Protein AF-0000000085031313 (afdb_homodimer)

Structure (mmCIF, N/CA/C/O backbone):
data_AF-0000000085031313-model_v1
#
loop_
_entity.id
_entity.type
_entity.pdbx_description
1 polymer 'Uncharacterized conserved protein'
#
loop_
_atom_site.group_PDB
_atom_site.id
_atom_site.type_symbol
_atom_site.label_atom_id
_atom_site.label_alt_id
_atom_site.label_comp_id
_atom_site.label_asym_id
_atom_site.label_entity_id
_atom_site.label_seq_id
_atom_site.pdbx_PDB_ins_code
_atom_site.Cartn_x
_atom_site.Cartn_y
_atom_site.Cartn_z
_atom_site.occupancy
_atom_site.B_iso_or_equiv
_atom_site.auth_seq_id
_atom_site.auth_comp_id
_atom_site.auth_asym_id
_atom_site.auth_atom_id
_atom_site.pdbx_PDB_model_num
ATOM 1 N N . MET A 1 1 ? -32.719 14.43 -0.86 1 51.69 1 MET A N 1
ATOM 2 C CA . MET A 1 1 ? -32.125 13.688 0.245 1 51.69 1 MET A CA 1
ATOM 3 C C . MET A 1 1 ? -30.969 14.477 0.87 1 51.69 1 MET A C 1
ATOM 5 O O . MET A 1 1 ? -30.297 15.25 0.187 1 51.69 1 MET A O 1
ATOM 9 N N . ALA A 1 2 ? -30.906 14.492 2.16 1 69.69 2 ALA A N 1
ATOM 10 C CA . ALA A 1 2 ? -29.906 15.273 2.875 1 69.69 2 ALA A CA 1
ATOM 11 C C . ALA A 1 2 ? -28.484 14.82 2.51 1 69.69 2 ALA A C 1
ATOM 13 O O . ALA A 1 2 ? -28.266 13.641 2.244 1 69.69 2 ALA A O 1
ATOM 14 N N . ALA A 1 3 ? -27.594 15.758 2.32 1 84.88 3 ALA A N 1
ATOM 15 C CA . ALA A 1 3 ? -26.203 15.477 1.985 1 84.88 3 ALA A CA 1
ATOM 16 C C . ALA A 1 3 ? -25.562 14.547 3.014 1 84.88 3 ALA A C 1
ATOM 18 O O . ALA A 1 3 ? -25.75 14.719 4.219 1 84.88 3 ALA A O 1
ATOM 19 N N . PRO A 1 4 ? -24.969 13.516 2.568 1 86.88 4 PRO A N 1
ATOM 20 C CA . PRO A 1 4 ? -24.328 12.578 3.502 1 86.88 4 PRO A CA 1
ATOM 21 C C . PRO A 1 4 ? -23.359 13.273 4.445 1 86.88 4 PRO A C 1
ATOM 23 O O . PRO A 1 4 ? -23.156 12.828 5.578 1 86.88 4 PRO A O 1
ATOM 26 N N . LEU A 1 5 ? -22.734 14.297 3.928 1 91.88 5 LEU A N 1
ATOM 27 C CA . LEU A 1 5 ? -21.75 15.055 4.691 1 91.88 5 LEU A CA 1
ATOM 28 C C . LEU A 1 5 ? -21.75 16.531 4.297 1 91.88 5 LEU A C 1
ATOM 30 O O . LEU A 1 5 ? -21.641 16.859 3.117 1 91.88 5 LEU A O 1
ATOM 34 N N . LYS A 1 6 ? -22 17.359 5.305 1 94.81 6 LYS A N 1
ATOM 35 C CA . LYS A 1 6 ? -21.844 18.812 5.164 1 94.81 6 LYS A CA 1
ATOM 36 C C . LYS A 1 6 ? -20.719 19.328 6.051 1 94.81 6 LYS A C 1
ATOM 38 O O . LYS A 1 6 ? -20.547 18.844 7.176 1 94.81 6 LYS A O 1
ATOM 43 N N . ALA A 1 7 ? -20.031 20.234 5.5 1 97.75 7 ALA A N 1
ATOM 44 C CA . ALA A 1 7 ? -18.922 20.781 6.297 1 97.75 7 ALA A CA 1
ATOM 45 C C . ALA A 1 7 ? -18.781 22.281 6.07 1 97.75 7 ALA A C 1
ATOM 47 O O . ALA A 1 7 ? -19.266 22.828 5.074 1 97.75 7 ALA A O 1
ATOM 48 N N . GLY A 1 8 ? -18.219 22.891 7.031 1 98 8 GLY A N 1
ATOM 49 C CA . GLY A 1 8 ? -17.844 24.281 6.977 1 98 8 GLY A CA 1
ATOM 50 C C . GLY A 1 8 ? -16.484 24.562 7.582 1 98 8 GLY A C 1
ATOM 51 O O . GLY A 1 8 ? -16.016 23.812 8.43 1 98 8 GLY A O 1
ATOM 52 N N . VAL A 1 9 ? -15.906 25.656 7.102 1 98.31 9 VAL A N 1
ATOM 53 C CA . VAL A 1 9 ? -14.578 26 7.59 1 98.31 9 VAL A CA 1
ATOM 54 C C . VAL A 1 9 ? -14.562 27.469 8.031 1 98.31 9 VAL A C 1
ATOM 56 O O . VAL A 1 9 ? -15.242 28.297 7.441 1 98.31 9 VAL A O 1
ATOM 59 N N . GLY A 1 10 ? -13.891 27.703 9.109 1 98.12 10 GLY A N 1
ATOM 60 C CA . GLY A 1 10 ? -13.648 29.062 9.594 1 98.12 10 GLY A CA 1
ATOM 61 C C . GLY A 1 10 ? -12.234 29.266 10.102 1 98.12 10 GLY A C 1
ATOM 62 O O . GLY A 1 10 ? -11.578 28.312 10.531 1 98.12 10 GLY A O 1
ATOM 63 N N . VAL A 1 11 ? -11.766 30.469 10 1 98.06 11 VAL A N 1
ATOM 64 C CA . VAL A 1 11 ? -10.414 30.797 10.453 1 98.06 11 VAL A CA 1
ATOM 65 C C . VAL A 1 11 ? -10.406 32.156 11.117 1 98.06 11 VAL A C 1
ATOM 67 O O . VAL A 1 11 ? -11.164 33.062 10.727 1 98.06 11 VAL A O 1
ATOM 70 N N . SER A 1 12 ? -9.664 32.281 12.141 1 98.19 12 SER A N 1
ATOM 71 C CA . SER A 1 12 ? -9.516 33.562 12.828 1 98.19 12 SER A CA 1
ATOM 72 C C . SER A 1 12 ? -8.148 33.656 13.492 1 98.19 12 SER A C 1
ATOM 74 O O . SER A 1 12 ? -7.645 32.688 14.055 1 98.19 12 SER A O 1
ATOM 76 N N . LYS A 1 13 ? -7.602 34.844 13.445 1 95.88 13 LYS A N 1
ATOM 77 C CA . LYS A 1 13 ? -6.34 35.094 14.133 1 95.88 13 LYS A CA 1
ATOM 78 C C . LYS A 1 13 ? -6.582 35.531 15.578 1 95.88 13 LYS A C 1
ATOM 80 O O . LYS A 1 13 ? -5.668 35.5 16.406 1 95.88 13 LYS A O 1
ATOM 85 N N . SER A 1 14 ? -7.844 35.844 15.906 1 89.44 14 SER A N 1
ATOM 86 C CA . SER A 1 14 ? -8.109 36.5 17.188 1 89.44 14 SER A CA 1
ATOM 87 C C . SER A 1 14 ? -8.797 35.531 18.156 1 89.44 14 SER A C 1
ATOM 89 O O . SER A 1 14 ? -8.516 35.562 19.359 1 89.44 14 SER A O 1
ATOM 91 N N . SER A 1 15 ? -9.758 34.75 17.688 1 92 15 SER A N 1
ATOM 92 C CA . SER A 1 15 ? -10.492 33.969 18.656 1 92 15 SER A CA 1
ATOM 93 C C . SER A 1 15 ? -11 32.656 18.047 1 92 15 SER A C 1
ATOM 95 O O . SER A 1 15 ? -11.539 32.656 16.938 1 92 15 SER A O 1
ATOM 97 N N . PRO A 1 16 ? -10.93 31.531 18.797 1 95.62 16 PRO A N 1
ATOM 98 C CA . PRO A 1 16 ? -11.523 30.266 18.359 1 95.62 16 PRO A CA 1
ATOM 99 C C . PRO A 1 16 ? -13.023 30.359 18.109 1 95.62 16 PRO A C 1
ATOM 101 O O . PRO A 1 16 ? -13.555 29.688 17.219 1 95.62 16 PRO A O 1
ATOM 104 N N . GLU A 1 17 ? -13.719 31.281 18.828 1 95.69 17 GLU A N 1
ATOM 105 C CA . GLU A 1 17 ? -15.164 31.469 18.672 1 95.69 17 GLU A CA 1
ATOM 106 C C . GLU A 1 17 ? -15.508 32 17.281 1 95.69 17 GLU A C 1
ATOM 108 O O . GLU A 1 17 ? -16.469 31.547 16.656 1 95.69 17 GLU A O 1
ATOM 113 N N . GLU A 1 18 ? -14.727 32.938 16.891 1 97.06 18 GLU A N 1
ATOM 114 C CA . GLU A 1 18 ? -14.938 33.469 15.562 1 97.06 18 GLU A CA 1
ATOM 115 C C . GLU A 1 18 ? -14.742 32.406 14.484 1 97.06 18 GLU A C 1
ATOM 117 O O . GLU A 1 18 ? -15.469 32.406 13.492 1 97.06 18 GLU A O 1
ATOM 122 N N . ALA A 1 19 ? -13.711 31.609 14.617 1 97.94 19 ALA A N 1
ATOM 123 C CA . ALA A 1 19 ? -13.477 30.516 13.672 1 97.94 19 ALA A CA 1
ATOM 124 C C . ALA A 1 19 ? -14.656 29.547 13.656 1 97.94 19 ALA A C 1
ATOM 126 O O . ALA A 1 19 ? -15.07 29.094 12.586 1 97.94 19 ALA A O 1
ATOM 127 N N . LEU A 1 20 ? -15.203 29.266 14.828 1 96.81 20 LEU A N 1
ATOM 128 C CA . LEU A 1 20 ? -16.359 28.359 14.938 1 96.81 20 LEU A CA 1
ATOM 129 C C . LEU A 1 20 ? -17.578 28.969 14.266 1 96.81 20 LEU A C 1
ATOM 131 O O . LEU A 1 20 ? -18.312 28.281 13.57 1 96.81 20 LEU A O 1
ATOM 135 N N . GLU A 1 21 ? -17.781 30.25 14.547 1 96.31 21 GLU A N 1
ATOM 136 C CA . GLU A 1 21 ? -18.891 30.953 13.922 1 96.31 21 GLU A CA 1
ATOM 137 C C . GLU A 1 21 ? -18.766 30.938 12.398 1 96.31 21 GLU A C 1
ATOM 139 O O . GLU A 1 21 ? -19.75 30.734 11.688 1 96.31 21 GLU A O 1
ATOM 144 N N . GLY A 1 22 ? -17.562 31.203 11.945 1 97.06 22 GLY A N 1
ATOM 145 C CA . GLY A 1 22 ? -17.312 31.125 10.516 1 97.06 22 GLY A CA 1
ATOM 146 C C . GLY A 1 22 ? -17.641 29.75 9.922 1 97.06 22 GLY A C 1
ATOM 147 O O . GLY A 1 22 ? -18.203 29.672 8.836 1 97.06 22 GLY A O 1
ATOM 148 N N . ALA A 1 23 ? -17.234 28.688 10.594 1 97.81 23 ALA A N 1
ATOM 149 C CA . ALA A 1 23 ? -17.516 27.328 10.133 1 97.81 23 ALA A CA 1
ATOM 150 C C . ALA A 1 23 ? -19.016 27.047 10.125 1 97.81 23 ALA A C 1
ATOM 152 O O . ALA A 1 23 ? -19.531 26.438 9.188 1 97.81 23 ALA A O 1
ATOM 153 N N . ALA A 1 24 ? -19.719 27.516 11.125 1 95.44 24 ALA A N 1
ATOM 154 C CA . ALA A 1 24 ? -21.156 27.297 11.242 1 95.44 24 ALA A CA 1
ATOM 155 C C . ALA A 1 24 ? -21.906 28.047 10.141 1 95.44 24 ALA A C 1
ATOM 157 O O . ALA A 1 24 ? -22.984 27.609 9.711 1 95.44 24 ALA A O 1
ATOM 158 N N . ASP A 1 25 ? -21.391 29.125 9.664 1 95.5 25 ASP A N 1
ATOM 159 C CA . ASP A 1 25 ? -22.031 30 8.688 1 95.5 25 ASP A CA 1
ATOM 160 C C . ASP A 1 25 ? -22.141 29.312 7.328 1 95.5 25 ASP A C 1
ATOM 162 O O . ASP A 1 25 ? -22.797 29.844 6.418 1 95.5 25 ASP A O 1
ATOM 166 N N . TRP A 1 26 ? -21.609 28.172 7.188 1 96.62 26 TRP A N 1
ATOM 167 C CA . TRP A 1 26 ? -21.703 27.422 5.938 1 96.62 26 TRP A CA 1
ATOM 168 C C . TRP A 1 26 ? -23.031 26.672 5.852 1 96.62 26 TRP A C 1
ATOM 170 O O . TRP A 1 26 ? -23.234 25.844 4.953 1 96.62 26 TRP A O 1
ATOM 180 N N . GLY A 1 27 ? -23.891 26.844 6.766 1 93.56 27 GLY A N 1
ATOM 181 C CA . GLY A 1 27 ? -25.234 26.281 6.715 1 93.56 27 GLY A CA 1
ATOM 182 C C . GLY A 1 27 ? -25.344 24.953 7.445 1 93.56 27 GLY A C 1
ATOM 183 O O . GLY A 1 27 ? -26.094 24.062 7.016 1 93.56 27 GLY A O 1
ATOM 184 N N . LEU A 1 28 ? -24.609 24.781 8.5 1 94.31 28 LEU A N 1
ATOM 185 C CA . LEU A 1 28 ? -24.703 23.562 9.312 1 94.31 28 LEU A CA 1
ATOM 186 C C . LEU A 1 28 ? -25.859 23.656 10.305 1 94.31 28 LEU A C 1
ATOM 188 O O . LEU A 1 28 ? -26.031 24.688 10.953 1 94.31 28 LEU A O 1
ATOM 192 N N . ASP A 1 29 ? -26.656 22.609 10.367 1 92.12 29 ASP A N 1
ATOM 193 C CA . ASP A 1 29 ? -27.734 22.562 11.352 1 92.12 29 ASP A CA 1
ATOM 194 C C . ASP A 1 29 ? -27.219 22.094 12.711 1 92.12 29 ASP A C 1
ATOM 196 O O . ASP A 1 29 ? -27.781 22.438 13.75 1 92.12 29 ASP A O 1
ATOM 200 N N . ARG A 1 30 ? -26.281 21.344 12.672 1 92.69 30 ARG A N 1
ATOM 201 C CA . ARG A 1 30 ? -25.609 20.812 13.859 1 92.69 30 ARG A CA 1
ATOM 202 C C . ARG A 1 30 ? -24.141 20.531 13.562 1 92.69 30 ARG A C 1
ATOM 204 O O . ARG A 1 30 ? -23.734 20.453 12.406 1 92.69 30 ARG A O 1
ATOM 211 N N . ILE A 1 31 ? -23.391 20.406 14.594 1 95.25 31 ILE A N 1
ATOM 212 C CA . ILE A 1 31 ? -21.969 20.078 14.461 1 95.25 31 ILE A CA 1
ATOM 213 C C . ILE A 1 31 ? -21.688 18.75 15.172 1 95.25 31 ILE A C 1
ATOM 215 O O . ILE A 1 31 ? -21.797 18.656 16.406 1 95.25 31 ILE A O 1
ATOM 219 N N . ASP A 1 32 ? -21.281 17.75 14.398 1 94 32 ASP A N 1
ATOM 220 C CA . ASP A 1 32 ? -21.047 16.406 14.945 1 94 32 ASP A CA 1
ATOM 221 C C . ASP A 1 32 ? -19.547 16.172 15.18 1 94 32 ASP A C 1
ATOM 223 O O . ASP A 1 32 ? -19.172 15.312 15.984 1 94 32 ASP A O 1
ATOM 227 N N . ALA A 1 33 ? -18.719 16.891 14.469 1 96.06 33 ALA A N 1
ATOM 228 C CA . ALA A 1 33 ? -17.266 16.734 14.602 1 96.06 33 ALA A CA 1
ATOM 229 C C . ALA A 1 33 ? -16.547 18.047 14.281 1 96.06 33 ALA A C 1
ATOM 231 O O . ALA A 1 33 ? -16.953 18.766 13.367 1 96.06 33 ALA A O 1
ATOM 232 N N . VAL A 1 34 ? -15.492 18.297 15.008 1 97.75 34 VAL A N 1
ATOM 233 C CA . VAL A 1 34 ? -14.664 19.469 14.812 1 97.75 34 VAL A CA 1
ATOM 234 C C . VAL A 1 34 ? -13.195 19.078 14.719 1 97.75 34 VAL A C 1
ATOM 236 O O . VAL A 1 34 ? -12.672 18.391 15.602 1 97.75 34 VAL A O 1
ATOM 239 N N . LEU A 1 35 ? -12.555 19.438 13.664 1 98.5 35 LEU A N 1
ATOM 240 C CA . LEU A 1 35 ? -11.094 19.422 13.555 1 98.5 35 LEU A CA 1
ATOM 241 C C . LEU A 1 35 ? -10.539 20.844 13.641 1 98.5 35 LEU A C 1
ATOM 243 O O . LEU A 1 35 ? -10.922 21.719 12.867 1 98.5 35 LEU A O 1
ATOM 247 N N . CYS A 1 36 ? -9.703 21.016 14.555 1 98.69 36 CYS A N 1
ATOM 248 C CA . CYS A 1 36 ? -9.133 22.344 14.781 1 98.69 36 CYS A CA 1
ATOM 249 C C . CYS A 1 36 ? -7.621 22.328 14.609 1 98.69 36 CYS A C 1
ATOM 251 O O . CYS A 1 36 ? -6.934 21.484 15.203 1 98.69 36 CYS A O 1
ATOM 253 N N . ALA A 1 37 ? -7.102 23.141 13.812 1 98.62 37 ALA A N 1
ATOM 254 C CA . ALA A 1 37 ? -5.676 23.438 13.734 1 98.62 37 ALA A CA 1
ATOM 255 C C . ALA A 1 37 ? -5.379 24.844 14.273 1 98.62 37 ALA A C 1
ATOM 257 O O . ALA A 1 37 ? -6.016 25.812 13.875 1 98.62 37 ALA A O 1
ATOM 258 N N . PHE A 1 38 ? -4.418 24.922 15.172 1 98.12 38 PHE A N 1
ATOM 259 C CA . PHE A 1 38 ? -4.234 26.234 15.805 1 98.12 38 PHE A CA 1
ATOM 260 C C . PHE A 1 38 ? -2.752 26.531 15.984 1 98.12 38 PHE A C 1
ATOM 262 O O . PHE A 1 38 ? -1.947 25.641 16.219 1 98.12 38 PHE A O 1
ATOM 269 N N . SER A 1 39 ? -2.482 27.781 15.906 1 97.06 39 SER A N 1
ATOM 270 C CA . SER A 1 39 ? -1.139 28.266 16.188 1 97.06 39 SER A CA 1
ATOM 271 C C . SER A 1 39 ? -0.795 28.125 17.672 1 97.06 39 SER A C 1
ATOM 273 O O . SER A 1 39 ? -1.632 28.375 18.531 1 97.06 39 SER A O 1
ATOM 275 N N . PRO A 1 40 ? 0.413 27.719 17.938 1 93.69 40 PRO A N 1
ATOM 276 C CA . PRO A 1 40 ? 0.821 27.609 19.328 1 93.69 40 PRO A CA 1
ATOM 277 C C . PRO A 1 40 ? 0.915 28.953 20.031 1 93.69 40 PRO A C 1
ATOM 279 O O . PRO A 1 40 ? 1.164 29.016 21.234 1 93.69 40 PRO A O 1
ATOM 282 N N . ARG A 1 41 ? 0.748 29.984 19.297 1 94.19 41 ARG A N 1
ATOM 283 C CA . ARG A 1 41 ? 0.656 31.297 19.906 1 94.19 41 ARG A CA 1
ATOM 284 C C . ARG A 1 41 ? -0.604 31.422 20.75 1 94.19 41 ARG A C 1
ATOM 286 O O . ARG A 1 41 ? -0.694 32.312 21.609 1 94.19 41 ARG A O 1
ATOM 293 N N . HIS A 1 42 ? -1.578 30.641 20.438 1 96.31 42 HIS A N 1
ATOM 294 C CA . HIS A 1 42 ? -2.768 30.547 21.281 1 96.31 42 HIS A CA 1
ATOM 295 C C . HIS A 1 42 ? -2.596 29.5 22.375 1 96.31 42 HIS A C 1
ATOM 297 O O . HIS A 1 42 ? -1.99 28.453 22.141 1 96.31 42 HIS A O 1
ATOM 303 N N . ASP A 1 43 ? -3.082 29.797 23.609 1 96.94 43 ASP A N 1
ATOM 304 C CA . ASP A 1 43 ? -3.092 28.781 24.656 1 96.94 43 ASP A CA 1
ATOM 305 C C . ASP A 1 43 ? -4 27.609 24.297 1 96.94 43 ASP A C 1
ATOM 307 O O . ASP A 1 43 ? -5.211 27.781 24.125 1 96.94 43 ASP A O 1
ATOM 311 N N . PRO A 1 44 ? -3.422 26.453 24.219 1 97.38 44 PRO A N 1
ATOM 312 C CA . PRO A 1 44 ? -4.23 25.312 23.781 1 97.38 44 PRO A CA 1
ATOM 313 C C . PRO A 1 44 ? -5.422 25.047 24.703 1 97.38 44 PRO A C 1
ATOM 315 O O . PRO A 1 44 ? -6.477 24.594 24.25 1 97.38 44 PRO A O 1
ATOM 318 N N . HIS A 1 45 ? -5.262 25.297 26 1 98 45 HIS A N 1
ATOM 319 C CA . HIS A 1 45 ? -6.359 25.109 26.938 1 98 45 HIS A CA 1
ATOM 320 C C . HIS A 1 45 ? -7.496 26.078 26.672 1 98 45 HIS A C 1
ATOM 322 O O . HIS A 1 45 ? -8.672 25.719 26.75 1 98 45 HIS A O 1
ATOM 328 N N . GLU A 1 46 ? -7.148 27.297 26.328 1 97.56 46 GLU A N 1
ATOM 329 C CA . GLU A 1 46 ? -8.156 28.312 26.031 1 97.56 46 GLU A CA 1
ATOM 330 C C . GLU A 1 46 ? -8.883 27.984 24.719 1 97.56 46 GLU A C 1
ATOM 332 O O . GLU A 1 46 ? -10.102 28.172 24.625 1 97.56 46 GLU A O 1
ATOM 337 N N . VAL A 1 47 ? -8.125 27.594 23.703 1 98.12 47 VAL A N 1
ATOM 338 C CA . VAL A 1 47 ? -8.734 27.203 22.438 1 98.12 47 VAL A CA 1
ATOM 339 C C . VAL A 1 47 ? -9.727 26.062 22.656 1 98.12 47 VAL A C 1
ATOM 341 O O . VAL A 1 47 ? -10.867 26.125 22.203 1 98.12 47 VAL A O 1
ATOM 344 N N . ARG A 1 48 ? -9.266 24.984 23.375 1 97.75 48 ARG A N 1
ATOM 345 C CA . ARG A 1 48 ? -10.102 23.828 23.672 1 97.75 48 ARG A CA 1
ATOM 346 C C . ARG A 1 48 ? -11.375 24.25 24.391 1 97.75 48 ARG A C 1
ATOM 348 O O . ARG A 1 48 ? -12.477 23.844 24.031 1 97.75 48 ARG A O 1
ATOM 355 N N . GLU A 1 49 ? -11.211 25.062 25.453 1 96.62 49 GLU A N 1
ATOM 356 C CA . GLU A 1 49 ? -12.336 25.484 26.281 1 96.62 49 GLU A CA 1
ATOM 357 C C . GLU A 1 49 ? -13.359 26.266 25.453 1 96.62 49 GLU A C 1
ATOM 359 O O . GLU A 1 49 ? -14.562 26.078 25.609 1 96.62 49 GLU A O 1
ATOM 364 N N . ALA A 1 50 ? -12.859 27.156 24.609 1 96.5 50 ALA A N 1
ATOM 365 C CA . ALA A 1 50 ? -13.742 27.938 23.766 1 96.5 50 ALA A CA 1
ATOM 366 C C . ALA A 1 50 ? -14.586 27.047 22.859 1 96.5 50 ALA A C 1
ATOM 368 O O . ALA A 1 50 ? -15.773 27.297 22.656 1 96.5 50 ALA A O 1
ATOM 369 N N . ILE A 1 51 ? -13.969 26.031 22.281 1 97 51 ILE A N 1
ATOM 370 C CA . ILE A 1 51 ? -14.664 25.109 21.375 1 97 51 ILE A CA 1
ATOM 371 C C . ILE A 1 51 ? -15.695 24.312 22.156 1 97 51 ILE A C 1
ATOM 373 O O . ILE A 1 51 ? -16.844 24.203 21.734 1 97 51 ILE A O 1
ATOM 377 N N . VAL A 1 52 ? -15.305 23.766 23.312 1 96.25 52 VAL A N 1
ATOM 378 C CA . VAL A 1 52 ? -16.188 22.938 24.125 1 96.25 52 VAL A CA 1
ATOM 379 C C . VAL A 1 52 ? -17.391 23.75 24.578 1 96.25 52 VAL A C 1
ATOM 381 O O . VAL A 1 52 ? -18.531 23.266 24.547 1 96.25 52 VAL A O 1
ATOM 384 N N . GLU A 1 53 ? -17.156 24.969 24.984 1 94.56 53 GLU A N 1
ATOM 385 C CA . GLU A 1 53 ? -18.234 25.828 25.453 1 94.56 53 GLU A CA 1
ATOM 386 C C . GLU A 1 53 ? -19.188 26.188 24.328 1 94.56 53 GLU A C 1
ATOM 388 O O . GLU A 1 53 ? -20.406 26.266 24.547 1 94.56 53 GLU A O 1
ATOM 393 N N . TYR A 1 54 ? -18.625 26.453 23.188 1 93.5 54 TYR A N 1
ATOM 394 C CA . TYR A 1 54 ? -19.438 26.828 22.031 1 93.5 54 TYR A CA 1
ATOM 395 C C . TYR A 1 54 ? -20.375 25.688 21.641 1 93.5 54 TYR A C 1
ATOM 397 O O . TYR A 1 54 ? -21.531 25.922 21.297 1 93.5 54 TYR A O 1
ATOM 405 N N . LEU A 1 55 ? -19.969 24.469 21.5 1 91.88 55 LEU A N 1
ATOM 406 C CA . LEU A 1 55 ? -20.703 23.328 20.969 1 91.88 55 LEU A CA 1
ATOM 407 C C . LEU A 1 55 ? -21.75 22.844 21.969 1 91.88 55 LEU A C 1
ATOM 409 O O . LEU A 1 55 ? -22.781 22.297 21.578 1 91.88 55 LEU A O 1
ATOM 413 N N . GLU A 1 56 ? -21.719 23.156 23.219 1 78.12 56 GLU A N 1
ATOM 414 C CA . GLU A 1 56 ? -22.656 22.828 24.297 1 78.12 56 GLU A CA 1
ATOM 415 C C . GLU A 1 56 ? -23.094 21.375 24.219 1 78.12 56 GLU A C 1
ATOM 417 O O . GLU A 1 56 ? -24.078 20.984 24.859 1 78.12 56 GLU A O 1
ATOM 422 N N . ASP A 1 57 ? -22.703 20.531 23.281 1 71.94 57 ASP A N 1
ATOM 423 C CA . ASP A 1 57 ? -23.062 19.141 23.078 1 71.94 57 ASP A CA 1
ATOM 424 C C . ASP A 1 57 ? -21.875 18.219 23.344 1 71.94 57 ASP A C 1
ATOM 426 O O . ASP A 1 57 ? -20.844 18.328 22.703 1 71.94 57 ASP A O 1
ATOM 430 N N . ASP A 1 58 ? -22.188 17.344 24.156 1 72 58 ASP A N 1
ATOM 431 C CA . ASP A 1 58 ? -21.125 16.422 24.578 1 72 58 ASP A CA 1
ATOM 432 C C . ASP A 1 58 ? -20.922 15.312 23.547 1 72 58 ASP A C 1
ATOM 434 O O . ASP A 1 58 ? -20 14.508 23.688 1 72 58 ASP A O 1
ATOM 438 N N . ARG A 1 59 ? -21.734 15.32 22.578 1 81.88 59 ARG A N 1
ATOM 439 C CA . ARG A 1 59 ? -21.625 14.219 21.625 1 81.88 59 ARG A CA 1
ATOM 440 C C . ARG A 1 59 ? -20.734 14.602 20.453 1 81.88 59 ARG A C 1
ATOM 442 O O . ARG A 1 59 ? -20.406 13.75 19.625 1 81.88 59 ARG A O 1
ATOM 449 N N . CYS A 1 60 ? -20.25 15.828 20.391 1 92.69 60 CYS A N 1
ATOM 450 C CA . CYS A 1 60 ? -19.438 16.281 19.266 1 92.69 60 CYS A CA 1
ATOM 451 C C . CYS A 1 60 ? -18 15.805 19.422 1 92.69 60 CYS A C 1
ATOM 453 O O . CYS A 1 60 ? -17.406 15.945 20.5 1 92.69 60 CYS A O 1
ATOM 455 N N . LEU A 1 61 ? -17.469 15.211 18.406 1 95 61 LEU A N 1
ATOM 456 C CA . LEU A 1 61 ? -16.062 14.852 18.375 1 95 61 LEU A CA 1
ATOM 457 C C . LEU A 1 61 ? -15.188 16.094 18.188 1 95 61 LEU A C 1
ATOM 459 O O . LEU A 1 61 ? -15.43 16.891 17.281 1 95 61 LEU A O 1
ATOM 463 N N . ILE A 1 62 ? -14.234 16.266 19.094 1 97.5 62 ILE A N 1
ATOM 464 C CA . ILE A 1 62 ? -13.336 17.422 19.031 1 97.5 62 ILE A CA 1
ATOM 465 C C . ILE A 1 62 ? -11.891 16.938 18.953 1 97.5 62 ILE A C 1
ATOM 467 O O . ILE A 1 62 ? -11.43 16.188 19.812 1 97.5 62 ILE A O 1
ATOM 471 N N . LEU A 1 63 ? -11.203 17.312 17.938 1 98.5 63 LEU A N 1
ATOM 472 C CA . LEU A 1 63 ? -9.773 17.078 17.797 1 98.5 63 LEU A CA 1
ATOM 473 C C . LEU A 1 63 ? -9.031 18.375 17.469 1 98.5 63 LEU A C 1
ATOM 475 O O . LEU A 1 63 ? -9.32 19.016 16.453 1 98.5 63 LEU A O 1
ATOM 479 N N . GLY A 1 64 ? -8.188 18.75 18.328 1 98.56 64 GLY A N 1
ATOM 480 C CA . GLY A 1 64 ? -7.344 19.906 18.094 1 98.56 64 GLY A CA 1
ATOM 481 C C . GLY A 1 64 ? -5.879 19.562 17.922 1 98.56 64 GLY A C 1
ATOM 482 O O . GLY A 1 64 ? -5.363 18.672 18.609 1 98.56 64 GLY A O 1
ATOM 483 N N . LEU A 1 65 ? -5.234 20.25 16.984 1 98.31 65 LEU A N 1
ATOM 484 C CA . LEU A 1 65 ? -3.85 20 16.609 1 98.31 65 LEU A CA 1
ATOM 485 C C . LEU A 1 65 ? -3.07 21.297 16.484 1 98.31 65 LEU A C 1
ATOM 487 O O . LEU A 1 65 ? -3.461 22.188 15.734 1 98.31 65 LEU A O 1
ATOM 491 N N . SER A 1 66 ? -1.987 21.375 17.219 1 97.31 66 SER A N 1
ATOM 492 C CA . SER A 1 66 ? -1.151 22.547 17 1 97.31 66 SER A CA 1
ATOM 493 C C . SER A 1 66 ? -0.49 22.516 15.625 1 97.31 66 SER A C 1
ATOM 495 O O . SER A 1 66 ? -0.114 21.453 15.141 1 97.31 66 SER A O 1
ATOM 497 N N . SER A 1 67 ? -0.404 23.656 14.992 1 95.94 67 SER A N 1
ATOM 498 C CA . SER A 1 67 ? 0.032 23.719 13.602 1 95.94 67 SER A CA 1
ATOM 499 C C . SER A 1 67 ? 1.084 24.812 13.406 1 95.94 67 SER A C 1
ATOM 501 O O . SER A 1 67 ? 1.433 25.516 14.352 1 95.94 67 SER A O 1
ATOM 503 N N . ALA A 1 68 ? 1.727 24.906 12.227 1 94.06 68 ALA A N 1
ATOM 504 C CA . ALA A 1 68 ? 2.629 25.969 11.812 1 94.06 68 ALA A CA 1
ATOM 505 C C . ALA A 1 68 ? 2.057 26.75 10.641 1 94.06 68 ALA A C 1
ATOM 507 O O . ALA A 1 68 ? 2.73 26.938 9.625 1 94.06 68 ALA A O 1
ATOM 508 N N . GLY A 1 69 ? 0.837 27.234 10.836 1 94.38 69 GLY A N 1
ATOM 509 C CA . GLY A 1 69 ? 0.081 27.875 9.773 1 94.38 69 GLY A CA 1
ATOM 510 C C . GLY A 1 69 ? -1.042 27.016 9.234 1 94.38 69 GLY A C 1
ATOM 511 O O . GLY A 1 69 ? -0.89 25.797 9.102 1 94.38 69 GLY A O 1
ATOM 512 N N . ASN A 1 70 ? -2.125 27.656 8.93 1 95.88 70 ASN A N 1
ATOM 513 C CA . ASN A 1 70 ? -3.324 26.922 8.547 1 95.88 70 ASN A CA 1
ATOM 514 C C . ASN A 1 70 ? -3.713 27.203 7.094 1 95.88 70 ASN A C 1
ATOM 516 O O . ASN A 1 70 ? -3.4 28.266 6.562 1 95.88 70 ASN A O 1
ATOM 520 N N . ILE A 1 71 ? -4.242 26.25 6.477 1 94.38 71 ILE A N 1
ATOM 521 C CA . ILE A 1 71 ? -4.691 26.312 5.09 1 94.38 71 ILE A CA 1
ATOM 522 C C . ILE A 1 71 ? -6.207 26.141 5.031 1 94.38 71 ILE A C 1
ATOM 524 O O . ILE A 1 71 ? -6.738 25.094 5.43 1 94.38 71 ILE A O 1
ATOM 528 N N . THR A 1 72 ? -6.938 27.141 4.559 1 95.19 72 THR A N 1
ATOM 529 C CA . THR A 1 72 ? -8.391 27.078 4.41 1 95.19 72 THR A CA 1
ATOM 530 C C . THR A 1 72 ? -8.812 27.609 3.041 1 95.19 72 THR A C 1
ATOM 532 O O . THR A 1 72 ? -7.973 27.953 2.213 1 95.19 72 THR A O 1
ATOM 535 N N . THR A 1 73 ? -10.148 27.625 2.867 1 93.06 73 THR A N 1
ATOM 536 C CA . THR A 1 73 ? -10.742 28.141 1.639 1 93.06 73 THR A CA 1
ATOM 537 C C . THR A 1 73 ? -10.328 29.594 1.413 1 93.06 73 THR A C 1
ATOM 539 O O . THR A 1 73 ? -10.281 30.062 0.273 1 93.06 73 THR A O 1
ATOM 542 N N . ASP A 1 74 ? -9.914 30.234 2.471 1 90.19 74 ASP A N 1
ATOM 543 C CA . ASP A 1 74 ? -9.555 31.656 2.393 1 90.19 74 ASP A CA 1
ATOM 544 C C . ASP A 1 74 ? -8.055 31.812 2.148 1 90.19 74 ASP A C 1
ATOM 546 O O . ASP A 1 74 ? -7.562 32.938 2.02 1 90.19 74 ASP A O 1
ATOM 550 N N . GLY A 1 75 ? -7.371 30.719 2.051 1 90.44 75 GLY A N 1
ATOM 551 C CA . GLY A 1 75 ? -5.934 30.781 1.825 1 90.44 75 GLY A CA 1
ATOM 552 C C . GLY A 1 75 ? -5.121 30.391 3.045 1 90.44 75 GLY A C 1
ATOM 553 O O . GLY A 1 75 ? -5.609 29.672 3.916 1 90.44 75 GLY A O 1
ATOM 554 N N . PHE A 1 76 ? -3.836 30.859 3.033 1 91.62 76 PHE A N 1
ATOM 555 C CA . PHE A 1 76 ? -2.902 30.578 4.117 1 91.62 76 PHE A CA 1
ATOM 556 C C . PHE A 1 76 ? -3.02 31.625 5.215 1 91.62 76 PHE A C 1
ATOM 558 O O . PHE A 1 76 ? -3.215 32.812 4.934 1 91.62 76 PHE A O 1
ATOM 565 N N . SER A 1 77 ? -2.945 31.156 6.457 1 93.38 77 SER A N 1
ATOM 566 C CA . SER A 1 77 ? -2.992 32.094 7.59 1 93.38 77 SER A CA 1
ATOM 567 C C . SER A 1 77 ? -2.055 31.625 8.703 1 93.38 77 SER A C 1
ATOM 569 O O . SER A 1 77 ? -2.236 30.562 9.281 1 93.38 77 SER A O 1
ATOM 571 N N . ASP A 1 78 ? -1.14 32.406 9.039 1 91.38 78 ASP A N 1
ATOM 572 C CA . ASP A 1 78 ? -0.272 32.156 10.188 1 91.38 78 ASP A CA 1
ATOM 573 C C . ASP A 1 78 ? -0.882 32.719 11.469 1 91.38 78 ASP A C 1
ATOM 575 O O . ASP A 1 78 ? -1.741 33.594 11.422 1 91.38 78 ASP A O 1
ATOM 579 N N . GLY A 1 79 ? -0.529 32.156 12.578 1 95.12 79 GLY A N 1
ATOM 580 C CA . GLY A 1 79 ? -0.973 32.656 13.867 1 95.12 79 GLY A CA 1
ATOM 581 C C . GLY A 1 79 ? -2.467 32.5 14.086 1 95.12 79 GLY A C 1
ATOM 582 O O . GLY A 1 79 ? -3.059 33.219 14.883 1 95.12 79 GLY A O 1
ATOM 583 N N . SER A 1 80 ? -3.074 31.641 13.391 1 97.62 80 SER A N 1
ATOM 584 C CA . SER A 1 80 ? -4.531 31.578 13.398 1 97.62 80 SER A CA 1
ATOM 585 C C . SER A 1 80 ? -5.039 30.281 14 1 97.62 80 SER A C 1
ATOM 587 O O . SER A 1 80 ? -4.254 29.375 14.273 1 97.62 80 SER A O 1
ATOM 589 N N . VAL A 1 81 ? -6.301 30.266 14.312 1 98.38 81 VAL A N 1
ATOM 590 C CA . VAL A 1 81 ? -7.09 29.078 14.594 1 98.38 81 VAL A CA 1
ATOM 591 C C . VAL A 1 81 ? -8.008 28.781 13.414 1 98.38 81 VAL A C 1
ATOM 593 O O . VAL A 1 81 ? -8.766 29.641 12.969 1 98.38 81 VAL A O 1
ATOM 596 N N . ALA A 1 82 ? -7.848 27.641 12.836 1 98.62 82 ALA A N 1
ATOM 597 C CA . ALA A 1 82 ? -8.727 27.172 11.766 1 98.62 82 ALA A CA 1
ATOM 598 C C . ALA A 1 82 ? -9.57 26 12.227 1 98.62 82 ALA A C 1
ATOM 600 O O . ALA A 1 82 ? -9.07 25.094 12.914 1 98.62 82 ALA A O 1
ATOM 601 N N . ILE A 1 83 ? -10.844 26 11.852 1 98.69 83 ILE A N 1
ATOM 602 C CA . ILE A 1 83 ? -11.766 24.953 12.312 1 98.69 83 ILE A CA 1
ATOM 603 C C . ILE A 1 83 ? -12.547 24.406 11.125 1 98.69 83 ILE A C 1
ATOM 605 O O . ILE A 1 83 ? -13.094 25.156 10.32 1 98.69 83 ILE A O 1
ATOM 609 N N . LEU A 1 84 ? -12.508 23.141 10.938 1 98.69 84 LEU A N 1
ATOM 610 C CA . LEU A 1 84 ? -13.445 22.406 10.094 1 98.69 84 LEU A CA 1
ATOM 611 C C . LEU A 1 84 ? -14.562 21.797 10.938 1 98.69 84 LEU A C 1
ATOM 613 O O . LEU A 1 84 ? -14.312 20.969 11.812 1 98.69 84 LEU A O 1
ATOM 617 N N . ALA A 1 85 ? -15.758 22.219 10.758 1 98.12 85 ALA A N 1
ATOM 618 C CA . ALA A 1 85 ? -16.938 21.656 11.391 1 98.12 85 ALA A CA 1
ATOM 619 C C . ALA A 1 85 ? -17.719 20.766 10.414 1 98.12 85 ALA A C 1
ATOM 621 O O . ALA A 1 85 ? -17.844 21.109 9.234 1 98.12 85 ALA A O 1
ATOM 622 N N . MET A 1 86 ? -18.203 19.625 10.906 1 96.88 86 MET A N 1
ATOM 623 C CA . MET A 1 86 ? -18.891 18.688 10.023 1 96.88 86 MET A CA 1
ATOM 624 C C . MET A 1 86 ? -20.234 18.25 10.602 1 96.88 86 MET A C 1
ATOM 626 O O . MET A 1 86 ? -20.344 18.047 11.812 1 96.88 86 MET A O 1
ATOM 630 N N . GLU A 1 87 ? -21.172 18.219 9.766 1 95.19 87 GLU A N 1
ATOM 631 C CA . GLU A 1 87 ? -22.453 17.578 10.016 1 95.19 87 GLU A CA 1
ATOM 632 C C . GLU A 1 87 ? -22.547 16.219 9.328 1 95.19 87 GLU A C 1
ATOM 634 O O . GLU A 1 87 ? -22.531 16.141 8.094 1 95.19 87 GLU A O 1
ATOM 639 N N . LEU A 1 88 ? -22.609 15.18 10.148 1 91.12 88 LEU A N 1
ATOM 640 C CA . LEU A 1 88 ? -22.547 13.812 9.641 1 91.12 88 LEU A CA 1
ATOM 641 C C . LEU A 1 88 ? -23.953 13.203 9.562 1 91.12 88 LEU A C 1
ATOM 643 O O . LEU A 1 88 ? -24.75 13.367 10.492 1 91.12 88 LEU A O 1
ATOM 647 N N . SER A 1 89 ? -24.234 12.633 8.414 1 87.88 89 SER A N 1
ATOM 648 C CA . SER A 1 89 ? -25.438 11.805 8.336 1 87.88 89 SER A CA 1
ATOM 649 C C . SER A 1 89 ? -25.188 10.398 8.875 1 87.88 89 SER A C 1
ATOM 651 O O . SER A 1 89 ? -24.109 10.125 9.406 1 87.88 89 SER A O 1
ATOM 653 N N . LYS A 1 90 ? -26.188 9.57 8.727 1 81.25 90 LYS A N 1
ATOM 654 C CA . LYS A 1 90 ? -26.047 8.18 9.164 1 81.25 90 LYS A CA 1
ATOM 655 C C . LYS A 1 90 ? -25.078 7.418 8.266 1 81.25 90 LYS A C 1
ATOM 657 O O . LYS A 1 90 ? -24.656 6.312 8.609 1 81.25 90 LYS A O 1
ATOM 662 N N . LEU A 1 91 ? -24.672 8.047 7.172 1 82.38 91 LEU A N 1
ATOM 663 C CA . LEU A 1 91 ? -23.812 7.387 6.191 1 82.38 91 LEU A CA 1
ATOM 664 C C . LEU A 1 91 ? -22.344 7.57 6.543 1 82.38 91 LEU A C 1
ATOM 666 O O . LEU A 1 91 ? -21.469 6.961 5.922 1 82.38 91 LEU A O 1
ATOM 670 N N . VAL A 1 92 ? -22.094 8.391 7.527 1 87.25 92 VAL A N 1
ATOM 671 C CA . VAL A 1 92 ? -20.719 8.641 7.957 1 87.25 92 VAL A CA 1
ATOM 672 C C . VAL A 1 92 ? -20.625 8.516 9.477 1 87.25 92 VAL A C 1
ATOM 674 O O . VAL A 1 92 ? -21.281 9.258 10.211 1 87.25 92 VAL A O 1
ATOM 677 N N . ALA A 1 93 ? -19.844 7.602 9.914 1 87.25 93 ALA A N 1
ATOM 678 C CA . ALA A 1 93 ? -19.578 7.422 11.344 1 87.25 93 ALA A CA 1
ATOM 679 C C . ALA A 1 93 ? -18.094 7.664 11.656 1 87.25 93 ALA A C 1
ATOM 681 O O . ALA A 1 93 ? -17.219 7.172 10.945 1 87.25 93 ALA A O 1
ATOM 682 N N . MET A 1 94 ? -17.891 8.422 12.727 1 90.75 94 MET A N 1
ATOM 683 C CA . MET A 1 94 ? -16.531 8.742 13.117 1 90.75 94 MET A CA 1
ATOM 684 C C . MET A 1 94 ? -16.266 8.328 14.562 1 90.75 94 MET A C 1
ATOM 686 O O . MET A 1 94 ? -17.141 8.469 15.422 1 90.75 94 MET A O 1
ATOM 690 N N . GLY A 1 95 ? -15.141 7.711 14.758 1 91.12 95 GLY A N 1
ATOM 691 C CA . GLY A 1 95 ? -14.586 7.469 16.078 1 91.12 95 GLY A CA 1
ATOM 692 C C . GLY A 1 95 ? -13.203 8.062 16.266 1 91.12 95 GLY A C 1
ATOM 693 O O . GLY A 1 95 ? -12.5 8.344 15.289 1 91.12 95 GLY A O 1
ATOM 694 N N . MET A 1 96 ? -12.859 8.273 17.562 1 95.19 96 MET A N 1
ATOM 695 C CA . MET A 1 96 ? -11.57 8.914 17.812 1 95.19 96 MET A CA 1
ATOM 696 C C . MET A 1 96 ? -11.008 8.492 19.172 1 95.19 96 MET A C 1
ATOM 698 O O . MET A 1 96 ? -11.766 8.156 20.078 1 95.19 96 MET A O 1
ATOM 702 N N . ALA A 1 97 ? -9.75 8.492 19.203 1 97.19 97 ALA A N 1
ATOM 703 C CA . ALA A 1 97 ? -9.047 8.297 20.469 1 97.19 97 ALA A CA 1
ATOM 704 C C . ALA A 1 97 ? -7.695 9 20.453 1 97.19 97 ALA A C 1
ATOM 706 O O . ALA A 1 97 ? -7.105 9.211 19.406 1 97.19 97 ALA A O 1
ATOM 707 N N . ILE A 1 98 ? -7.301 9.398 21.641 1 98.31 98 ILE A N 1
ATOM 708 C CA . ILE A 1 98 ? -5.965 9.945 21.859 1 98.31 98 ILE A CA 1
ATOM 709 C C . ILE A 1 98 ? -5.203 9.062 22.844 1 98.31 98 ILE A C 1
ATOM 711 O O . ILE A 1 98 ? -5.703 8.742 23.938 1 98.31 98 ILE A O 1
ATOM 715 N N . GLY A 1 99 ? -4.059 8.602 22.359 1 97.38 99 GLY A N 1
ATOM 716 C CA . GLY A 1 99 ? -3.16 7.867 23.234 1 97.38 99 GLY A CA 1
ATOM 717 C C . GLY A 1 99 ? -1.979 8.695 23.703 1 97.38 99 GLY A C 1
ATOM 718 O O . GLY A 1 99 ? -1.4 9.461 22.938 1 97.38 99 GLY A O 1
ATOM 719 N N . THR A 1 100 ? -1.614 8.531 25.016 1 95.62 100 THR A N 1
ATOM 720 C CA . THR A 1 100 ? -0.499 9.281 25.594 1 95.62 100 THR A CA 1
ATOM 721 C C . THR A 1 100 ? 0.646 8.344 25.953 1 95.62 100 THR A C 1
ATOM 723 O O . THR A 1 100 ? 0.482 7.121 25.969 1 95.62 100 THR A O 1
ATOM 726 N N . GLY A 1 101 ? 1.783 8.93 26.219 1 91.94 101 GLY A N 1
ATOM 727 C CA . GLY A 1 101 ? 2.975 8.141 26.5 1 91.94 101 GLY A CA 1
ATOM 728 C C . GLY A 1 101 ? 3.592 7.527 25.25 1 91.94 101 GLY A C 1
ATOM 729 O O . GLY A 1 101 ? 4.023 6.371 25.281 1 91.94 101 GLY A O 1
ATOM 730 N N . LEU A 1 102 ? 3.453 8.25 24.156 1 91.31 102 LEU A N 1
ATOM 731 C CA . LEU A 1 102 ? 3.945 7.762 22.875 1 91.31 102 LEU A CA 1
ATOM 732 C C . LEU A 1 102 ? 5.441 7.473 22.938 1 91.31 102 LEU A C 1
ATOM 734 O O . LEU A 1 102 ? 5.914 6.48 22.375 1 91.31 102 LEU A O 1
ATOM 738 N N . SER A 1 103 ? 6.191 8.258 23.641 1 87.88 103 SER A N 1
ATOM 739 C CA . SER A 1 103 ? 7.641 8.102 23.719 1 87.88 103 SER A CA 1
ATOM 740 C C . SER A 1 103 ? 8.016 6.859 24.516 1 87.88 103 SER A C 1
ATOM 742 O O . SER A 1 103 ? 9.078 6.27 24.297 1 87.88 103 SER A O 1
ATOM 744 N N . GLU A 1 104 ? 7.203 6.461 25.438 1 89.44 104 GLU A N 1
ATOM 745 C CA . GLU A 1 104 ? 7.516 5.355 26.344 1 89.44 104 GLU A CA 1
ATOM 746 C C . GLU A 1 104 ? 7.281 4.008 25.656 1 89.44 104 GLU A C 1
ATOM 748 O O . GLU A 1 104 ? 8.109 3.102 25.781 1 89.44 104 GLU A O 1
ATOM 753 N N . ASP A 1 105 ? 6.195 3.879 25.047 1 92.88 105 ASP A N 1
ATOM 754 C CA . ASP A 1 105 ? 5.859 2.633 24.359 1 92.88 105 ASP A CA 1
ATOM 755 C C . ASP A 1 105 ? 5.066 2.902 23.078 1 92.88 105 ASP A C 1
ATOM 757 O O . ASP A 1 105 ? 3.865 2.625 23.016 1 92.88 105 ASP A O 1
ATOM 761 N N . PRO A 1 106 ? 5.789 3.369 22.078 1 94 106 PRO A N 1
ATOM 762 C CA . PRO A 1 106 ? 5.109 3.857 20.875 1 94 106 PRO A CA 1
ATOM 763 C C . PRO A 1 106 ? 4.277 2.775 20.203 1 94 106 PRO A C 1
ATOM 765 O O . PRO A 1 106 ? 3.158 3.045 19.75 1 94 106 PRO A O 1
ATOM 768 N N . TYR A 1 107 ? 4.73 1.523 20.094 1 95.44 107 TYR A N 1
ATOM 769 C CA . TYR A 1 107 ? 4.016 0.438 19.438 1 95.44 107 TYR A CA 1
ATOM 770 C C . TYR A 1 107 ? 2.699 0.139 20.141 1 95.44 107 TYR A C 1
ATOM 772 O O . TYR A 1 107 ? 1.643 0.104 19.5 1 95.44 107 TYR A O 1
ATOM 780 N N . ARG A 1 108 ? 2.752 -0.053 21.391 1 96.75 108 ARG A N 1
ATOM 781 C CA . ARG A 1 108 ? 1.568 -0.387 22.172 1 96.75 108 ARG A CA 1
ATOM 782 C C . ARG A 1 108 ? 0.562 0.759 22.156 1 96.75 108 ARG A C 1
ATOM 784 O O . ARG A 1 108 ? -0.637 0.538 21.969 1 96.75 108 ARG A O 1
ATOM 791 N N . VAL A 1 109 ? 1.024 1.98 22.359 1 96 109 VAL A N 1
ATOM 792 C CA . VAL A 1 109 ? 0.152 3.148 22.422 1 96 109 VAL A CA 1
ATOM 793 C C . VAL A 1 109 ? -0.593 3.301 21.094 1 96 109 VAL A C 1
ATOM 795 O O . VAL A 1 109 ? -1.799 3.562 21.078 1 96 109 VAL A O 1
ATOM 798 N N . ALA A 1 110 ? 0.143 3.139 20.016 1 96.31 110 ALA A N 1
ATOM 799 C CA . ALA A 1 110 ? -0.478 3.266 18.703 1 96.31 110 ALA A CA 1
ATOM 800 C C . ALA A 1 110 ? -1.564 2.211 18.516 1 96.31 110 ALA A C 1
ATOM 802 O O . ALA A 1 110 ? -2.684 2.533 18.109 1 96.31 110 ALA A O 1
ATOM 803 N N . ARG A 1 111 ? -1.277 0.964 18.844 1 95.5 111 ARG A N 1
ATOM 804 C CA . ARG A 1 111 ? -2.232 -0.125 18.672 1 95.5 111 ARG A CA 1
ATOM 805 C C . ARG A 1 111 ? -3.479 0.099 19.516 1 95.5 111 ARG A C 1
ATOM 807 O O . ARG A 1 111 ? -4.602 -0.073 19.031 1 95.5 111 ARG A O 1
ATOM 814 N N . GLU A 1 112 ? -3.268 0.458 20.719 1 96.69 112 GLU A N 1
ATOM 815 C CA . GLU A 1 112 ? -4.383 0.681 21.641 1 96.69 112 GLU A CA 1
ATOM 816 C C . GLU A 1 112 ? -5.238 1.864 21.188 1 96.69 112 GLU A C 1
ATOM 818 O O . GLU A 1 112 ? -6.465 1.826 21.297 1 96.69 112 GLU A O 1
ATOM 823 N N . THR A 1 113 ? -4.582 2.904 20.734 1 96.88 113 THR A N 1
ATOM 824 C CA . THR A 1 113 ? -5.312 4.09 20.297 1 96.88 113 THR A CA 1
ATOM 825 C C . THR A 1 113 ? -6.191 3.773 19.094 1 96.88 113 THR A C 1
ATOM 827 O O . THR A 1 113 ? -7.344 4.211 19.031 1 96.88 113 THR A O 1
ATOM 830 N N . VAL A 1 114 ? -5.641 3.018 18.141 1 95.25 114 VAL A N 1
ATOM 831 C CA . VAL A 1 114 ? -6.43 2.613 16.984 1 95.25 114 VAL A CA 1
ATOM 832 C C . VAL A 1 114 ? -7.641 1.802 17.438 1 95.25 114 VAL A C 1
ATOM 834 O O . VAL A 1 114 ? -8.766 2.049 16.984 1 95.25 114 VAL A O 1
ATOM 837 N N . THR A 1 115 ? -7.418 0.859 18.312 1 92.75 115 THR A N 1
ATOM 838 C CA . THR A 1 115 ? -8.477 -0.005 18.812 1 92.75 115 THR A CA 1
ATOM 839 C C . THR A 1 115 ? -9.555 0.815 19.531 1 92.75 115 THR A C 1
ATOM 841 O O . THR A 1 115 ? -10.75 0.616 19.297 1 92.75 115 THR A O 1
ATOM 844 N N . GLU A 1 116 ? -9.125 1.707 20.328 1 94.25 116 GLU A N 1
ATOM 845 C CA . GLU A 1 116 ? -10.055 2.551 21.062 1 94.25 116 GLU A CA 1
ATOM 846 C C . GLU A 1 116 ? -10.844 3.463 20.125 1 94.25 116 GLU A C 1
ATOM 848 O O . GLU A 1 116 ? -12.039 3.684 20.328 1 94.25 116 GLU A O 1
ATOM 853 N N . ALA A 1 117 ? -10.18 4.016 19.156 1 94.25 117 ALA A N 1
ATOM 854 C CA . ALA A 1 117 ? -10.867 4.863 18.172 1 94.25 117 ALA A CA 1
ATOM 855 C C . ALA A 1 117 ? -11.953 4.086 17.438 1 94.25 117 ALA A C 1
ATOM 857 O O . ALA A 1 117 ? -13.07 4.574 17.281 1 94.25 117 ALA A O 1
ATOM 858 N N . ALA A 1 118 ? -11.609 2.912 17.016 1 88.44 118 ALA A N 1
ATOM 859 C CA . ALA A 1 118 ? -12.562 2.074 16.281 1 88.44 118 ALA A CA 1
ATOM 860 C C . ALA A 1 118 ? -13.773 1.74 17.156 1 88.44 118 ALA A C 1
ATOM 862 O O . ALA A 1 118 ? -14.898 1.696 16.672 1 88.44 118 ALA A O 1
ATOM 863 N N . LYS A 1 119 ? -13.578 1.559 18.406 1 86.5 119 LYS A N 1
ATOM 864 C CA . LYS A 1 119 ? -14.641 1.172 19.328 1 86.5 119 LYS A CA 1
ATOM 865 C C . LYS A 1 119 ? -15.477 2.379 19.75 1 86.5 119 LYS A C 1
ATOM 867 O O . LYS A 1 119 ? -16.578 2.225 20.266 1 86.5 119 LYS A O 1
ATOM 872 N N . SER A 1 120 ? -14.938 3.502 19.5 1 87.44 120 SER A N 1
ATOM 873 C CA . SER A 1 120 ? -15.609 4.703 19.984 1 87.44 120 SER A CA 1
ATOM 874 C C . SER A 1 120 ? -16.719 5.133 19.047 1 87.44 120 SER A C 1
ATOM 876 O O . SER A 1 120 ? -17.484 6.051 19.344 1 87.44 120 SER A O 1
ATOM 878 N N . VAL A 1 121 ? -16.828 4.461 17.922 1 81 121 VAL A N 1
ATOM 879 C CA . VAL A 1 121 ? -17.906 4.793 17 1 81 121 VAL A CA 1
ATOM 880 C C . VAL A 1 121 ? -19.25 4.406 17.609 1 81 121 VAL A C 1
ATOM 882 O O . VAL A 1 121 ? -19.453 3.262 18.016 1 81 121 VAL A O 1
ATOM 885 N N . GLU A 1 122 ? -20.109 5.32 17.703 1 66.06 122 GLU A N 1
ATOM 886 C CA . GLU A 1 122 ? -21.328 5.141 18.484 1 66.06 122 GLU A CA 1
ATOM 887 C C . GLU A 1 122 ? -22.531 4.887 17.578 1 66.06 122 GLU A C 1
ATOM 889 O O . GLU A 1 122 ? -23.625 4.586 18.062 1 66.06 122 GLU A O 1
ATOM 894 N N . VAL A 1 123 ? -22.359 5.129 16.328 1 61.47 123 VAL A N 1
ATOM 895 C CA . VAL A 1 123 ? -23.531 5.012 15.469 1 61.47 123 VAL A CA 1
ATOM 896 C C . VAL A 1 123 ? -23.516 3.66 14.758 1 61.47 123 VAL A C 1
ATOM 898 O O . VAL A 1 123 ? -22.469 3.033 14.625 1 61.47 123 VAL A O 1
ATOM 901 N N . ASP A 1 124 ? -24.797 3.377 14.398 1 61.66 124 ASP A N 1
ATOM 902 C CA . ASP A 1 124 ? -24.969 2.164 13.602 1 61.66 124 ASP A CA 1
ATOM 903 C C . ASP A 1 124 ? -24.328 2.318 12.219 1 61.66 124 ASP A C 1
ATOM 905 O O . ASP A 1 124 ? -24.859 3.051 11.375 1 61.66 124 ASP A O 1
ATOM 909 N N . VAL A 1 125 ? -23.266 1.76 12.016 1 59.19 125 VAL A N 1
ATOM 910 C CA . VAL A 1 125 ? -22.484 1.909 10.789 1 59.19 125 VAL A CA 1
ATOM 911 C C . VAL A 1 125 ? -23.141 1.113 9.664 1 59.19 125 VAL A C 1
ATOM 913 O O . VAL A 1 125 ? -22.828 1.318 8.484 1 59.19 125 VAL A O 1
ATOM 916 N N . SER A 1 126 ? -24.078 0.28 10.047 1 63.06 126 SER A N 1
ATOM 917 C CA . SER A 1 126 ? -24.75 -0.478 9 1 63.06 126 SER A CA 1
ATOM 918 C C . SER A 1 126 ? -25.422 0.45 7.988 1 63.06 126 SER A C 1
ATOM 920 O O . SER A 1 126 ? -25.375 0.196 6.781 1 63.06 126 SER A O 1
ATOM 922 N N . ALA A 1 127 ? -26 1.457 8.477 1 61.81 127 ALA A N 1
ATOM 923 C CA . ALA A 1 127 ? -26.641 2.422 7.586 1 61.81 127 ALA A CA 1
ATOM 924 C C . ALA A 1 127 ? -25.609 3.111 6.695 1 61.81 127 ALA A C 1
ATOM 926 O O . ALA A 1 127 ? -25.875 3.375 5.52 1 61.81 127 ALA A O 1
ATOM 927 N N . SER A 1 128 ? -24.469 3.246 7.242 1 58.5 128 SER A N 1
ATOM 928 C CA . SER A 1 128 ? -23.406 3.957 6.551 1 58.5 128 SER A CA 1
ATOM 929 C C . SER A 1 128 ? -22.844 3.123 5.406 1 58.5 128 SER A C 1
ATOM 931 O O . SER A 1 128 ? -22.328 3.672 4.422 1 58.5 128 SER A O 1
ATOM 933 N N . LEU A 1 129 ? -23.031 1.861 5.551 1 63.94 129 LEU A N 1
ATOM 934 C CA . LEU A 1 129 ? -22.359 0.982 4.594 1 63.94 129 LEU A CA 1
ATOM 935 C C . LEU A 1 129 ? -23.375 0.34 3.65 1 63.94 129 LEU A C 1
ATOM 937 O O . LEU A 1 129 ? -23 -0.188 2.6 1 63.94 129 LEU A O 1
ATOM 941 N N . ALA A 1 130 ? -24.672 0.538 3.932 1 63.88 130 ALA A N 1
ATOM 942 C CA . ALA A 1 130 ? -25.734 -0.102 3.182 1 63.88 130 ALA A CA 1
ATOM 943 C C . ALA A 1 130 ? -25.703 0.297 1.71 1 63.88 130 ALA A C 1
ATOM 945 O O . ALA A 1 130 ? -25.859 -0.546 0.826 1 63.88 130 ALA A O 1
ATOM 946 N N . PRO A 1 131 ? -25.422 1.538 1.408 1 61.44 131 PRO A N 1
ATOM 947 C CA . PRO A 1 131 ? -25.438 1.916 -0.007 1 61.44 131 PRO A CA 1
ATOM 948 C C . PRO A 1 131 ? -24.359 1.204 -0.816 1 61.44 131 PRO A C 1
ATOM 950 O O . PRO A 1 131 ? -24.562 0.91 -1.997 1 61.44 131 PRO A O 1
ATOM 953 N N . VAL A 1 132 ? -23.219 1.019 -0.199 1 60.41 132 VAL A N 1
ATOM 954 C CA . VAL A 1 132 ? -22.141 0.344 -0.917 1 60.41 132 VAL A CA 1
ATOM 955 C C . VAL A 1 132 ? -22.609 -1.042 -1.358 1 60.41 132 VAL A C 1
ATOM 957 O O . VAL A 1 132 ? -22.359 -1.456 -2.492 1 60.41 132 VAL A O 1
ATOM 960 N N . ALA A 1 133 ? -23.344 -1.559 -0.561 1 58.81 133 ALA A N 1
ATOM 961 C CA . ALA A 1 133 ? -23.844 -2.893 -0.865 1 58.81 133 ALA A CA 1
ATOM 962 C C . ALA A 1 133 ? -24.828 -2.85 -2.033 1 58.81 133 ALA A C 1
ATOM 964 O O . ALA A 1 133 ? -24.797 -3.719 -2.908 1 58.81 133 ALA A O 1
ATOM 965 N N . THR A 1 134 ? -25.609 -1.838 -2.078 1 57.78 134 THR A N 1
ATOM 966 C CA . THR A 1 134 ? -26.625 -1.712 -3.115 1 57.78 134 THR A CA 1
ATOM 967 C C . THR A 1 134 ? -25.984 -1.466 -4.477 1 57.78 134 THR A C 1
ATOM 969 O O . THR A 1 134 ? -26.391 -2.062 -5.477 1 57.78 134 THR A O 1
ATOM 972 N N . LYS A 1 135 ? -25.031 -0.642 -4.59 1 58.62 135 LYS A N 1
ATOM 973 C CA . LYS A 1 135 ? -24.469 -0.212 -5.863 1 58.62 135 LYS A CA 1
ATOM 974 C C . LYS A 1 135 ? -23.516 -1.267 -6.426 1 58.62 135 LYS A C 1
ATOM 976 O O . LYS A 1 135 ? -23.391 -1.404 -7.645 1 58.62 135 LYS A O 1
ATOM 981 N N . LEU A 1 136 ? -22.875 -1.813 -5.645 1 56.25 136 LEU A N 1
ATOM 982 C CA . LEU A 1 136 ? -22.078 -2.924 -6.141 1 56.25 136 LEU A CA 1
ATOM 983 C C . LEU A 1 136 ? -22.938 -3.918 -6.91 1 56.25 136 LEU A C 1
ATOM 985 O O . LEU A 1 136 ? -22.516 -4.434 -7.949 1 56.25 136 LEU A O 1
ATOM 989 N N . VAL A 1 137 ? -24.188 -4.016 -6.547 1 51.03 137 VAL A N 1
ATOM 990 C CA . VAL A 1 137 ? -25.156 -4.887 -7.207 1 51.03 137 VAL A CA 1
ATOM 991 C C . VAL A 1 137 ? -25.422 -4.383 -8.625 1 51.03 137 VAL A C 1
ATOM 993 O O . VAL A 1 137 ? -25.688 -5.176 -9.531 1 51.03 137 VAL A O 1
ATOM 996 N N . THR A 1 138 ? -25.156 -3.168 -8.758 1 54.75 138 THR A N 1
ATOM 997 C CA . THR A 1 138 ? -25.469 -2.65 -10.086 1 54.75 138 THR A CA 1
ATOM 998 C C . THR A 1 138 ? -24.25 -2.666 -10.984 1 54.75 138 THR A C 1
ATOM 1000 O O . THR A 1 138 ? -24.312 -2.234 -12.141 1 54.75 138 THR A O 1
ATOM 1003 N N . GLY A 1 139 ? -23.172 -3.324 -10.508 1 57.09 139 GLY A N 1
ATOM 1004 C CA . GLY A 1 139 ? -22 -3.529 -11.344 1 57.09 139 GLY A CA 1
ATOM 1005 C C . GLY A 1 139 ? -21.156 -2.277 -11.508 1 57.09 139 GLY A C 1
ATOM 1006 O O . GLY A 1 139 ? -20.484 -2.105 -12.523 1 57.09 139 GLY A O 1
ATOM 1007 N N . ASN A 1 140 ? -21.375 -1.381 -10.602 1 64.31 140 ASN A N 1
ATOM 1008 C CA . ASN A 1 140 ? -20.609 -0.143 -10.703 1 64.31 140 ASN A CA 1
ATOM 1009 C C . ASN A 1 140 ? -19.156 -0.352 -10.32 1 64.31 140 ASN A C 1
ATOM 1011 O O . ASN A 1 140 ? -18.859 -0.708 -9.18 1 64.31 140 ASN A O 1
ATOM 1015 N N . VAL A 1 141 ? -18.219 -0.131 -11.242 1 66.38 141 VAL A N 1
ATOM 1016 C CA . VAL A 1 141 ? -16.797 -0.385 -11.133 1 66.38 141 VAL A CA 1
ATOM 1017 C C . VAL A 1 141 ? -16.172 0.561 -10.102 1 66.38 141 VAL A C 1
ATOM 1019 O O . VAL A 1 141 ? -15.125 0.269 -9.539 1 66.38 141 VAL A O 1
ATOM 1022 N N . ASP A 1 142 ? -16.906 1.517 -9.789 1 71.75 142 ASP A N 1
ATOM 1023 C CA . ASP A 1 142 ? -16.375 2.525 -8.875 1 71.75 142 ASP A CA 1
ATOM 1024 C C . ASP A 1 142 ? -16.219 1.963 -7.465 1 71.75 142 ASP A C 1
ATOM 1026 O O . ASP A 1 142 ? -15.43 2.473 -6.668 1 71.75 142 ASP A O 1
ATOM 1030 N N . VAL A 1 143 ? -16.828 0.915 -7.246 1 69.5 143 VAL A N 1
ATOM 1031 C CA . VAL A 1 143 ? -16.859 0.344 -5.902 1 69.5 143 VAL A CA 1
ATOM 1032 C C . VAL A 1 143 ? -15.523 -0.311 -5.578 1 69.5 143 VAL A C 1
ATOM 1034 O O . VAL A 1 143 ? -15.18 -0.505 -4.41 1 69.5 143 VAL A O 1
ATOM 1037 N N . THR A 1 144 ? -14.852 -0.583 -6.625 1 73.62 144 THR A N 1
ATOM 1038 C CA . THR A 1 144 ? -13.609 -1.321 -6.418 1 73.62 144 THR A CA 1
ATOM 1039 C C . THR A 1 144 ? -12.578 -0.453 -5.711 1 73.62 144 THR A C 1
ATOM 1041 O O . THR A 1 144 ? -11.672 -0.969 -5.051 1 73.62 144 THR A O 1
ATOM 1044 N N . ARG A 1 145 ? -12.734 0.821 -5.695 1 78.12 145 ARG A N 1
ATOM 1045 C CA . ARG A 1 145 ? -11.766 1.737 -5.102 1 78.12 145 ARG A CA 1
ATOM 1046 C C . ARG A 1 145 ? -12.188 2.146 -3.695 1 78.12 145 ARG A C 1
ATOM 1048 O O . ARG A 1 145 ? -11.461 2.873 -3.012 1 78.12 145 ARG A O 1
ATOM 1055 N N . HIS A 1 146 ? -13.219 1.667 -3.328 1 77.88 146 HIS A N 1
ATOM 1056 C CA . HIS A 1 146 ? -13.789 2.203 -2.1 1 77.88 146 HIS A CA 1
ATOM 1057 C C . HIS A 1 146 ? -13.359 1.384 -0.887 1 77.88 146 HIS A C 1
ATOM 1059 O O . HIS A 1 146 ? -13.336 0.152 -0.942 1 77.88 146 HIS A O 1
ATOM 1065 N N . SER A 1 147 ? -12.984 2.096 0.1 1 79.06 147 SER A N 1
ATOM 1066 C CA . SER A 1 147 ? -12.695 1.501 1.401 1 79.06 147 SER A CA 1
ATOM 1067 C C . SER A 1 147 ? -13.852 1.72 2.377 1 79.06 147 SER A C 1
ATOM 1069 O O . SER A 1 147 ? -14.492 2.773 2.363 1 79.06 147 SER A O 1
ATOM 1071 N N . LEU A 1 148 ? -14.039 0.754 3.291 1 78.56 148 LEU A N 1
ATOM 1072 C CA . LEU A 1 148 ? -15.047 0.903 4.336 1 78.56 148 LEU A CA 1
ATOM 1073 C C . LEU A 1 148 ? -14.539 1.813 5.449 1 78.56 148 LEU A C 1
ATOM 1075 O O . LEU A 1 148 ? -15.336 2.482 6.117 1 78.56 148 LEU A O 1
ATOM 1079 N N . VAL A 1 149 ? -13.297 1.746 5.594 1 86.44 149 VAL A N 1
ATOM 1080 C CA . VAL A 1 149 ? -12.68 2.439 6.719 1 86.44 149 VAL A CA 1
ATOM 1081 C C . VAL A 1 149 ? -11.477 3.24 6.238 1 86.44 149 VAL A C 1
ATOM 1083 O O . VAL A 1 149 ? -10.68 2.75 5.438 1 86.44 149 VAL A O 1
ATOM 1086 N N . ASP A 1 150 ? -11.391 4.438 6.578 1 93.19 150 ASP A N 1
ATOM 1087 C CA . ASP A 1 150 ? -10.172 5.234 6.488 1 93.19 150 ASP A CA 1
ATOM 1088 C C . ASP A 1 150 ? -9.75 5.75 7.863 1 93.19 150 ASP A C 1
ATOM 1090 O O . ASP A 1 150 ? -10.555 5.766 8.797 1 93.19 150 ASP A O 1
ATOM 1094 N N . ALA A 1 151 ? -8.5 6.09 8.008 1 96 151 ALA A N 1
ATOM 1095 C CA . ALA A 1 151 ? -8.008 6.617 9.273 1 96 151 ALA A CA 1
ATOM 1096 C C . ALA A 1 151 ? -7.215 7.906 9.062 1 96 151 ALA A C 1
ATOM 1098 O O . ALA A 1 151 ? -6.449 8.023 8.102 1 96 151 ALA A O 1
ATOM 1099 N N . LEU A 1 152 ? -7.445 8.883 9.867 1 98.31 152 LEU A N 1
ATOM 1100 C CA . LEU A 1 152 ? -6.555 10.031 10.008 1 98.31 152 LEU A CA 1
ATOM 1101 C C . LEU A 1 152 ? -5.641 9.859 11.219 1 98.31 152 LEU A C 1
ATOM 1103 O O . LEU A 1 152 ? -6.105 9.523 12.312 1 98.31 152 LEU A O 1
ATOM 1107 N N . LEU A 1 153 ? -4.414 10.039 11 1 98.31 153 LEU A N 1
ATOM 1108 C CA . LEU A 1 153 ? -3.393 9.828 12.023 1 98.31 153 LEU A CA 1
ATOM 1109 C C . LEU A 1 153 ? -2.615 11.109 12.289 1 98.31 153 LEU A C 1
ATOM 1111 O O . LEU A 1 153 ? -2.117 11.742 11.352 1 98.31 153 LEU A O 1
ATOM 1115 N N . PHE A 1 154 ? -2.545 11.484 13.562 1 97.69 154 PHE A N 1
ATOM 1116 C CA . PHE A 1 154 ? -1.77 12.648 13.977 1 97.69 154 PHE A CA 1
ATOM 1117 C C . PHE A 1 154 ? -0.883 12.312 15.164 1 97.69 154 PHE A C 1
ATOM 1119 O O . PHE A 1 154 ? -1.309 11.609 16.094 1 97.69 154 PHE A O 1
ATOM 1126 N N . THR A 1 155 ? 0.34 12.727 15.102 1 94.75 155 THR A N 1
ATOM 1127 C CA . THR A 1 155 ? 1.26 12.461 16.203 1 94.75 155 THR A CA 1
ATOM 1128 C C . THR A 1 155 ? 1.957 13.742 16.641 1 94.75 155 THR A C 1
ATOM 1130 O O . THR A 1 155 ? 2.104 14.68 15.859 1 94.75 155 THR A O 1
ATOM 1133 N N . ASP A 1 156 ? 2.328 13.656 17.906 1 88.19 156 ASP A N 1
ATOM 1134 C CA . ASP A 1 156 ? 3.209 14.688 18.438 1 88.19 156 ASP A CA 1
ATOM 1135 C C . ASP A 1 156 ? 4.633 14.523 17.922 1 88.19 156 ASP A C 1
ATOM 1137 O O . ASP A 1 156 ? 5.172 13.414 17.906 1 88.19 156 ASP A O 1
ATOM 1141 N N . ASP A 1 157 ? 5.223 15.477 17.281 1 66.56 157 ASP A N 1
ATOM 1142 C CA . ASP A 1 157 ? 6.488 15.469 16.562 1 66.56 157 ASP A CA 1
ATOM 1143 C C . ASP A 1 157 ? 7.664 15.25 17.516 1 66.56 157 ASP A C 1
ATOM 1145 O O . ASP A 1 157 ? 8.57 14.469 17.219 1 66.56 157 ASP A O 1
ATOM 1149 N N . LEU A 1 158 ? 7.648 15.977 18.578 1 64.44 158 LEU A N 1
ATOM 1150 C CA . LEU A 1 158 ? 8.898 16.141 19.312 1 64.44 158 LEU A CA 1
ATOM 1151 C C . LEU A 1 158 ? 9.359 14.805 19.906 1 64.44 158 LEU A C 1
ATOM 1153 O O . LEU A 1 158 ? 10.555 14.586 20.109 1 64.44 158 LEU A O 1
ATOM 1157 N N . CYS A 1 159 ? 8.484 13.992 20.188 1 54.31 159 CYS A N 1
ATOM 1158 C CA . CYS A 1 159 ? 8.898 12.656 20.578 1 54.31 159 CYS A CA 1
ATOM 1159 C C . CYS A 1 159 ? 9.633 11.945 19.453 1 54.31 159 CYS A C 1
ATOM 1161 O O . CYS A 1 159 ? 10.609 11.234 19.672 1 54.31 159 CYS A O 1
ATOM 1163 N N . CYS A 1 160 ? 9.328 12.32 18.203 1 56.56 160 CYS A N 1
ATOM 1164 C CA . CYS A 1 160 ? 9.805 11.602 17.031 1 56.56 160 CYS A CA 1
ATOM 1165 C C . CYS A 1 160 ? 11.133 12.164 16.547 1 56.56 160 CYS A C 1
ATOM 1167 O O . CYS A 1 160 ? 11.969 11.43 16.031 1 56.56 160 CYS A O 1
ATOM 1169 N N . LEU A 1 161 ? 11.336 13.391 16.797 1 59.22 161 LEU A N 1
ATOM 1170 C CA . LEU A 1 161 ? 12.609 13.992 16.422 1 59.22 161 LEU A CA 1
ATOM 1171 C C . LEU A 1 161 ? 13.727 13.5 17.344 1 59.22 161 LEU A C 1
ATOM 1173 O O . LEU A 1 161 ? 14.836 13.227 16.891 1 59.22 161 LEU A O 1
ATOM 1177 N N . ASN A 1 162 ? 13.266 13.281 18.469 1 63.62 162 ASN A N 1
ATOM 1178 C CA . ASN A 1 162 ? 14.273 12.875 19.438 1 63.62 162 ASN A CA 1
ATOM 1179 C C . ASN A 1 162 ? 14.398 11.359 19.531 1 63.62 162 ASN A C 1
ATOM 1181 O O . ASN A 1 162 ? 15.398 10.836 20.016 1 63.62 162 ASN A O 1
ATOM 1185 N N . HIS A 1 163 ? 13.344 10.773 19.016 1 73.38 163 HIS A N 1
ATOM 1186 C CA . HIS A 1 163 ? 13.305 9.312 19.047 1 73.38 163 HIS A CA 1
ATOM 1187 C C . HIS A 1 163 ? 12.742 8.758 17.734 1 73.38 163 HIS A C 1
ATOM 1189 O O . HIS A 1 163 ? 11.656 8.18 17.719 1 73.38 163 HIS A O 1
ATOM 1195 N N . PRO A 1 164 ? 13.539 8.891 16.75 1 70.62 164 PRO A N 1
ATOM 1196 C CA . PRO A 1 164 ? 13.031 8.477 15.438 1 70.62 164 PRO A CA 1
ATOM 1197 C C . PRO A 1 164 ? 12.586 7.012 15.414 1 70.62 164 PRO A C 1
ATOM 1199 O O . PRO A 1 164 ? 11.625 6.664 14.719 1 70.62 164 PRO A O 1
ATOM 1202 N N . GLU A 1 165 ? 13.203 6.203 16.156 1 76.38 165 GLU A N 1
ATOM 1203 C CA . GLU A 1 165 ? 12.828 4.797 16.234 1 76.38 165 GLU A CA 1
ATOM 1204 C C . GLU A 1 165 ? 11.422 4.633 16.812 1 76.38 165 GLU A C 1
ATOM 1206 O O . GLU A 1 165 ? 10.695 3.715 16.438 1 76.38 165 GLU A O 1
ATOM 1211 N N . ALA A 1 166 ? 11.117 5.574 17.672 1 82.94 166 ALA A N 1
ATOM 1212 C CA . ALA A 1 166 ? 9.805 5.527 18.312 1 82.94 166 ALA A CA 1
ATOM 1213 C C . ALA A 1 166 ? 8.695 5.758 17.297 1 82.94 166 ALA A C 1
ATOM 1215 O O . ALA A 1 166 ? 7.645 5.113 17.344 1 82.94 166 ALA A O 1
ATOM 1216 N N . LEU A 1 167 ? 8.93 6.637 16.359 1 87.56 167 LEU A N 1
ATOM 1217 C CA . LEU A 1 167 ? 7.922 6.914 15.336 1 87.56 167 LEU A CA 1
ATOM 1218 C C . LEU A 1 167 ? 7.656 5.68 14.484 1 87.56 167 LEU A C 1
ATOM 1220 O O . LEU A 1 167 ? 6.504 5.348 14.195 1 87.56 167 LEU A O 1
ATOM 1224 N N . MET A 1 168 ? 8.727 5.035 14.086 1 88.81 168 MET A N 1
ATOM 1225 C CA . MET A 1 168 ? 8.57 3.85 13.25 1 88.81 168 MET A CA 1
ATOM 1226 C C . MET A 1 168 ? 7.812 2.754 13.984 1 88.81 168 MET A C 1
ATOM 1228 O O . MET A 1 168 ? 7 2.043 13.391 1 88.81 168 MET A O 1
ATOM 1232 N N . GLU A 1 169 ? 8.094 2.631 15.227 1 92.5 169 GLU A N 1
ATOM 1233 C CA . GLU A 1 169 ? 7.379 1.653 16.031 1 92.5 169 GLU A CA 1
ATOM 1234 C C . GLU A 1 169 ? 5.898 2.004 16.141 1 92.5 169 GLU A C 1
ATOM 1236 O O . GLU A 1 169 ? 5.043 1.116 16.125 1 92.5 169 GLU A O 1
ATOM 1241 N N . ALA A 1 170 ? 5.613 3.281 16.328 1 94.56 170 ALA A N 1
ATOM 1242 C CA . ALA A 1 170 ? 4.219 3.717 16.375 1 94.56 170 ALA A CA 1
ATOM 1243 C C . ALA A 1 170 ? 3.5 3.408 15.062 1 94.56 170 ALA A C 1
ATOM 1245 O O . ALA A 1 170 ? 2.381 2.889 15.07 1 94.56 170 ALA A O 1
ATOM 1246 N N . LEU A 1 171 ? 4.184 3.713 13.969 1 95.06 171 LEU A N 1
ATOM 1247 C CA . LEU A 1 171 ? 3.58 3.473 12.664 1 95.06 171 LEU A CA 1
ATOM 1248 C C . LEU A 1 171 ? 3.373 1.981 12.422 1 95.06 171 LEU A C 1
ATOM 1250 O O . LEU A 1 171 ? 2.373 1.577 11.828 1 95.06 171 LEU A O 1
ATOM 1254 N N . ARG A 1 172 ? 4.297 1.19 12.867 1 95.19 172 ARG A N 1
ATOM 1255 C CA . ARG A 1 172 ? 4.125 -0.257 12.797 1 95.19 172 ARG A CA 1
ATOM 1256 C C . ARG A 1 172 ? 2.906 -0.7 13.602 1 95.19 172 ARG A C 1
ATOM 1258 O O . ARG A 1 172 ? 2.148 -1.566 13.164 1 95.19 172 ARG A O 1
ATOM 1265 N N . GLY A 1 173 ? 2.752 -0.146 14.766 1 95.38 173 GLY A N 1
ATOM 1266 C CA . GLY A 1 173 ? 1.586 -0.455 15.578 1 95.38 173 GLY A CA 1
ATOM 1267 C C . GLY A 1 173 ? 0.276 -0.115 14.891 1 95.38 173 GLY A C 1
ATOM 1268 O O . GLY A 1 173 ? -0.68 -0.892 14.945 1 95.38 173 GLY A O 1
ATOM 1269 N N . VAL A 1 174 ? 0.223 1.045 14.25 1 95.62 174 VAL A N 1
ATOM 1270 C CA . VAL A 1 174 ? -0.962 1.466 13.516 1 95.62 174 VAL A CA 1
ATOM 1271 C C . VAL A 1 174 ? -1.256 0.468 12.398 1 95.62 174 VAL A C 1
ATOM 1273 O O . VAL A 1 174 ? -2.387 -0.004 12.258 1 95.62 174 VAL A O 1
ATOM 1276 N N . LEU A 1 175 ? -0.227 0.125 11.672 1 93.88 175 LEU A N 1
ATOM 1277 C CA . LEU A 1 175 ? -0.365 -0.772 10.531 1 93.88 175 LEU A CA 1
ATOM 1278 C C . LEU A 1 175 ? -0.812 -2.158 10.977 1 93.88 175 LEU A C 1
ATOM 1280 O O . LEU A 1 175 ? -1.655 -2.783 10.328 1 93.88 175 LEU A O 1
ATOM 1284 N N . ASP A 1 176 ? -0.26 -2.637 12.062 1 91.94 176 ASP A N 1
ATOM 1285 C CA . ASP A 1 176 ? -0.584 -3.973 12.555 1 91.94 176 ASP A CA 1
ATOM 1286 C C . ASP A 1 176 ? -2.039 -4.051 13.008 1 91.94 176 ASP A C 1
ATOM 1288 O O . ASP A 1 176 ? -2.643 -5.129 12.992 1 91.94 176 ASP A O 1
ATOM 1292 N N . CYS A 1 177 ? -2.584 -2.947 13.375 1 91 177 CYS A N 1
ATOM 1293 C CA . CYS A 1 177 ? -3.971 -2.926 13.82 1 91 177 CYS A CA 1
ATOM 1294 C C . CYS A 1 177 ? -4.922 -2.719 12.648 1 91 177 CYS A C 1
ATOM 1296 O O . CYS A 1 177 ? -5.934 -3.412 12.539 1 91 177 CYS A O 1
ATOM 1298 N N . LEU A 1 178 ? -4.645 -1.806 11.789 1 90.62 178 LEU A N 1
ATOM 1299 C CA . LEU A 1 178 ? -5.555 -1.416 10.711 1 90.62 178 LEU A CA 1
ATOM 1300 C C . LEU A 1 178 ? -5.375 -2.318 9.492 1 90.62 178 LEU A C 1
ATOM 1302 O O . LEU A 1 178 ? -6.293 -2.465 8.688 1 90.62 178 LEU A O 1
ATOM 1306 N N . GLY A 1 179 ? -4.148 -2.842 9.391 1 88.62 179 GLY A N 1
ATOM 1307 C CA . GLY A 1 179 ? -3.812 -3.523 8.148 1 88.62 179 GLY A CA 1
ATOM 1308 C C . GLY A 1 179 ? -3.447 -2.572 7.027 1 88.62 179 GLY A C 1
ATOM 1309 O O . GLY A 1 179 ? -3.17 -1.395 7.266 1 88.62 179 GLY A O 1
ATOM 1310 N N . THR A 1 180 ? -3.416 -3.111 5.777 1 88.69 180 THR A N 1
ATOM 1311 C CA . THR A 1 180 ? -2.949 -2.336 4.633 1 88.69 180 THR A CA 1
ATOM 1312 C C . THR A 1 180 ? -4.125 -1.894 3.766 1 88.69 180 THR A C 1
ATOM 1314 O O . THR A 1 180 ? -3.93 -1.278 2.715 1 88.69 180 THR A O 1
ATOM 1317 N N . VAL A 1 181 ? -5.344 -2.113 4.234 1 86.06 181 VAL A N 1
ATOM 1318 C CA . VAL A 1 181 ? -6.523 -1.875 3.404 1 86.06 181 VAL A CA 1
ATOM 1319 C C . VAL A 1 181 ? -6.973 -0.422 3.549 1 86.06 181 VAL A C 1
ATOM 1321 O O . VAL A 1 181 ? -7.18 0.271 2.551 1 86.06 181 VAL A O 1
ATOM 1324 N N . PRO A 1 182 ? -7.031 0.105 4.738 1 89.12 182 PRO A N 1
ATOM 1325 C CA . PRO A 1 182 ? -7.512 1.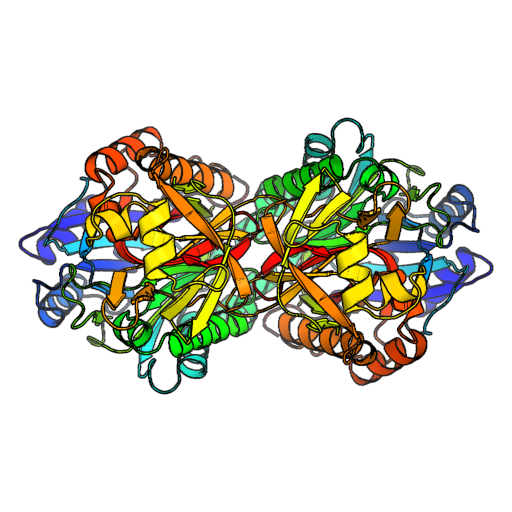481 4.883 1 89.12 182 PRO A CA 1
ATOM 1326 C C . PRO A 1 182 ? -6.508 2.512 4.375 1 89.12 182 PRO A C 1
ATOM 1328 O O . PRO A 1 182 ? -5.297 2.314 4.504 1 89.12 182 PRO A O 1
ATOM 1331 N N . ARG A 1 183 ? -7.125 3.549 3.844 1 94.25 183 ARG A N 1
ATOM 1332 C CA . ARG A 1 183 ? -6.289 4.73 3.68 1 94.25 183 ARG A CA 1
ATOM 1333 C C . ARG A 1 183 ? -5.934 5.34 5.031 1 94.25 183 ARG A C 1
ATOM 1335 O O . ARG A 1 183 ? -6.793 5.484 5.902 1 94.25 183 ARG A O 1
ATOM 1342 N N . ILE A 1 184 ? -4.66 5.621 5.191 1 96.69 184 ILE A N 1
ATOM 1343 C CA . ILE A 1 184 ? -4.184 6.328 6.375 1 96.69 184 ILE A CA 1
ATOM 1344 C C . ILE A 1 184 ? -3.559 7.66 5.961 1 96.69 184 ILE A C 1
ATOM 1346 O O . ILE A 1 184 ? -2.592 7.688 5.195 1 96.69 184 ILE A O 1
ATOM 1350 N N . VAL A 1 185 ? -4.109 8.766 6.418 1 98 185 VAL A N 1
ATOM 1351 C CA . VAL A 1 185 ? -3.631 10.094 6.047 1 98 185 VAL A CA 1
ATOM 1352 C C . VAL A 1 185 ? -3.508 10.969 7.297 1 98 185 VAL A C 1
ATOM 1354 O O . VAL A 1 185 ? -4.113 10.672 8.328 1 98 185 VAL A O 1
ATOM 1357 N N . GLY A 1 186 ? -2.711 11.969 7.238 1 98.12 186 GLY A N 1
ATOM 1358 C CA . GLY A 1 186 ? -2.559 12.898 8.352 1 98.12 186 GLY A CA 1
ATOM 1359 C C . GLY A 1 186 ? -1.183 13.531 8.414 1 98.12 186 GLY A C 1
ATOM 1360 O O . GLY A 1 186 ? -0.564 13.789 7.383 1 98.12 186 GLY A O 1
ATOM 1361 N N . GLY A 1 187 ? -0.816 13.805 9.68 1 96.5 187 GLY A N 1
ATOM 1362 C CA . GLY A 1 187 ? 0.471 14.469 9.828 1 96.5 187 GLY A CA 1
ATOM 1363 C C . GLY A 1 187 ? 0.868 14.68 11.273 1 96.5 187 GLY A C 1
ATOM 1364 O O . GLY A 1 187 ? 0.126 14.305 12.188 1 96.5 187 GLY A O 1
ATOM 1365 N N . MET A 1 188 ? 1.983 15.18 11.398 1 94.81 188 MET A N 1
ATOM 1366 C CA . MET A 1 188 ? 2.516 15.508 12.719 1 94.81 188 MET A CA 1
ATOM 1367 C C . MET A 1 188 ? 2.17 16.938 13.102 1 94.81 188 MET A C 1
ATOM 1369 O O . MET A 1 188 ? 2.193 17.844 12.266 1 94.81 188 MET A O 1
ATOM 1373 N N . THR A 1 189 ? 1.872 17.125 14.359 1 95.56 189 THR A N 1
ATOM 1374 C CA . THR A 1 189 ? 1.632 18.469 14.852 1 95.56 189 THR A CA 1
ATOM 1375 C C . THR A 1 189 ? 2.906 19.312 14.781 1 95.56 189 THR A C 1
ATOM 1377 O O . THR A 1 189 ? 4.004 18.766 14.641 1 95.56 189 THR A O 1
ATOM 1380 N N . ALA A 1 190 ? 2.713 20.625 14.859 1 94.19 190 ALA A N 1
ATOM 1381 C CA . ALA A 1 190 ? 3.834 21.547 14.711 1 94.19 190 ALA A CA 1
ATOM 1382 C C . ALA A 1 190 ? 3.701 22.734 15.664 1 94.19 190 ALA A C 1
ATOM 1384 O O . ALA A 1 190 ? 2.723 22.844 16.406 1 94.19 190 ALA A O 1
ATOM 1385 N N . ASP A 1 191 ? 4.812 23.547 15.773 1 92.5 191 ASP A N 1
ATOM 1386 C CA . ASP A 1 191 ? 4.805 24.703 16.672 1 92.5 191 ASP A CA 1
ATOM 1387 C C . ASP A 1 191 ? 5.508 25.906 16.047 1 92.5 191 ASP A C 1
ATOM 1389 O O . ASP A 1 191 ? 6.305 26.578 16.703 1 92.5 191 ASP A O 1
ATOM 1393 N N . GLU A 1 192 ? 5.266 26.094 14.719 1 89.19 192 GLU A N 1
ATOM 1394 C CA . GLU A 1 192 ? 5.797 27.234 13.984 1 89.19 192 GLU A CA 1
ATOM 1395 C C . GLU A 1 192 ? 7.312 27.344 14.141 1 89.19 192 GLU A C 1
ATOM 1397 O O . GLU A 1 192 ? 7.836 28.406 14.484 1 89.19 192 GLU A O 1
ATOM 1402 N N . TYR A 1 193 ? 8.047 26.312 14.062 1 82.5 193 TYR A N 1
ATOM 1403 C CA . TYR A 1 193 ? 9.492 26.172 13.969 1 82.5 193 TYR A CA 1
ATOM 1404 C C . TYR A 1 193 ? 10.148 26.344 15.336 1 82.5 193 TYR A C 1
ATOM 1406 O O . TYR A 1 193 ? 11.375 26.469 15.43 1 82.5 193 TYR A O 1
ATOM 1414 N N . GLU A 1 194 ? 9.398 26.297 16.344 1 85.06 194 GLU A N 1
ATOM 1415 C CA . GLU A 1 194 ? 10 26.438 17.672 1 85.06 194 GLU A CA 1
ATOM 1416 C C . GLU A 1 194 ? 10.617 25.109 18.125 1 85.06 194 GLU A C 1
ATOM 1418 O O . GLU A 1 194 ? 11.609 25.109 18.859 1 85.06 194 GLU A O 1
ATOM 1423 N N . PHE A 1 195 ? 10.008 24.016 17.734 1 84.38 195 PHE A N 1
ATOM 1424 C CA . PHE A 1 195 ? 10.477 22.672 18.047 1 84.38 195 PHE A CA 1
ATOM 1425 C C . PHE A 1 195 ? 10.586 22.469 19.547 1 84.38 195 PHE A C 1
ATOM 1427 O O . PHE A 1 195 ? 11.586 21.938 20.047 1 84.38 195 PHE A O 1
ATOM 1434 N N . GLU A 1 196 ? 9.664 22.969 20.266 1 86 196 GLU A N 1
ATOM 1435 C CA . GLU A 1 196 ? 9.656 22.859 21.719 1 86 196 GLU A CA 1
ATOM 1436 C C . GLU A 1 196 ? 8.523 21.953 22.203 1 86 196 GLU A C 1
ATOM 1438 O O . GLU A 1 196 ? 8.75 21.031 22.969 1 86 196 GLU A O 1
ATOM 1443 N N . ARG A 1 197 ? 7.355 22.344 21.781 1 89.12 197 ARG A N 1
ATOM 1444 C CA . ARG A 1 197 ? 6.188 21.578 22.219 1 89.12 197 ARG A CA 1
ATOM 1445 C C . ARG A 1 197 ? 5.074 21.625 21.172 1 89.12 197 ARG A C 1
ATOM 1447 O O . ARG A 1 197 ? 4.844 22.672 20.562 1 89.12 197 ARG A O 1
ATOM 1454 N N . THR A 1 198 ? 4.477 20.531 20.953 1 93.94 198 THR A N 1
ATOM 1455 C CA . THR A 1 198 ? 3.275 20.453 20.125 1 93.94 198 THR A CA 1
ATOM 1456 C C . THR A 1 198 ? 2.135 19.797 20.906 1 93.94 198 THR A C 1
ATOM 1458 O O . THR A 1 198 ? 2.365 19.156 21.922 1 93.94 198 THR A O 1
ATOM 1461 N N . TYR A 1 199 ? 0.891 20.062 20.469 1 95.94 199 TYR A N 1
ATOM 1462 C CA . TYR A 1 199 ? -0.25 19.688 21.297 1 95.94 199 TYR A CA 1
ATOM 1463 C C . TYR A 1 199 ? -1.31 18.969 20.469 1 95.94 199 TYR A C 1
ATOM 1465 O O . TYR A 1 199 ? -1.489 19.266 19.281 1 95.94 199 TYR A O 1
ATOM 1473 N N . ILE A 1 200 ? -1.943 18.062 21.094 1 97.62 200 ILE A N 1
ATOM 1474 C CA . ILE A 1 200 ? -3.184 17.438 20.656 1 97.62 200 ILE A CA 1
ATOM 1475 C C . ILE A 1 200 ? -4.242 17.562 21.75 1 97.62 200 ILE A C 1
ATOM 1477 O O . ILE A 1 200 ? -3.951 17.359 22.922 1 97.62 200 ILE A O 1
ATOM 1481 N N . PHE A 1 201 ? -5.469 17.922 21.422 1 98.12 201 PHE A N 1
ATOM 1482 C CA . PHE A 1 201 ? -6.465 17.953 22.469 1 98.12 201 PHE A CA 1
ATOM 1483 C C . PHE A 1 201 ? -7.805 17.422 21.984 1 98.12 201 PHE A C 1
ATOM 1485 O O . PHE A 1 201 ? -8.047 17.375 20.766 1 98.12 201 PHE A O 1
ATOM 1492 N N . ASP A 1 202 ? -8.562 16.906 22.844 1 97.69 202 ASP A N 1
ATOM 1493 C CA . ASP A 1 202 ? -9.969 16.594 22.641 1 97.69 202 ASP A CA 1
ATOM 1494 C C . ASP A 1 202 ? -10.844 17.312 23.672 1 97.69 202 ASP A C 1
ATOM 1496 O O . ASP A 1 202 ? -10.469 18.359 24.188 1 97.69 202 ASP A O 1
ATOM 1500 N N . ASP A 1 203 ? -12.078 16.812 23.812 1 95.56 203 ASP A N 1
ATOM 1501 C CA . ASP A 1 203 ? -13 17.484 24.734 1 95.56 203 ASP A CA 1
ATOM 1502 C C . ASP A 1 203 ? -12.57 17.297 26.188 1 95.56 203 ASP A C 1
ATOM 1504 O O . ASP A 1 203 ? -12.984 18.047 27.062 1 95.56 203 ASP A O 1
ATOM 1508 N N . SER A 1 204 ? -11.68 16.328 26.422 1 95.12 204 SER A N 1
ATOM 1509 C CA . SER A 1 204 ? -11.352 15.969 27.797 1 95.12 204 SER A CA 1
ATOM 1510 C C . SER A 1 204 ? -10.086 16.672 28.266 1 95.12 204 SER A C 1
ATOM 1512 O O . SER A 1 204 ? -9.898 16.891 29.469 1 95.12 204 SER A O 1
ATOM 1514 N N . GLY A 1 205 ? -9.195 16.969 27.344 1 97.44 205 GLY A N 1
ATOM 1515 C CA . GLY A 1 205 ? -7.961 17.578 27.797 1 97.44 205 GLY A CA 1
ATOM 1516 C C . GLY A 1 205 ? -6.992 17.906 26.688 1 97.44 205 GLY A C 1
ATOM 1517 O O . GLY A 1 205 ? -7.297 17.672 25.5 1 97.44 205 GLY A O 1
ATOM 1518 N N . VAL A 1 206 ? -5.91 18.531 27.094 1 98 206 VAL A N 1
ATOM 1519 C CA . VAL A 1 206 ? -4.785 18.859 26.234 1 98 206 VAL A CA 1
ATOM 1520 C C . VAL A 1 206 ? -3.611 17.938 26.531 1 98 206 VAL A C 1
ATOM 1522 O O . VAL A 1 206 ? -3.271 17.703 27.703 1 98 206 VAL A O 1
ATOM 1525 N N . TYR A 1 207 ? -2.992 17.406 25.469 1 97.12 207 TYR A N 1
ATOM 1526 C CA . TYR A 1 207 ? -1.99 16.375 25.672 1 97.12 207 TYR A CA 1
ATOM 1527 C C . TYR A 1 207 ? -0.717 16.688 24.891 1 97.12 207 TYR A C 1
ATOM 1529 O O . TYR A 1 207 ? -0.768 17.312 23.828 1 97.12 207 TYR A O 1
ATOM 1537 N N . GLU A 1 208 ? 0.375 16.312 25.422 1 93.81 208 GLU A N 1
ATOM 1538 C CA . GLU A 1 208 ? 1.674 16.172 24.781 1 93.81 208 GLU A CA 1
ATOM 1539 C C . GLU A 1 208 ? 2.104 14.703 24.719 1 93.81 208 GLU A C 1
ATOM 1541 O O . GLU A 1 208 ? 1.495 13.852 25.359 1 93.81 208 GLU A O 1
ATOM 1546 N N . ASP A 1 209 ? 3.135 14.414 23.844 1 92.06 209 ASP A N 1
ATOM 1547 C CA . ASP A 1 209 ? 3.607 13.039 23.766 1 92.06 209 ASP A CA 1
ATOM 1548 C C . ASP A 1 209 ? 2.451 12.07 23.5 1 92.06 209 ASP A C 1
ATOM 1550 O O . ASP A 1 209 ? 2.268 11.102 24.25 1 92.06 209 ASP A O 1
ATOM 1554 N N . ALA A 1 210 ? 1.662 12.477 22.422 1 95.19 210 ALA A N 1
ATOM 1555 C CA . ALA A 1 210 ? 0.406 11.766 22.188 1 95.19 210 ALA A CA 1
ATOM 1556 C C . ALA A 1 210 ? 0.213 11.484 20.688 1 95.19 210 ALA A C 1
ATOM 1558 O O . ALA A 1 210 ? 0.925 12.039 19.844 1 95.19 210 ALA A O 1
ATOM 1559 N N . LEU A 1 211 ? -0.59 10.602 20.422 1 96.19 211 LEU A N 1
ATOM 1560 C CA . LEU A 1 211 ? -1.06 10.305 19.078 1 96.19 211 LEU A CA 1
ATOM 1561 C C . LEU A 1 211 ? -2.582 10.219 19.047 1 96.19 211 LEU A C 1
ATOM 1563 O O . LEU A 1 211 ? -3.207 9.75 20 1 96.19 211 LEU A O 1
ATOM 1567 N N . ALA A 1 212 ? -3.16 10.789 18.016 1 98.38 212 ALA A N 1
ATOM 1568 C CA . ALA A 1 212 ? -4.605 10.758 17.812 1 98.38 212 ALA A CA 1
ATOM 1569 C C . ALA A 1 212 ? -4.965 9.992 16.547 1 98.38 212 ALA A C 1
ATOM 1571 O O . ALA A 1 212 ? -4.285 10.117 15.516 1 98.38 212 ALA A O 1
ATOM 1572 N N . VAL A 1 213 ? -5.938 9.188 16.641 1 97.62 213 VAL A N 1
ATOM 1573 C CA . VAL A 1 213 ? -6.48 8.469 15.5 1 97.62 213 VAL A CA 1
ATOM 1574 C C . VAL A 1 213 ? -7.965 8.797 15.344 1 97.62 213 VAL A C 1
ATOM 1576 O O . VAL A 1 213 ? -8.727 8.719 16.312 1 97.62 213 VAL A O 1
ATOM 1579 N N . LEU A 1 214 ? -8.336 9.258 14.227 1 96.81 214 LEU A N 1
ATOM 1580 C CA . LEU A 1 214 ? -9.727 9.367 13.82 1 96.81 214 LEU A CA 1
ATOM 1581 C C . LEU A 1 214 ? -10.086 8.289 12.797 1 96.81 214 LEU A C 1
ATOM 1583 O O . LEU A 1 214 ? -9.438 8.18 11.758 1 96.81 214 LEU A O 1
ATOM 1587 N N . ILE A 1 215 ? -11.062 7.492 13.078 1 92.5 215 ILE A N 1
ATOM 1588 C CA . ILE A 1 215 ? -11.531 6.438 12.188 1 92.5 215 ILE A CA 1
ATOM 1589 C C . ILE A 1 215 ? -12.836 6.867 11.523 1 92.5 215 ILE A C 1
ATOM 1591 O O . ILE A 1 215 ? -13.734 7.383 12.188 1 92.5 215 ILE A O 1
ATOM 1595 N N . LEU A 1 216 ? -12.914 6.68 10.242 1 90.75 216 LEU A N 1
ATOM 1596 C CA . LEU A 1 216 ? -14.109 6.992 9.461 1 90.75 216 LEU A CA 1
ATOM 1597 C C . LEU A 1 216 ? -14.68 5.734 8.812 1 90.75 216 LEU A C 1
ATOM 1599 O O . LEU A 1 216 ? -14 5.066 8.031 1 90.75 216 LEU A O 1
ATOM 1603 N N . TYR A 1 217 ? -15.859 5.375 9.18 1 84.38 217 TYR A N 1
ATOM 1604 C CA . TYR A 1 217 ? -16.656 4.383 8.477 1 84.38 217 TYR A CA 1
ATOM 1605 C C . TYR A 1 217 ? -17.688 5.055 7.566 1 84.38 217 TYR A C 1
ATOM 1607 O O . TYR A 1 217 ? -18.516 5.84 8.031 1 84.38 217 TYR A O 1
ATOM 1615 N N . SER A 1 218 ? -17.562 4.789 6.27 1 83.38 218 SER A N 1
ATOM 1616 C CA . SER A 1 218 ? -18.469 5.535 5.41 1 83.38 218 SER A CA 1
ATOM 1617 C C . SER A 1 218 ? -18.625 4.867 4.047 1 83.38 218 SER A C 1
ATOM 1619 O O . SER A 1 218 ? -17.734 4.133 3.607 1 83.38 218 SER A O 1
ATOM 1621 N N . SER A 1 219 ? -19.781 5.203 3.422 1 81.25 219 SER A N 1
ATOM 1622 C CA . SER A 1 219 ? -20.016 4.781 2.045 1 81.25 219 SER A CA 1
ATOM 1623 C C . SER A 1 219 ? -19.844 5.941 1.072 1 81.25 219 SER A C 1
ATOM 1625 O O . SER A 1 219 ? -20.094 5.793 -0.128 1 81.25 219 SER A O 1
ATOM 1627 N N . VAL A 1 220 ? -19.438 7.059 1.617 1 87.75 220 VAL A N 1
ATOM 1628 C CA . VAL A 1 220 ? -19.25 8.188 0.704 1 87.75 220 VAL A CA 1
ATOM 1629 C C . VAL A 1 220 ? -17.953 8.023 -0.068 1 87.75 220 VAL A C 1
ATOM 1631 O O . VAL A 1 220 ? -17 7.391 0.42 1 87.75 220 VAL A O 1
ATOM 1634 N N . LYS A 1 221 ? -17.891 8.57 -1.211 1 89.69 221 LYS A N 1
ATOM 1635 C CA . LYS A 1 221 ? -16.688 8.547 -2.023 1 89.69 221 LYS A CA 1
ATOM 1636 C C . LYS A 1 221 ? -15.539 9.281 -1.326 1 89.69 221 LYS A C 1
ATOM 1638 O O . LYS A 1 221 ? -15.719 10.391 -0.826 1 89.69 221 LYS A O 1
ATOM 1643 N N . ARG A 1 222 ? -14.43 8.633 -1.261 1 93.62 222 ARG A N 1
ATOM 1644 C CA . ARG A 1 222 ? -13.234 9.195 -0.632 1 93.62 222 ARG A CA 1
ATOM 1645 C C . ARG A 1 222 ? -11.984 8.859 -1.437 1 93.62 222 ARG A C 1
ATOM 1647 O O . ARG A 1 222 ? -11.961 7.867 -2.17 1 93.62 222 ARG A O 1
ATOM 1654 N N . GLY A 1 223 ? -11.016 9.656 -1.329 1 94.62 223 GLY A N 1
ATOM 1655 C CA . GLY A 1 223 ? -9.742 9.453 -2.012 1 94.62 223 GLY A CA 1
ATOM 1656 C C . GLY A 1 223 ? -8.602 10.234 -1.39 1 94.62 223 GLY A C 1
ATOM 1657 O O . GLY A 1 223 ? -8.828 11.148 -0.593 1 94.62 223 GLY A O 1
ATOM 1658 N N . HIS A 1 224 ? -7.406 9.867 -1.706 1 96.31 224 HIS A N 1
ATOM 1659 C CA . HIS A 1 224 ? -6.23 10.594 -1.226 1 96.31 224 HIS A CA 1
ATOM 1660 C C . HIS A 1 224 ? -5.105 10.562 -2.256 1 96.31 224 HIS A C 1
ATOM 1662 O O . HIS A 1 224 ? -5.141 9.766 -3.195 1 96.31 224 HIS A O 1
ATOM 1668 N N . ALA A 1 225 ? -4.211 11.453 -2.125 1 97.5 225 ALA A N 1
ATOM 1669 C CA . ALA A 1 225 ? -2.99 11.461 -2.928 1 97.5 225 ALA A CA 1
ATOM 1670 C C . ALA A 1 225 ? -1.898 12.289 -2.254 1 97.5 225 ALA A C 1
ATOM 1672 O O . ALA A 1 225 ? -2.172 13.047 -1.321 1 97.5 225 ALA A O 1
ATOM 1673 N N . VAL A 1 226 ? -0.671 12.086 -2.723 1 97.94 226 VAL A N 1
ATOM 1674 C CA . VAL A 1 226 ? 0.488 12.828 -2.234 1 97.94 226 VAL A CA 1
ATOM 1675 C C . VAL A 1 226 ? 1.29 13.367 -3.416 1 97.94 226 VAL A C 1
ATOM 1677 O O . VAL A 1 226 ? 1.262 12.797 -4.508 1 97.94 226 VAL A O 1
ATOM 1680 N N . ASP A 1 227 ? 1.928 14.43 -3.217 1 97.19 227 ASP A N 1
ATOM 1681 C CA . ASP A 1 227 ? 2.863 14.977 -4.191 1 97.19 227 ASP A CA 1
ATOM 1682 C C . ASP A 1 227 ? 3.869 15.914 -3.52 1 97.19 227 ASP A C 1
ATOM 1684 O O . ASP A 1 227 ? 3.547 16.578 -2.529 1 97.19 227 ASP A O 1
ATOM 1688 N N . HIS A 1 228 ? 5.125 15.922 -4.023 1 96.38 228 HIS A N 1
ATOM 1689 C CA . HIS A 1 228 ? 6.098 16.828 -3.43 1 96.38 228 HIS A CA 1
ATOM 1690 C C . HIS A 1 228 ? 6.68 17.766 -4.48 1 96.38 228 HIS A C 1
ATOM 1692 O O . HIS A 1 228 ? 7.203 18.844 -4.145 1 96.38 228 HIS A O 1
ATOM 1698 N N . GLY A 1 229 ? 6.723 17.391 -5.75 1 95.12 229 GLY A N 1
ATOM 1699 C CA . GLY A 1 229 ? 7.141 18.25 -6.844 1 95.12 229 GLY A CA 1
ATOM 1700 C C . GLY A 1 229 ? 8.648 18.312 -7.02 1 95.12 229 GLY A C 1
ATOM 1701 O O . GLY A 1 229 ? 9.148 19 -7.914 1 95.12 229 GLY A O 1
ATOM 1702 N N . PHE A 1 230 ? 9.469 17.562 -6.234 1 97.06 230 PHE A N 1
ATOM 1703 C CA . PHE A 1 230 ? 10.922 17.547 -6.371 1 97.06 230 PHE A CA 1
ATOM 1704 C C . PHE A 1 230 ? 11.344 16.609 -7.492 1 97.06 230 PHE A C 1
ATOM 1706 O O . PHE A 1 230 ? 10.625 15.664 -7.824 1 97.06 230 PHE A O 1
ATOM 1713 N N . VAL A 1 231 ? 12.445 16.875 -8.094 1 96.94 231 VAL A N 1
ATOM 1714 C CA . VAL A 1 231 ? 13.031 16.016 -9.117 1 96.94 231 VAL A CA 1
ATOM 1715 C C . VAL A 1 231 ? 14.5 15.742 -8.789 1 96.94 231 VAL A C 1
ATOM 1717 O O . VAL A 1 231 ? 15.156 16.562 -8.133 1 96.94 231 VAL A O 1
ATOM 172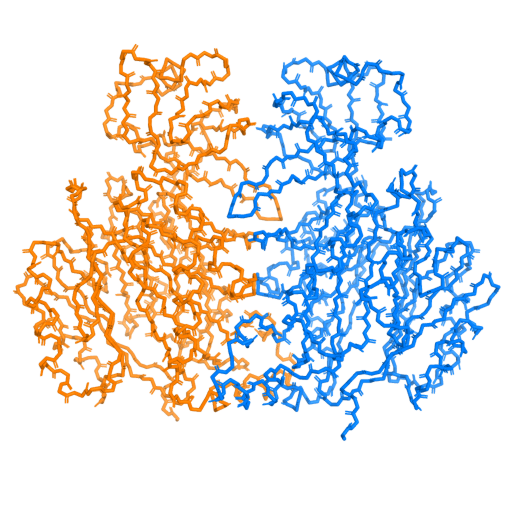0 N N . PRO A 1 232 ? 15.055 14.609 -9.18 1 97.06 232 PRO A N 1
ATOM 1721 C CA . PRO A 1 232 ? 16.453 14.297 -8.898 1 97.06 232 PRO A CA 1
ATOM 1722 C C . PRO A 1 232 ? 17.422 15.297 -9.539 1 97.06 232 PRO A C 1
ATOM 1724 O O . PRO A 1 232 ? 17.188 15.758 -10.656 1 97.06 232 PRO A O 1
ATOM 1727 N N . SER A 1 233 ? 18.5 15.578 -8.836 1 97.12 233 SER A N 1
ATOM 1728 C CA . SER A 1 233 ? 19.484 16.531 -9.352 1 97.12 233 SER A CA 1
ATOM 1729 C C . SER A 1 233 ? 20.906 15.961 -9.234 1 97.12 233 SER A C 1
ATOM 1731 O O . SER A 1 233 ? 21.875 16.656 -9.523 1 97.12 233 SER A O 1
ATOM 1733 N N . SER A 1 234 ? 21.062 14.789 -8.789 1 97.88 234 SER A N 1
ATOM 1734 C CA . SER A 1 234 ? 22.375 14.141 -8.695 1 97.88 234 SER A CA 1
ATOM 1735 C C . SER A 1 234 ? 22.297 12.672 -9.078 1 97.88 234 SER A C 1
ATOM 1737 O O . SER A 1 234 ? 21.203 12.133 -9.258 1 97.88 234 SER A O 1
ATOM 1739 N N . GLU A 1 235 ? 23.438 12.109 -9.289 1 96.81 235 GLU A N 1
ATOM 1740 C CA . GLU A 1 235 ? 23.531 10.656 -9.352 1 96.81 235 GLU A CA 1
ATOM 1741 C C . GLU A 1 235 ? 23.203 10.023 -8 1 96.81 235 GLU A C 1
ATOM 1743 O O . GLU A 1 235 ? 23.297 10.68 -6.961 1 96.81 235 GLU A O 1
ATOM 1748 N N . PRO A 1 236 ? 22.797 8.773 -8.008 1 97.88 236 PRO A N 1
ATOM 1749 C CA . PRO A 1 236 ? 22.5 8.117 -6.734 1 97.88 236 PRO A CA 1
ATOM 1750 C C . PRO A 1 236 ? 23.75 7.828 -5.906 1 97.88 236 PRO A C 1
ATOM 1752 O O . PRO A 1 236 ? 24.812 7.535 -6.465 1 97.88 236 PRO A O 1
ATOM 1755 N N . MET A 1 237 ? 23.609 7.906 -4.609 1 98.12 237 MET A N 1
ATOM 1756 C CA . MET A 1 237 ? 24.703 7.648 -3.67 1 98.12 237 MET A CA 1
ATOM 1757 C C . MET A 1 237 ? 24.234 6.777 -2.514 1 98.12 237 MET A C 1
ATOM 1759 O O . MET A 1 237 ? 23.125 6.977 -1.987 1 98.12 237 MET A O 1
ATOM 1763 N N . ILE A 1 238 ? 25.031 5.863 -2.084 1 98 238 ILE A N 1
ATOM 1764 C CA . ILE A 1 238 ? 24.688 5.016 -0.945 1 98 238 ILE A CA 1
ATOM 1765 C C . ILE A 1 238 ? 24.953 5.77 0.356 1 98 238 ILE A C 1
ATOM 1767 O O . ILE A 1 238 ? 26.031 6.359 0.533 1 98 238 ILE A O 1
ATOM 1771 N N . VAL A 1 239 ? 24 5.691 1.217 1 97.94 239 VAL A N 1
ATOM 1772 C CA . VAL A 1 239 ? 24.188 6.43 2.461 1 97.94 239 VAL A CA 1
ATOM 1773 C C . VAL A 1 239 ? 24.469 5.457 3.6 1 97.94 239 VAL A C 1
ATOM 1775 O O . VAL A 1 239 ? 23.984 4.324 3.596 1 97.94 239 VAL A O 1
ATOM 1778 N N . GLU A 1 240 ? 25.25 5.836 4.492 1 97.88 240 GLU A N 1
ATOM 1779 C CA . GLU A 1 240 ? 25.438 5.242 5.812 1 97.88 240 GLU A CA 1
ATOM 1780 C C . GLU A 1 240 ? 24.812 6.113 6.902 1 97.88 240 GLU A C 1
ATOM 1782 O O . GLU A 1 240 ? 25.156 7.289 7.035 1 97.88 240 GLU A O 1
ATOM 1787 N N . THR A 1 241 ? 23.922 5.539 7.594 1 96 241 THR A N 1
ATOM 1788 C CA . THR A 1 241 ? 23.188 6.34 8.562 1 96 241 THR A CA 1
ATOM 1789 C C . THR A 1 241 ? 23.281 5.727 9.961 1 96 241 THR A C 1
ATOM 1791 O O . THR A 1 241 ? 23.547 4.531 10.102 1 96 241 THR A O 1
ATOM 1794 N N . GLU A 1 242 ? 23.141 6.449 10.984 1 92.38 242 GLU A N 1
ATOM 1795 C CA . GLU A 1 242 ? 22.906 6.117 12.383 1 92.38 242 GLU A CA 1
ATOM 1796 C C . GLU A 1 242 ? 21.766 6.945 12.961 1 92.38 242 GLU A C 1
ATOM 1798 O O . GLU A 1 242 ? 21.922 8.141 13.234 1 92.38 242 GLU A O 1
ATOM 1803 N N . GLY A 1 243 ? 20.641 6.25 13.125 1 85.69 243 GLY A N 1
ATOM 1804 C CA . GLY A 1 243 ? 19.453 7.031 13.453 1 85.69 243 GLY A CA 1
ATOM 1805 C C . GLY A 1 243 ? 19.047 7.98 12.352 1 85.69 243 GLY A C 1
ATOM 1806 O O . GLY A 1 243 ? 18.844 7.562 11.211 1 85.69 243 GLY A O 1
ATOM 1807 N N . VAL A 1 244 ? 19.078 9.273 12.727 1 90.25 244 VAL A N 1
ATOM 1808 C CA . VAL A 1 244 ? 18.656 10.266 11.742 1 90.25 244 VAL A CA 1
ATOM 1809 C C . VAL A 1 244 ? 19.891 10.945 11.148 1 90.25 244 VAL A C 1
ATOM 1811 O O . VAL A 1 244 ? 19.781 11.82 10.289 1 90.25 244 VAL A O 1
ATOM 1814 N N . ASP A 1 245 ? 21.031 10.492 11.531 1 93.94 245 ASP A N 1
ATOM 1815 C CA . ASP A 1 245 ? 22.266 11.102 11.039 1 93.94 245 ASP A CA 1
ATOM 1816 C C . ASP A 1 245 ? 22.781 10.375 9.797 1 93.94 245 ASP A C 1
ATOM 1818 O O . ASP A 1 245 ? 22.922 9.148 9.805 1 93.94 245 ASP A O 1
ATOM 1822 N N . VAL A 1 246 ? 23 11.125 8.789 1 97.75 246 VAL A N 1
ATOM 1823 C CA . VAL A 1 246 ? 23.734 10.609 7.633 1 97.75 246 VAL A CA 1
ATOM 1824 C C . VAL A 1 246 ? 25.234 10.844 7.816 1 97.75 246 VAL A C 1
ATOM 1826 O O . VAL A 1 246 ? 25.703 11.977 7.754 1 97.75 246 VAL A O 1
ATOM 1829 N N . ILE A 1 247 ? 25.953 9.789 7.98 1 98.44 247 ILE A N 1
ATOM 1830 C CA . ILE A 1 247 ? 27.359 9.867 8.328 1 98.44 247 ILE A CA 1
ATOM 1831 C C . ILE A 1 247 ? 28.203 9.961 7.059 1 98.44 247 ILE A C 1
ATOM 1833 O O . ILE A 1 247 ? 29.109 10.797 6.965 1 98.44 247 ILE A O 1
ATOM 1837 N N . ARG A 1 248 ? 27.891 9.102 6.109 1 98.62 248 ARG A N 1
ATOM 1838 C CA . ARG A 1 248 ? 28.641 9.047 4.867 1 98.62 248 ARG A CA 1
ATOM 1839 C C . ARG A 1 248 ? 27.719 8.922 3.662 1 98.62 248 ARG A C 1
ATOM 1841 O O . ARG A 1 248 ? 26.609 8.414 3.781 1 98.62 248 ARG A O 1
ATOM 1848 N N . MET A 1 249 ? 28.172 9.422 2.598 1 98.06 249 MET A N 1
ATOM 1849 C CA . MET A 1 249 ? 27.609 9.219 1.266 1 98.06 249 MET A CA 1
ATOM 1850 C C . MET A 1 249 ? 28.672 8.766 0.283 1 98.06 249 MET A C 1
ATOM 1852 O O . MET A 1 249 ? 29.672 9.461 0.068 1 98.06 249 MET A O 1
ATOM 1856 N N . ASP A 1 250 ? 28.453 7.633 -0.22 1 96.38 250 ASP A N 1
ATOM 1857 C CA . ASP A 1 250 ? 29.438 6.984 -1.081 1 96.38 250 ASP A CA 1
ATOM 1858 C C . ASP A 1 250 ? 30.812 6.934 -0.412 1 96.38 250 ASP A C 1
ATOM 1860 O O . ASP A 1 250 ? 31.812 7.281 -1.028 1 96.38 250 ASP A O 1
ATOM 1864 N N . GLY A 1 251 ? 30.781 6.66 0.82 1 96.56 251 GLY A N 1
ATOM 1865 C CA . GLY A 1 251 ? 32 6.391 1.563 1 96.56 251 GLY A CA 1
ATOM 1866 C C . GLY A 1 251 ? 32.719 7.652 2.035 1 96.56 251 GLY A C 1
ATOM 1867 O O . GLY A 1 251 ? 33.688 7.582 2.777 1 96.56 251 GLY A O 1
ATOM 1868 N N . GLU A 1 252 ? 32.312 8.789 1.637 1 98.25 252 GLU A N 1
ATOM 1869 C CA . GLU A 1 252 ? 32.875 10.07 2.031 1 98.25 252 GLU A CA 1
ATOM 1870 C C . GLU A 1 252 ? 32 10.781 3.059 1 98.25 252 GLU A C 1
ATOM 1872 O O . GLU A 1 252 ? 30.797 10.492 3.158 1 98.25 252 GLU A O 1
ATOM 1877 N N . PRO A 1 253 ? 32.562 11.68 3.854 1 98.5 253 PRO A N 1
ATOM 1878 C CA . PRO A 1 253 ? 31.719 12.398 4.805 1 98.5 253 PRO A CA 1
ATOM 1879 C C . PRO A 1 253 ? 30.5 13.031 4.141 1 98.5 253 PRO A C 1
ATOM 1881 O O . PRO A 1 253 ? 30.625 13.727 3.129 1 98.5 253 PRO A O 1
ATOM 1884 N N . ALA A 1 254 ? 29.375 12.828 4.664 1 98.69 254 ALA A N 1
ATOM 1885 C CA . ALA A 1 254 ? 28.109 13.164 4.023 1 98.69 254 ALA A CA 1
ATOM 1886 C C . ALA A 1 254 ? 28.031 14.648 3.691 1 98.69 254 ALA A C 1
ATOM 1888 O O . ALA A 1 254 ? 27.625 15.023 2.592 1 98.69 254 ALA A O 1
ATOM 1889 N N . LEU A 1 255 ? 28.406 15.453 4.66 1 98.38 255 LEU A N 1
ATOM 1890 C CA . LEU A 1 255 ? 28.297 16.891 4.461 1 98.38 255 LEU A CA 1
ATOM 1891 C C . LEU A 1 255 ? 29.203 17.359 3.318 1 98.38 255 LEU A C 1
ATOM 1893 O O . LEU A 1 255 ? 28.828 18.25 2.547 1 98.38 255 LEU A O 1
ATOM 1897 N N . ASP A 1 256 ? 30.422 16.812 3.238 1 98.25 256 ASP A N 1
ATOM 1898 C CA . ASP A 1 256 ? 31.328 17.188 2.156 1 98.25 256 ASP A CA 1
ATOM 1899 C C . ASP A 1 256 ? 30.719 16.875 0.793 1 98.25 256 ASP A C 1
ATOM 1901 O O . ASP A 1 256 ? 30.766 17.703 -0.117 1 98.25 256 ASP A O 1
ATOM 1905 N N . VAL A 1 257 ? 30.141 15.672 0.669 1 98.31 257 VAL A N 1
ATOM 1906 C CA . VAL A 1 257 ? 29.531 15.25 -0.585 1 98.31 257 VAL A CA 1
ATOM 1907 C C . VAL A 1 257 ? 28.344 16.156 -0.905 1 98.31 257 VAL A C 1
ATOM 1909 O O . VAL A 1 257 ? 28.188 16.609 -2.041 1 98.31 257 VAL A O 1
ATOM 1912 N N . TYR A 1 258 ? 27.531 16.375 0.085 1 98.31 258 TYR A N 1
ATOM 1913 C CA . TYR A 1 258 ? 26.344 17.203 -0.083 1 98.31 258 TYR A CA 1
ATOM 1914 C C . TYR A 1 258 ? 26.719 18.594 -0.559 1 98.31 258 TYR A C 1
ATOM 1916 O O . TYR A 1 258 ? 26.125 19.141 -1.49 1 98.31 258 TYR A O 1
ATOM 1924 N N . GLU A 1 259 ? 27.703 19.188 0.042 1 97.75 259 GLU A N 1
ATOM 1925 C CA . GLU A 1 259 ? 28.188 20.516 -0.331 1 97.75 259 GLU A CA 1
ATOM 1926 C C . GLU A 1 259 ? 28.672 20.547 -1.776 1 97.75 259 GLU A C 1
ATOM 1928 O O . GLU A 1 259 ? 28.438 21.516 -2.502 1 97.75 259 GLU A O 1
ATOM 1933 N N . GLU A 1 260 ? 29.344 19.547 -2.109 1 97.25 260 GLU A N 1
ATOM 1934 C CA . GLU A 1 260 ? 29.859 19.453 -3.471 1 97.25 260 GLU A CA 1
ATOM 1935 C C . GLU A 1 260 ? 28.734 19.422 -4.492 1 97.25 260 GLU A C 1
ATOM 1937 O O . GLU A 1 260 ? 28.797 20.062 -5.539 1 97.25 260 GLU A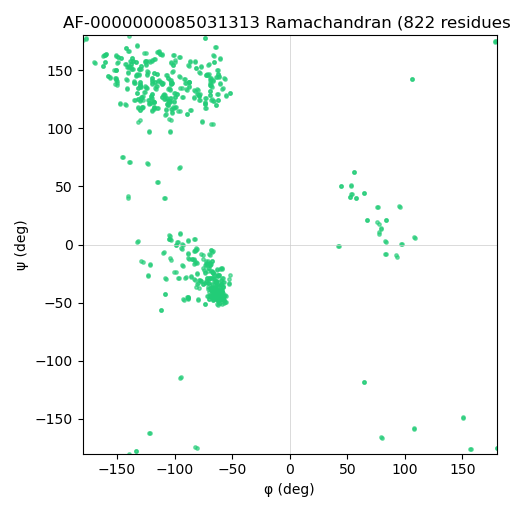 O 1
ATOM 1942 N N . VAL A 1 261 ? 27.703 18.641 -4.223 1 97.38 261 VAL A N 1
ATOM 1943 C CA . VAL A 1 261 ? 26.578 18.453 -5.148 1 97.38 261 VAL A CA 1
ATOM 1944 C C . VAL A 1 261 ? 25.75 19.734 -5.23 1 97.38 261 VAL A C 1
ATOM 1946 O O . VAL A 1 261 ? 25.359 20.156 -6.32 1 97.38 261 VAL A O 1
ATOM 1949 N N . VAL A 1 262 ? 25.453 20.281 -4.125 1 96.94 262 VAL A N 1
ATOM 1950 C CA . VAL A 1 262 ? 24.578 21.453 -4.07 1 96.94 262 VAL A CA 1
ATOM 1951 C C . VAL A 1 262 ? 25.328 22.672 -4.609 1 96.94 262 VAL A C 1
ATOM 1953 O O . VAL A 1 262 ? 24.766 23.484 -5.352 1 96.94 262 VAL A O 1
ATOM 1956 N N . GLY A 1 263 ? 26.594 22.875 -4.223 1 95.25 263 GLY A N 1
ATOM 1957 C CA . GLY A 1 263 ? 27.453 23.906 -4.793 1 95.25 263 GLY A CA 1
ATOM 1958 C C . GLY A 1 263 ? 27.141 25.297 -4.25 1 95.25 263 GLY A C 1
ATOM 1959 O O . GLY A 1 263 ? 27.469 26.297 -4.883 1 95.25 263 GLY A O 1
ATOM 1960 N N . GLU A 1 264 ? 26.344 25.422 -3.24 1 93.31 264 GLU A N 1
ATOM 1961 C CA . GLU A 1 264 ? 26.031 26.688 -2.584 1 93.31 264 GLU A CA 1
ATOM 1962 C C . GLU A 1 264 ? 26.281 26.609 -1.082 1 93.31 264 GLU A C 1
ATOM 1964 O O . GLU A 1 264 ? 26.562 25.531 -0.549 1 93.31 264 GLU A O 1
ATOM 1969 N N . GLU A 1 265 ? 26.328 27.812 -0.46 1 93.38 265 GLU A N 1
ATOM 1970 C CA . GLU A 1 265 ? 26.469 27.844 0.992 1 93.38 265 GLU A CA 1
ATOM 1971 C C . GLU A 1 265 ? 25.328 27.094 1.682 1 93.38 265 GLU A C 1
ATOM 1973 O O . GLU A 1 265 ? 24.172 27.266 1.316 1 93.38 265 GLU A O 1
ATOM 1978 N N . ILE A 1 266 ? 25.766 26.312 2.631 1 94.56 266 ILE A N 1
ATOM 1979 C CA . ILE A 1 266 ? 24.781 25.453 3.291 1 94.56 266 ILE A CA 1
ATOM 1980 C C . ILE A 1 266 ? 24.125 26.234 4.434 1 94.56 266 ILE A C 1
ATOM 1982 O O . ILE A 1 266 ? 24.797 26.688 5.352 1 94.56 266 ILE A O 1
ATOM 1986 N N . GLY A 1 267 ? 22.906 26.469 4.348 1 91.5 267 GLY A N 1
ATOM 1987 C CA . GLY A 1 267 ? 22 27 5.363 1 91.5 267 GLY A CA 1
ATOM 1988 C C . GLY A 1 267 ? 20.641 26.328 5.359 1 91.5 267 GLY A C 1
ATOM 1989 O O . GLY A 1 267 ? 20.422 25.359 4.621 1 91.5 267 GLY A O 1
ATOM 1990 N N . MET A 1 268 ? 19.828 26.719 6.195 1 88.69 268 MET A N 1
ATOM 1991 C CA . MET A 1 268 ? 18.5 26.125 6.324 1 88.69 268 MET A CA 1
ATOM 1992 C C . MET A 1 268 ? 17.75 26.156 4.996 1 88.69 268 MET A C 1
ATOM 1994 O O . MET A 1 268 ? 17.156 25.156 4.594 1 88.69 268 MET A O 1
ATOM 1998 N N . GLU A 1 269 ? 17.812 27.25 4.336 1 89.38 269 GLU A N 1
ATOM 1999 C CA . GLU A 1 269 ? 17.125 27.375 3.055 1 89.38 269 GLU A CA 1
ATOM 2000 C C . GLU A 1 269 ? 17.641 26.359 2.043 1 89.38 269 GLU A C 1
ATOM 2002 O O . GLU A 1 269 ? 16.859 25.766 1.297 1 89.38 269 GLU A O 1
ATOM 2007 N N . THR A 1 270 ? 18.953 26.281 2.004 1 93.38 270 THR A N 1
ATOM 2008 C CA . THR A 1 270 ? 19.578 25.344 1.071 1 93.38 270 THR A CA 1
ATOM 2009 C C . THR A 1 270 ? 19.203 23.906 1.422 1 93.38 270 THR A C 1
ATOM 2011 O O . THR A 1 270 ? 18.938 23.094 0.534 1 93.38 270 THR A O 1
ATOM 2014 N N . LEU A 1 271 ? 19.219 23.578 2.713 1 94.69 271 LEU A N 1
ATOM 2015 C CA . LEU A 1 271 ? 18.859 22.234 3.164 1 94.69 271 LEU A CA 1
ATOM 2016 C C . LEU A 1 271 ? 17.438 21.891 2.758 1 94.69 271 LEU A C 1
ATOM 2018 O O . LEU A 1 271 ? 17.156 20.75 2.352 1 94.69 271 LEU A O 1
ATOM 2022 N N . LEU A 1 272 ? 16.531 22.844 2.814 1 92.81 272 LEU A N 1
ATOM 2023 C CA . LEU A 1 272 ? 15.133 22.641 2.455 1 92.81 272 LEU A CA 1
ATOM 2024 C C . LEU A 1 272 ? 14.969 22.562 0.942 1 92.81 272 LEU A C 1
ATOM 2026 O O . LEU A 1 272 ? 14.109 21.828 0.446 1 92.81 272 LEU A O 1
ATOM 2030 N N . LYS A 1 273 ? 15.742 23.281 0.27 1 94.31 273 LYS A N 1
ATOM 2031 C CA . LYS A 1 273 ? 15.648 23.359 -1.185 1 94.31 273 LYS A CA 1
ATOM 2032 C C . LYS A 1 273 ? 16.172 22.078 -1.836 1 94.31 273 LYS A C 1
ATOM 2034 O O . LYS A 1 273 ? 15.695 21.688 -2.904 1 94.31 273 LYS A O 1
ATOM 2039 N N . TYR A 1 274 ? 17.156 21.453 -1.231 1 96.75 274 TYR A N 1
ATOM 2040 C CA . TYR A 1 274 ? 17.812 20.297 -1.819 1 96.75 274 TYR A CA 1
ATOM 2041 C C . TYR A 1 274 ? 17.75 19.094 -0.879 1 96.75 274 TYR A C 1
ATOM 2043 O O . TYR A 1 274 ? 18.781 18.594 -0.432 1 96.75 274 TYR A O 1
ATOM 2051 N N . PRO A 1 275 ? 16.578 18.531 -0.683 1 97.44 275 PRO A N 1
ATOM 2052 C CA . PRO A 1 275 ? 16.484 17.344 0.179 1 97.44 275 PRO A CA 1
ATOM 2053 C C . PRO A 1 275 ? 17.047 16.078 -0.477 1 97.44 275 PRO A C 1
ATOM 2055 O O . PRO A 1 275 ? 17.594 16.156 -1.58 1 97.44 275 PRO A O 1
ATOM 2058 N N . LEU A 1 276 ? 17.016 15.031 0.299 1 98.19 276 LEU A N 1
ATOM 2059 C CA . LEU A 1 276 ? 17.375 13.734 -0.25 1 98.19 276 LEU A CA 1
ATOM 2060 C C . LEU A 1 276 ? 16.141 12.961 -0.695 1 98.19 276 LEU A C 1
ATOM 2062 O O . LEU A 1 276 ? 15.062 13.125 -0.118 1 98.19 276 LEU A O 1
ATOM 2066 N N . GLY A 1 277 ? 16.25 12.219 -1.747 1 97.88 277 GLY A N 1
ATOM 2067 C CA . GLY A 1 277 ? 15.172 11.367 -2.242 1 97.88 277 GLY A CA 1
ATOM 2068 C C . GLY A 1 277 ? 15.586 9.922 -2.412 1 97.88 277 GLY A C 1
ATOM 2069 O O . GLY A 1 277 ? 16.656 9.633 -2.932 1 97.88 277 GLY A O 1
ATOM 2070 N N . VAL A 1 278 ? 14.797 9 -1.898 1 96.62 278 VAL A N 1
ATOM 2071 C CA . VAL A 1 278 ? 14.977 7.566 -2.09 1 96.62 278 VAL A CA 1
ATOM 2072 C C . VAL A 1 278 ? 14.016 7.062 -3.158 1 96.62 278 VAL A C 1
ATOM 2074 O O . VAL A 1 278 ? 12.797 7.234 -3.037 1 96.62 278 VAL A O 1
ATOM 2077 N N . GLU A 1 279 ? 14.531 6.461 -4.164 1 94.38 279 GLU A N 1
ATOM 2078 C CA . GLU A 1 279 ? 13.664 5.906 -5.195 1 94.38 279 GLU A CA 1
ATOM 2079 C C . GLU A 1 279 ? 12.82 4.758 -4.652 1 94.38 279 GLU A C 1
ATOM 2081 O O . GLU A 1 279 ? 13.352 3.83 -4.035 1 94.38 279 GLU A O 1
ATOM 2086 N N . ASP A 1 280 ? 11.562 4.855 -4.766 1 91.88 280 ASP A N 1
ATOM 2087 C CA . ASP A 1 280 ? 10.586 3.832 -4.41 1 91.88 280 ASP A CA 1
ATOM 2088 C C . ASP A 1 280 ? 10.031 3.143 -5.656 1 91.88 280 ASP A C 1
ATOM 2090 O O . ASP A 1 280 ? 9.062 3.611 -6.25 1 91.88 280 ASP A O 1
ATOM 2094 N N . PRO A 1 281 ? 10.609 1.965 -5.996 1 90 281 PRO A N 1
ATOM 2095 C CA . PRO A 1 281 ? 10.172 1.295 -7.223 1 90 281 PRO A CA 1
ATOM 2096 C C . PRO A 1 281 ? 8.758 0.72 -7.102 1 90 281 PRO A C 1
ATOM 2098 O O . PRO A 1 281 ? 8.312 0.403 -5.996 1 90 281 PRO A O 1
ATOM 2101 N N . GLY A 1 282 ? 8.039 0.539 -8.203 1 88.75 282 GLY A N 1
ATOM 2102 C CA . GLY A 1 282 ? 6.691 0.007 -8.305 1 88.75 282 GLY A CA 1
ATOM 2103 C C . GLY A 1 282 ? 5.977 0.44 -9.57 1 88.75 282 GLY A C 1
ATOM 2104 O O . GLY A 1 282 ? 6.578 1.076 -10.445 1 88.75 282 GLY A O 1
ATOM 2105 N N . PRO A 1 283 ? 4.754 0.079 -9.688 1 91.75 283 PRO A N 1
ATOM 2106 C CA . PRO A 1 283 ? 4.012 0.452 -10.898 1 91.75 283 PRO A CA 1
ATOM 2107 C C . PRO A 1 283 ? 3.867 1.964 -11.062 1 91.75 283 PRO A C 1
ATOM 2109 O O . PRO A 1 283 ? 3.736 2.459 -12.18 1 91.75 283 PRO A O 1
ATOM 2112 N N . ARG A 1 284 ? 3.9 2.66 -9.961 1 92.19 284 ARG A N 1
ATOM 2113 C CA . ARG A 1 284 ? 3.955 4.117 -9.961 1 92.19 284 ARG A CA 1
ATOM 2114 C C . ARG A 1 284 ? 5.184 4.617 -9.203 1 92.19 284 ARG A C 1
ATOM 2116 O O . ARG A 1 284 ? 5.156 4.742 -7.98 1 92.19 284 ARG A O 1
ATOM 2123 N N . PRO A 1 285 ? 6.184 4.91 -9.953 1 87.12 285 PRO A N 1
ATOM 2124 C CA . PRO A 1 285 ? 7.43 5.305 -9.297 1 87.12 285 PRO A CA 1
ATOM 2125 C C . PRO A 1 285 ? 7.285 6.586 -8.484 1 87.12 285 PRO A C 1
ATOM 2127 O O . PRO A 1 285 ? 6.469 7.449 -8.82 1 87.12 285 PRO A O 1
ATOM 2130 N N . TYR A 1 286 ? 8.039 6.695 -7.469 1 94.06 286 TYR A N 1
ATOM 2131 C CA . TYR A 1 286 ? 7.969 7.77 -6.484 1 94.06 286 TYR A CA 1
ATOM 2132 C C . TYR A 1 286 ? 9.305 7.941 -5.766 1 94.06 286 TYR A C 1
ATOM 2134 O O . TYR A 1 286 ? 10.102 7.004 -5.699 1 94.06 286 TYR A O 1
ATOM 2142 N N . HIS A 1 287 ? 9.688 9.148 -5.438 1 97.12 287 HIS A N 1
ATOM 2143 C CA . HIS A 1 287 ? 10.82 9.391 -4.547 1 97.12 287 HIS A CA 1
ATOM 2144 C C . HIS A 1 287 ? 10.344 9.773 -3.148 1 97.12 287 HIS A C 1
ATOM 2146 O O . HIS A 1 287 ? 9.68 10.797 -2.973 1 97.12 287 HIS A O 1
ATOM 2152 N N . LEU A 1 288 ? 10.664 8.961 -2.215 1 97.06 288 LEU A N 1
ATOM 2153 C CA . LEU A 1 288 ? 10.414 9.328 -0.825 1 97.06 288 LEU A CA 1
ATOM 2154 C C . LEU A 1 288 ? 11.406 10.398 -0.364 1 97.06 288 LEU A C 1
ATOM 2156 O O . LEU A 1 288 ? 12.617 10.172 -0.383 1 97.06 288 LEU A O 1
ATOM 2160 N N . ILE A 1 289 ? 10.914 11.5 0.041 1 97.62 289 ILE A N 1
ATOM 2161 C CA . ILE A 1 289 ? 11.766 12.633 0.384 1 97.62 289 ILE A CA 1
ATOM 2162 C C . ILE A 1 289 ? 12.188 12.539 1.85 1 97.62 289 ILE A C 1
ATOM 2164 O O . ILE A 1 289 ? 11.367 12.219 2.717 1 97.62 289 ILE A O 1
ATOM 2168 N N . ARG A 1 290 ? 13.445 12.781 2.082 1 96.38 290 ARG A N 1
ATOM 2169 C CA . ARG A 1 290 ? 14.016 12.93 3.416 1 96.38 290 ARG A CA 1
ATOM 2170 C C . ARG A 1 290 ? 14.805 14.227 3.535 1 96.38 290 ARG A C 1
ATOM 2172 O O . ARG A 1 290 ? 15.82 14.406 2.855 1 96.38 290 ARG A O 1
ATOM 2179 N N . THR A 1 291 ? 14.445 14.992 4.469 1 94.69 291 THR A N 1
ATOM 2180 C CA . THR A 1 291 ? 14.938 16.359 4.508 1 94.69 291 THR A CA 1
ATOM 2181 C C . THR A 1 291 ? 16.016 16.516 5.57 1 94.69 291 THR A C 1
ATOM 2183 O O . THR A 1 291 ? 15.789 16.219 6.746 1 94.69 291 THR A O 1
ATOM 2186 N N . PRO A 1 292 ? 17.188 16.984 5.145 1 94.94 292 PRO A N 1
ATOM 2187 C CA . PRO A 1 292 ? 18.125 17.422 6.168 1 94.94 292 PRO A CA 1
ATOM 2188 C C . PRO A 1 292 ? 17.672 18.703 6.875 1 94.94 292 PRO A C 1
ATOM 2190 O O . PRO A 1 292 ? 17.109 19.594 6.238 1 94.94 292 PRO A O 1
ATOM 2193 N N . PHE A 1 293 ? 17.922 18.797 8.164 1 89.88 293 PHE A N 1
ATOM 2194 C CA . PHE A 1 293 ? 17.469 19.984 8.875 1 89.88 293 PHE A CA 1
ATOM 2195 C C . PHE A 1 293 ? 18.609 20.625 9.656 1 89.88 293 PHE A C 1
ATOM 2197 O O . PHE A 1 293 ? 18.516 21.766 10.086 1 89.88 293 PHE A O 1
ATOM 2204 N N . GLU A 1 294 ? 19.688 19.906 9.836 1 92.5 294 GLU A N 1
ATOM 2205 C CA . GLU A 1 294 ? 20.875 20.406 10.508 1 92.5 294 GLU A CA 1
ATOM 2206 C C . GLU A 1 294 ? 22.141 19.75 9.953 1 92.5 294 GLU A C 1
ATOM 2208 O O . GLU A 1 294 ? 22.078 18.688 9.336 1 92.5 294 GLU A O 1
ATOM 2213 N N . VAL A 1 295 ? 23.234 20.453 10.141 1 96.81 295 VAL A N 1
ATOM 2214 C CA . VAL A 1 295 ? 24.531 19.891 9.781 1 96.81 295 VAL A CA 1
ATOM 2215 C C . VAL A 1 295 ? 25.453 19.906 10.992 1 96.81 295 VAL A C 1
ATOM 2217 O O . VAL A 1 295 ? 25.312 20.75 11.883 1 96.81 295 VAL A O 1
ATOM 2220 N N . ASP A 1 296 ? 26.281 18.953 11.078 1 97 296 ASP A N 1
ATOM 2221 C CA . ASP A 1 296 ? 27.406 18.969 12.023 1 97 296 ASP A CA 1
ATOM 2222 C C . ASP A 1 296 ? 28.719 19.25 11.312 1 97 296 ASP A C 1
ATOM 2224 O O . ASP A 1 296 ? 29.297 18.375 10.664 1 97 296 ASP A O 1
ATOM 2228 N N . GLU A 1 297 ? 29.234 20.422 11.531 1 96.62 297 GLU A N 1
ATOM 2229 C CA . GLU A 1 297 ? 30.438 20.891 10.836 1 96.62 297 GLU A CA 1
ATOM 2230 C C . GLU A 1 297 ? 31.672 20.141 11.328 1 96.62 297 GLU A C 1
ATOM 2232 O O . GLU A 1 297 ? 32.625 19.938 10.57 1 96.62 297 GLU A O 1
ATOM 2237 N N . GLU A 1 298 ? 31.672 19.812 12.484 1 97.5 298 GLU A N 1
ATOM 2238 C CA . GLU A 1 298 ? 32.812 19.125 13.055 1 97.5 298 GLU A CA 1
ATOM 2239 C C . GLU A 1 298 ? 32.875 17.672 12.578 1 97.5 298 GLU A C 1
ATOM 2241 O O . GLU A 1 298 ? 33.906 17.234 12.094 1 97.5 298 GLU A O 1
ATOM 2246 N N . GLU A 1 299 ? 31.766 17 12.719 1 97.81 299 GLU A N 1
ATOM 2247 C CA . GLU A 1 299 ? 31.719 15.594 12.32 1 97.81 299 GLU A CA 1
ATOM 2248 C C . GLU A 1 299 ? 31.484 15.453 10.82 1 97.81 299 GLU A C 1
ATOM 2250 O O . GLU A 1 299 ? 31.625 14.359 10.258 1 97.81 299 GLU A O 1
ATOM 2255 N N . ARG A 1 300 ? 31.031 16.547 10.188 1 98.25 300 ARG A N 1
ATOM 2256 C CA . ARG A 1 300 ? 30.75 16.625 8.758 1 98.25 300 ARG A CA 1
ATOM 2257 C C . ARG A 1 300 ? 29.609 15.688 8.367 1 98.25 300 ARG A C 1
ATOM 2259 O O . ARG A 1 300 ? 29.734 14.93 7.41 1 98.25 300 ARG A O 1
ATOM 2266 N N . THR A 1 301 ? 28.578 15.664 9.117 1 98.25 301 THR A N 1
ATOM 2267 C CA . THR A 1 301 ? 27.406 14.828 8.914 1 98.25 301 THR A CA 1
ATOM 2268 C C . THR A 1 301 ? 26.172 15.688 8.664 1 98.25 301 THR A C 1
ATOM 2270 O O . THR A 1 301 ? 26.188 16.891 8.891 1 98.25 301 THR A O 1
ATOM 2273 N N . LEU A 1 302 ? 25.141 15.109 8.07 1 97.38 302 LEU A N 1
ATOM 2274 C CA . LEU A 1 302 ? 23.812 15.688 7.922 1 97.38 302 LEU A CA 1
ATOM 2275 C C . LEU A 1 302 ? 22.828 15.062 8.914 1 97.38 302 LEU A C 1
ATOM 2277 O O . LEU A 1 302 ? 22.891 13.859 9.172 1 97.38 302 LEU A O 1
ATOM 2281 N N . LYS A 1 303 ? 22 15.836 9.43 1 94.06 303 LYS A N 1
ATOM 2282 C CA . LYS A 1 303 ? 20.938 15.336 10.289 1 94.06 303 LYS A CA 1
ATOM 2283 C C . LYS A 1 303 ? 19.578 15.445 9.586 1 94.06 303 LYS A C 1
ATOM 2285 O O . LYS A 1 303 ? 19.203 16.516 9.117 1 94.06 303 LYS A O 1
ATOM 2290 N N . LEU A 1 304 ? 18.891 14.352 9.492 1 92.69 304 LEU A N 1
ATOM 2291 C CA . LEU A 1 304 ? 17.594 14.312 8.836 1 92.69 304 LEU A CA 1
ATOM 2292 C C . LEU A 1 304 ? 16.469 14.461 9.844 1 92.69 304 LEU A C 1
ATOM 2294 O O . LEU A 1 304 ? 16.656 14.211 11.039 1 92.69 304 LEU A O 1
ATOM 2298 N N . VAL A 1 305 ? 15.273 14.828 9.352 1 87.12 305 VAL A N 1
ATOM 2299 C CA . VAL A 1 305 ? 14.102 14.961 10.203 1 87.12 305 VAL A CA 1
ATOM 2300 C C . VAL A 1 305 ? 13.484 13.586 10.461 1 87.12 305 VAL A C 1
ATOM 2302 O O . VAL A 1 305 ? 12.781 13.391 11.453 1 87.12 305 VAL A O 1
ATOM 2305 N N . ALA A 1 306 ? 13.719 12.656 9.555 1 87.12 306 ALA A N 1
ATOM 2306 C CA . ALA A 1 306 ? 13.219 11.289 9.68 1 87.12 306 ALA A CA 1
ATOM 2307 C C . ALA A 1 306 ? 14.289 10.273 9.305 1 87.12 306 ALA A C 1
ATOM 2309 O O . ALA A 1 306 ? 15.172 10.562 8.492 1 87.12 306 ALA A O 1
ATOM 2310 N N . GLN A 1 307 ? 14.117 9.117 9.781 1 86.25 307 GLN A N 1
ATOM 2311 C CA . GLN A 1 307 ? 15.125 8.07 9.617 1 86.25 307 GLN A CA 1
ATOM 2312 C C . GLN A 1 307 ? 15.156 7.551 8.188 1 86.25 307 GLN A C 1
ATOM 2314 O O . GLN A 1 307 ? 14.117 7.488 7.523 1 86.25 307 GLN A O 1
ATOM 2319 N N . LEU A 1 308 ? 16.344 7.234 7.84 1 90 308 LEU A N 1
ATOM 2320 C CA . LEU A 1 308 ? 16.656 6.512 6.609 1 90 308 LEU A CA 1
ATOM 2321 C C . LEU A 1 308 ? 17.516 5.293 6.902 1 90 308 LEU A C 1
ATOM 2323 O O . LEU A 1 308 ? 18.531 5.398 7.605 1 90 308 LEU A O 1
ATOM 2327 N N . PRO A 1 309 ? 17.094 4.168 6.418 1 91.12 309 PRO A N 1
ATOM 2328 C CA . PRO A 1 309 ? 17.953 3.01 6.652 1 91.12 309 PRO A CA 1
ATOM 2329 C C . PRO A 1 309 ? 19.312 3.143 5.961 1 91.12 309 PRO A C 1
ATOM 2331 O O . PRO A 1 309 ? 19.406 3.678 4.855 1 91.12 309 PRO A O 1
ATOM 2334 N N . SER A 1 310 ? 20.328 2.611 6.676 1 95.06 310 SER A N 1
ATOM 2335 C CA . SER A 1 310 ? 21.641 2.57 6.055 1 95.06 310 SER A CA 1
ATOM 2336 C C . SER A 1 310 ? 21.656 1.624 4.859 1 95.06 310 SER A C 1
ATOM 2338 O O . SER A 1 310 ? 21.016 0.57 4.883 1 95.06 310 SER A O 1
ATOM 2340 N N . GLY A 1 311 ? 22.375 2.049 3.834 1 95.81 311 GLY A N 1
ATOM 2341 C CA . GLY A 1 311 ? 22.594 1.172 2.691 1 95.81 311 GLY A CA 1
ATOM 2342 C C . GLY A 1 311 ? 21.625 1.438 1.554 1 95.81 311 GLY A C 1
ATOM 2343 O O . GLY A 1 311 ? 21.688 0.786 0.511 1 95.81 311 GLY A O 1
ATOM 2344 N N . VAL A 1 312 ? 20.734 2.395 1.706 1 96.31 312 VAL A N 1
ATOM 2345 C CA . VAL A 1 312 ? 19.859 2.748 0.592 1 96.31 312 VAL A CA 1
ATOM 2346 C C . VAL A 1 312 ? 20.547 3.773 -0.303 1 96.31 312 VAL A C 1
ATOM 2348 O O . VAL A 1 312 ? 21.484 4.461 0.132 1 96.31 312 VAL A O 1
ATOM 2351 N N . ALA A 1 313 ? 20.141 3.834 -1.507 1 97.5 313 ALA A N 1
ATOM 2352 C CA . ALA A 1 313 ? 20.609 4.855 -2.436 1 97.5 313 ALA A CA 1
ATOM 2353 C C . ALA A 1 313 ? 19.734 6.109 -2.369 1 97.5 313 ALA A C 1
ATOM 2355 O O . ALA A 1 313 ? 18.516 6.016 -2.346 1 97.5 313 ALA A O 1
ATOM 2356 N N . VAL A 1 314 ? 20.406 7.254 -2.293 1 98 314 VAL A N 1
ATOM 2357 C CA . VAL A 1 314 ? 19.672 8.516 -2.305 1 98 314 VAL A CA 1
ATOM 2358 C C . VAL A 1 314 ? 20.203 9.414 -3.418 1 98 314 VAL A C 1
ATOM 2360 O O . VAL A 1 314 ? 21.297 9.195 -3.932 1 98 314 VAL A O 1
ATOM 2363 N N . ARG A 1 315 ? 19.422 10.328 -3.846 1 98.19 315 ARG A N 1
ATOM 2364 C CA . ARG A 1 315 ? 19.797 11.445 -4.699 1 98.19 315 ARG A CA 1
ATOM 2365 C C . ARG A 1 315 ? 19.516 12.781 -4.012 1 98.19 315 ARG A C 1
ATOM 2367 O O . ARG A 1 315 ? 18.578 12.883 -3.219 1 98.19 315 ARG A O 1
ATOM 2374 N N . VAL A 1 316 ? 20.359 13.695 -4.234 1 98.5 316 VAL A N 1
ATOM 2375 C CA . VAL A 1 316 ? 19.969 15.07 -3.924 1 98.5 316 VAL A CA 1
ATOM 2376 C C . VAL A 1 316 ? 18.891 15.531 -4.898 1 98.5 316 VAL A C 1
ATOM 2378 O O . VAL A 1 316 ? 19.016 15.336 -6.109 1 98.5 316 VAL A O 1
ATOM 2381 N N . MET A 1 317 ? 17.828 16.047 -4.324 1 98.06 317 MET A N 1
ATOM 2382 C CA . MET A 1 317 ? 16.703 16.5 -5.125 1 98.06 317 MET A CA 1
ATOM 2383 C C . MET A 1 317 ? 16.719 18.016 -5.277 1 98.06 317 MET A C 1
ATOM 2385 O O . MET A 1 317 ? 17.422 18.719 -4.535 1 98.06 317 MET A O 1
ATOM 2389 N N . GLU A 1 318 ? 16 18.531 -6.203 1 96.25 318 GLU A N 1
ATOM 2390 C CA . GLU A 1 318 ? 15.805 19.969 -6.387 1 96.25 318 GLU A CA 1
ATOM 2391 C C . GLU A 1 318 ? 14.352 20.281 -6.73 1 96.25 318 GLU A C 1
ATOM 2393 O O . GLU A 1 318 ? 13.602 19.406 -7.16 1 96.25 318 GLU A O 1
ATOM 2398 N N . PRO A 1 319 ? 13.945 21.516 -6.477 1 93.81 319 PRO A N 1
ATOM 2399 C CA . PRO A 1 319 ? 12.562 21.875 -6.797 1 93.81 319 PRO A CA 1
ATOM 2400 C C . PRO A 1 319 ? 12.258 21.766 -8.289 1 93.81 319 PRO A C 1
ATOM 2402 O O . PRO A 1 319 ? 12.984 22.328 -9.117 1 93.81 319 PRO A O 1
ATOM 2405 N N . GLY A 1 320 ? 11.25 21 -8.609 1 92.94 320 GLY A N 1
ATOM 2406 C CA . GLY A 1 320 ? 10.633 21.031 -9.93 1 92.94 320 GLY A CA 1
ATOM 2407 C C . GLY A 1 320 ? 9.422 21.938 -10 1 92.94 320 GLY A C 1
ATOM 2408 O O . GLY A 1 320 ? 9.516 23.141 -9.742 1 92.94 320 GLY A O 1
ATOM 2409 N N . ASP A 1 321 ? 8.258 21.297 -10.242 1 87.75 321 ASP A N 1
ATOM 2410 C CA . ASP A 1 321 ? 6.992 22.031 -10.195 1 87.75 321 ASP A CA 1
ATOM 2411 C C . ASP A 1 321 ? 6.332 21.891 -8.828 1 87.75 321 ASP A C 1
ATOM 2413 O O . ASP A 1 321 ? 5.215 21.391 -8.711 1 87.75 321 ASP A O 1
ATOM 2417 N N . VAL A 1 322 ? 6.969 22.453 -7.867 1 85.25 322 VAL A N 1
ATOM 2418 C CA . VAL A 1 322 ? 6.551 22.281 -6.48 1 85.25 322 VAL A CA 1
ATOM 2419 C C . VAL A 1 322 ? 5.203 22.953 -6.254 1 85.25 322 VAL A C 1
ATOM 2421 O O . VAL A 1 322 ? 4.359 22.438 -5.516 1 85.25 322 VAL A O 1
ATOM 2424 N N . GLU A 1 323 ? 4.98 24.078 -6.867 1 81.94 323 GLU A N 1
ATOM 2425 C CA . GLU A 1 323 ? 3.725 24.797 -6.707 1 81.94 323 GLU A CA 1
ATOM 2426 C C . GLU A 1 323 ? 2.545 24 -7.246 1 81.94 323 GLU A C 1
ATOM 2428 O O . GLU A 1 323 ? 1.483 23.953 -6.621 1 81.94 323 GLU A O 1
ATOM 2433 N N . ASP A 1 324 ? 2.805 23.359 -8.375 1 89.38 324 ASP A N 1
ATOM 2434 C CA . ASP A 1 324 ? 1.746 22.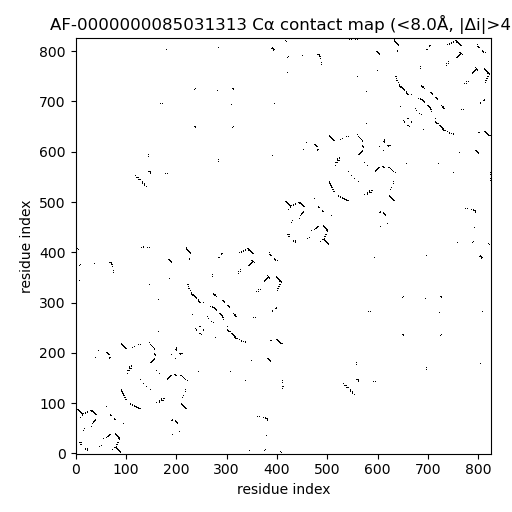594 -9.031 1 89.38 324 ASP A CA 1
ATOM 2435 C C . ASP A 1 324 ? 1.482 21.281 -8.289 1 89.38 324 ASP A C 1
ATOM 2437 O O . ASP A 1 324 ? 0.507 20.578 -8.578 1 89.38 324 ASP A O 1
ATOM 2441 N N . SER A 1 325 ? 2.359 20.969 -7.32 1 91.94 325 SER A N 1
ATOM 2442 C CA . SER A 1 325 ? 2.195 19.719 -6.594 1 91.94 325 SER A CA 1
ATOM 2443 C C . SER A 1 325 ? 0.894 19.703 -5.797 1 91.94 325 SER A C 1
ATOM 2445 O O . SER A 1 325 ? 0.276 18.656 -5.625 1 91.94 325 SER A O 1
ATOM 2447 N N . PHE A 1 326 ? 0.416 20.875 -5.281 1 90.56 326 PHE A N 1
ATOM 2448 C CA . PHE A 1 326 ? -0.869 20.969 -4.598 1 90.56 326 PHE A CA 1
ATOM 2449 C C . PHE A 1 326 ? -2.008 20.562 -5.527 1 90.56 326 PHE A C 1
ATOM 2451 O O . PHE A 1 326 ? -2.842 19.734 -5.172 1 90.56 326 PHE A O 1
ATOM 2458 N N . LYS A 1 327 ? -1.949 21.188 -6.676 1 92.5 327 LYS A N 1
ATOM 2459 C CA . LYS A 1 327 ? -2.986 20.922 -7.668 1 92.5 327 LYS A CA 1
ATOM 2460 C C . LYS A 1 327 ? -2.984 19.453 -8.086 1 92.5 327 LYS A C 1
ATOM 2462 O O . LYS A 1 327 ? -4.039 18.812 -8.148 1 92.5 327 LYS A O 1
ATOM 2467 N N . ARG A 1 328 ? -1.823 18.922 -8.336 1 94.81 328 ARG A N 1
ATOM 2468 C CA . ARG A 1 328 ? -1.717 17.531 -8.75 1 94.81 328 ARG A CA 1
ATOM 2469 C C . ARG A 1 328 ? -2.205 16.594 -7.652 1 94.81 328 ARG A C 1
ATOM 2471 O O . ARG A 1 328 ? -2.898 15.609 -7.926 1 94.81 328 ARG A O 1
ATOM 2478 N N . ALA A 1 329 ? -1.819 16.875 -6.406 1 95.19 329 ALA A N 1
ATOM 2479 C CA . ALA A 1 329 ? -2.256 16.047 -5.285 1 95.19 329 ALA A CA 1
ATOM 2480 C C . ALA A 1 329 ? -3.777 16.031 -5.176 1 95.19 329 ALA A C 1
ATOM 2482 O O . ALA A 1 329 ? -4.383 14.977 -5.008 1 95.19 329 ALA A O 1
ATOM 2483 N N . VAL A 1 330 ? -4.422 17.188 -5.297 1 95.06 330 VAL A N 1
ATOM 2484 C CA . VAL A 1 330 ? -5.875 17.266 -5.188 1 95.06 330 VAL A CA 1
ATOM 2485 C C . VAL A 1 330 ? -6.527 16.578 -6.379 1 95.06 330 VAL A C 1
ATOM 2487 O O . VAL A 1 330 ? -7.492 15.82 -6.215 1 95.06 330 VAL A O 1
ATOM 2490 N N . GLN A 1 331 ? -6.027 16.828 -7.574 1 95.62 331 GLN A N 1
ATOM 2491 C CA . GLN A 1 331 ? -6.562 16.188 -8.766 1 95.62 331 GLN A CA 1
ATOM 2492 C C . GLN A 1 331 ? -6.508 14.664 -8.641 1 95.62 331 GLN A C 1
ATOM 2494 O O . GLN A 1 331 ? -7.488 13.977 -8.93 1 95.62 331 GLN A O 1
ATOM 2499 N N . ARG A 1 332 ? -5.402 14.18 -8.234 1 95.62 332 ARG A N 1
ATOM 2500 C CA . ARG A 1 332 ? -5.227 12.742 -8.086 1 95.62 332 ARG A CA 1
ATOM 2501 C C . ARG A 1 332 ? -6.117 12.195 -6.977 1 95.62 332 ARG A C 1
ATOM 2503 O O . ARG A 1 332 ? -6.613 11.07 -7.07 1 95.62 332 ARG A O 1
ATOM 2510 N N . ALA A 1 333 ? -6.266 12.938 -5.902 1 96.31 333 ALA A N 1
ATOM 2511 C CA . ALA A 1 333 ? -7.168 12.516 -4.832 1 96.31 333 ALA A CA 1
ATOM 2512 C C . ALA A 1 333 ? -8.609 12.43 -5.332 1 96.31 333 ALA A C 1
ATOM 2514 O O . ALA A 1 333 ? -9.352 11.523 -4.953 1 96.31 333 ALA A O 1
ATOM 2515 N N . LEU A 1 334 ? -9.023 13.406 -6.141 1 94.69 334 LEU A N 1
ATOM 2516 C CA . LEU A 1 334 ? -10.352 13.383 -6.742 1 94.69 334 LEU A CA 1
ATOM 2517 C C . LEU A 1 334 ? -10.523 12.156 -7.633 1 94.69 334 LEU A C 1
ATOM 2519 O O . LEU A 1 334 ? -11.562 11.492 -7.594 1 94.69 334 LEU A O 1
ATOM 2523 N N . GLU A 1 335 ? -9.508 11.867 -8.398 1 92.12 335 GLU A N 1
ATOM 2524 C CA . GLU A 1 335 ? -9.547 10.672 -9.242 1 92.12 335 GLU A CA 1
ATOM 2525 C C . GLU A 1 335 ? -9.625 9.406 -8.398 1 92.12 335 GLU A C 1
ATOM 2527 O O . GLU A 1 335 ? -10.383 8.484 -8.727 1 92.12 335 GLU A O 1
ATOM 2532 N N . ASP A 1 336 ? -8.836 9.375 -7.379 1 92.81 336 ASP A N 1
ATOM 2533 C CA . ASP A 1 336 ? -8.844 8.234 -6.473 1 92.81 336 ASP A CA 1
ATOM 2534 C C . ASP A 1 336 ? -10.227 8.039 -5.844 1 92.81 336 ASP A C 1
ATOM 2536 O O . ASP A 1 336 ? -10.625 6.91 -5.551 1 92.81 336 ASP A O 1
ATOM 2540 N N . ALA A 1 337 ? -10.953 9.125 -5.648 1 91.81 337 ALA A N 1
ATOM 2541 C CA . ALA A 1 337 ? -12.289 9.086 -5.062 1 91.81 337 ALA A CA 1
ATOM 2542 C C . ALA A 1 337 ? -13.336 8.703 -6.105 1 91.81 337 ALA A C 1
ATOM 2544 O O . ALA A 1 337 ? -14.516 8.57 -5.789 1 91.81 337 ALA A O 1
ATOM 2545 N N . GLY A 1 338 ? -12.945 8.547 -7.32 1 87.81 338 GLY A N 1
ATOM 2546 C CA . GLY A 1 338 ? -13.875 8.25 -8.398 1 87.81 338 GLY A CA 1
ATOM 2547 C C . GLY A 1 338 ? -14.539 9.484 -8.969 1 87.81 338 GLY A C 1
ATOM 2548 O O . GLY A 1 338 ? -15.688 9.43 -9.414 1 87.81 338 GLY A O 1
ATOM 2549 N N . SER A 1 339 ? -13.922 10.672 -8.773 1 88.62 339 SER A N 1
ATOM 2550 C CA . SER A 1 339 ? -14.367 11.945 -9.32 1 88.62 339 SER A CA 1
ATOM 2551 C C . SER A 1 339 ? -15.812 12.25 -8.922 1 88.62 339 SER A C 1
ATOM 2553 O O . SER A 1 339 ? -16.672 12.438 -9.781 1 88.62 339 SER A O 1
ATOM 2555 N N . PRO A 1 340 ? -16.062 12.391 -7.695 1 90.38 340 PRO A N 1
ATOM 2556 C CA . PRO A 1 340 ? -17.422 12.672 -7.234 1 90.38 340 PRO A CA 1
ATOM 2557 C C . PRO A 1 340 ? -17.969 14 -7.766 1 90.38 340 PRO A C 1
ATOM 2559 O O . PRO A 1 340 ? -17.219 14.977 -7.879 1 90.38 340 PRO A O 1
ATOM 2562 N N . ASP A 1 341 ? -19.266 14.031 -7.996 1 89.56 341 ASP A N 1
ATOM 2563 C CA . ASP A 1 341 ? -19.938 15.258 -8.422 1 89.56 341 ASP A CA 1
ATOM 2564 C C . ASP A 1 341 ? -20.141 16.203 -7.242 1 89.56 341 ASP A C 1
ATOM 2566 O O . ASP A 1 341 ? -20.156 17.438 -7.418 1 89.56 341 ASP A O 1
ATOM 2570 N N . GLU A 1 342 ? -20.312 15.656 -6.078 1 92.94 342 GLU A N 1
ATOM 2571 C CA . GLU A 1 342 ? -20.531 16.438 -4.867 1 92.94 342 GLU A CA 1
ATOM 2572 C C . GLU A 1 342 ? -19.469 16.156 -3.82 1 92.94 342 GLU A C 1
ATOM 2574 O O . GLU A 1 342 ? -19.281 15.016 -3.398 1 92.94 342 GLU A O 1
ATOM 2579 N N . LEU A 1 343 ? -18.828 17.188 -3.455 1 94.75 343 LEU A N 1
ATOM 2580 C CA . LEU A 1 343 ? -17.766 17.094 -2.455 1 94.75 343 LEU A CA 1
ATOM 2581 C C . LEU A 1 343 ? -18.234 17.656 -1.116 1 94.75 343 LEU A C 1
ATOM 2583 O O . LEU A 1 343 ? -19.047 18.594 -1.074 1 94.75 343 LEU A O 1
ATOM 2587 N N . GLY A 1 344 ? -17.797 17.031 -0.067 1 95.44 344 GLY A N 1
ATOM 2588 C CA . GLY A 1 344 ? -18.047 17.547 1.271 1 95.44 344 GLY A CA 1
ATOM 2589 C C . GLY A 1 344 ? -16.922 18.438 1.775 1 95.44 344 GLY A C 1
ATOM 2590 O O . GLY A 1 344 ? -17.188 19.531 2.301 1 95.44 344 GLY A O 1
ATOM 2591 N N . ALA A 1 345 ? -15.695 17.984 1.621 1 97.12 345 ALA A N 1
ATOM 2592 C CA . ALA A 1 345 ? -14.531 18.719 2.096 1 97.12 345 ALA A CA 1
ATOM 2593 C C . ALA A 1 345 ? -13.25 18.219 1.441 1 97.12 345 ALA A C 1
ATOM 2595 O O . ALA A 1 345 ? -13.195 17.078 0.977 1 97.12 345 ALA A O 1
ATOM 2596 N N . VAL A 1 346 ? -12.305 19.062 1.355 1 97.19 346 VAL A N 1
ATOM 2597 C CA . VAL A 1 346 ? -10.945 18.703 0.96 1 97.19 346 VAL A CA 1
ATOM 2598 C C . VAL A 1 346 ? -9.977 19.016 2.102 1 97.19 346 VAL A C 1
ATOM 2600 O O . VAL A 1 346 ? -9.922 20.156 2.582 1 97.19 346 VAL A O 1
ATOM 2603 N N . LEU A 1 347 ? -9.266 18.062 2.555 1 97.81 347 LEU A N 1
ATOM 2604 C CA . LEU A 1 347 ? -8.266 18.234 3.598 1 97.81 347 LEU A CA 1
ATOM 2605 C C . LEU A 1 347 ? -6.859 18.234 3.002 1 97.81 347 LEU A C 1
ATOM 2607 O O . LEU A 1 347 ? -6.562 17.453 2.096 1 97.81 347 LEU A O 1
ATOM 2611 N N . VAL A 1 348 ? -6.031 19.125 3.498 1 96.19 348 VAL A N 1
ATOM 2612 C CA . VAL A 1 348 ? -4.668 19.281 2.996 1 96.19 348 VAL A CA 1
ATOM 2613 C C . VAL A 1 348 ? -3.684 19.281 4.164 1 96.19 348 VAL A C 1
ATOM 2615 O O . VAL A 1 348 ? -3.707 20.188 5 1 96.19 348 VAL A O 1
ATOM 2618 N N . PHE A 1 349 ? -2.832 18.344 4.262 1 96.88 349 PHE A N 1
ATOM 2619 C CA . PHE A 1 349 ? -1.728 18.297 5.211 1 96.88 349 PHE A CA 1
ATOM 2620 C C . PHE A 1 349 ? -0.396 18.531 4.508 1 96.88 349 PHE A C 1
ATOM 2622 O O . PHE A 1 349 ? 0.06 17.688 3.736 1 96.88 349 PHE A O 1
ATOM 2629 N N . ASN A 1 350 ? 0.181 19.594 4.797 1 95.19 350 ASN A N 1
ATOM 2630 C CA . ASN A 1 350 ? 1.354 20.047 4.062 1 95.19 350 ASN A CA 1
ATOM 2631 C C . ASN A 1 350 ? 2.568 20.188 4.977 1 95.19 350 ASN A C 1
ATOM 2633 O O . ASN A 1 350 ? 2.439 20.609 6.129 1 95.19 350 ASN A O 1
ATOM 2637 N N . CYS A 1 351 ? 3.65 19.828 4.441 1 94.88 351 CYS A N 1
ATOM 2638 C CA . CYS A 1 351 ? 4.867 20.016 5.223 1 94.88 351 CYS A CA 1
ATOM 2639 C C . CYS A 1 351 ? 5.195 21.5 5.371 1 94.88 351 CYS A C 1
ATOM 2641 O O . CYS A 1 351 ? 5.238 22.219 4.379 1 94.88 351 CYS A O 1
ATOM 2643 N N . MET A 1 352 ? 5.57 21.859 6.504 1 90.94 352 MET A N 1
ATOM 2644 C CA . MET A 1 352 ? 5.898 23.25 6.816 1 90.94 352 MET A CA 1
ATOM 2645 C C . MET A 1 352 ? 7.102 23.719 6.008 1 90.94 352 MET A C 1
ATOM 2647 O O . MET A 1 352 ? 7.172 24.875 5.613 1 90.94 352 MET A O 1
ATOM 2651 N N . ALA A 1 353 ? 8.008 22.844 5.793 1 90 353 ALA A N 1
ATOM 2652 C CA . ALA A 1 353 ? 9.234 23.203 5.09 1 90 353 ALA A CA 1
ATOM 2653 C C . ALA A 1 353 ? 8.93 23.688 3.676 1 90 353 ALA A C 1
ATOM 2655 O O . ALA A 1 353 ? 9.68 24.5 3.115 1 90 353 ALA A O 1
ATOM 2656 N N . ARG A 1 354 ? 7.852 23.234 3.152 1 89.88 354 ARG A N 1
ATOM 2657 C CA . ARG A 1 354 ? 7.484 23.594 1.789 1 89.88 354 ARG A CA 1
ATOM 2658 C C . ARG A 1 354 ? 7.027 25.047 1.717 1 89.88 354 ARG A C 1
ATOM 2660 O O . ARG A 1 354 ? 7.102 25.672 0.659 1 89.88 354 ARG A O 1
ATOM 2667 N N . HIS A 1 355 ? 6.492 25.5 2.812 1 79.25 355 HIS A N 1
ATOM 2668 C CA . HIS A 1 355 ? 6.012 26.891 2.859 1 79.25 355 HIS A CA 1
ATOM 2669 C C . HIS A 1 355 ? 7.145 27.875 2.592 1 79.25 355 HIS A C 1
ATOM 2671 O O . HIS A 1 355 ? 6.898 29 2.164 1 79.25 355 HIS A O 1
ATOM 2677 N N . LEU A 1 356 ? 8.32 27.391 2.789 1 75.75 356 LEU A N 1
ATOM 2678 C CA . LEU A 1 356 ? 9.469 28.25 2.588 1 75.75 356 LEU A CA 1
ATOM 2679 C C . LEU A 1 356 ? 9.891 28.266 1.121 1 75.75 356 LEU A C 1
ATOM 2681 O O . LEU A 1 356 ? 10.641 29.156 0.696 1 75.75 356 LEU A O 1
ATOM 2685 N N . ILE A 1 357 ? 9.344 27.344 0.381 1 77.5 357 ILE A N 1
ATOM 2686 C CA . ILE A 1 357 ? 9.805 27.25 -1 1 77.5 357 ILE A CA 1
ATOM 2687 C C . ILE A 1 357 ? 8.625 27.438 -1.951 1 77.5 357 ILE A C 1
ATOM 2689 O O . ILE A 1 357 ? 8.812 27.625 -3.154 1 77.5 357 ILE A O 1
ATOM 2693 N N . VAL A 1 358 ? 7.414 27.281 -1.415 1 79.44 358 VAL A N 1
ATOM 2694 C CA . VAL A 1 358 ? 6.203 27.406 -2.221 1 79.44 358 VAL A CA 1
ATOM 2695 C C . VAL A 1 358 ? 5.336 28.531 -1.663 1 79.44 358 VAL A C 1
ATOM 2697 O O . VAL A 1 358 ? 5.203 28.688 -0.446 1 79.44 358 VAL A O 1
ATOM 2700 N N . ASP A 1 359 ? 4.785 29.297 -2.557 1 79.5 359 ASP A N 1
ATOM 2701 C CA . ASP A 1 359 ? 3.756 30.25 -2.133 1 79.5 359 ASP A CA 1
ATOM 2702 C C . ASP A 1 359 ? 2.428 29.547 -1.879 1 79.5 359 ASP A C 1
ATOM 2704 O O . ASP A 1 359 ? 1.728 29.172 -2.822 1 79.5 359 ASP A O 1
ATOM 2708 N N . THR A 1 360 ? 2.109 29.406 -0.658 1 74.62 360 THR A N 1
ATOM 2709 C CA . THR A 1 360 ? 0.953 28.609 -0.265 1 74.62 360 THR A CA 1
ATOM 2710 C C . THR A 1 360 ? -0.342 29.266 -0.726 1 74.62 360 THR A C 1
ATOM 2712 O O . THR A 1 360 ? -1.312 28.594 -1.058 1 74.62 360 THR A O 1
ATOM 2715 N N . ASP A 1 361 ? -0.404 30.594 -0.749 1 78.19 361 ASP A N 1
ATOM 2716 C CA . ASP A 1 361 ? -1.597 31.281 -1.235 1 78.19 361 ASP A CA 1
ATOM 2717 C C . ASP A 1 361 ? -1.856 30.953 -2.705 1 78.19 361 ASP A C 1
ATOM 2719 O O . ASP A 1 361 ? -2.994 30.672 -3.094 1 78.19 361 ASP A O 1
ATOM 2723 N N . ASP A 1 362 ? -0.875 30.953 -3.391 1 79.56 362 ASP A N 1
ATOM 2724 C CA . ASP A 1 362 ? -1.002 30.578 -4.793 1 79.56 362 ASP A CA 1
ATOM 2725 C C . ASP A 1 362 ? -1.454 29.125 -4.93 1 79.56 362 ASP A C 1
ATOM 2727 O O . ASP A 1 362 ? -2.242 28.797 -5.816 1 79.56 362 ASP A O 1
ATOM 2731 N N . ALA A 1 363 ? -0.983 28.375 -3.945 1 78.56 363 ALA A N 1
ATOM 2732 C CA . ALA A 1 363 ? -1.334 26.953 -3.986 1 78.56 363 ALA A CA 1
ATOM 2733 C C . ALA A 1 363 ? -2.824 26.75 -3.736 1 78.56 363 ALA A C 1
ATOM 2735 O O . ALA A 1 363 ? -3.477 25.969 -4.43 1 78.56 363 ALA A O 1
ATOM 2736 N N . VAL A 1 364 ? -3.381 27.5 -2.846 1 80.75 364 VAL A N 1
ATOM 2737 C CA . VAL A 1 364 ? -4.801 27.375 -2.531 1 80.75 364 VAL A CA 1
ATOM 2738 C C . VAL A 1 364 ? -5.637 27.875 -3.701 1 80.75 364 VAL A C 1
ATOM 2740 O O . VAL A 1 364 ? -6.691 27.328 -4.012 1 80.75 364 VAL A O 1
ATOM 2743 N N . ASP A 1 365 ? -5.176 28.906 -4.344 1 84.94 365 ASP A N 1
ATOM 2744 C CA . ASP A 1 365 ? -5.863 29.406 -5.531 1 84.94 365 ASP A CA 1
ATOM 2745 C C . ASP A 1 365 ? -5.953 28.328 -6.613 1 84.94 365 ASP A C 1
ATOM 2747 O O . ASP A 1 365 ? -6.98 28.203 -7.285 1 84.94 365 ASP A O 1
ATOM 2751 N N . LEU A 1 366 ? -4.91 27.656 -6.684 1 83.75 366 LEU A N 1
ATOM 2752 C CA . LEU A 1 366 ? -4.887 26.578 -7.676 1 83.75 366 LEU A CA 1
ATOM 2753 C C . LEU A 1 366 ? -5.902 25.5 -7.332 1 83.75 366 LEU A C 1
ATOM 2755 O O . LEU A 1 366 ? -6.484 24.891 -8.227 1 83.75 366 LEU A O 1
ATOM 2759 N N . LEU A 1 367 ? -6.125 25.297 -6.09 1 87.88 367 LEU A N 1
ATOM 2760 C CA . LEU A 1 367 ? -7.078 24.281 -5.66 1 87.88 367 LEU A CA 1
ATOM 2761 C C . LEU A 1 367 ? -8.508 24.703 -6.02 1 87.88 367 LEU A C 1
ATOM 2763 O O . LEU A 1 367 ? -9.352 23.844 -6.297 1 87.88 367 LEU A O 1
ATOM 2767 N N . ARG A 1 368 ? -8.742 25.969 -6.078 1 87.44 368 ARG A N 1
ATOM 2768 C CA . ARG A 1 368 ? -10.078 26.484 -6.348 1 87.44 368 ARG A CA 1
ATOM 2769 C C . ARG A 1 368 ? -10.461 26.281 -7.809 1 87.44 368 ARG A C 1
ATOM 2771 O O . ARG A 1 368 ? -11.648 26.312 -8.156 1 87.44 368 ARG A O 1
ATOM 2778 N N . ASP A 1 369 ? -9.516 26.016 -8.641 1 86.19 369 ASP A N 1
ATOM 2779 C CA . ASP A 1 369 ? -9.797 25.609 -10.016 1 86.19 369 ASP A CA 1
ATOM 2780 C C . ASP A 1 369 ? -10.391 24.203 -10.07 1 86.19 369 ASP A C 1
ATOM 2782 O O . ASP A 1 369 ? -11.055 23.844 -11.047 1 86.19 369 ASP A O 1
ATOM 2786 N N . LEU A 1 370 ? -10.172 23.5 -9.031 1 89.38 370 LEU A N 1
ATOM 2787 C CA . LEU A 1 370 ? -10.555 22.094 -9.047 1 89.38 370 LEU A CA 1
ATOM 2788 C C . LEU A 1 370 ? -11.773 21.844 -8.156 1 89.38 370 LEU A C 1
ATOM 2790 O O . LEU A 1 370 ? -12.523 20.906 -8.375 1 89.38 370 LEU A O 1
ATOM 2794 N N . VAL A 1 371 ? -11.867 22.688 -7.145 1 90.94 371 VAL A N 1
ATOM 2795 C CA . VAL A 1 371 ? -12.883 22.5 -6.121 1 90.94 371 VAL A CA 1
ATOM 2796 C C . VAL A 1 371 ? -13.805 23.703 -6.078 1 90.94 371 VAL A C 1
ATOM 2798 O O . VAL A 1 371 ? -13.336 24.844 -6.035 1 90.94 371 VAL A O 1
ATOM 2801 N N . SER A 1 372 ? -15.086 23.438 -6.121 1 89.88 372 SER A N 1
ATOM 2802 C CA . SER A 1 372 ? -16.078 24.5 -6.137 1 89.88 372 SER A CA 1
ATOM 2803 C C . SER A 1 372 ? -15.977 25.359 -4.879 1 89.88 372 SER A C 1
ATOM 2805 O O . SER A 1 372 ? -15.469 24.922 -3.852 1 89.88 372 SER A O 1
ATOM 2807 N N . GLU A 1 373 ? -16.484 26.547 -4.926 1 89 373 GLU A N 1
ATOM 2808 C CA . GLU A 1 373 ? -16.375 27.531 -3.859 1 89 373 GLU A CA 1
ATOM 2809 C C . GLU A 1 373 ? -17.172 27.094 -2.625 1 89 373 GLU A C 1
ATOM 2811 O O . GLU A 1 373 ? -16.875 27.531 -1.51 1 89 373 GLU A O 1
ATOM 2816 N N . ASP A 1 374 ? -18.109 26.297 -2.824 1 91.19 374 ASP A N 1
ATOM 2817 C CA . ASP A 1 374 ? -18.969 25.891 -1.713 1 91.19 374 ASP A CA 1
ATOM 2818 C C . ASP A 1 374 ? -18.391 24.672 -0.996 1 91.19 374 ASP A C 1
ATOM 2820 O O . ASP A 1 374 ? -19.016 24.125 -0.087 1 91.19 374 ASP A O 1
ATOM 2824 N N . VAL A 1 375 ? -17.25 24.219 -1.402 1 94.94 375 VAL A N 1
ATOM 2825 C CA . VAL A 1 375 ? -16.578 23.094 -0.75 1 94.94 375 VAL A CA 1
ATOM 2826 C C . VAL A 1 375 ? -15.477 23.609 0.165 1 94.94 375 VAL A C 1
ATOM 2828 O O . VAL A 1 375 ? -14.555 24.297 -0.288 1 94.94 375 VAL A O 1
ATOM 2831 N N . PRO A 1 376 ? -15.57 23.375 1.38 1 97.06 376 PRO A N 1
ATOM 2832 C CA . PRO A 1 376 ? -14.516 23.844 2.275 1 97.06 376 PRO A CA 1
ATOM 2833 C C . PRO A 1 376 ? -13.18 23.125 2.059 1 97.06 376 PRO A C 1
ATOM 2835 O O . PRO A 1 376 ? -13.164 21.906 1.876 1 97.06 376 PRO A O 1
ATOM 2838 N N . ILE A 1 377 ? -12.141 23.891 2.045 1 96.38 377 ILE A N 1
ATOM 2839 C CA . ILE A 1 377 ? -10.766 23.422 2.115 1 96.38 377 ILE A CA 1
ATOM 2840 C C . ILE A 1 377 ? -10.211 23.656 3.518 1 96.38 377 ILE A C 1
ATOM 2842 O O . ILE A 1 377 ? -10.336 24.75 4.066 1 96.38 377 ILE A O 1
ATOM 2846 N N . PHE A 1 378 ? -9.703 22.625 4.109 1 97.5 378 PHE A N 1
ATOM 2847 C CA . PHE A 1 378 ? -9.109 22.719 5.438 1 97.5 378 PHE A CA 1
ATOM 2848 C C . PHE A 1 378 ? -7.785 21.969 5.492 1 97.5 378 PHE A C 1
ATOM 2850 O O . PHE A 1 378 ? -7.668 20.859 4.965 1 97.5 378 PHE A O 1
ATOM 2857 N N . GLY A 1 379 ? -6.852 22.547 6.145 1 96.38 379 GLY A N 1
ATOM 2858 C CA . GLY A 1 379 ? -5.574 21.891 6.383 1 96.38 379 GLY A CA 1
ATOM 2859 C C . GLY A 1 379 ? -4.605 22.75 7.176 1 96.38 379 GLY A C 1
ATOM 2860 O O . GLY A 1 379 ? -4.984 23.797 7.715 1 96.38 379 GLY A O 1
ATOM 2861 N N . PHE A 1 380 ? -3.398 22.234 7.328 1 95.69 380 PHE A N 1
ATOM 2862 C CA . PHE A 1 380 ? -2.383 22.969 8.062 1 95.69 380 PHE A CA 1
ATOM 2863 C C . PHE A 1 380 ? -0.99 22.438 7.754 1 95.69 380 PHE A C 1
ATOM 2865 O O . PHE A 1 380 ? -0.847 21.375 7.148 1 95.69 380 PHE A O 1
ATOM 2872 N N . ASN A 1 381 ? -0.034 23.234 8.062 1 94.81 381 ASN A N 1
ATOM 2873 C CA . ASN A 1 381 ? 1.364 22.844 7.934 1 94.81 381 ASN A CA 1
ATOM 2874 C C . ASN A 1 381 ? 1.81 21.953 9.094 1 94.81 381 ASN A C 1
ATOM 2876 O O . ASN A 1 381 ? 1.636 22.312 10.258 1 94.81 381 ASN A O 1
ATOM 2880 N N . CYS A 1 382 ? 2.393 20.797 8.68 1 93.94 382 CYS A N 1
ATOM 2881 C CA . CYS A 1 382 ? 2.848 19.766 9.602 1 93.94 382 CYS A CA 1
ATOM 2882 C C . CYS A 1 382 ? 4.367 19.672 9.617 1 93.94 382 CYS A C 1
ATOM 2884 O O . CYS A 1 382 ? 5.031 20.219 8.727 1 93.94 382 CYS A O 1
ATOM 2886 N N . TYR A 1 383 ? 4.891 19.016 10.664 1 92.25 383 TYR A N 1
ATOM 2887 C CA . TYR A 1 383 ? 6.316 18.719 10.688 1 92.25 383 TYR A CA 1
ATOM 2888 C C . TYR A 1 383 ? 6.613 17.453 9.891 1 92.25 383 TYR A C 1
ATOM 2890 O O . TYR A 1 383 ? 7.766 17.188 9.539 1 92.25 383 TYR A O 1
ATOM 2898 N N . GLY A 1 384 ? 5.68 16.688 9.531 1 93.5 384 GLY A N 1
ATOM 2899 C CA . GLY A 1 384 ? 5.68 15.484 8.727 1 93.5 384 GLY A CA 1
ATOM 2900 C C . GLY A 1 384 ? 4.289 15.031 8.328 1 93.5 384 GLY A C 1
ATOM 2901 O O . GLY A 1 384 ? 3.305 15.391 8.984 1 93.5 384 GLY A O 1
ATOM 2902 N N . GLU A 1 385 ? 4.203 14.305 7.293 1 96.56 385 GLU A N 1
ATOM 2903 C CA . GLU A 1 385 ? 2.896 13.891 6.793 1 96.56 385 GLU A CA 1
ATOM 2904 C C . GLU A 1 385 ? 2.791 12.375 6.711 1 96.56 385 GLU A C 1
ATOM 2906 O O . GLU A 1 385 ? 3.799 11.68 6.555 1 96.56 385 GLU A O 1
ATOM 2911 N N . TYR A 1 386 ? 1.651 11.883 6.898 1 97.38 386 TYR A N 1
ATOM 2912 C CA . TYR A 1 386 ? 1.349 10.469 6.727 1 97.38 386 TYR A CA 1
ATOM 2913 C C . TYR A 1 386 ? 0.465 10.242 5.508 1 97.38 386 TYR A C 1
ATOM 2915 O O . TYR A 1 386 ? -0.47 11.008 5.262 1 97.38 386 TYR A O 1
ATOM 2923 N N . GLY A 1 387 ? 0.71 9.25 4.766 1 97.69 387 GLY A N 1
ATOM 2924 C CA . GLY A 1 387 ? -0.07 8.875 3.598 1 97.69 387 GLY A CA 1
ATOM 2925 C C . GLY A 1 387 ? 0.484 7.664 2.871 1 97.69 387 GLY A C 1
ATOM 2926 O O . GLY A 1 387 ? 1.542 7.148 3.234 1 97.69 387 GLY A O 1
ATOM 2927 N N . LEU A 1 388 ? -0.21 7.262 1.921 1 97.06 388 LEU A N 1
ATOM 2928 C CA . LEU A 1 388 ? 0.244 6.172 1.062 1 97.06 388 LEU A CA 1
ATOM 2929 C C . LEU A 1 388 ? 1.026 6.711 -0.13 1 97.06 388 LEU A C 1
ATOM 2931 O O . LEU A 1 388 ? 0.662 7.738 -0.704 1 97.06 388 LEU A O 1
ATOM 2935 N N . THR A 1 389 ? 2.111 6.031 -0.476 1 97 389 THR A N 1
ATOM 2936 C CA . THR A 1 389 ? 2.748 6.34 -1.752 1 97 389 THR A CA 1
ATOM 2937 C C . THR A 1 389 ? 1.821 5.996 -2.916 1 97 389 THR A C 1
ATOM 2939 O O . THR A 1 389 ? 0.797 5.336 -2.727 1 97 389 THR A O 1
ATOM 2942 N N . PRO A 1 390 ? 2.178 6.406 -4.129 1 95.75 390 PRO A N 1
ATOM 2943 C CA . PRO A 1 390 ? 1.292 6.16 -5.27 1 95.75 390 PRO A CA 1
ATOM 2944 C C . PRO A 1 390 ? 1.09 4.676 -5.551 1 95.75 390 PRO A C 1
ATOM 2946 O O . PRO A 1 390 ? 0.099 4.289 -6.18 1 95.75 390 PRO A O 1
ATOM 2949 N N . SER A 1 391 ? 1.999 3.801 -5.09 1 95.81 391 SER A N 1
ATOM 2950 C CA . SER A 1 391 ? 1.835 2.363 -5.281 1 95.81 391 SER A CA 1
ATOM 2951 C C . SER A 1 391 ? 1.242 1.705 -4.039 1 95.81 391 SER A C 1
ATOM 2953 O O . SER A 1 391 ? 1.168 0.478 -3.953 1 95.81 391 SER A O 1
ATOM 2955 N N . GLY A 1 392 ? 0.912 2.547 -2.967 1 95.62 392 GLY A N 1
ATOM 2956 C CA . GLY A 1 392 ? 0.066 2.051 -1.894 1 95.62 392 GLY A CA 1
ATOM 2957 C C . GLY A 1 392 ? 0.82 1.824 -0.597 1 95.62 392 GLY A C 1
ATOM 2958 O O . GLY A 1 392 ? 0.253 1.327 0.378 1 95.62 392 GLY A O 1
ATOM 2959 N N . LYS A 1 393 ? 2.096 2.172 -0.487 1 96.06 393 LYS A N 1
ATOM 2960 C CA . LYS A 1 393 ? 2.873 1.972 0.733 1 96.06 393 LYS A CA 1
ATOM 2961 C C . LYS A 1 393 ? 2.541 3.035 1.775 1 96.06 393 LYS A C 1
ATOM 2963 O O . LYS A 1 393 ? 2.578 4.23 1.482 1 96.06 393 LYS A O 1
ATOM 2968 N N . PHE A 1 394 ? 2.24 2.586 3.006 1 97 394 PHE A N 1
ATOM 2969 C CA . PHE A 1 394 ? 2.059 3.533 4.102 1 97 394 PHE A CA 1
ATOM 2970 C C . PHE A 1 394 ? 3.404 4.012 4.633 1 97 394 PHE A C 1
ATOM 2972 O O . PHE A 1 394 ? 4.242 3.201 5.035 1 97 394 PHE A O 1
ATOM 2979 N N . VAL A 1 395 ? 3.58 5.418 4.629 1 95.94 395 VAL A N 1
ATOM 2980 C CA . VAL A 1 395 ? 4.863 5.945 5.086 1 95.94 395 VAL A CA 1
ATOM 2981 C C . VAL A 1 395 ? 4.656 7.312 5.738 1 95.94 395 VAL A C 1
ATOM 2983 O O . VAL A 1 395 ? 3.59 7.914 5.605 1 95.94 395 VAL A O 1
ATOM 2986 N N . GLN A 1 396 ? 5.668 7.699 6.516 1 94.94 396 GLN A N 1
ATOM 2987 C CA . GLN A 1 396 ? 5.844 9.102 6.883 1 94.94 396 GLN A CA 1
ATOM 2988 C C . GLN A 1 396 ? 6.574 9.867 5.789 1 94.94 396 GLN A C 1
ATOM 2990 O O . GLN A 1 396 ? 7.645 9.453 5.336 1 94.94 396 GLN A O 1
ATOM 2995 N N . HIS A 1 397 ? 6.012 10.969 5.316 1 96.44 397 HIS A N 1
ATOM 2996 C CA . HIS A 1 397 ? 6.586 11.773 4.25 1 96.44 397 HIS A CA 1
ATOM 2997 C C . HIS A 1 397 ? 7.277 13.016 4.809 1 96.44 397 HIS A C 1
ATOM 2999 O O . HIS A 1 397 ? 6.984 13.445 5.926 1 96.44 397 HIS A O 1
ATOM 3005 N N . ASN A 1 398 ? 8.211 13.484 4.059 1 95.25 398 ASN A N 1
ATOM 3006 C CA . ASN A 1 398 ? 8.781 14.82 4.227 1 95.25 398 ASN A CA 1
ATOM 3007 C C . ASN A 1 398 ? 8.539 15.688 2.996 1 95.25 398 ASN A C 1
ATOM 3009 O O . ASN A 1 398 ? 8.398 15.172 1.886 1 95.25 398 ASN A O 1
ATOM 3013 N N . GLN A 1 399 ? 8.391 16.969 3.275 1 95.62 399 GLN A N 1
ATOM 3014 C CA . GLN A 1 399 ? 8.234 17.984 2.236 1 95.62 399 GLN A CA 1
ATOM 3015 C C . GLN A 1 399 ? 7.254 17.516 1.163 1 95.62 399 GLN A C 1
ATOM 3017 O O . GLN A 1 399 ? 7.559 17.578 -0.031 1 95.62 399 GLN A O 1
ATOM 3022 N N . THR A 1 400 ? 6.18 17.094 1.617 1 96.75 400 THR A N 1
ATOM 3023 C CA . THR A 1 400 ? 5.117 16.531 0.796 1 96.75 400 THR A CA 1
ATOM 3024 C C . THR A 1 400 ? 3.762 17.109 1.191 1 96.75 400 THR A C 1
ATOM 3026 O O . THR A 1 400 ? 3.555 17.484 2.346 1 96.75 400 THR A O 1
ATOM 3029 N N . VAL A 1 401 ? 2.908 17.281 0.238 1 96.12 401 VAL A N 1
ATOM 3030 C CA . VAL A 1 401 ? 1.512 17.594 0.519 1 96.12 401 VAL A CA 1
ATOM 3031 C C . VAL A 1 401 ? 0.664 16.328 0.411 1 96.12 401 VAL A C 1
ATOM 3033 O O . VAL A 1 401 ? 0.769 15.586 -0.567 1 96.12 401 VAL A O 1
ATOM 3036 N N . VAL A 1 402 ? -0.076 16.047 1.411 1 97.75 402 VAL A N 1
ATOM 3037 C CA . VAL A 1 402 ? -1.052 14.953 1.44 1 97.75 402 VAL A CA 1
ATOM 3038 C C . VAL A 1 402 ? -2.465 15.531 1.373 1 97.75 402 VAL A C 1
ATOM 3040 O O . VAL A 1 402 ? -2.826 16.406 2.166 1 97.75 402 VAL A O 1
ATOM 3043 N N . THR A 1 403 ? -3.209 15.062 0.445 1 97.38 403 THR A N 1
ATO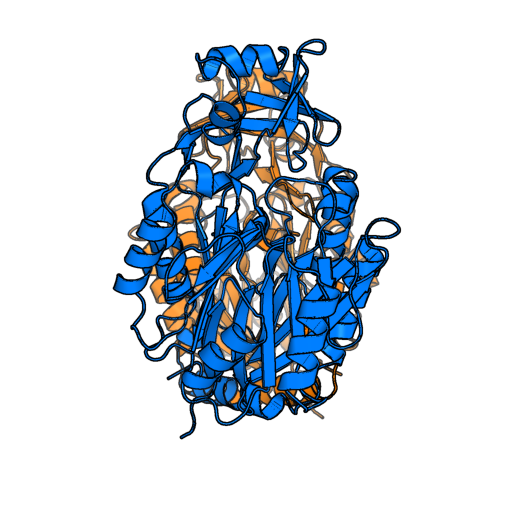M 3044 C CA . THR A 1 403 ? -4.582 15.523 0.282 1 97.38 403 THR A CA 1
ATOM 3045 C C . THR A 1 403 ? -5.57 14.383 0.508 1 97.38 403 THR A C 1
ATOM 3047 O O . THR A 1 403 ? -5.32 13.25 0.099 1 97.38 403 THR A O 1
ATOM 3050 N N . TYR A 1 404 ? -6.637 14.641 1.157 1 97.75 404 TYR A N 1
ATOM 3051 C CA . TYR A 1 404 ? -7.75 13.734 1.397 1 97.75 404 TYR A CA 1
ATOM 3052 C C . TYR A 1 404 ? -9.078 14.383 1.017 1 97.75 404 TYR A C 1
ATOM 3054 O O . TYR A 1 404 ? -9.398 15.477 1.485 1 97.75 404 TYR A O 1
ATOM 3062 N N . VAL A 1 405 ? -9.82 13.711 0.192 1 96.19 405 VAL A N 1
ATOM 3063 C CA . VAL A 1 405 ? -11.094 14.234 -0.294 1 96.19 405 VAL A CA 1
ATOM 3064 C C . VAL A 1 405 ? -12.242 13.445 0.312 1 96.19 405 VAL A C 1
ATOM 3066 O O . VAL A 1 405 ? -12.234 12.211 0.3 1 96.19 405 VAL A O 1
ATOM 3069 N N . LEU A 1 406 ? -13.141 14.141 0.856 1 95.62 406 LEU A N 1
ATOM 3070 C CA . LEU A 1 406 ? -14.406 13.594 1.348 1 95.62 406 LEU A CA 1
ATOM 3071 C C . LEU A 1 406 ? -15.562 13.992 0.443 1 95.62 406 LEU A C 1
ATOM 3073 O O . LEU A 1 406 ? -15.898 15.172 0.346 1 95.62 406 LEU A O 1
ATOM 3077 N N . GLY A 1 407 ? -16.125 13.016 -0.135 1 92.25 407 GLY A N 1
ATOM 3078 C CA . GLY A 1 407 ? -17.281 13.289 -0.966 1 92.25 407 GLY A CA 1
ATOM 3079 C C . GLY A 1 407 ? -18.578 13.406 -0.17 1 92.25 407 GLY A C 1
ATOM 3080 O O . GLY A 1 407 ? -18.609 13.062 1.013 1 92.25 407 GLY A O 1
ATOM 3081 N N . SER A 1 408 ? -19.531 14.078 -0.765 1 91 408 SER A N 1
ATOM 3082 C CA . SER A 1 408 ? -20.906 14.062 -0.279 1 91 408 SER A CA 1
ATOM 3083 C C . SER A 1 408 ? -21.812 13.273 -1.22 1 91 408 SER A C 1
ATOM 3085 O O . SER A 1 408 ? -22.875 13.766 -1.627 1 91 408 SER A O 1
ATOM 3087 N N . GLU A 1 409 ? -21.234 12.242 -1.634 1 86.88 409 GLU A N 1
ATOM 3088 C CA . GLU A 1 409 ? -21.844 11.305 -2.572 1 86.88 409 GLU A CA 1
ATOM 3089 C C . GLU A 1 409 ? -21.484 9.859 -2.217 1 86.88 409 GLU A C 1
ATOM 3091 O O . GLU A 1 409 ? -20.344 9.562 -1.858 1 86.88 409 GLU A O 1
ATOM 3096 N N . VAL A 1 410 ? -22.547 9.055 -2.25 1 82.19 410 VAL A N 1
ATOM 3097 C CA . VAL A 1 410 ? -22.328 7.656 -1.908 1 82.19 410 VAL A CA 1
ATOM 3098 C C . VAL A 1 410 ? -21.703 6.926 -3.098 1 82.19 410 VAL A C 1
ATOM 3100 O O . VAL A 1 410 ? -21.953 7.277 -4.25 1 82.19 410 VAL A O 1
ATOM 3103 N N . VAL A 1 411 ? -20.922 5.996 -2.793 1 77.69 411 VAL A N 1
ATOM 3104 C CA . VAL A 1 411 ? -20.281 5.18 -3.818 1 77.69 411 VAL A CA 1
ATOM 3105 C C . VAL A 1 411 ? -21.344 4.543 -4.711 1 77.69 411 VAL A C 1
ATOM 3107 O O . VAL A 1 411 ? -22.391 4.117 -4.223 1 77.69 411 VAL A O 1
ATOM 3110 N N . GLY A 1 412 ? -21.047 4.457 -6.031 1 65.06 412 GLY A N 1
ATOM 3111 C CA . GLY A 1 412 ? -21.938 3.826 -6.984 1 65.06 412 GLY A CA 1
ATOM 3112 C C . GLY A 1 412 ? -22.875 4.809 -7.656 1 65.06 412 GLY A C 1
ATOM 3113 O O . GLY A 1 412 ? -23.609 4.445 -8.586 1 65.06 412 GLY A O 1
ATOM 3114 N N . ARG A 1 413 ? -22.969 6.102 -7.172 1 64.81 413 ARG A N 1
ATOM 3115 C CA . ARG A 1 413 ? -23.781 7.109 -7.84 1 64.81 413 ARG A CA 1
ATOM 3116 C C . ARG A 1 413 ? -22.969 7.855 -8.898 1 64.81 413 ARG A C 1
ATOM 3118 O O . ARG A 1 413 ? -21.781 8.078 -8.734 1 64.81 413 ARG A O 1
ATOM 3125 N N . MET B 1 1 ? -26.203 -22.328 10.148 1 51.72 1 MET B N 1
ATOM 3126 C CA . MET B 1 1 ? -26.156 -21.5 8.945 1 51.72 1 MET B CA 1
ATOM 3127 C C . MET B 1 1 ? -25.109 -22.016 7.969 1 51.72 1 MET B C 1
ATOM 3129 O O . MET B 1 1 ? -24.094 -22.578 8.391 1 51.72 1 MET B O 1
ATOM 3133 N N . ALA B 1 2 ? -25.453 -22.062 6.727 1 69.69 2 ALA B N 1
ATOM 3134 C CA . ALA B 1 2 ? -24.547 -22.609 5.711 1 69.69 2 ALA B CA 1
ATOM 3135 C C . ALA B 1 2 ? -23.25 -21.812 5.641 1 69.69 2 ALA B C 1
ATOM 3137 O O . ALA B 1 2 ? -23.25 -20.594 5.863 1 69.69 2 ALA B O 1
ATOM 3138 N N . ALA B 1 3 ? -22.141 -22.516 5.496 1 85.06 3 ALA B N 1
ATOM 3139 C CA . ALA B 1 3 ? -20.812 -21.891 5.398 1 85.06 3 ALA B CA 1
ATOM 3140 C C . ALA B 1 3 ? -20.781 -20.875 4.262 1 85.06 3 ALA B C 1
ATOM 3142 O O . ALA B 1 3 ? -21.281 -21.125 3.17 1 85.06 3 ALA B O 1
ATOM 3143 N N . PRO B 1 4 ? -20.359 -19.703 4.539 1 87.19 4 PRO B N 1
ATOM 3144 C CA . PRO B 1 4 ? -20.281 -18.672 3.494 1 87.19 4 PRO B CA 1
ATOM 3145 C C . PRO B 1 4 ? -19.5 -19.141 2.271 1 87.19 4 PRO B C 1
ATOM 3147 O O . PRO B 1 4 ? -19.781 -18.703 1.15 1 87.19 4 PRO B O 1
ATOM 3150 N N . LEU B 1 5 ? -18.516 -19.953 2.531 1 92 5 LEU B N 1
ATOM 3151 C CA . LEU B 1 5 ? -17.656 -20.469 1.472 1 92 5 LEU B CA 1
ATOM 3152 C C . LEU B 1 5 ? -17.172 -21.875 1.792 1 92 5 LEU B C 1
ATOM 3154 O O . LEU B 1 5 ? -16.625 -22.125 2.863 1 92 5 LEU B O 1
ATOM 3158 N N . LYS B 1 6 ? -17.516 -22.797 0.881 1 94.88 6 LYS B N 1
ATOM 3159 C CA . LYS B 1 6 ? -16.969 -24.141 0.913 1 94.88 6 LYS B CA 1
ATOM 3160 C C . LYS B 1 6 ? -16.078 -24.406 -0.298 1 94.88 6 LYS B C 1
ATOM 3162 O O . LYS B 1 6 ? -16.375 -23.938 -1.402 1 94.88 6 LYS B O 1
ATOM 3167 N N . ALA B 1 7 ? -15.039 -25.109 -0.025 1 97.75 7 ALA B N 1
ATOM 3168 C CA . ALA B 1 7 ? -14.133 -25.391 -1.138 1 97.75 7 ALA B CA 1
ATOM 3169 C C . ALA B 1 7 ? -13.555 -26.797 -1.029 1 97.75 7 ALA B C 1
ATOM 3171 O O . ALA B 1 7 ? -13.57 -27.391 0.048 1 97.75 7 ALA B O 1
ATOM 3172 N N . GLY B 1 8 ? -13.188 -27.266 -2.137 1 98 8 GLY B N 1
ATOM 3173 C CA . GLY B 1 8 ? -12.477 -28.531 -2.254 1 98 8 GLY B CA 1
ATOM 3174 C C . GLY B 1 8 ? -11.336 -28.484 -3.254 1 98 8 GLY B C 1
ATOM 3175 O O . GLY B 1 8 ? -11.344 -27.656 -4.172 1 98 8 GLY B O 1
ATOM 3176 N N . VAL B 1 9 ? -10.398 -29.375 -3.02 1 98.38 9 VAL B N 1
ATOM 3177 C CA . VAL B 1 9 ? -9.242 -29.406 -3.902 1 98.38 9 VAL B CA 1
ATOM 3178 C C . VAL B 1 9 ? -8.992 -30.844 -4.383 1 98.38 9 VAL B C 1
ATOM 3180 O O . VAL B 1 9 ? -9.227 -31.797 -3.646 1 98.38 9 VAL B O 1
ATOM 3183 N N . GLY B 1 10 ? -8.656 -30.938 -5.629 1 98.12 10 GLY B N 1
ATOM 3184 C CA . GLY B 1 10 ? -8.242 -32.219 -6.211 1 98.12 10 GLY B CA 1
ATOM 3185 C C . GLY B 1 10 ? -7.043 -32.062 -7.133 1 98.12 10 GLY B C 1
ATOM 3186 O O . GLY B 1 10 ? -6.805 -31 -7.699 1 98.12 10 GLY B O 1
ATOM 3187 N N . VAL B 1 11 ? -6.285 -33.125 -7.238 1 98.12 11 VAL B N 1
ATOM 3188 C CA . VAL B 1 11 ? -5.105 -33.125 -8.094 1 98.12 11 VAL B CA 1
ATOM 3189 C C . VAL B 1 11 ? -4.961 -34.469 -8.781 1 98.12 11 VAL B C 1
ATOM 3191 O O . VAL B 1 11 ? -5.316 -35.5 -8.203 1 98.12 11 VAL B O 1
ATOM 3194 N N . SER B 1 12 ? -4.551 -34.438 -9.984 1 98.19 12 SER B N 1
ATOM 3195 C CA . SER B 1 12 ? -4.312 -35.656 -10.734 1 98.19 12 SER B CA 1
ATOM 3196 C C . SER B 1 12 ? -3.23 -35.469 -11.789 1 98.19 12 SER B C 1
ATOM 3198 O O . SER B 1 12 ? -3.18 -34.406 -12.445 1 98.19 12 SER B O 1
ATOM 3200 N N . LYS B 1 13 ? -2.422 -36.469 -11.961 1 95.88 13 LYS B N 1
ATOM 3201 C CA . LYS B 1 13 ? -1.411 -36.438 -13.016 1 95.88 13 LYS B CA 1
ATOM 3202 C C . LYS B 1 13 ? -1.97 -36.969 -14.328 1 95.88 13 LYS B C 1
ATOM 3204 O O . LYS B 1 13 ? -1.398 -36.75 -15.391 1 95.88 13 LYS B O 1
ATOM 3209 N N . SER B 1 14 ? -3.15 -37.594 -14.266 1 89.44 14 SER B N 1
ATOM 3210 C CA . SER B 1 14 ? -3.627 -38.344 -15.422 1 89.44 14 SER B CA 1
ATOM 3211 C C . SER B 1 14 ? -4.785 -37.625 -16.109 1 89.44 14 SER B C 1
ATOM 3213 O O . SER B 1 14 ? -4.875 -37.625 -17.344 1 89.44 14 SER B O 1
ATOM 3215 N N . SER B 1 15 ? -5.719 -37.094 -15.328 1 91.88 15 SER B N 1
ATOM 3216 C CA . SER B 1 15 ? -6.875 -36.531 -16.016 1 91.88 15 SER B CA 1
ATOM 3217 C C . SER B 1 15 ? -7.477 -35.375 -15.211 1 91.88 15 SER B C 1
ATOM 3219 O O . SER B 1 15 ? -7.629 -35.469 -13.992 1 91.88 15 SER B O 1
ATOM 3221 N N . PRO B 1 16 ? -7.926 -34.281 -15.898 1 95.56 16 PRO B N 1
ATOM 3222 C CA . PRO B 1 16 ? -8.648 -33.188 -15.258 1 95.56 16 PRO B CA 1
ATOM 3223 C C . PRO B 1 16 ? -9.93 -33.656 -14.562 1 95.56 16 PRO B C 1
ATOM 3225 O O . PRO B 1 16 ? -10.312 -33.094 -13.531 1 95.56 16 PRO B O 1
ATOM 3228 N N . GLU B 1 17 ? -10.562 -34.75 -15.07 1 95.69 17 GLU B N 1
ATOM 3229 C CA . GLU B 1 17 ? -11.797 -35.281 -14.492 1 95.69 17 GLU B CA 1
ATOM 3230 C C . GLU B 1 17 ? -11.555 -35.812 -13.086 1 95.69 17 GLU B C 1
ATOM 3232 O O . GLU B 1 17 ? -12.359 -35.594 -12.18 1 95.69 17 GLU B O 1
ATOM 3237 N N . GLU B 1 18 ? -10.492 -36.5 -13 1 97.06 18 GLU B N 1
ATOM 3238 C CA . GLU B 1 18 ? -10.148 -37.031 -11.688 1 97.06 18 GLU B CA 1
ATOM 3239 C C . GLU B 1 18 ? -9.898 -35.906 -10.68 1 97.06 18 GLU B C 1
ATOM 3241 O O . GLU B 1 18 ? -10.266 -36.031 -9.508 1 97.06 18 GLU B O 1
ATOM 3246 N N . ALA B 1 19 ? -9.188 -34.906 -11.086 1 98 19 ALA B N 1
ATOM 3247 C CA . ALA B 1 19 ? -8.953 -33.75 -10.219 1 98 19 ALA B CA 1
ATOM 3248 C C . ALA B 1 19 ? -10.273 -33.094 -9.797 1 98 19 ALA B C 1
ATOM 3250 O O . ALA B 1 19 ? -10.445 -32.719 -8.641 1 98 19 ALA B O 1
ATOM 3251 N N . LEU B 1 20 ? -11.211 -33 -10.75 1 96.81 20 LEU B N 1
ATOM 3252 C CA . LEU B 1 20 ? -12.523 -32.406 -10.469 1 96.81 20 LEU B CA 1
ATOM 3253 C C . LEU B 1 20 ? -13.289 -33.281 -9.477 1 96.81 20 LEU B C 1
ATOM 3255 O O . LEU B 1 20 ? -13.93 -32.75 -8.555 1 96.81 20 LEU B O 1
ATOM 3259 N N . GLU B 1 21 ? -13.242 -34.562 -9.727 1 96.31 21 GLU B N 1
ATOM 3260 C CA . GLU B 1 21 ? -13.906 -35.5 -8.82 1 96.31 21 GLU B CA 1
ATOM 3261 C C . GLU B 1 21 ? -13.32 -35.406 -7.41 1 96.31 21 GLU B C 1
ATOM 3263 O O . GLU B 1 21 ? -14.062 -35.438 -6.422 1 96.31 21 GLU B O 1
ATOM 3268 N N . GLY B 1 22 ? -12.016 -35.344 -7.355 1 97.06 22 GLY B N 1
ATOM 3269 C CA . GLY B 1 22 ? -11.367 -35.156 -6.07 1 97.06 22 GLY B CA 1
ATOM 3270 C C . GLY B 1 22 ? -11.82 -33.906 -5.355 1 97.06 22 GLY B C 1
ATOM 3271 O O . GLY B 1 22 ? -12.039 -33.906 -4.141 1 97.06 22 GLY B O 1
ATOM 3272 N N . ALA B 1 23 ? -11.922 -32.781 -6.062 1 97.81 23 ALA B N 1
ATOM 3273 C CA . ALA B 1 23 ? -12.383 -31.516 -5.484 1 97.81 23 ALA B CA 1
ATOM 3274 C C . ALA B 1 23 ? -13.82 -31.625 -5.004 1 97.81 23 ALA B C 1
ATOM 3276 O O . ALA B 1 23 ? -14.164 -31.125 -3.928 1 97.81 23 ALA B O 1
ATOM 3277 N N . ALA B 1 24 ? -14.656 -32.281 -5.773 1 95.44 24 ALA B N 1
ATOM 3278 C CA . ALA B 1 24 ? -16.062 -32.438 -5.434 1 95.44 24 ALA B CA 1
ATOM 3279 C C . ALA B 1 24 ? -16.234 -33.312 -4.188 1 95.44 24 ALA B C 1
ATOM 3281 O O . ALA B 1 24 ? -17.203 -33.125 -3.436 1 95.44 24 ALA B O 1
ATOM 3282 N N . ASP B 1 25 ? -15.352 -34.188 -3.938 1 95.5 25 ASP B N 1
ATOM 3283 C CA . ASP B 1 25 ? -15.422 -35.156 -2.854 1 95.5 25 ASP B CA 1
ATOM 3284 C C . ASP B 1 25 ? -15.281 -34.469 -1.493 1 95.5 25 ASP B C 1
ATOM 3286 O O . ASP B 1 25 ? -15.469 -35.125 -0.453 1 95.5 25 ASP B O 1
ATOM 3290 N N . TRP B 1 26 ? -15.039 -33.25 -1.472 1 96.69 26 TRP B N 1
ATOM 3291 C CA . TRP B 1 26 ? -14.93 -32.5 -0.223 1 96.69 26 TRP B CA 1
ATOM 3292 C C . TRP B 1 26 ? -16.312 -32.094 0.29 1 96.69 26 TRP B C 1
ATOM 3294 O O . TRP B 1 26 ? -16.422 -31.312 1.24 1 96.69 26 TRP B O 1
ATOM 3304 N N . GLY B 1 27 ? -17.344 -32.5 -0.328 1 93.5 27 GLY B N 1
ATOM 3305 C CA . GLY B 1 27 ? -18.703 -32.281 0.149 1 93.5 27 GLY B CA 1
ATOM 3306 C C . GLY B 1 27 ? -19.359 -31.062 -0.456 1 93.5 27 GLY B C 1
ATOM 3307 O O . GLY B 1 27 ? -20.125 -30.375 0.213 1 93.5 27 GLY B O 1
ATOM 3308 N N . LEU B 1 28 ? -19.047 -30.734 -1.672 1 94.25 28 LEU B N 1
ATOM 3309 C CA . LEU B 1 28 ? -19.672 -29.625 -2.363 1 94.25 28 LEU B CA 1
ATOM 3310 C C . LEU B 1 28 ? -21.016 -30.047 -2.957 1 94.25 28 LEU B C 1
ATOM 3312 O O . LEU B 1 28 ? -21.125 -31.109 -3.572 1 94.25 28 LEU B O 1
ATOM 3316 N N . ASP B 1 29 ? -22.031 -29.234 -2.725 1 92.12 29 ASP B N 1
ATOM 3317 C CA . ASP B 1 29 ? -23.344 -29.484 -3.328 1 92.12 29 ASP B CA 1
ATOM 3318 C C . ASP B 1 29 ? -23.391 -28.953 -4.762 1 92.12 29 ASP B C 1
ATOM 3320 O O . ASP B 1 29 ? -24.141 -29.484 -5.594 1 92.12 29 ASP B O 1
ATOM 3324 N N . ARG B 1 30 ? -22.703 -27.984 -4.996 1 92.69 30 ARG B N 1
ATOM 3325 C CA . ARG B 1 30 ? -22.578 -27.359 -6.305 1 92.69 30 ARG B CA 1
ATOM 3326 C C . ARG B 1 30 ? -21.203 -26.703 -6.469 1 92.69 30 ARG B C 1
ATOM 3328 O O . ARG B 1 30 ? -20.5 -26.484 -5.484 1 92.69 30 ARG B O 1
ATOM 3335 N N . ILE B 1 31 ? -20.875 -26.438 -7.668 1 95.31 31 ILE B N 1
ATOM 3336 C CA . ILE B 1 31 ? -19.609 -25.766 -7.961 1 95.31 31 ILE B CA 1
ATOM 3337 C C . ILE B 1 31 ? -19.875 -24.453 -8.672 1 95.31 31 ILE B C 1
ATOM 3339 O O . ILE B 1 31 ? -20.375 -24.438 -9.805 1 95.31 31 ILE B O 1
ATOM 3343 N N . ASP B 1 32 ? -19.531 -23.328 -8.016 1 94 32 ASP B N 1
ATOM 3344 C CA . ASP B 1 32 ? -19.812 -22 -8.547 1 94 32 ASP B CA 1
ATOM 3345 C C . ASP B 1 32 ? -18.578 -21.406 -9.219 1 94 32 ASP B C 1
ATOM 3347 O O . ASP B 1 32 ? -18.688 -20.516 -10.062 1 94 32 ASP B O 1
ATOM 3351 N N . ALA B 1 33 ? -17.406 -21.875 -8.828 1 96.06 33 ALA B N 1
ATOM 3352 C CA . ALA B 1 33 ? -16.156 -21.375 -9.391 1 96.06 33 ALA B CA 1
ATOM 3353 C C . ALA B 1 33 ? -15.07 -22.438 -9.359 1 96.06 33 ALA B C 1
ATOM 3355 O O . ALA B 1 33 ? -14.977 -23.219 -8.398 1 96.06 33 ALA B O 1
ATOM 3356 N N . VAL B 1 34 ? -14.258 -22.453 -10.383 1 97.75 34 VAL B N 1
ATOM 3357 C CA . VAL B 1 34 ? -13.141 -23.391 -10.492 1 97.75 34 VAL B CA 1
ATOM 3358 C C . VAL B 1 34 ? -11.867 -22.625 -10.836 1 97.75 34 VAL B C 1
ATOM 3360 O O . VAL B 1 34 ? -11.828 -21.859 -11.805 1 97.75 34 VAL B O 1
ATOM 3363 N N . LEU B 1 35 ? -10.859 -22.781 -10.039 1 98.5 35 LEU B N 1
ATOM 3364 C CA . LEU B 1 35 ? -9.492 -22.406 -10.383 1 98.5 35 LEU B CA 1
ATOM 3365 C C . LEU B 1 35 ? -8.656 -23.641 -10.695 1 98.5 35 LEU B C 1
ATOM 3367 O O . LEU B 1 35 ? -8.562 -24.547 -9.875 1 98.5 35 LEU B O 1
ATOM 3371 N N . CYS B 1 36 ? -8.125 -23.625 -11.82 1 98.69 36 CYS B N 1
ATOM 3372 C CA . CYS B 1 36 ? -7.348 -24.781 -12.266 1 98.69 36 CYS B CA 1
ATOM 3373 C C . CYS B 1 36 ? -5.906 -24.375 -12.562 1 98.69 36 CYS B C 1
ATOM 3375 O O . CYS B 1 36 ? -5.66 -23.422 -13.305 1 98.69 36 CYS B O 1
ATOM 3377 N N . ALA B 1 37 ? -4.977 -25.016 -11.992 1 98.62 37 ALA B N 1
ATOM 3378 C CA . ALA B 1 37 ? -3.562 -24.953 -12.359 1 98.62 37 ALA B CA 1
ATOM 3379 C C . ALA B 1 37 ? -3.109 -26.25 -13.031 1 98.62 37 ALA B C 1
ATOM 3381 O O . ALA B 1 37 ? -3.324 -27.344 -12.492 1 98.62 37 ALA B O 1
ATOM 3382 N N . PHE B 1 38 ? -2.48 -26.141 -14.18 1 98.12 38 PHE B N 1
ATOM 3383 C CA . PHE B 1 38 ? -2.184 -27.375 -14.891 1 98.12 38 PHE B CA 1
ATOM 3384 C C . PHE B 1 38 ? -0.799 -27.312 -15.531 1 98.12 38 PHE B C 1
ATOM 3386 O O . PHE B 1 38 ? -0.354 -26.25 -15.961 1 98.12 38 PHE B O 1
ATOM 3393 N N . SER B 1 39 ? -0.216 -28.453 -15.586 1 97.06 39 SER B N 1
ATOM 3394 C CA . SER B 1 39 ? 1.054 -28.609 -16.281 1 97.06 39 SER B CA 1
ATOM 3395 C C . SER B 1 39 ? 0.88 -28.438 -17.797 1 97.06 39 SER B C 1
ATOM 3397 O O . SER B 1 39 ? -0.089 -28.922 -18.375 1 97.06 39 SER B O 1
ATOM 3399 N N . PRO B 1 40 ? 1.807 -27.75 -18.391 1 93.69 40 PRO B N 1
ATOM 3400 C CA . PRO B 1 40 ? 1.723 -27.594 -19.844 1 93.69 40 PRO B CA 1
ATOM 3401 C C . PRO B 1 40 ? 1.93 -28.906 -20.594 1 93.69 40 PRO B C 1
ATOM 3403 O O . PRO B 1 40 ? 1.807 -28.953 -21.812 1 93.69 40 PRO B O 1
ATOM 3406 N N . ARG B 1 41 ? 2.26 -29.922 -19.875 1 94.12 41 ARG B N 1
ATOM 3407 C CA . ARG B 1 41 ? 2.314 -31.234 -20.484 1 94.12 41 ARG B CA 1
ATOM 3408 C C . ARG B 1 41 ? 0.926 -31.703 -20.906 1 94.12 41 ARG B C 1
ATOM 3410 O O . ARG B 1 41 ? 0.796 -32.594 -21.734 1 94.12 41 ARG B O 1
ATOM 3417 N N . HIS B 1 42 ? -0.066 -31.188 -20.281 1 96.25 42 HIS B N 1
ATOM 3418 C CA . HIS B 1 42 ? -1.439 -31.422 -20.719 1 96.25 42 HIS B CA 1
ATOM 3419 C C . HIS B 1 42 ? -1.874 -30.391 -21.766 1 96.25 42 HIS B C 1
ATOM 3421 O O . HIS B 1 42 ? -1.515 -29.219 -21.672 1 96.25 42 HIS B O 1
ATOM 3427 N N . ASP B 1 43 ? -2.619 -30.844 -22.797 1 96.88 43 ASP B N 1
ATOM 3428 C CA . ASP B 1 43 ? -3.195 -29.906 -23.766 1 96.88 43 ASP B CA 1
ATOM 3429 C C . ASP B 1 43 ? -4.211 -28.984 -23.094 1 96.88 43 ASP B C 1
ATOM 3431 O O . ASP B 1 43 ? -5.23 -29.453 -22.578 1 96.88 43 ASP B O 1
ATOM 3435 N N . PRO B 1 44 ? -3.943 -27.703 -23.156 1 97.31 44 PRO B N 1
ATOM 3436 C CA . PRO B 1 44 ? -4.84 -26.781 -22.453 1 97.31 44 PRO B CA 1
ATOM 3437 C C . PRO B 1 44 ? -6.281 -26.875 -22.953 1 97.31 44 PRO B C 1
ATOM 3439 O O . PRO B 1 44 ? -7.223 -26.672 -22.172 1 97.31 44 PRO B O 1
ATOM 3442 N N . HIS B 1 45 ? -6.469 -27.125 -24.234 1 98 45 HIS B N 1
ATOM 3443 C CA . HIS B 1 45 ? -7.812 -27.25 -24.797 1 98 45 HIS B CA 1
ATOM 3444 C C . HIS B 1 45 ? -8.531 -28.469 -24.219 1 98 45 HIS B C 1
ATOM 3446 O O . HIS B 1 45 ? -9.727 -28.406 -23.922 1 98 45 HIS B O 1
ATOM 3452 N N . GLU B 1 46 ? -7.801 -29.547 -24.062 1 97.5 46 GLU B N 1
ATOM 3453 C CA . GLU B 1 46 ? -8.391 -30.766 -23.5 1 97.5 46 GLU B CA 1
ATOM 3454 C C . GLU B 1 46 ? -8.742 -30.578 -22.031 1 97.5 46 GLU B C 1
ATOM 3456 O O . GLU B 1 46 ? -9.781 -31.047 -21.562 1 97.5 46 GLU B O 1
ATOM 3461 N N . VAL B 1 47 ? -7.832 -29.969 -21.281 1 98.12 47 VAL B N 1
ATOM 3462 C CA . VAL B 1 47 ? -8.102 -29.703 -19.859 1 98.12 47 VAL B CA 1
ATOM 3463 C C . VAL B 1 47 ? -9.359 -28.844 -19.734 1 98.12 47 VAL B C 1
ATOM 3465 O O . VAL B 1 47 ? -10.258 -29.172 -18.953 1 98.12 47 VAL B O 1
ATOM 3468 N N . ARG B 1 48 ? -9.414 -27.703 -20.5 1 97.75 48 ARG B N 1
ATOM 3469 C CA . ARG B 1 48 ? -10.562 -26.812 -20.484 1 97.75 48 ARG B CA 1
ATOM 3470 C C . ARG B 1 48 ? -11.852 -27.562 -20.812 1 97.75 48 ARG B C 1
ATOM 3472 O O . ARG B 1 48 ? -12.852 -27.422 -20.109 1 97.75 48 ARG B O 1
ATOM 3479 N N . GLU B 1 49 ? -11.828 -28.344 -21.906 1 96.69 49 GLU B N 1
ATOM 3480 C CA . GLU B 1 49 ? -13.008 -29.062 -22.359 1 96.69 49 GLU B CA 1
ATOM 3481 C C . GLU B 1 49 ? -13.5 -30.047 -21.297 1 96.69 49 GLU B C 1
ATOM 3483 O O . GLU B 1 49 ? -14.711 -30.172 -21.062 1 96.69 49 GLU B O 1
ATOM 3488 N N . ALA B 1 50 ? -12.57 -30.75 -20.688 1 96.5 50 ALA B N 1
ATOM 3489 C CA . ALA B 1 50 ? -12.93 -31.688 -19.641 1 96.5 50 ALA B CA 1
ATOM 3490 C C . ALA B 1 50 ? -13.648 -31 -18.484 1 96.5 50 ALA B C 1
ATOM 3492 O O . ALA B 1 50 ? -14.617 -31.531 -17.938 1 96.5 50 ALA B O 1
ATOM 3493 N N . ILE B 1 51 ? -13.156 -29.844 -18.078 1 96.94 51 ILE B N 1
ATOM 3494 C CA . ILE B 1 51 ? -13.742 -29.094 -16.969 1 96.94 51 ILE B CA 1
ATOM 3495 C C . ILE B 1 51 ? -15.133 -28.609 -17.359 1 96.94 51 ILE B C 1
ATOM 3497 O O . ILE B 1 51 ? -16.094 -28.766 -16.594 1 96.94 51 ILE B O 1
ATOM 3501 N N . VAL B 1 52 ? -15.273 -28.016 -18.562 1 96.25 52 VAL B N 1
ATOM 3502 C CA . VAL B 1 52 ? -16.531 -27.469 -19.047 1 96.25 52 VAL B CA 1
ATOM 3503 C C . VAL B 1 52 ? -17.578 -28.578 -19.141 1 96.25 52 VAL B C 1
ATOM 3505 O O . VAL B 1 52 ? -18.734 -28.391 -18.734 1 96.25 52 VAL B O 1
ATOM 3508 N N . GLU B 1 53 ? -17.172 -29.703 -19.641 1 94.56 53 GLU B N 1
ATOM 3509 C CA . GLU B 1 53 ? -18.094 -30.828 -19.797 1 94.56 53 GLU B CA 1
ATOM 3510 C C . GLU B 1 53 ? -18.531 -31.375 -18.453 1 94.56 53 GLU B C 1
ATOM 3512 O O . GLU B 1 53 ? -19.703 -31.766 -18.281 1 94.56 53 GLU B O 1
ATOM 3517 N N . TYR B 1 54 ? -17.594 -31.453 -17.547 1 93.5 54 TYR B N 1
ATOM 3518 C CA . TYR B 1 54 ? -17.906 -31.969 -16.219 1 93.5 54 TYR B CA 1
ATOM 3519 C C . TYR B 1 54 ? -18.922 -31.094 -15.516 1 93.5 54 TYR B C 1
ATOM 3521 O O . TYR B 1 54 ? -19.844 -31.578 -14.844 1 93.5 54 TYR B O 1
ATOM 3529 N N . LEU B 1 55 ? -18.812 -29.797 -15.445 1 91.81 55 LEU B N 1
ATOM 3530 C CA . LEU B 1 55 ? -19.625 -28.859 -14.68 1 91.81 55 LEU B CA 1
ATOM 3531 C C . LEU B 1 55 ? -21 -28.688 -15.297 1 91.81 55 LEU B C 1
ATOM 3533 O O . LEU B 1 55 ? -21.969 -28.391 -14.594 1 91.81 55 LEU B O 1
ATOM 3537 N N . GLU B 1 56 ? -21.281 -29.031 -16.5 1 78.19 56 GLU B N 1
ATOM 3538 C CA . GLU B 1 56 ? -22.547 -28.984 -17.234 1 78.19 56 GLU B CA 1
ATOM 3539 C C . GLU B 1 56 ? -23.297 -27.688 -16.969 1 78.19 56 GLU B C 1
ATOM 3541 O O . GLU B 1 56 ? -24.484 -27.578 -17.25 1 78.19 56 GLU B O 1
ATOM 3546 N N . ASP B 1 57 ? -22.859 -26.734 -16.156 1 72 57 ASP B N 1
ATOM 3547 C CA . ASP B 1 57 ? -23.469 -25.469 -15.789 1 72 57 ASP B CA 1
ATOM 3548 C C . ASP B 1 57 ? -22.688 -24.281 -16.375 1 72 57 ASP B C 1
ATOM 3550 O O . ASP B 1 57 ? -21.5 -24.109 -16.078 1 72 57 ASP B O 1
ATOM 3554 N N . ASP B 1 58 ? -23.422 -23.531 -17 1 72.12 58 ASP B N 1
ATOM 3555 C CA . ASP B 1 58 ? -22.812 -22.406 -17.688 1 72.12 58 ASP B CA 1
ATOM 3556 C C . ASP B 1 58 ? -22.578 -21.234 -16.734 1 72.12 58 ASP B C 1
ATOM 3558 O O . ASP B 1 58 ? -21.984 -20.219 -17.094 1 72.12 58 ASP B O 1
ATOM 3562 N N . ARG B 1 59 ? -23.031 -21.406 -15.555 1 82.12 59 ARG B N 1
ATOM 3563 C CA . ARG B 1 59 ? -22.922 -20.281 -14.641 1 82.12 59 ARG B CA 1
ATOM 3564 C C . ARG B 1 59 ? -21.656 -20.391 -13.797 1 82.12 59 ARG B C 1
ATOM 3566 O O . ARG B 1 59 ? -21.297 -19.453 -13.078 1 82.12 59 ARG B O 1
ATOM 3573 N N . CYS B 1 60 ? -20.891 -21.453 -13.938 1 92.69 60 CYS B N 1
ATOM 3574 C CA . CYS B 1 60 ? -19.688 -21.641 -13.148 1 92.69 60 CYS B CA 1
ATOM 3575 C C . CYS B 1 60 ? -18.516 -20.828 -13.711 1 92.69 60 CYS B C 1
ATOM 3577 O O . CYS B 1 60 ? -18.266 -20.859 -14.922 1 92.69 60 CYS B O 1
ATOM 3579 N N . LEU B 1 61 ? -17.875 -20.094 -12.883 1 95.06 61 LEU B N 1
ATOM 3580 C CA . LEU B 1 61 ? -16.656 -19.391 -13.273 1 95.06 61 LEU B CA 1
ATOM 3581 C C . LEU B 1 61 ? -15.492 -20.359 -13.414 1 95.06 61 LEU B C 1
ATOM 3583 O O . LEU B 1 61 ? -15.242 -21.172 -12.508 1 95.06 61 LEU B O 1
ATOM 3587 N N . ILE B 1 62 ? -14.852 -20.328 -14.57 1 97.5 62 ILE B N 1
ATOM 3588 C CA . ILE B 1 62 ? -13.719 -21.219 -14.828 1 97.5 62 ILE B CA 1
ATOM 3589 C C . ILE B 1 62 ? -12.484 -20.406 -15.172 1 97.5 62 ILE B C 1
ATOM 3591 O O . ILE B 1 62 ? -12.508 -19.594 -16.109 1 97.5 62 ILE B O 1
ATOM 3595 N N . LEU B 1 63 ? -11.453 -20.547 -14.43 1 98.5 63 LEU B N 1
ATOM 3596 C CA . LEU B 1 63 ? -10.148 -19.969 -14.734 1 98.5 63 LEU B CA 1
ATOM 3597 C C . LEU B 1 63 ? -9.055 -21.031 -14.695 1 98.5 63 LEU B C 1
ATOM 3599 O O . LEU B 1 63 ? -8.844 -21.672 -13.672 1 98.5 63 LEU B O 1
ATOM 3603 N N . GLY B 1 64 ? -8.445 -21.219 -15.773 1 98.56 64 GLY B N 1
ATOM 3604 C CA . GLY B 1 64 ? -7.309 -22.125 -15.867 1 98.56 64 GLY B CA 1
ATOM 3605 C C . GLY B 1 64 ? -5.996 -21.406 -16.141 1 98.56 64 GLY B C 1
ATOM 3606 O O . GLY B 1 64 ? -5.945 -20.453 -16.906 1 98.56 64 GLY B O 1
ATOM 3607 N N . LEU B 1 65 ? -4.953 -21.875 -15.469 1 98.31 65 LEU B N 1
ATOM 3608 C CA . LEU B 1 65 ? -3.627 -21.281 -15.516 1 98.31 65 LEU B CA 1
ATOM 3609 C C . LEU B 1 65 ? -2.551 -22.344 -15.695 1 98.31 65 LEU B C 1
ATOM 3611 O O . LEU B 1 65 ? -2.455 -23.266 -14.891 1 98.31 65 LEU B O 1
ATOM 3615 N N . SER B 1 66 ? -1.756 -22.172 -16.719 1 97.31 66 SER B N 1
ATOM 3616 C CA . SER B 1 66 ? -0.629 -23.094 -16.812 1 97.31 66 SER B CA 1
ATOM 3617 C C . SER B 1 66 ? 0.39 -22.844 -15.711 1 97.31 66 SER B C 1
ATOM 3619 O O . SER B 1 66 ? 0.618 -21.703 -15.32 1 97.31 66 SER B O 1
ATOM 3621 N N . SER B 1 67 ? 0.945 -23.906 -15.188 1 95.94 67 SER B N 1
ATOM 3622 C CA . SER B 1 67 ? 1.789 -23.812 -14 1 95.94 67 SER B CA 1
ATOM 3623 C C . SER B 1 67 ? 3.086 -24.594 -14.18 1 95.94 67 SER B C 1
ATOM 3625 O O . SER B 1 67 ? 3.293 -25.219 -15.219 1 95.94 67 SER B O 1
ATOM 3627 N N . ALA B 1 68 ? 4.062 -24.469 -13.25 1 94.12 68 ALA B N 1
ATOM 3628 C CA . ALA B 1 68 ? 5.281 -25.266 -13.18 1 94.12 68 ALA B CA 1
ATOM 3629 C C . ALA B 1 68 ? 5.309 -26.125 -11.914 1 94.12 68 ALA B C 1
ATOM 3631 O O . ALA B 1 68 ? 6.281 -26.094 -11.164 1 94.12 68 ALA B O 1
ATOM 3632 N N . GLY B 1 69 ? 4.238 -26.891 -11.75 1 94.44 69 GLY B N 1
ATOM 3633 C CA . GLY B 1 69 ? 4.031 -27.672 -10.539 1 94.44 69 GLY B CA 1
ATOM 3634 C C . GLY B 1 69 ? 2.949 -27.094 -9.641 1 94.44 69 GLY B C 1
ATOM 3635 O O . GLY B 1 69 ? 2.826 -25.875 -9.516 1 94.44 69 GLY B O 1
ATOM 3636 N N . ASN B 1 70 ? 2.211 -27.969 -9.055 1 96 70 ASN B N 1
ATOM 3637 C CA . ASN B 1 70 ? 1.044 -27.547 -8.289 1 96 70 ASN B CA 1
ATOM 3638 C C . ASN B 1 70 ? 1.201 -27.859 -6.809 1 96 70 ASN B C 1
ATOM 3640 O O . ASN B 1 70 ? 1.915 -28.781 -6.441 1 96 70 ASN B O 1
ATOM 3644 N N . ILE B 1 71 ? 0.662 -27.031 -6.02 1 94.44 71 ILE B N 1
ATOM 3645 C CA . ILE B 1 71 ? 0.687 -27.141 -4.566 1 94.44 71 ILE B CA 1
ATOM 3646 C C . ILE B 1 71 ? -0.731 -27.359 -4.043 1 94.44 71 ILE B C 1
ATOM 3648 O O . ILE B 1 71 ? -1.603 -26.5 -4.223 1 94.44 71 ILE B O 1
ATOM 3652 N N . THR B 1 72 ? -1.007 -28.5 -3.402 1 95.25 72 THR B N 1
ATOM 3653 C CA . THR B 1 72 ? -2.309 -28.797 -2.814 1 95.25 72 THR B CA 1
ATOM 3654 C C . THR B 1 72 ? -2.152 -29.344 -1.403 1 95.25 72 THR B C 1
ATOM 3656 O O . THR B 1 72 ? -1.037 -29.438 -0.887 1 95.25 72 THR B O 1
ATOM 3659 N N . THR B 1 73 ? -3.318 -29.688 -0.828 1 93.06 73 THR B N 1
ATOM 3660 C CA . THR B 1 73 ? -3.354 -30.281 0.502 1 93.06 73 THR B CA 1
ATOM 3661 C C . THR B 1 73 ? -2.535 -31.578 0.538 1 93.06 73 THR B C 1
ATOM 3663 O O . THR B 1 73 ? -2.029 -31.969 1.591 1 93.06 73 THR B O 1
ATOM 3666 N N . ASP B 1 74 ? -2.33 -32.156 -0.624 1 90.19 74 ASP B N 1
ATOM 3667 C CA . ASP B 1 74 ? -1.617 -33.406 -0.712 1 90.19 74 ASP B CA 1
ATOM 3668 C C . ASP B 1 74 ? -0.124 -33.188 -0.941 1 90.19 74 ASP B C 1
ATOM 3670 O O . ASP B 1 74 ? 0.649 -34.156 -1.007 1 90.19 74 ASP B O 1
ATOM 3674 N N . GLY B 1 75 ? 0.257 -31.953 -1.022 1 90.44 75 GLY B N 1
ATOM 3675 C CA . GLY B 1 75 ? 1.659 -31.641 -1.247 1 90.44 75 GLY B CA 1
ATOM 3676 C C . GLY B 1 75 ? 1.937 -31.109 -2.643 1 90.44 75 GLY B C 1
ATOM 3677 O O . GLY B 1 75 ? 1.047 -30.562 -3.291 1 90.44 75 GLY B O 1
ATOM 3678 N N . PHE B 1 76 ? 3.236 -31.25 -3.041 1 91.62 76 PHE B N 1
ATOM 3679 C CA . PHE B 1 76 ? 3.693 -30.797 -4.348 1 91.62 76 PHE B CA 1
ATOM 3680 C C . PHE B 1 76 ? 3.506 -31.891 -5.398 1 91.62 76 PHE B C 1
ATOM 3682 O O . PHE B 1 76 ? 3.705 -33.062 -5.117 1 91.62 76 PHE B O 1
ATOM 3689 N N . SER B 1 77 ? 3.078 -31.469 -6.582 1 93.44 77 SER B N 1
ATOM 3690 C CA . SER B 1 77 ? 2.916 -32.406 -7.68 1 93.44 77 SER B CA 1
ATOM 3691 C C . SER B 1 77 ? 3.322 -31.781 -9.016 1 93.44 77 SER B C 1
ATOM 3693 O O . SER B 1 77 ? 2.703 -30.828 -9.469 1 93.44 77 SER B O 1
ATOM 3695 N N . ASP B 1 78 ? 4.262 -32.344 -9.648 1 91.38 78 ASP B N 1
ATOM 3696 C CA . ASP B 1 78 ? 4.645 -31.922 -10.992 1 91.38 78 ASP B CA 1
ATOM 3697 C C . ASP B 1 78 ? 3.83 -32.656 -12.055 1 91.38 78 ASP B C 1
ATOM 3699 O O . ASP B 1 78 ? 3.268 -33.719 -11.781 1 91.38 78 ASP B O 1
ATOM 3703 N N . GLY B 1 79 ? 3.68 -32.062 -13.188 1 95.12 79 GLY B N 1
ATOM 3704 C CA . GLY B 1 79 ? 3.002 -32.719 -14.305 1 95.12 79 GLY B CA 1
ATOM 3705 C C . GLY B 1 79 ? 1.526 -32.938 -14.047 1 95.12 79 GLY B C 1
ATOM 3706 O O . GLY B 1 79 ? 0.919 -33.844 -14.648 1 95.12 79 GLY B O 1
ATOM 3707 N N . SER B 1 80 ? 0.96 -32.219 -13.172 1 97.69 80 SER B N 1
ATOM 3708 C CA . SER B 1 80 ? -0.395 -32.531 -12.734 1 97.69 80 SER B CA 1
ATOM 3709 C C . SER B 1 80 ? -1.367 -31.438 -13.102 1 97.69 80 SER B C 1
ATOM 3711 O O . SER B 1 80 ? -0.953 -30.375 -13.57 1 97.69 80 SER B O 1
ATOM 3713 N N . VAL B 1 81 ? -2.623 -31.75 -13.008 1 98.38 81 VAL B N 1
ATOM 3714 C CA . VAL B 1 81 ? -3.729 -30.797 -12.984 1 98.38 81 VAL B CA 1
ATOM 3715 C C . VAL B 1 81 ? -4.285 -30.688 -11.562 1 98.38 81 VAL B C 1
ATOM 3717 O O . VAL B 1 81 ? -4.637 -31.703 -10.945 1 98.38 81 VAL B O 1
ATOM 3720 N N . ALA B 1 82 ? -4.242 -29.531 -11.016 1 98.62 82 ALA B N 1
ATOM 3721 C CA . ALA B 1 82 ? -4.84 -29.25 -9.711 1 98.62 82 ALA B CA 1
ATOM 3722 C C . ALA B 1 82 ? -6.051 -28.344 -9.852 1 98.62 82 ALA B C 1
ATOM 3724 O O . ALA B 1 82 ? -6.027 -27.375 -10.625 1 98.62 82 ALA B O 1
ATOM 3725 N N . ILE B 1 83 ? -7.113 -28.641 -9.109 1 98.69 83 ILE B N 1
ATOM 3726 C CA . ILE B 1 83 ? -8.352 -27.875 -9.219 1 98.69 83 ILE B CA 1
ATOM 3727 C C . ILE B 1 83 ? -8.844 -27.484 -7.832 1 98.69 83 ILE B C 1
ATOM 3729 O O . ILE B 1 83 ? -8.914 -28.328 -6.93 1 98.69 83 ILE B O 1
ATOM 3733 N N . LEU B 1 84 ? -9.062 -26.25 -7.609 1 98.69 84 LEU B N 1
ATOM 3734 C CA . LEU B 1 84 ? -9.859 -25.734 -6.5 1 98.69 84 LEU B CA 1
ATOM 3735 C C . LEU B 1 84 ? -11.297 -25.469 -6.934 1 98.69 84 LEU B C 1
ATOM 3737 O O . LEU B 1 84 ? -11.531 -24.641 -7.812 1 98.69 84 LEU B O 1
ATOM 3741 N N . ALA B 1 85 ? -12.227 -26.156 -6.418 1 98.12 85 ALA B N 1
ATOM 3742 C CA . ALA B 1 85 ? -13.648 -25.922 -6.637 1 98.12 85 ALA B CA 1
ATOM 3743 C C . ALA B 1 85 ? -14.281 -25.234 -5.434 1 98.12 85 ALA B C 1
ATOM 3745 O O . ALA B 1 85 ? -13.961 -25.547 -4.285 1 98.12 85 ALA B O 1
ATOM 3746 N N . MET B 1 86 ? -15.164 -24.266 -5.707 1 96.88 86 MET B N 1
ATOM 3747 C CA . MET B 1 86 ? -15.75 -23.484 -4.621 1 96.88 86 MET B CA 1
ATOM 3748 C C . MET B 1 86 ? -17.266 -23.438 -4.746 1 96.88 86 MET B C 1
ATOM 3750 O O . MET B 1 86 ? -17.797 -23.312 -5.852 1 96.88 86 MET B O 1
ATOM 3754 N N . GLU B 1 87 ? -17.891 -23.594 -3.662 1 95.25 87 GLU B N 1
ATOM 3755 C CA . GLU B 1 87 ? -19.312 -23.312 -3.475 1 95.25 87 GLU B CA 1
ATOM 3756 C C . GLU B 1 87 ? -19.516 -21.984 -2.744 1 95.25 87 GLU B C 1
ATOM 3758 O O . GLU B 1 87 ? -19.156 -21.859 -1.573 1 95.25 87 GLU B O 1
ATOM 3763 N N . LEU B 1 88 ? -20.078 -21.031 -3.457 1 91.31 88 LEU B N 1
ATOM 3764 C CA . LEU B 1 88 ? -20.203 -19.672 -2.936 1 91.31 88 LEU B CA 1
ATOM 3765 C C . LEU B 1 88 ? -21.625 -19.422 -2.412 1 91.31 88 LEU B C 1
ATOM 3767 O O . LEU B 1 88 ? -22.594 -19.812 -3.057 1 91.31 88 LEU B O 1
ATOM 3771 N N . SER B 1 89 ? -21.688 -18.906 -1.208 1 88.31 89 SER B N 1
ATOM 3772 C CA . SER B 1 89 ? -22.969 -18.391 -0.729 1 88.31 89 SER B CA 1
ATOM 3773 C C . SER B 1 89 ? -23.25 -17 -1.262 1 88.31 89 SER B C 1
ATOM 3775 O O . SER B 1 89 ? -22.484 -16.484 -2.084 1 88.31 89 SER B O 1
ATOM 3777 N N . LYS B 1 90 ? -24.344 -16.422 -0.787 1 82 90 LYS B N 1
ATOM 3778 C CA . LYS B 1 90 ? -24.688 -15.07 -1.192 1 82 90 LYS B CA 1
ATOM 3779 C C . LYS B 1 90 ? -23.703 -14.055 -0.604 1 82 90 LYS B C 1
ATOM 3781 O O . LYS B 1 90 ? -23.688 -12.891 -1.013 1 82 90 LYS B O 1
ATOM 3786 N N . LEU B 1 91 ? -22.844 -14.516 0.294 1 82.94 91 LEU B N 1
ATOM 3787 C CA . LEU B 1 91 ? -21.922 -13.625 0.991 1 82.94 91 LEU B CA 1
ATOM 3788 C C . LEU B 1 91 ? -20.625 -13.453 0.201 1 82.94 91 LEU B C 1
ATOM 3790 O O . LEU B 1 91 ? -19.781 -12.633 0.559 1 82.94 91 LEU B O 1
ATOM 3794 N N . VAL B 1 92 ? -20.5 -14.219 -0.854 1 87.69 92 VAL B N 1
ATOM 3795 C CA . VAL B 1 92 ? -19.297 -14.141 -1.692 1 87.69 92 VAL B CA 1
ATOM 3796 C C . VAL B 1 92 ? -19.703 -14.047 -3.162 1 87.69 92 VAL B C 1
ATOM 3798 O O . VAL B 1 92 ? -20.359 -14.961 -3.691 1 87.69 92 VAL B O 1
ATOM 3801 N N . ALA B 1 93 ? -19.359 -12.984 -3.777 1 87.56 93 ALA B N 1
ATOM 3802 C CA . ALA B 1 93 ? -19.594 -12.797 -5.207 1 87.56 93 ALA B CA 1
ATOM 3803 C C . ALA B 1 93 ? -18.281 -12.672 -5.969 1 87.56 93 ALA B C 1
ATOM 3805 O O . ALA B 1 93 ? -17.375 -11.953 -5.547 1 87.56 93 ALA B O 1
ATOM 3806 N N . MET B 1 94 ? -18.219 -13.406 -7.078 1 91 94 MET B N 1
ATOM 3807 C CA . MET B 1 94 ? -17 -13.383 -7.879 1 91 94 MET B CA 1
ATOM 3808 C C . MET B 1 94 ? -17.297 -12.977 -9.32 1 91 94 MET B C 1
ATOM 3810 O O . MET B 1 94 ? -18.328 -13.367 -9.875 1 91 94 MET B O 1
ATOM 3814 N N . GLY B 1 95 ? -16.484 -12.094 -9.82 1 91.25 95 GLY B N 1
ATOM 3815 C CA . GLY B 1 95 ? -16.438 -11.773 -11.242 1 91.25 95 GLY B CA 1
ATOM 3816 C C . GLY B 1 95 ? -15.07 -12.008 -11.859 1 91.25 95 GLY B C 1
ATOM 3817 O O . GLY B 1 95 ? -14.062 -12.062 -11.156 1 91.25 95 GLY B O 1
ATOM 3818 N N . MET B 1 96 ? -15.102 -12.195 -13.219 1 95.19 96 MET B N 1
ATOM 3819 C CA . MET B 1 96 ? -13.836 -12.5 -13.867 1 95.19 96 MET B CA 1
ATOM 3820 C C . MET B 1 96 ? -13.836 -12 -15.312 1 95.19 96 MET B C 1
ATOM 3822 O O . MET B 1 96 ? -14.891 -11.898 -15.938 1 95.19 96 MET B O 1
ATOM 3826 N N . ALA B 1 97 ? -12.688 -11.688 -15.727 1 97.12 97 ALA B N 1
ATOM 3827 C CA . ALA B 1 97 ? -12.477 -11.375 -17.141 1 97.12 97 ALA B CA 1
ATOM 3828 C C . ALA B 1 97 ? -11.055 -11.719 -17.578 1 97.12 97 ALA B C 1
ATOM 3830 O O . ALA B 1 97 ? -10.141 -11.742 -16.75 1 97.12 97 ALA B O 1
ATOM 3831 N N . ILE B 1 98 ? -10.961 -12.055 -18.844 1 98.31 98 ILE B N 1
ATOM 3832 C CA . ILE B 1 98 ? -9.664 -12.266 -19.484 1 98.31 98 ILE B CA 1
ATOM 3833 C C . ILE B 1 98 ? -9.484 -11.258 -20.609 1 98.31 98 ILE B C 1
ATOM 3835 O O . ILE B 1 98 ? -10.352 -11.125 -21.484 1 98.31 98 ILE B O 1
ATOM 3839 N N . GLY B 1 99 ? -8.398 -10.508 -20.469 1 97.38 99 GLY B N 1
ATOM 3840 C CA . GLY B 1 99 ? -8.016 -9.609 -21.547 1 97.38 99 GLY B CA 1
ATOM 3841 C C . GLY B 1 99 ? -6.871 -10.141 -22.391 1 97.38 99 GLY B C 1
ATOM 3842 O O . GLY B 1 99 ? -5.91 -10.703 -21.859 1 97.38 99 GLY B O 1
ATOM 3843 N N . THR B 1 100 ? -6.98 -9.953 -23.734 1 95.62 100 THR B N 1
ATOM 3844 C CA . THR B 1 100 ? -5.945 -10.422 -24.656 1 95.62 100 THR B CA 1
ATOM 3845 C C . THR B 1 100 ? -5.238 -9.25 -25.328 1 95.62 100 THR B C 1
ATOM 3847 O O . THR B 1 100 ? -5.688 -8.102 -25.219 1 95.62 100 THR B O 1
ATOM 3850 N N . GLY B 1 101 ? -4.133 -9.539 -25.938 1 92 101 GLY B N 1
ATOM 3851 C CA . GLY B 1 101 ? -3.316 -8.492 -26.547 1 92 101 GLY B CA 1
ATOM 3852 C C . GLY B 1 101 ? -2.521 -7.695 -25.531 1 92 101 GLY B C 1
ATOM 3853 O O . GLY B 1 101 ? -2.412 -6.473 -25.641 1 92 101 GLY B O 1
ATOM 3854 N N . LEU B 1 102 ? -2.135 -8.391 -24.453 1 91.25 102 LEU B N 1
ATOM 3855 C CA . LEU B 1 102 ? -1.408 -7.746 -23.375 1 91.25 102 LEU B CA 1
ATOM 3856 C C . LEU B 1 102 ? -0.123 -7.105 -23.875 1 91.25 102 LEU B C 1
ATOM 3858 O O . LEU B 1 102 ? 0.237 -6.004 -23.453 1 91.25 102 LEU B O 1
ATOM 3862 N N . SER B 1 103 ? 0.543 -7.703 -24.812 1 87.81 103 SER B N 1
ATOM 3863 C CA . SER B 1 103 ? 1.81 -7.199 -25.344 1 87.81 103 SER B CA 1
ATOM 3864 C C . SER B 1 103 ? 1.605 -5.934 -26.156 1 87.81 103 SER B C 1
ATOM 3866 O O . SER B 1 103 ? 2.504 -5.094 -26.25 1 87.81 103 SER B O 1
ATOM 3868 N N . GLU B 1 104 ? 0.477 -5.773 -26.766 1 89.44 104 GLU B N 1
ATOM 3869 C CA . GLU B 1 104 ? 0.215 -4.66 -27.672 1 89.44 104 GLU B CA 1
ATOM 3870 C C . GLU B 1 104 ? -0.12 -3.387 -26.906 1 89.44 104 GLU B C 1
ATOM 3872 O O . GLU B 1 104 ? 0.38 -2.309 -27.234 1 89.44 104 GLU B O 1
ATOM 3877 N N . ASP B 1 105 ? -0.964 -3.514 -25.969 1 92.88 105 ASP B N 1
ATOM 3878 C CA . ASP B 1 105 ? -1.367 -2.363 -25.156 1 92.88 105 ASP B CA 1
ATOM 3879 C C . ASP B 1 105 ? -1.641 -2.771 -23.719 1 92.88 105 ASP B C 1
ATOM 3881 O O . ASP B 1 105 ? -2.793 -2.795 -23.281 1 92.88 105 ASP B O 1
ATOM 3885 N N . PRO B 1 106 ? -0.554 -3.004 -23.016 1 93.94 106 PRO B N 1
ATOM 3886 C CA . PRO B 1 106 ? -0.689 -3.596 -21.672 1 93.94 106 PRO B CA 1
ATOM 3887 C C . PRO B 1 106 ? -1.511 -2.729 -20.734 1 93.94 106 PRO B C 1
ATOM 3889 O O . PRO B 1 106 ? -2.336 -3.248 -19.969 1 93.94 106 PRO B O 1
ATOM 3892 N N . TYR B 1 107 ? -1.373 -1.403 -20.719 1 95.44 107 TYR B N 1
ATOM 3893 C CA . TYR B 1 107 ? -2.092 -0.504 -19.828 1 95.44 107 TYR B CA 1
ATOM 3894 C C . TYR B 1 107 ? -3.594 -0.567 -20.078 1 95.44 107 TYR B C 1
ATOM 3896 O O . TYR B 1 107 ? -4.379 -0.772 -19.156 1 95.44 107 TYR B O 1
ATOM 3904 N N . ARG B 1 108 ? -3.969 -0.419 -21.281 1 96.81 108 ARG B N 1
ATOM 3905 C CA . ARG B 1 108 ? -5.379 -0.418 -21.656 1 96.81 108 ARG B CA 1
ATOM 3906 C C . ARG B 1 108 ? -6.02 -1.775 -21.375 1 96.81 108 ARG B C 1
ATOM 3908 O O . ARG B 1 108 ? -7.117 -1.849 -20.812 1 96.81 108 ARG B O 1
ATOM 3915 N N . VAL B 1 109 ? -5.359 -2.85 -21.766 1 96 109 VAL B N 1
ATOM 3916 C CA . VAL B 1 109 ? -5.895 -4.199 -21.594 1 96 109 VAL B CA 1
ATOM 3917 C C . VAL B 1 109 ? -6.137 -4.48 -20.125 1 96 109 VAL B C 1
ATOM 3919 O O . VAL B 1 109 ? -7.176 -5.027 -19.75 1 96 109 VAL B O 1
ATOM 3922 N N . ALA B 1 110 ? -5.168 -4.094 -19.312 1 96.31 110 ALA B N 1
ATOM 3923 C CA . ALA B 1 110 ? -5.309 -4.32 -17.875 1 96.31 110 ALA B CA 1
ATOM 3924 C C . ALA B 1 110 ? -6.508 -3.561 -17.312 1 96.31 110 ALA B C 1
ATOM 3926 O O . ALA B 1 110 ? -7.336 -4.133 -16.594 1 96.31 110 ALA B O 1
ATOM 3927 N N . ARG B 1 111 ? -6.648 -2.291 -17.672 1 95.5 111 ARG B N 1
ATOM 3928 C CA . ARG B 1 111 ? -7.742 -1.466 -17.172 1 95.5 111 ARG B CA 1
ATOM 3929 C C . ARG B 1 111 ? -9.094 -2.025 -17.609 1 95.5 111 ARG B C 1
ATOM 3931 O O . ARG B 1 111 ? -10.023 -2.117 -16.797 1 95.5 111 ARG B O 1
ATOM 3938 N N . GLU B 1 112 ? -9.172 -2.369 -18.828 1 96.69 112 GLU B N 1
ATOM 3939 C CA . GLU B 1 112 ? -10.422 -2.895 -19.375 1 96.69 112 GLU B CA 1
ATOM 3940 C C . GLU B 1 112 ? -10.781 -4.234 -18.734 1 96.69 112 GLU B C 1
ATOM 3942 O O . GLU B 1 112 ? -11.953 -4.504 -18.453 1 96.69 112 GLU B O 1
ATOM 3947 N N . THR B 1 113 ? -9.789 -5.066 -18.547 1 96.88 113 THR B N 1
ATOM 3948 C CA . THR B 1 113 ? -10.031 -6.379 -17.953 1 96.88 113 THR B CA 1
ATOM 3949 C C . THR B 1 113 ? -10.555 -6.242 -16.516 1 96.88 113 THR B C 1
ATOM 3951 O O . THR B 1 113 ? -11.484 -6.945 -16.125 1 96.88 113 THR B O 1
ATOM 3954 N N . VAL B 1 114 ? -9.938 -5.34 -15.758 1 95.25 114 VAL B N 1
ATOM 3955 C CA . VAL B 1 114 ? -10.406 -5.098 -14.391 1 95.25 114 VAL B CA 1
ATOM 3956 C C . VAL B 1 114 ? -11.859 -4.625 -14.422 1 95.25 114 VAL B C 1
ATOM 3958 O O . VAL B 1 114 ? -12.695 -5.125 -13.672 1 95.25 114 VAL B O 1
ATOM 3961 N N . THR B 1 115 ? -12.156 -3.688 -15.289 1 92.75 115 THR B N 1
ATOM 3962 C CA . THR B 1 115 ? -13.5 -3.131 -15.406 1 92.75 115 THR B CA 1
ATOM 3963 C C . THR B 1 115 ? -14.5 -4.215 -15.789 1 92.75 115 THR B C 1
ATOM 3965 O O . THR B 1 115 ? -15.578 -4.309 -15.203 1 92.75 115 THR B O 1
ATOM 3968 N N . GLU B 1 116 ? -14.125 -5.004 -16.703 1 94.19 116 GLU B N 1
ATOM 3969 C CA . GLU B 1 116 ? -15.008 -6.078 -17.172 1 94.19 116 GLU B CA 1
ATOM 3970 C C . GLU B 1 116 ? -15.219 -7.121 -16.078 1 94.19 116 GLU B C 1
ATOM 3972 O O . GLU B 1 116 ? -16.328 -7.637 -15.906 1 94.19 116 GLU B O 1
ATOM 3977 N N . ALA B 1 117 ? -14.18 -7.461 -15.375 1 94.19 117 ALA B N 1
ATOM 3978 C CA . ALA B 1 117 ? -14.305 -8.414 -14.273 1 94.19 117 ALA B CA 1
ATOM 3979 C C . ALA B 1 117 ? -15.273 -7.898 -13.211 1 94.19 117 ALA B C 1
ATOM 3981 O O . ALA B 1 117 ? -16.141 -8.641 -12.742 1 94.19 117 ALA B O 1
ATOM 3982 N N . ALA B 1 118 ? -15.102 -6.664 -12.852 1 88.44 118 ALA B N 1
ATOM 3983 C CA . ALA B 1 118 ? -15.961 -6.055 -11.836 1 88.44 118 ALA B CA 1
ATOM 3984 C C . ALA B 1 118 ? -17.422 -6.062 -12.281 1 88.44 118 ALA B C 1
ATOM 3986 O O . ALA B 1 118 ? -18.328 -6.258 -11.469 1 88.44 118 ALA B O 1
ATOM 3987 N N . LYS B 1 119 ? -17.672 -5.902 -13.539 1 86.25 119 LYS B N 1
ATOM 3988 C CA . LYS B 1 119 ? -19.016 -5.82 -14.078 1 86.25 119 LYS B CA 1
ATOM 3989 C C . LYS B 1 119 ? -19.625 -7.211 -14.273 1 86.25 119 LYS B C 1
ATOM 3991 O O . LYS B 1 119 ? -20.828 -7.355 -14.422 1 86.25 119 LYS B O 1
ATOM 3996 N N . SER B 1 120 ? -18.781 -8.156 -14.234 1 87.44 120 SER B N 1
ATOM 3997 C CA . SER B 1 120 ? -19.25 -9.5 -14.555 1 87.44 120 SER B CA 1
ATOM 3998 C C . SER B 1 120 ? -19.891 -10.164 -13.336 1 87.44 120 SER B C 1
ATOM 4000 O O . SER B 1 120 ? -20.453 -11.258 -13.445 1 87.44 120 SER B O 1
ATOM 4002 N N . VAL B 1 121 ? -19.828 -9.516 -12.219 1 81.19 121 VAL B N 1
ATOM 4003 C CA . VAL B 1 121 ? -20.453 -10.078 -11.023 1 81.19 121 VAL B CA 1
ATOM 4004 C C . VAL B 1 121 ? -21.969 -10.086 -11.195 1 81.19 121 VAL B C 1
ATOM 4006 O O . VAL B 1 121 ? -22.562 -9.047 -11.484 1 81.19 121 VAL B O 1
ATOM 4009 N N . GLU B 1 122 ? -22.531 -11.188 -11.047 1 66.44 122 GLU B N 1
ATOM 4010 C CA . GLU B 1 122 ? -23.938 -11.359 -11.406 1 66.44 122 GLU B CA 1
ATOM 4011 C C . GLU B 1 122 ? -24.828 -11.391 -10.164 1 66.44 122 GLU B C 1
ATOM 4013 O O . GLU B 1 122 ? -26.047 -11.398 -10.273 1 66.44 122 GLU B O 1
ATOM 4018 N N . VAL B 1 123 ? -24.219 -11.508 -9.047 1 62.06 123 VAL B N 1
ATOM 4019 C CA . VAL B 1 123 ? -25.062 -11.641 -7.859 1 62.06 123 VAL B CA 1
ATOM 4020 C C . VAL B 1 123 ? -25.172 -10.297 -7.145 1 62.06 123 VAL B C 1
ATOM 4022 O O . VAL B 1 123 ? -24.328 -9.414 -7.332 1 62.06 123 VAL B O 1
ATOM 4025 N N . ASP B 1 124 ? -26.281 -10.32 -6.375 1 62.59 124 ASP B N 1
ATOM 4026 C CA . ASP B 1 124 ? -26.484 -9.141 -5.539 1 62.59 124 ASP B CA 1
ATOM 4027 C C . ASP B 1 124 ? -25.438 -9.047 -4.441 1 62.59 124 ASP B C 1
ATOM 4029 O O . ASP B 1 124 ? -25.453 -9.82 -3.479 1 62.59 124 ASP B O 1
ATOM 4033 N N . VAL B 1 125 ? -24.531 -8.234 -4.598 1 60.56 125 VAL B N 1
ATOM 4034 C CA . VAL B 1 125 ? -23.391 -8.109 -3.699 1 60.56 125 VAL B CA 1
ATOM 4035 C C . VAL B 1 125 ? -23.828 -7.461 -2.389 1 60.56 125 VAL B C 1
ATOM 4037 O O . VAL B 1 125 ? -23.125 -7.539 -1.382 1 60.56 125 VAL B O 1
ATOM 4040 N N . SER B 1 126 ? -25.016 -6.879 -2.42 1 64.19 126 SER B N 1
ATOM 4041 C CA . SER B 1 126 ? -25.5 -6.27 -1.186 1 64.19 126 SER B CA 1
ATOM 4042 C C . SER B 1 126 ? -25.578 -7.293 -0.059 1 64.19 126 SER B C 1
ATOM 4044 O O . SER B 1 126 ? -25.234 -6.996 1.084 1 64.19 126 SER B O 1
ATOM 4046 N N . ALA B 1 127 ? -26.047 -8.438 -0.394 1 63 127 ALA B N 1
ATOM 4047 C CA . ALA B 1 127 ? -26.125 -9.492 0.607 1 63 127 ALA B CA 1
ATOM 4048 C C . ALA B 1 127 ? -24.75 -9.891 1.11 1 63 127 ALA B C 1
ATOM 4050 O O . ALA B 1 127 ? -24.562 -10.18 2.297 1 63 127 ALA B O 1
ATOM 4051 N N . SER B 1 128 ? -23.828 -9.773 0.24 1 59.84 128 SER B N 1
ATOM 4052 C CA . SER B 1 128 ? -22.469 -10.195 0.54 1 59.84 128 SER B CA 1
ATOM 4053 C C . SER B 1 128 ? -21.781 -9.219 1.488 1 59.84 128 SER B C 1
ATOM 4055 O O . SER B 1 128 ? -20.891 -9.602 2.246 1 59.84 128 SER B O 1
ATOM 4057 N N . LEU B 1 129 ? -22.281 -8.016 1.442 1 64.69 129 LEU B N 1
ATOM 4058 C CA . LEU B 1 129 ? -21.578 -6.977 2.186 1 64.69 129 LEU B CA 1
ATOM 4059 C C . LEU B 1 129 ? -22.391 -6.547 3.41 1 64.69 129 LEU B C 1
ATOM 4061 O O . LEU B 1 129 ? -21.844 -5.898 4.312 1 64.69 129 LEU B O 1
ATOM 4065 N N . ALA B 1 130 ? -23.609 -7.059 3.541 1 64.19 130 ALA B N 1
ATOM 4066 C CA . ALA B 1 130 ? -24.531 -6.648 4.598 1 64.19 130 ALA B CA 1
ATOM 4067 C C . ALA B 1 130 ? -23.953 -6.953 5.977 1 64.19 130 ALA B C 1
ATOM 4069 O O . ALA B 1 130 ? -24.047 -6.129 6.891 1 64.19 130 ALA B O 1
ATOM 4070 N N . PRO B 1 131 ? -23.328 -8.078 6.156 1 61.94 131 PRO B N 1
ATOM 4071 C CA . PRO B 1 131 ? -22.828 -8.383 7.5 1 61.94 131 PRO B CA 1
ATOM 4072 C C . PRO B 1 131 ? -21.75 -7.395 7.969 1 61.94 131 PRO B C 1
ATOM 4074 O O . PRO B 1 131 ? -21.656 -7.109 9.164 1 61.94 131 PRO B O 1
ATOM 4077 N N . VAL B 1 132 ? -20.953 -6.953 7.051 1 61.16 132 VAL B N 1
ATOM 4078 C CA . VAL B 1 132 ? -19.891 -6.016 7.426 1 61.16 132 VAL B CA 1
ATOM 4079 C C . VAL B 1 132 ? -20.516 -4.758 8.031 1 61.16 132 VAL B C 1
ATOM 4081 O O . VAL B 1 132 ? -20.031 -4.242 9.039 1 61.16 132 VAL B O 1
ATOM 4084 N N . ALA B 1 133 ? -21.578 -4.473 7.531 1 59.53 133 ALA B N 1
ATOM 4085 C CA . ALA B 1 133 ? -22.266 -3.279 8.016 1 59.53 133 ALA B CA 1
ATOM 4086 C C . ALA B 1 133 ? -22.812 -3.496 9.422 1 59.53 133 ALA B C 1
ATOM 4088 O O . ALA B 1 133 ? -22.734 -2.605 10.273 1 59.53 133 ALA B O 1
ATOM 4089 N N . THR B 1 134 ? -23.281 -4.637 9.672 1 58.59 134 THR B N 1
ATOM 4090 C CA . THR B 1 134 ? -23.891 -4.945 10.961 1 58.59 134 THR B CA 1
ATOM 4091 C C . THR B 1 134 ? -22.828 -4.984 12.062 1 58.59 134 THR B C 1
ATOM 4093 O O . THR B 1 134 ? -23.047 -4.469 13.164 1 58.59 134 THR B O 1
ATOM 4096 N N . LYS B 1 135 ? -21.703 -5.516 11.852 1 59.25 135 LYS B N 1
ATOM 4097 C CA . LYS B 1 135 ? -20.703 -5.754 12.883 1 59.25 135 LYS B CA 1
ATOM 4098 C C . LYS B 1 135 ? -19.906 -4.484 13.172 1 59.25 135 LYS B C 1
ATOM 4100 O O . LYS B 1 135 ? -19.438 -4.285 14.297 1 59.25 135 LYS B O 1
ATOM 4105 N N . LEU B 1 136 ? -19.688 -3.828 12.242 1 57.12 136 LEU B N 1
ATOM 4106 C CA . LEU B 1 136 ? -19.047 -2.545 12.523 1 57.12 136 LEU B CA 1
ATOM 4107 C C . LEU B 1 136 ? -19.828 -1.775 13.586 1 57.12 136 LEU B C 1
ATOM 4109 O O . LEU B 1 136 ? -19.234 -1.143 14.461 1 57.12 136 LEU B O 1
ATOM 4113 N N . VAL B 1 137 ? -21.109 -2.047 13.672 1 51.88 137 VAL B N 1
ATOM 4114 C CA . VAL B 1 137 ? -21.984 -1.405 14.648 1 51.88 137 VAL B CA 1
ATOM 4115 C C . VAL B 1 137 ? -21.656 -1.911 16.047 1 51.88 137 VAL B C 1
ATOM 4117 O O . VAL B 1 137 ? -21.812 -1.182 17.031 1 51.88 137 VAL B O 1
ATOM 4120 N N . THR B 1 138 ? -21.094 -3.021 16.031 1 55 138 THR B N 1
ATOM 4121 C CA . THR B 1 138 ? -20.875 -3.566 17.359 1 55 138 THR B CA 1
ATOM 4122 C C . THR B 1 138 ? -19.469 -3.229 17.844 1 55 138 THR B C 1
ATOM 4124 O O . THR B 1 138 ? -19.078 -3.605 18.953 1 55 138 THR B O 1
ATOM 4127 N N . GLY B 1 139 ? -18.766 -2.379 17.109 1 58 139 GLY B N 1
ATOM 4128 C CA . GLY B 1 139 ? -17.484 -1.887 17.562 1 58 139 GLY B CA 1
ATOM 4129 C C . GLY B 1 139 ? -16.359 -2.895 17.375 1 58 139 GLY B C 1
ATOM 4130 O O . GLY B 1 139 ? -15.367 -2.863 18.109 1 58 139 GLY B O 1
ATOM 4131 N N . ASN B 1 140 ? -16.625 -3.832 16.547 1 65.06 140 ASN B N 1
ATOM 4132 C CA . ASN B 1 140 ? -15.594 -4.844 16.344 1 65.06 140 ASN B CA 1
ATOM 4133 C C . ASN B 1 140 ? -14.43 -4.293 15.516 1 65.06 140 ASN B C 1
ATOM 4135 O O . ASN B 1 140 ? -14.594 -3.959 14.344 1 65.06 140 ASN B O 1
ATOM 4139 N N . VAL B 1 141 ? -13.242 -4.258 16.125 1 67.44 141 VAL B N 1
ATOM 4140 C CA . VAL B 1 141 ? -12.039 -3.658 15.562 1 67.44 141 VAL B CA 1
ATOM 4141 C C . VAL B 1 141 ? -11.562 -4.469 14.359 1 67.44 141 VAL B C 1
ATOM 4143 O O . VAL B 1 141 ? -10.844 -3.953 13.5 1 67.44 141 VAL B O 1
ATOM 4146 N N . ASP B 1 142 ? -12.094 -5.598 14.258 1 72.12 142 ASP B N 1
ATOM 4147 C CA . ASP B 1 142 ? -11.656 -6.484 13.18 1 72.12 142 ASP B CA 1
ATOM 4148 C C . ASP B 1 142 ? -12.102 -5.957 11.82 1 72.12 142 ASP B C 1
ATOM 4150 O O . ASP B 1 142 ? -11.5 -6.285 10.797 1 72.12 142 ASP B O 1
ATOM 4154 N N . VAL B 1 143 ? -13 -5.121 11.852 1 70.31 143 VAL B N 1
ATOM 4155 C CA . VAL B 1 143 ? -13.594 -4.625 10.609 1 70.31 143 VAL B CA 1
ATOM 4156 C C . VAL B 1 143 ? -12.617 -3.67 9.922 1 70.31 143 VAL B C 1
ATOM 4158 O O . VAL B 1 143 ? -12.719 -3.447 8.711 1 70.31 143 VAL B O 1
ATOM 4161 N N . THR B 1 144 ? -11.758 -3.184 10.734 1 74.12 144 THR B N 1
ATOM 4162 C CA . THR B 1 144 ? -10.867 -2.17 10.18 1 74.12 144 THR B CA 1
ATOM 4163 C C . THR B 1 144 ? -9.914 -2.789 9.164 1 74.12 144 THR B C 1
ATOM 4165 O O . THR B 1 144 ? -9.406 -2.096 8.273 1 74.12 144 THR B O 1
ATOM 4168 N N . ARG B 1 145 ? -9.75 -4.059 9.148 1 78.25 145 ARG B N 1
ATOM 4169 C CA . ARG B 1 145 ? -8.812 -4.734 8.266 1 78.25 145 ARG B CA 1
ATOM 4170 C C . ARG B 1 145 ? -9.523 -5.293 7.035 1 78.25 145 ARG B C 1
ATOM 4172 O O . ARG B 1 145 ? -8.883 -5.844 6.137 1 78.25 145 ARG B O 1
ATOM 4179 N N . HIS B 1 146 ? -10.703 -5.086 7.012 1 77.88 146 HIS B N 1
ATOM 4180 C CA . HIS B 1 146 ? -11.461 -5.797 5.992 1 77.88 146 HIS B CA 1
ATOM 4181 C C . HIS B 1 146 ? -11.656 -4.93 4.75 1 77.88 146 HIS B C 1
ATOM 4183 O O . HIS B 1 146 ? -11.938 -3.734 4.859 1 77.88 146 HIS B O 1
ATOM 4189 N N . SER B 1 147 ? -11.422 -5.555 3.662 1 78.94 147 SER B N 1
ATOM 4190 C CA . SER B 1 147 ? -11.719 -4.949 2.367 1 78.94 147 SER B CA 1
ATOM 4191 C C . SER B 1 147 ? -13.023 -5.488 1.787 1 78.94 147 SER B C 1
ATOM 4193 O O . SER B 1 147 ? -13.344 -6.664 1.96 1 78.94 147 SER B O 1
ATOM 4195 N N . LEU B 1 148 ? -13.711 -4.629 1.01 1 78.62 148 LEU B N 1
ATOM 4196 C CA . LEU B 1 148 ? -14.922 -5.066 0.32 1 78.62 148 LEU B CA 1
ATOM 4197 C C . LEU B 1 148 ? -14.57 -5.879 -0.923 1 78.62 148 LEU B C 1
ATOM 4199 O O . LEU B 1 148 ? -15.336 -6.754 -1.334 1 78.62 148 LEU B O 1
ATOM 4203 N N . VAL B 1 149 ? -13.484 -5.516 -1.437 1 86.56 149 VAL B N 1
ATOM 4204 C CA . VAL B 1 149 ? -13.094 -6.082 -2.723 1 86.56 149 VAL B CA 1
ATOM 4205 C C . VAL B 1 149 ? -11.633 -6.535 -2.666 1 86.56 149 VAL B C 1
ATOM 4207 O O . VAL B 1 149 ? -10.781 -5.828 -2.129 1 86.56 149 VAL B O 1
ATOM 4210 N N . ASP B 1 150 ? -11.359 -7.691 -3.059 1 93.19 150 ASP B N 1
ATOM 4211 C CA . ASP B 1 150 ? -10.016 -8.156 -3.375 1 93.19 150 ASP B CA 1
ATOM 4212 C C . ASP B 1 150 ? -9.914 -8.609 -4.832 1 93.19 150 ASP B C 1
ATOM 4214 O O . ASP B 1 150 ? -10.938 -8.852 -5.48 1 93.19 150 ASP B O 1
ATOM 4218 N N . ALA B 1 151 ? -8.727 -8.625 -5.363 1 96 151 ALA B N 1
ATOM 4219 C CA . ALA B 1 151 ? -8.523 -9.07 -6.742 1 96 151 ALA B CA 1
ATOM 4220 C C . ALA B 1 151 ? -7.418 -10.117 -6.828 1 96 151 ALA B C 1
ATOM 4222 O O . ALA B 1 151 ? -6.395 -10 -6.148 1 96 151 ALA B O 1
ATOM 4223 N N . LEU B 1 152 ? -7.633 -11.148 -7.566 1 98.31 152 LEU B N 1
ATOM 4224 C CA . LEU B 1 152 ? -6.574 -12.047 -8.023 1 98.31 152 LEU B CA 1
ATOM 4225 C C . LEU B 1 152 ? -6.145 -11.695 -9.445 1 98.31 152 LEU B C 1
ATOM 4227 O O . LEU B 1 152 ? -6.988 -11.523 -10.328 1 98.31 152 LEU B O 1
ATOM 4231 N N . LEU B 1 153 ? -4.902 -11.555 -9.625 1 98.31 153 LEU B N 1
ATOM 4232 C CA . LEU B 1 153 ? -4.328 -11.141 -10.898 1 98.31 153 LEU B CA 1
ATOM 4233 C C . LEU B 1 153 ? -3.373 -12.203 -11.438 1 98.31 153 LEU B C 1
ATOM 4235 O O . LEU B 1 153 ? -2.477 -12.656 -10.719 1 98.31 153 LEU B O 1
ATOM 4239 N N . PHE B 1 154 ? -3.604 -12.594 -12.688 1 97.69 154 PHE B N 1
ATOM 4240 C CA . PHE B 1 154 ? -2.727 -13.547 -13.359 1 97.69 154 PHE B CA 1
ATOM 4241 C C . PHE B 1 154 ? -2.359 -13.047 -14.75 1 97.69 154 PHE B C 1
ATOM 4243 O O . PHE B 1 154 ? -3.205 -12.508 -15.469 1 97.69 154 PHE B O 1
ATOM 4250 N N . THR B 1 155 ? -1.109 -13.141 -15.078 1 94.75 155 THR B N 1
ATOM 4251 C CA . THR B 1 155 ? -0.667 -12.695 -16.391 1 94.75 155 THR B CA 1
ATOM 4252 C C . THR B 1 155 ? 0.156 -13.773 -17.078 1 94.75 155 THR B C 1
ATOM 4254 O O . THR B 1 155 ? 0.77 -14.617 -16.422 1 94.75 155 THR B O 1
ATOM 4257 N N . ASP B 1 156 ? 0.084 -13.648 -18.391 1 87.94 156 ASP B N 1
ATOM 4258 C CA . ASP B 1 156 ? 0.984 -14.453 -19.219 1 87.94 156 ASP B CA 1
ATOM 4259 C C . ASP B 1 156 ? 2.412 -13.914 -19.156 1 87.94 156 ASP B C 1
ATOM 4261 O O . ASP B 1 156 ? 2.631 -12.711 -19.297 1 87.94 156 ASP B O 1
ATOM 4265 N N . ASP B 1 157 ? 3.393 -14.672 -18.75 1 66.5 157 ASP B N 1
ATOM 4266 C CA . ASP B 1 157 ? 4.773 -14.312 -18.438 1 66.5 157 ASP B CA 1
ATOM 4267 C C . ASP B 1 157 ? 5.512 -13.859 -19.703 1 66.5 157 ASP B C 1
ATOM 4269 O O . ASP B 1 157 ? 6.242 -12.867 -19.672 1 66.5 157 ASP B O 1
ATOM 4273 N N . LEU B 1 158 ? 5.367 -14.633 -20.734 1 64.38 158 LEU B N 1
ATOM 4274 C CA . LEU B 1 158 ? 6.344 -14.516 -21.812 1 64.38 158 LEU B CA 1
ATOM 4275 C C . LEU B 1 158 ? 6.254 -13.148 -22.484 1 64.38 158 LEU B C 1
ATOM 4277 O O . LEU B 1 158 ? 7.242 -12.656 -23.031 1 64.38 158 LEU B O 1
ATOM 4281 N N . CYS B 1 159 ? 5.156 -12.602 -22.484 1 54.12 159 CYS B N 1
ATOM 4282 C CA . CYS B 1 159 ? 5.078 -11.227 -22.969 1 54.12 159 CYS B CA 1
ATOM 4283 C C . CYS B 1 159 ? 5.902 -10.289 -22.078 1 54.12 159 CYS B C 1
ATOM 4285 O O . CYS B 1 159 ? 6.574 -9.391 -22.594 1 54.12 159 CYS B O 1
ATOM 4287 N N . CYS B 1 160 ? 6.07 -10.664 -20.812 1 56.53 160 CYS B N 1
ATOM 4288 C CA . CYS B 1 160 ? 6.664 -9.781 -19.812 1 56.53 160 CYS B CA 1
ATOM 4289 C C . CYS B 1 160 ? 8.172 -9.969 -19.75 1 56.53 160 CYS B C 1
ATOM 4291 O O . CYS B 1 160 ? 8.914 -9.023 -19.469 1 56.53 160 CYS B O 1
ATOM 4293 N N . LEU B 1 161 ? 8.609 -11.125 -20.062 1 59.5 161 LEU B N 1
ATOM 4294 C CA . LEU B 1 161 ? 10.047 -11.375 -20.094 1 59.5 161 LEU B CA 1
ATOM 4295 C C . LEU B 1 161 ? 10.695 -10.656 -21.266 1 59.5 161 LEU B C 1
ATOM 4297 O O . LEU B 1 161 ? 11.781 -10.094 -21.141 1 59.5 161 LEU B O 1
ATOM 4301 N N . ASN B 1 162 ? 9.898 -10.609 -22.219 1 63.62 162 ASN B N 1
ATOM 4302 C CA . ASN B 1 162 ? 10.445 -10.008 -23.422 1 63.62 162 ASN B CA 1
ATOM 4303 C C . ASN B 1 162 ? 10.164 -8.508 -23.484 1 63.62 162 ASN B C 1
ATOM 4305 O O . ASN B 1 162 ? 10.82 -7.773 -24.219 1 63.62 162 ASN B O 1
ATOM 4309 N N . HIS B 1 163 ? 9.195 -8.18 -22.672 1 73.44 163 HIS B N 1
ATOM 4310 C CA . HIS B 1 163 ? 8.797 -6.777 -22.641 1 73.44 163 HIS B CA 1
ATOM 4311 C C . HIS B 1 163 ? 8.531 -6.328 -21.203 1 73.44 163 HIS B C 1
ATOM 4313 O O . HIS B 1 163 ? 7.387 -6.035 -20.844 1 73.44 163 HIS B O 1
ATOM 4319 N N . PRO B 1 164 ? 9.594 -6.223 -20.484 1 70.69 164 PRO B N 1
ATOM 4320 C CA . PRO B 1 164 ? 9.414 -5.895 -19.078 1 70.69 164 PRO B CA 1
ATOM 4321 C C . PRO B 1 164 ? 8.648 -4.594 -18.859 1 70.69 164 PRO B C 1
ATOM 4323 O O . PRO B 1 164 ? 7.887 -4.469 -17.906 1 70.69 164 PRO B O 1
ATOM 4326 N N . GLU B 1 165 ? 8.789 -3.68 -19.719 1 76.62 165 GLU B N 1
ATOM 4327 C CA . GLU B 1 165 ? 8.07 -2.412 -19.641 1 76.62 165 GLU B CA 1
ATOM 4328 C C . GLU B 1 165 ? 6.566 -2.623 -19.766 1 76.62 165 GLU B C 1
ATOM 4330 O O . GLU B 1 165 ? 5.781 -1.899 -19.141 1 76.62 165 GLU B O 1
ATOM 4335 N N . ALA B 1 166 ? 6.25 -3.639 -20.531 1 83.06 166 ALA B N 1
ATOM 4336 C CA . ALA B 1 166 ? 4.836 -3.941 -20.734 1 83.06 166 ALA B CA 1
ATOM 4337 C C . ALA B 1 166 ? 4.184 -4.402 -19.438 1 83.06 166 ALA B C 1
ATOM 4339 O O . ALA B 1 166 ? 3.039 -4.043 -19.141 1 83.06 166 ALA B O 1
ATOM 4340 N N . LEU B 1 167 ? 4.898 -5.172 -18.656 1 87.62 167 LEU B N 1
ATOM 4341 C CA . LEU B 1 167 ? 4.348 -5.652 -17.391 1 87.62 167 LEU B CA 1
ATOM 4342 C C . LEU B 1 167 ? 4.059 -4.488 -16.438 1 87.62 167 LEU B C 1
ATOM 4344 O O . LEU B 1 167 ? 3.004 -4.445 -15.805 1 87.62 167 LEU B O 1
ATOM 4348 N N . MET B 1 168 ? 5.004 -3.582 -16.375 1 88.88 168 MET B N 1
ATOM 4349 C CA . MET B 1 168 ? 4.824 -2.441 -15.477 1 88.88 168 MET B CA 1
ATOM 4350 C C . MET B 1 168 ? 3.629 -1.596 -15.906 1 88.88 168 MET B C 1
ATOM 4352 O O . MET B 1 168 ? 2.889 -1.086 -15.062 1 88.88 168 MET B O 1
ATOM 4356 N N . GLU B 1 169 ? 3.479 -1.453 -17.156 1 92.56 169 GLU B N 1
ATOM 4357 C CA . GLU B 1 169 ? 2.33 -0.715 -17.672 1 92.56 169 GLU B CA 1
ATOM 4358 C C . GLU B 1 169 ? 1.021 -1.424 -17.328 1 92.56 169 GLU B C 1
ATOM 4360 O O . GLU B 1 169 ? 0.021 -0.776 -17.016 1 92.56 169 GLU B O 1
ATOM 4365 N N . ALA B 1 170 ? 1.023 -2.744 -17.469 1 94.56 170 ALA B N 1
ATOM 4366 C CA . ALA B 1 170 ? -0.165 -3.514 -17.125 1 94.56 170 ALA B CA 1
ATOM 4367 C C . ALA B 1 170 ? -0.503 -3.344 -15.641 1 94.56 170 ALA B C 1
ATOM 4369 O O . ALA B 1 170 ? -1.663 -3.119 -15.281 1 94.56 170 ALA B O 1
ATOM 4370 N N . LEU B 1 171 ? 0.533 -3.428 -14.812 1 95.06 171 LEU B N 1
ATOM 4371 C CA . LEU B 1 171 ? 0.317 -3.297 -13.375 1 95.06 171 LEU B CA 1
ATOM 4372 C C . LEU B 1 171 ? -0.17 -1.895 -13.023 1 95.06 171 LEU B C 1
ATOM 4374 O O . LEU B 1 171 ? -1.005 -1.728 -12.133 1 95.06 171 LEU B O 1
ATOM 4378 N N . ARG B 1 172 ? 0.356 -0.908 -13.695 1 95.19 172 ARG B N 1
ATOM 4379 C CA . ARG B 1 172 ? -0.14 0.453 -13.523 1 95.19 172 ARG B CA 1
ATOM 4380 C C . ARG B 1 172 ? -1.615 0.55 -13.898 1 95.19 172 ARG B C 1
ATOM 4382 O O . ARG B 1 172 ? -2.393 1.215 -13.211 1 95.19 172 ARG B O 1
ATOM 4389 N N . GLY B 1 173 ? -1.982 -0.074 -14.977 1 95.38 173 GLY B N 1
ATOM 4390 C CA . GLY B 1 173 ? -3.379 -0.094 -15.383 1 95.38 173 GLY B CA 1
ATOM 4391 C C . GLY B 1 173 ? -4.293 -0.724 -14.344 1 95.38 173 GLY B C 1
ATOM 4392 O O . GLY B 1 173 ? -5.379 -0.212 -14.078 1 95.38 173 GLY B O 1
ATOM 4393 N N . VAL B 1 174 ? -3.855 -1.838 -13.766 1 95.62 174 VAL B N 1
ATOM 4394 C CA . VAL B 1 174 ? -4.617 -2.512 -12.719 1 95.62 174 VAL B CA 1
ATOM 4395 C C . VAL B 1 174 ? -4.793 -1.577 -11.523 1 95.62 174 VAL B C 1
ATOM 4397 O O . VAL B 1 174 ? -5.906 -1.396 -11.031 1 95.62 174 VAL B O 1
ATOM 4400 N N . LEU B 1 175 ? -3.713 -0.96 -11.141 1 93.81 175 LEU B N 1
ATOM 4401 C CA . LEU B 1 175 ? -3.713 -0.084 -9.977 1 93.81 175 LEU B CA 1
ATOM 4402 C C . LEU B 1 175 ? -4.605 1.131 -10.203 1 93.81 175 LEU B C 1
ATOM 4404 O O . LEU B 1 175 ? -5.34 1.549 -9.305 1 93.81 175 LEU B O 1
ATOM 4408 N N . ASP B 1 176 ? -4.547 1.691 -11.391 1 91.88 176 ASP B N 1
ATOM 4409 C CA . ASP B 1 176 ? -5.324 2.887 -11.695 1 91.88 176 ASP B CA 1
ATOM 4410 C C . ASP B 1 176 ? -6.82 2.586 -11.688 1 91.88 176 ASP B C 1
ATOM 4412 O O . ASP B 1 176 ? -7.637 3.477 -11.43 1 91.88 176 ASP B O 1
ATOM 4416 N N . CYS B 1 177 ? -7.16 1.361 -11.906 1 90.88 177 CYS B N 1
ATOM 4417 C CA . CYS B 1 177 ? -8.57 0.981 -11.914 1 90.88 177 CYS B CA 1
ATOM 4418 C C . CYS B 1 177 ? -9.031 0.587 -10.516 1 90.88 177 CYS B C 1
ATOM 4420 O O . CYS B 1 177 ? -10.109 1.006 -10.078 1 90.88 177 CYS B O 1
ATOM 4422 N N . LEU B 1 178 ? -8.281 -0.188 -9.82 1 90.62 178 LEU B N 1
ATOM 4423 C CA . LEU B 1 178 ? -8.688 -0.75 -8.539 1 90.62 178 LEU B CA 1
ATOM 4424 C C . LEU B 1 178 ? -8.391 0.217 -7.398 1 90.62 178 LEU B C 1
ATOM 4426 O O . LEU B 1 178 ? -9.023 0.158 -6.344 1 90.62 178 LEU B O 1
ATOM 4430 N N . GLY B 1 179 ? -7.359 1.038 -7.648 1 88.62 179 GLY B N 1
ATOM 4431 C CA . GLY B 1 179 ? -6.844 1.829 -6.543 1 88.62 179 GLY B CA 1
ATOM 4432 C C . GLY B 1 179 ? -5.922 1.044 -5.625 1 88.62 179 GLY B C 1
ATOM 4433 O O . GLY B 1 179 ? -5.453 -0.037 -5.984 1 88.62 179 GLY B O 1
ATOM 4434 N N . THR B 1 180 ? -5.641 1.631 -4.434 1 88.69 180 THR B N 1
ATOM 4435 C CA . THR B 1 180 ? -4.668 1.041 -3.52 1 88.69 180 THR B CA 1
ATOM 4436 C C . THR B 1 180 ? -5.371 0.352 -2.354 1 88.69 180 THR B C 1
ATOM 4438 O O . THR B 1 180 ? -4.715 -0.164 -1.445 1 88.69 180 THR B O 1
ATOM 4441 N N . VAL B 1 181 ? -6.688 0.245 -2.412 1 86.06 181 VAL B N 1
ATOM 4442 C CA . VAL B 1 181 ? -7.453 -0.247 -1.271 1 86.06 181 VAL B CA 1
ATOM 4443 C C . VAL B 1 181 ? -7.551 -1.77 -1.331 1 86.06 181 VAL B C 1
ATOM 4445 O O . VAL B 1 181 ? -7.258 -2.455 -0.348 1 86.06 181 VAL B O 1
ATOM 4448 N N . PRO B 1 182 ? -7.852 -2.342 -2.465 1 89.19 182 PRO B N 1
ATOM 4449 C CA . PRO B 1 182 ? -8 -3.797 -2.51 1 89.19 182 PRO B CA 1
ATOM 4450 C C . PRO B 1 182 ? -6.664 -4.531 -2.373 1 89.19 182 PRO B C 1
ATOM 4452 O O . PRO B 1 182 ? -5.641 -4.047 -2.857 1 89.19 182 PRO B O 1
ATOM 4455 N N . ARG B 1 183 ? -6.816 -5.676 -1.721 1 94.06 183 ARG B N 1
ATOM 4456 C CA . ARG B 1 183 ? -5.707 -6.609 -1.869 1 94.06 183 ARG B CA 1
ATOM 4457 C C . ARG B 1 183 ? -5.641 -7.16 -3.289 1 94.06 183 ARG B C 1
ATOM 4459 O O . ARG B 1 183 ? -6.664 -7.523 -3.867 1 94.06 183 ARG B O 1
ATOM 4466 N N . ILE B 1 184 ? -4.441 -7.125 -3.832 1 96.69 184 ILE B N 1
ATOM 4467 C CA . ILE B 1 184 ? -4.188 -7.742 -5.133 1 96.69 184 ILE B CA 1
ATOM 4468 C C . ILE B 1 184 ? -3.162 -8.859 -4.98 1 96.69 184 ILE B C 1
ATOM 4470 O O . ILE B 1 184 ? -2.037 -8.625 -4.535 1 96.69 184 ILE B O 1
ATOM 4474 N N . VAL B 1 185 ? -3.537 -10.078 -5.297 1 98 185 VAL B N 1
ATOM 4475 C CA . VAL B 1 185 ? -2.658 -11.234 -5.145 1 98 185 VAL B CA 1
ATOM 4476 C C . VAL B 1 185 ? -2.709 -12.094 -6.406 1 98 185 VAL B C 1
ATOM 4478 O O . VAL B 1 185 ? -3.656 -12 -7.191 1 98 185 VAL B O 1
ATOM 4481 N N . GLY B 1 186 ? -1.71 -12.867 -6.633 1 98.12 186 GLY B N 1
ATOM 4482 C CA . GLY B 1 186 ? -1.678 -13.766 -7.773 1 98.12 186 GLY B CA 1
ATOM 4483 C C . GLY B 1 186 ? -0.274 -14.039 -8.281 1 98.12 186 GLY B C 1
ATOM 4484 O O . GLY B 1 186 ? 0.674 -14.102 -7.496 1 98.12 186 GLY B O 1
ATOM 4485 N N . GLY B 1 187 ? -0.256 -14.266 -9.617 1 96.5 187 GLY B N 1
ATOM 4486 C CA . GLY B 1 187 ? 1.047 -14.586 -10.172 1 96.5 187 GLY B CA 1
ATOM 4487 C C . GLY B 1 187 ? 1.022 -14.75 -11.68 1 96.5 187 GLY B C 1
ATOM 4488 O O . GLY B 1 187 ? -0.028 -14.609 -12.312 1 96.5 187 GLY B O 1
ATOM 4489 N N . MET B 1 188 ? 2.137 -14.969 -12.156 1 94.88 188 MET B N 1
ATOM 4490 C CA . MET B 1 188 ? 2.305 -15.203 -13.586 1 94.88 188 MET B CA 1
ATOM 4491 C C . MET B 1 188 ? 2.225 -16.688 -13.906 1 94.88 188 MET B C 1
ATOM 4493 O O . MET B 1 188 ? 2.729 -17.516 -13.148 1 94.88 188 MET B O 1
ATOM 4497 N N . THR B 1 189 ? 1.614 -16.984 -15.016 1 95.56 189 THR B N 1
ATOM 4498 C CA . THR B 1 189 ? 1.576 -18.375 -15.461 1 95.56 189 THR B CA 1
ATOM 4499 C C . THR B 1 189 ? 2.975 -18.859 -15.82 1 95.56 189 THR B C 1
ATOM 4501 O O . THR B 1 189 ? 3.891 -18.062 -16.016 1 95.56 189 THR B O 1
ATOM 4504 N N . ALA B 1 190 ? 3.105 -20.188 -15.891 1 94.19 190 ALA B N 1
ATOM 4505 C CA . ALA B 1 190 ? 4.41 -20.797 -16.125 1 94.19 190 ALA B CA 1
ATOM 4506 C C . ALA B 1 190 ? 4.293 -22.016 -17.031 1 94.19 190 ALA B C 1
ATOM 4508 O O . ALA B 1 190 ? 3.191 -22.391 -17.453 1 94.19 190 ALA B O 1
ATOM 4509 N N . ASP B 1 191 ? 5.48 -22.531 -17.516 1 92.5 191 ASP B N 1
ATOM 4510 C CA . ASP B 1 191 ? 5.484 -23.688 -18.406 1 92.5 191 ASP B CA 1
ATOM 4511 C C . ASP B 1 191 ? 6.621 -24.641 -18.078 1 92.5 191 ASP B C 1
ATOM 4513 O O . ASP B 1 191 ? 7.32 -25.125 -18.969 1 92.5 191 ASP B O 1
ATOM 4517 N N . GLU B 1 192 ? 6.848 -24.859 -16.75 1 89.19 192 GLU B N 1
ATOM 4518 C CA . GLU B 1 192 ? 7.848 -25.797 -16.266 1 89.19 192 GLU B CA 1
ATOM 4519 C C . GLU B 1 192 ? 9.219 -25.531 -16.875 1 89.19 192 GLU B C 1
ATOM 4521 O O . GLU B 1 192 ? 9.859 -26.438 -17.406 1 89.19 192 GLU B O 1
ATOM 4526 N N . TYR B 1 193 ? 9.664 -24.344 -16.984 1 82.44 193 TYR B N 1
ATOM 4527 C CA . TYR B 1 193 ? 10.984 -23.844 -17.328 1 82.44 193 TYR B CA 1
ATOM 4528 C C . TYR B 1 193 ? 11.211 -23.891 -18.844 1 82.44 193 TYR B C 1
ATOM 4530 O O . TYR B 1 193 ? 12.336 -23.703 -19.312 1 82.44 193 TYR B O 1
ATOM 4538 N N . GLU B 1 194 ? 10.203 -24.078 -19.578 1 85 194 GLU B N 1
ATOM 4539 C CA . GLU B 1 194 ? 10.375 -24.109 -21.016 1 85 194 GLU B CA 1
ATOM 4540 C C . GLU B 1 194 ? 10.484 -22.688 -21.594 1 85 194 GLU B C 1
ATOM 4542 O O . GLU B 1 194 ? 11.164 -22.469 -22.594 1 85 194 GLU B O 1
ATOM 4547 N N . PHE B 1 195 ? 9.781 -21.766 -20.984 1 84.25 195 PHE B N 1
ATOM 4548 C CA . PHE B 1 195 ? 9.789 -20.359 -21.375 1 84.25 195 PHE B CA 1
ATOM 4549 C C . PHE B 1 195 ? 9.375 -20.203 -22.828 1 84.25 195 PHE B C 1
ATOM 4551 O O . PHE B 1 195 ? 10.016 -19.469 -23.578 1 84.25 195 PHE B O 1
ATOM 4558 N N . GLU B 1 196 ? 8.438 -20.938 -23.234 1 85.81 196 GLU B N 1
ATOM 4559 C CA . GLU B 1 196 ? 7.961 -20.906 -24.625 1 85.81 196 GLU B CA 1
ATOM 4560 C C . GLU B 1 196 ? 6.547 -20.328 -24.703 1 85.81 196 GLU B C 1
ATOM 4562 O O . GLU B 1 196 ? 6.285 -19.406 -25.469 1 85.81 196 GLU B O 1
ATOM 4567 N N . ARG B 1 197 ? 5.688 -20.969 -23.953 1 89 197 ARG B N 1
ATOM 4568 C CA . ARG B 1 197 ? 4.293 -20.531 -23.984 1 89 197 ARG B CA 1
ATOM 4569 C C . ARG B 1 197 ? 3.602 -20.828 -22.656 1 89 197 ARG B C 1
ATOM 4571 O O . ARG B 1 197 ? 3.83 -21.859 -22.047 1 89 197 ARG B O 1
ATOM 4578 N N . THR B 1 198 ? 2.838 -19.906 -22.219 1 93.88 198 THR B N 1
ATOM 4579 C CA . THR B 1 198 ? 1.964 -20.094 -21.078 1 93.88 198 THR B CA 1
ATOM 4580 C C . THR B 1 198 ? 0.518 -19.766 -21.438 1 93.88 198 THR B C 1
ATOM 4582 O O . THR B 1 198 ? 0.256 -19.109 -22.438 1 93.88 198 THR B O 1
ATOM 4585 N N . TYR B 1 199 ? -0.419 -20.312 -20.656 1 95.88 199 TYR B N 1
ATOM 4586 C CA . TYR B 1 199 ? -1.814 -20.266 -21.078 1 95.88 199 TYR B CA 1
ATOM 4587 C C . TYR B 1 199 ? -2.713 -19.797 -19.938 1 95.88 199 TYR B C 1
ATOM 4589 O O . TYR B 1 199 ? -2.441 -20.094 -18.766 1 95.88 199 TYR B O 1
ATOM 4597 N N . ILE B 1 200 ? -3.719 -19.109 -20.297 1 97.56 200 ILE B N 1
ATOM 4598 C CA . ILE B 1 200 ? -4.879 -18.797 -19.469 1 97.56 200 ILE B CA 1
ATOM 4599 C C . ILE B 1 200 ? -6.156 -19.219 -20.188 1 97.56 200 ILE B C 1
ATOM 4601 O O . ILE B 1 200 ? -6.297 -19 -21.391 1 97.56 200 ILE B O 1
ATOM 4605 N N . PHE B 1 201 ? -7.094 -19.844 -19.516 1 98.12 201 PHE B N 1
ATOM 4606 C CA . PHE B 1 201 ? -8.328 -20.172 -20.234 1 98.12 201 PHE B CA 1
ATOM 4607 C C . PHE B 1 201 ? -9.539 -19.969 -19.328 1 98.12 201 PHE B C 1
ATOM 4609 O O . PHE B 1 201 ? -9.406 -19.938 -18.094 1 98.12 201 PH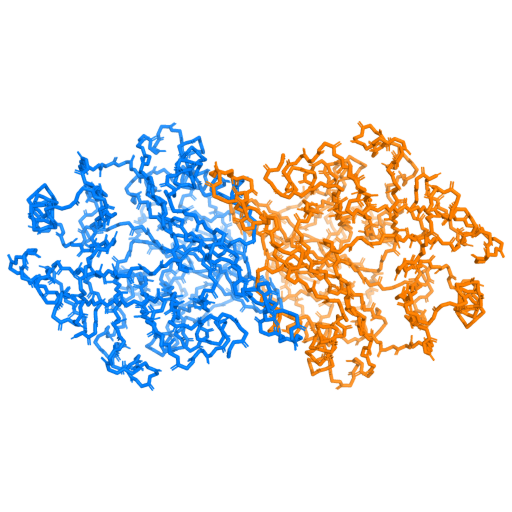E B O 1
ATOM 4616 N N . ASP B 1 202 ? -10.625 -19.688 -19.891 1 97.69 202 ASP B N 1
ATOM 4617 C CA . ASP B 1 202 ? -11.945 -19.719 -19.266 1 97.69 202 ASP B CA 1
ATOM 4618 C C . ASP B 1 202 ? -12.883 -20.672 -20 1 97.69 202 ASP B C 1
ATOM 4620 O O . ASP B 1 202 ? -12.43 -21.609 -20.656 1 97.69 202 ASP B O 1
ATOM 4624 N N . ASP B 1 203 ? -14.188 -20.5 -19.75 1 95.56 203 ASP B N 1
ATOM 4625 C CA . ASP B 1 203 ? -15.141 -21.422 -20.359 1 95.56 203 ASP B CA 1
ATOM 4626 C C . ASP B 1 203 ? -15.242 -21.172 -21.875 1 95.56 203 ASP B C 1
ATOM 4628 O O . ASP B 1 203 ? -15.703 -22.031 -22.609 1 95.56 203 ASP B O 1
ATOM 4632 N N . SER B 1 204 ? -14.727 -20.031 -22.328 1 95.12 204 SER B N 1
ATOM 4633 C CA . SER B 1 204 ? -14.93 -19.641 -23.719 1 95.12 204 SER B CA 1
ATOM 4634 C C . SER B 1 204 ? -13.734 -20.031 -24.578 1 95.12 204 SER B C 1
ATOM 4636 O O . SER B 1 204 ? -13.875 -20.234 -25.797 1 95.12 204 SER B O 1
ATOM 4638 N N . GLY B 1 205 ? -12.57 -20.078 -23.969 1 97.44 205 GLY B N 1
ATOM 4639 C CA . GLY B 1 205 ? -11.422 -20.375 -24.812 1 97.44 205 GLY B CA 1
ATOM 4640 C C . GLY B 1 205 ? -10.109 -20.406 -24.062 1 97.44 205 GLY B C 1
ATOM 4641 O O . GLY B 1 205 ? -10.094 -20.219 -22.844 1 97.44 205 GLY B O 1
ATOM 4642 N N . VAL B 1 206 ? -9.086 -20.781 -24.812 1 98 206 VAL B N 1
ATOM 4643 C CA . VAL B 1 206 ? -7.703 -20.781 -24.344 1 98 206 VAL B CA 1
ATOM 4644 C C . VAL B 1 206 ? -6.945 -19.609 -24.953 1 98 206 VAL B C 1
ATOM 4646 O O . VAL B 1 206 ? -7.039 -19.359 -26.156 1 98 206 VAL B O 1
ATOM 4649 N N . TYR B 1 207 ? -6.188 -18.906 -24.109 1 97.12 207 TYR B N 1
ATOM 4650 C CA . TYR B 1 207 ? -5.586 -17.656 -24.562 1 97.12 207 TYR B CA 1
ATOM 4651 C C . TYR B 1 207 ? -4.102 -17.609 -24.219 1 97.12 207 TYR B C 1
ATOM 4653 O O . TYR B 1 207 ? -3.668 -18.188 -23.234 1 97.12 207 TYR B O 1
ATOM 4661 N N . GLU B 1 208 ? -3.346 -17 -25.047 1 93.81 208 GLU B N 1
ATOM 4662 C CA . GLU B 1 208 ? -1.987 -16.516 -24.828 1 93.81 208 GLU B CA 1
ATOM 4663 C C . GLU B 1 208 ? -1.934 -14.992 -24.844 1 93.81 208 GLU B C 1
ATOM 4665 O O . GLU B 1 208 ? -2.9 -14.344 -25.234 1 93.81 208 GLU B O 1
ATOM 4670 N N . ASP B 1 209 ? -0.804 -14.422 -24.312 1 92.06 209 ASP B N 1
ATOM 4671 C CA . ASP B 1 209 ? -0.682 -12.969 -24.328 1 92.06 209 ASP B CA 1
ATOM 4672 C C . ASP B 1 209 ? -1.905 -12.312 -23.688 1 92.06 209 ASP B C 1
ATOM 4674 O O . ASP B 1 209 ? -2.539 -11.445 -24.297 1 92.06 209 ASP B O 1
ATOM 4678 N N . ALA B 1 210 ? -2.191 -12.852 -22.422 1 95.19 210 ALA B N 1
ATOM 4679 C CA . ALA B 1 210 ? -3.447 -12.469 -21.781 1 95.19 210 ALA B CA 1
ATOM 4680 C C . ALA B 1 210 ? -3.24 -12.18 -20.297 1 95.19 210 ALA B C 1
ATOM 4682 O O . ALA B 1 210 ? -2.191 -12.5 -19.75 1 95.19 210 ALA B O 1
ATOM 4683 N N . LEU B 1 211 ? -4.125 -11.516 -19.781 1 96.12 211 LEU B N 1
ATOM 4684 C CA . LEU B 1 211 ? -4.219 -11.273 -18.344 1 96.12 211 LEU B CA 1
ATOM 4685 C C . LEU B 1 211 ? -5.625 -11.578 -17.828 1 96.12 211 LEU B C 1
ATOM 4687 O O . LEU B 1 211 ? -6.609 -11.305 -18.531 1 96.12 211 LEU B O 1
ATOM 4691 N N . ALA B 1 212 ? -5.695 -12.242 -16.703 1 98.38 212 ALA B N 1
ATOM 4692 C CA . ALA B 1 212 ? -6.969 -12.562 -16.062 1 98.38 212 ALA B CA 1
ATOM 4693 C C . ALA B 1 212 ? -7.105 -11.859 -14.719 1 98.38 212 ALA B C 1
ATOM 4695 O O . ALA B 1 212 ? -6.137 -11.773 -13.961 1 98.38 212 ALA B O 1
ATOM 4696 N N . VAL B 1 213 ? -8.234 -11.336 -14.492 1 97.62 213 VAL B N 1
ATOM 4697 C CA . VAL B 1 213 ? -8.562 -10.727 -13.203 1 97.62 213 VAL B CA 1
ATOM 4698 C C . VAL B 1 213 ? -9.805 -11.406 -12.617 1 97.62 213 VAL B C 1
ATOM 4700 O O . VAL B 1 213 ? -10.812 -11.562 -13.305 1 97.62 213 VAL B O 1
ATOM 4703 N N . LEU B 1 214 ? -9.68 -11.891 -11.453 1 96.81 214 LEU B N 1
ATOM 4704 C CA . LEU B 1 214 ? -10.812 -12.328 -10.648 1 96.81 214 LEU B CA 1
ATOM 4705 C C . LEU B 1 214 ? -11.094 -11.336 -9.523 1 96.81 214 LEU B C 1
ATOM 4707 O O . LEU B 1 214 ? -10.211 -11.031 -8.727 1 96.81 214 LEU B O 1
ATOM 4711 N N . ILE B 1 215 ? -12.273 -10.82 -9.453 1 92.62 215 ILE B N 1
ATOM 4712 C CA . ILE B 1 215 ? -12.695 -9.883 -8.414 1 92.62 215 ILE B CA 1
ATOM 4713 C C . ILE B 1 215 ? -13.586 -10.594 -7.406 1 92.62 215 ILE B C 1
ATOM 4715 O O . ILE B 1 215 ? -14.492 -11.344 -7.789 1 92.62 215 ILE B O 1
ATOM 4719 N N . LEU B 1 216 ? -13.32 -10.383 -6.156 1 90.94 216 LEU B N 1
ATOM 4720 C CA . LEU B 1 216 ? -14.109 -10.945 -5.062 1 90.94 216 LEU B CA 1
ATOM 4721 C C . LEU B 1 216 ? -14.75 -9.844 -4.23 1 90.94 216 LEU B C 1
ATOM 4723 O O . LEU B 1 216 ? -14.055 -9 -3.662 1 90.94 216 LEU B O 1
ATOM 4727 N N . TYR B 1 217 ? -16.031 -9.812 -4.207 1 84.69 217 TYR B N 1
ATOM 4728 C CA . TYR B 1 217 ? -16.812 -9.023 -3.25 1 84.69 217 TYR B CA 1
ATOM 4729 C C . TYR B 1 217 ? -17.297 -9.891 -2.098 1 84.69 217 TYR B C 1
ATOM 4731 O O . TYR B 1 217 ? -18.016 -10.867 -2.312 1 84.69 217 TYR B O 1
ATOM 4739 N N . SER B 1 218 ? -16.844 -9.547 -0.89 1 83.81 218 SER B N 1
ATOM 4740 C CA . SER B 1 218 ? -17.234 -10.461 0.176 1 83.81 218 SER B CA 1
ATOM 4741 C C . SER B 1 218 ? -17.125 -9.797 1.545 1 83.81 218 SER B C 1
ATOM 4743 O O . SER B 1 218 ? -16.344 -8.859 1.718 1 83.81 218 SER B O 1
ATOM 4745 N N . SER B 1 219 ? -17.906 -10.383 2.479 1 81.69 219 SER B N 1
ATOM 4746 C CA . SER B 1 219 ? -17.797 -9.984 3.877 1 81.69 219 SER B CA 1
ATOM 4747 C C . SER B 1 219 ? -17.062 -11.023 4.699 1 81.69 219 SER B C 1
ATOM 4749 O O . SER B 1 219 ? -16.938 -10.891 5.922 1 81.69 219 SER B O 1
ATOM 4751 N N . VAL B 1 220 ? -16.578 -12.031 4.016 1 88.12 220 VAL B N 1
ATOM 4752 C CA . VAL B 1 220 ? -15.859 -13.039 4.781 1 88.12 220 VAL B CA 1
ATOM 4753 C C . VAL B 1 220 ? -14.469 -12.531 5.129 1 88.12 220 VAL B C 1
ATOM 4755 O O . VAL B 1 220 ? -13.906 -11.695 4.41 1 88.12 220 VAL B O 1
ATOM 4758 N N . LYS B 1 221 ? -13.93 -13.023 6.172 1 90.06 221 LYS B N 1
ATOM 4759 C CA . LYS B 1 221 ? -12.57 -12.672 6.578 1 90.06 221 LYS B CA 1
ATOM 4760 C C . LYS B 1 221 ? -11.555 -13.117 5.539 1 90.06 221 LYS B C 1
ATOM 4762 O O . LYS B 1 221 ? -11.594 -14.266 5.074 1 90.06 221 LYS B O 1
ATOM 4767 N N . ARG B 1 222 ? -10.711 -12.219 5.16 1 93.81 222 ARG B N 1
ATOM 4768 C CA . ARG B 1 222 ? -9.664 -12.484 4.176 1 93.81 222 ARG B CA 1
ATOM 4769 C C . ARG B 1 222 ? -8.352 -11.82 4.57 1 93.81 222 ARG B C 1
ATOM 4771 O O . ARG B 1 222 ? -8.352 -10.82 5.297 1 93.81 222 ARG B O 1
ATOM 4778 N N . GLY B 1 223 ? -7.293 -12.352 4.148 1 94.62 223 GLY B N 1
ATOM 4779 C CA . GLY B 1 223 ? -5.969 -11.812 4.418 1 94.62 223 GLY B CA 1
ATOM 4780 C C . GLY B 1 223 ? -4.91 -12.312 3.447 1 94.62 223 GLY B C 1
ATOM 4781 O O . GLY B 1 223 ? -5.137 -13.281 2.725 1 94.62 223 GLY B O 1
ATOM 4782 N N . HIS B 1 224 ? -3.809 -11.641 3.393 1 96.31 224 HIS B N 1
ATOM 4783 C CA . HIS B 1 224 ? -2.697 -12.07 2.547 1 96.31 224 HIS B CA 1
ATOM 4784 C C . HIS B 1 224 ? -1.356 -11.719 3.186 1 96.31 224 HIS B C 1
ATOM 4786 O O . HIS B 1 224 ? -1.298 -10.914 4.117 1 96.31 224 HIS B O 1
ATOM 4792 N N . ALA B 1 225 ? -0.354 -12.367 2.752 1 97.5 225 ALA B N 1
ATOM 4793 C CA . ALA B 1 225 ? 1.016 -12.039 3.145 1 97.5 225 ALA B CA 1
ATOM 4794 C C . ALA B 1 225 ? 2.018 -12.602 2.139 1 97.5 225 ALA B C 1
ATOM 4796 O O . ALA B 1 225 ? 1.67 -13.445 1.306 1 97.5 225 ALA B O 1
ATOM 4797 N N . VAL B 1 226 ? 3.236 -12.078 2.219 1 97.94 226 VAL B N 1
ATOM 4798 C CA . VAL B 1 226 ? 4.336 -12.531 1.372 1 97.94 226 VAL B CA 1
ATOM 4799 C C . VAL B 1 226 ? 5.566 -12.805 2.23 1 97.94 226 VAL B C 1
ATOM 4801 O O . VAL B 1 226 ? 5.73 -12.219 3.303 1 97.94 226 VAL B O 1
ATOM 4804 N N . ASP B 1 227 ? 6.355 -13.68 1.806 1 97.19 227 ASP B N 1
ATOM 4805 C CA . ASP B 1 227 ? 7.652 -13.945 2.426 1 97.19 227 ASP B CA 1
ATOM 4806 C C . ASP B 1 227 ? 8.602 -14.625 1.441 1 97.19 227 ASP B C 1
ATOM 4808 O O . ASP B 1 227 ? 8.164 -15.375 0.567 1 97.19 227 ASP B O 1
ATOM 4812 N N . HIS B 1 228 ? 9.914 -14.305 1.533 1 96.44 228 HIS B N 1
ATOM 4813 C CA . HIS B 1 228 ? 10.852 -14.969 0.639 1 96.44 228 HIS B CA 1
ATOM 4814 C C . HIS B 1 228 ? 11.945 -15.688 1.424 1 96.44 228 HIS B C 1
ATOM 4816 O O . HIS B 1 228 ? 12.586 -16.609 0.904 1 96.44 228 HIS B O 1
ATOM 4822 N N . GLY B 1 229 ? 12.273 -15.25 2.631 1 95.12 229 GLY B N 1
ATOM 4823 C CA . GLY B 1 229 ? 13.203 -15.938 3.512 1 95.12 229 GLY B CA 1
ATOM 4824 C C . GLY B 1 229 ? 14.656 -15.609 3.221 1 95.12 229 GLY B C 1
ATOM 4825 O O . GLY B 1 229 ? 15.562 -16.109 3.895 1 95.12 229 GLY B O 1
ATOM 4826 N N . PHE B 1 230 ? 14.992 -14.727 2.258 1 97.06 230 PHE B N 1
ATOM 4827 C CA . PHE B 1 230 ? 16.359 -14.336 1.945 1 97.06 230 PHE B CA 1
ATOM 4828 C C . PHE B 1 230 ? 16.859 -13.273 2.92 1 97.06 230 PHE B C 1
ATOM 4830 O O . PHE B 1 230 ? 16.062 -12.531 3.496 1 97.06 230 PHE B O 1
ATOM 4837 N N . VAL B 1 231 ? 18.125 -13.234 3.143 1 96.88 231 VAL B N 1
ATOM 4838 C CA . VAL B 1 231 ? 18.75 -12.211 3.975 1 96.88 231 VAL B CA 1
ATOM 4839 C C . VAL B 1 231 ? 19.938 -11.602 3.229 1 96.88 231 VAL B C 1
ATOM 4841 O O . VAL B 1 231 ? 20.547 -12.258 2.373 1 96.88 231 VAL B O 1
ATOM 4844 N N . PRO B 1 232 ? 20.281 -10.352 3.477 1 97.06 232 PRO B N 1
ATOM 4845 C CA . PRO B 1 232 ? 21.406 -9.719 2.793 1 97.06 232 PRO B CA 1
ATOM 4846 C C . PRO B 1 232 ? 22.734 -10.43 3.068 1 97.06 232 PRO B C 1
ATOM 4848 O O . PRO B 1 232 ? 22.969 -10.891 4.188 1 97.06 232 PRO B O 1
ATOM 4851 N N . SER B 1 233 ? 23.594 -10.453 2.055 1 97.06 233 SER B N 1
ATOM 4852 C CA . SER B 1 233 ? 24.891 -11.102 2.207 1 97.06 233 SER B CA 1
ATOM 4853 C C . SER B 1 233 ? 26.016 -10.211 1.695 1 97.06 233 SER B C 1
ATOM 4855 O O . SER B 1 233 ? 27.172 -10.633 1.645 1 97.06 233 SER B O 1
ATOM 4857 N N . SER B 1 234 ? 25.75 -9.055 1.252 1 97.88 234 SER B N 1
ATOM 4858 C CA . SER B 1 234 ? 26.766 -8.109 0.795 1 97.88 234 SER B CA 1
ATOM 4859 C C . SER B 1 234 ? 26.438 -6.688 1.246 1 97.88 234 SER B C 1
ATOM 4861 O O . SER B 1 234 ? 25.344 -6.43 1.764 1 97.88 234 SER B O 1
ATOM 4863 N N . GLU B 1 235 ? 27.406 -5.848 1.123 1 96.81 235 GLU B N 1
ATOM 4864 C CA . GLU B 1 235 ? 27.141 -4.418 1.216 1 96.81 235 GLU B CA 1
ATOM 4865 C C . GLU B 1 235 ? 26.281 -3.941 0.05 1 96.81 235 GLU B C 1
ATOM 4867 O O . GLU B 1 235 ? 26.219 -4.59 -0.996 1 96.81 235 GLU B O 1
ATOM 4872 N N . PRO B 1 236 ? 25.594 -2.832 0.224 1 97.88 236 PRO B N 1
ATOM 4873 C CA . PRO B 1 236 ? 24.781 -2.322 -0.875 1 97.88 236 PRO B CA 1
ATOM 4874 C C . PRO B 1 236 ? 25.609 -1.766 -2.027 1 97.88 236 PRO B C 1
ATOM 4876 O O . PRO B 1 236 ? 26.672 -1.195 -1.802 1 97.88 236 PRO B O 1
ATOM 4879 N N . MET B 1 237 ? 25.109 -1.924 -3.225 1 98.12 237 MET B N 1
ATOM 4880 C CA . MET B 1 237 ? 25.766 -1.445 -4.438 1 98.12 237 MET B CA 1
ATOM 4881 C C . MET B 1 237 ? 24.766 -0.763 -5.363 1 98.12 237 MET B C 1
ATOM 4883 O O . MET B 1 237 ? 23.656 -1.253 -5.551 1 98.12 237 MET B O 1
ATOM 4887 N N . ILE B 1 238 ? 25.141 0.294 -5.977 1 98 238 ILE B N 1
ATOM 4888 C CA . ILE B 1 238 ? 24.281 0.987 -6.926 1 98 238 ILE B CA 1
ATOM 4889 C C . ILE B 1 238 ? 24.312 0.271 -8.273 1 98 238 ILE B C 1
ATOM 4891 O O . ILE B 1 238 ? 25.391 -0.039 -8.789 1 98 238 ILE B O 1
ATOM 4895 N N . VAL B 1 239 ? 23.156 0.074 -8.797 1 97.94 239 VAL B N 1
ATOM 4896 C CA . VAL B 1 239 ? 23.125 -0.645 -10.07 1 97.94 239 VAL B CA 1
ATOM 4897 C C . VAL B 1 239 ? 22.812 0.323 -11.203 1 97.94 239 VAL B C 1
ATOM 4899 O O . VAL B 1 239 ? 22.078 1.298 -11.008 1 97.94 239 VAL B O 1
ATOM 4902 N N . GLU B 1 240 ? 23.344 0.115 -12.305 1 97.88 240 GLU B N 1
ATOM 4903 C CA . GLU B 1 240 ? 22.969 0.684 -13.594 1 97.88 240 GLU B CA 1
ATOM 4904 C C . GLU B 1 240 ? 22.281 -0.358 -14.469 1 97.88 240 GLU B C 1
ATOM 4906 O O . GLU B 1 240 ? 22.859 -1.412 -14.758 1 97.88 240 GLU B O 1
ATOM 4911 N N . THR B 1 241 ? 21.094 -0.049 -14.836 1 96 241 THR B N 1
ATOM 4912 C CA . THR B 1 241 ? 20.328 -1.045 -15.57 1 96 241 THR B CA 1
ATOM 4913 C C . THR B 1 241 ? 19.828 -0.481 -16.891 1 96 241 THR B C 1
ATOM 4915 O O . THR B 1 241 ? 19.75 0.737 -17.062 1 96 241 THR B O 1
ATOM 4918 N N . GLU B 1 242 ? 19.578 -1.251 -17.875 1 92.44 242 GLU B N 1
ATOM 4919 C CA . GLU B 1 242 ? 18.844 -1.04 -19.109 1 92.44 242 GLU B CA 1
ATOM 4920 C C . GLU B 1 242 ? 17.828 -2.148 -19.344 1 92.44 242 GLU B C 1
ATOM 4922 O O . GLU B 1 242 ? 18.188 -3.273 -19.703 1 92.44 242 GLU B O 1
ATOM 4927 N N . GLY B 1 243 ? 16.562 -1.759 -19.141 1 85.69 243 GLY B N 1
ATOM 4928 C CA . GLY B 1 243 ? 15.578 -2.822 -19.125 1 85.69 243 GLY B CA 1
ATOM 4929 C C . GLY B 1 243 ? 15.766 -3.801 -17.984 1 85.69 243 GLY B C 1
ATOM 4930 O O . GLY B 1 243 ? 15.812 -3.398 -16.812 1 85.69 243 GLY B O 1
ATOM 4931 N N . VAL B 1 244 ? 16.016 -5.062 -18.406 1 90.19 244 VAL B N 1
ATOM 4932 C CA . VAL B 1 244 ? 16.172 -6.082 -17.375 1 90.19 244 VAL B CA 1
ATOM 4933 C C . VAL B 1 244 ? 17.656 -6.414 -17.219 1 90.19 244 VAL B C 1
ATOM 4935 O O . VAL B 1 244 ? 18.031 -7.262 -16.391 1 90.19 244 VAL B O 1
ATOM 4938 N N . ASP B 1 245 ? 18.484 -5.711 -17.906 1 94 245 ASP B N 1
ATOM 4939 C CA . ASP B 1 245 ? 19.906 -5.977 -17.828 1 94 245 ASP B CA 1
ATOM 4940 C C . ASP B 1 245 ? 20.578 -5.098 -16.781 1 94 245 ASP B C 1
ATOM 4942 O O . ASP B 1 245 ? 20.422 -3.877 -16.781 1 94 245 ASP B O 1
ATOM 4946 N N . VAL B 1 246 ? 21.281 -5.734 -15.914 1 97.75 246 VAL B N 1
ATOM 4947 C CA . VAL B 1 246 ? 22.172 -5.012 -15.016 1 97.75 246 VAL B CA 1
ATOM 4948 C C . VAL B 1 246 ? 23.562 -4.871 -15.656 1 97.75 246 VAL B C 1
ATOM 4950 O O . VAL B 1 246 ? 24.297 -5.855 -15.773 1 97.75 246 VAL B O 1
ATOM 4953 N N . ILE B 1 247 ? 23.922 -3.67 -15.992 1 98.44 247 ILE B N 1
ATOM 4954 C CA . ILE B 1 247 ? 25.125 -3.412 -16.75 1 98.44 247 ILE B CA 1
ATOM 4955 C C . ILE B 1 247 ? 26.312 -3.238 -15.805 1 98.44 247 ILE B C 1
ATOM 4957 O O . ILE B 1 247 ? 27.375 -3.824 -16.016 1 98.44 247 ILE B O 1
ATOM 4961 N N . ARG B 1 248 ? 26.094 -2.455 -14.773 1 98.62 248 ARG B N 1
ATOM 4962 C CA . ARG B 1 248 ? 27.156 -2.158 -13.82 1 98.62 248 ARG B CA 1
ATOM 4963 C C . ARG B 1 248 ? 26.641 -2.225 -12.391 1 98.62 248 ARG B C 1
ATOM 4965 O O . ARG B 1 248 ? 25.438 -2.012 -12.141 1 98.62 248 ARG B O 1
ATOM 4972 N N . MET B 1 249 ? 27.5 -2.551 -11.531 1 98.06 249 MET B N 1
ATOM 4973 C CA . MET B 1 249 ? 27.328 -2.449 -10.078 1 98.06 249 MET B CA 1
ATOM 4974 C C . MET B 1 249 ? 28.5 -1.699 -9.453 1 98.06 249 MET B C 1
ATOM 4976 O O . MET B 1 249 ? 29.656 -2.123 -9.578 1 98.06 249 MET B O 1
ATOM 4980 N N . ASP B 1 250 ? 28.172 -0.64 -8.867 1 96.38 250 ASP B N 1
ATOM 4981 C CA . ASP B 1 250 ? 29.172 0.271 -8.32 1 96.38 250 ASP B CA 1
ATOM 4982 C C . ASP B 1 250 ? 30.219 0.634 -9.375 1 96.38 250 ASP B C 1
ATOM 4984 O O . ASP B 1 250 ? 31.422 0.578 -9.102 1 96.38 250 ASP B O 1
ATOM 4988 N N . GLY B 1 251 ? 29.75 0.837 -10.523 1 96.56 251 GLY B N 1
ATOM 4989 C CA . GLY B 1 251 ? 30.578 1.372 -11.594 1 96.56 251 GLY B CA 1
ATOM 4990 C C . GLY B 1 251 ? 31.391 0.308 -12.305 1 96.56 251 GLY B C 1
ATOM 4991 O O . GLY B 1 251 ? 32.062 0.591 -13.305 1 96.56 251 GLY B O 1
ATOM 4992 N N . GLU B 1 252 ? 31.422 -0.877 -11.844 1 98.25 252 GLU B N 1
ATOM 4993 C CA . GLU B 1 252 ? 32.156 -1.991 -12.445 1 98.25 252 GLU B CA 1
ATOM 4994 C C . GLU B 1 252 ? 31.203 -2.936 -13.188 1 98.25 252 GLU B C 1
ATOM 4996 O O . GLU B 1 252 ? 30.016 -2.959 -12.906 1 98.25 252 GLU B O 1
ATOM 5001 N N . PRO B 1 253 ? 31.719 -3.693 -14.148 1 98.5 253 PRO B N 1
ATOM 5002 C CA . PRO B 1 253 ? 30.828 -4.641 -14.82 1 98.5 253 PRO B CA 1
ATOM 5003 C C . PRO B 1 253 ? 30.062 -5.531 -13.844 1 98.5 253 PRO B C 1
ATOM 5005 O O . PRO B 1 253 ? 30.672 -6.125 -12.945 1 98.5 253 PRO B O 1
ATOM 5008 N N . ALA B 1 254 ? 28.828 -5.637 -13.992 1 98.69 254 ALA B N 1
ATOM 5009 C CA . ALA B 1 254 ? 27.938 -6.242 -13.008 1 98.69 254 ALA B CA 1
ATOM 5010 C C . ALA B 1 254 ? 28.328 -7.688 -12.719 1 98.69 254 ALA B C 1
ATOM 5012 O O . ALA B 1 254 ? 28.391 -8.109 -11.562 1 98.69 254 ALA B O 1
ATOM 5013 N N . LEU B 1 255 ? 28.578 -8.414 -13.789 1 98.38 255 LEU B N 1
ATOM 5014 C CA . LEU B 1 255 ? 28.891 -9.828 -13.617 1 98.38 255 LEU B CA 1
ATOM 5015 C C . LEU B 1 255 ? 30.188 -10.008 -12.82 1 98.38 255 LEU B C 1
ATOM 5017 O O . LEU B 1 255 ? 30.297 -10.922 -12 1 98.38 255 LEU B O 1
ATOM 5021 N N . ASP B 1 256 ? 31.203 -9.188 -13.094 1 98.31 256 ASP B N 1
ATOM 5022 C CA . ASP B 1 256 ? 32.469 -9.266 -12.352 1 98.31 256 ASP B CA 1
ATOM 5023 C C . ASP B 1 256 ? 32.219 -9.062 -10.859 1 98.31 256 ASP B C 1
ATOM 5025 O O . ASP B 1 256 ? 32.75 -9.82 -10.039 1 98.31 256 ASP B O 1
ATOM 5029 N N . VAL B 1 257 ? 31.453 -8.039 -10.531 1 98.31 257 VAL B N 1
ATOM 5030 C CA . VAL B 1 257 ? 31.156 -7.727 -9.133 1 98.31 257 VAL B CA 1
ATOM 5031 C C . VAL B 1 257 ? 30.391 -8.875 -8.5 1 98.31 257 VAL B C 1
ATOM 5033 O O . VAL B 1 257 ? 30.703 -9.312 -7.387 1 98.31 257 VAL B O 1
ATOM 5036 N N . TYR B 1 258 ? 29.406 -9.336 -9.195 1 98.31 258 TYR B N 1
ATOM 5037 C CA . TYR B 1 258 ? 28.578 -10.422 -8.703 1 98.31 258 TYR B CA 1
ATOM 5038 C C . TYR B 1 258 ? 29.406 -11.664 -8.422 1 98.31 258 TYR B C 1
ATOM 5040 O O . TYR B 1 258 ? 29.266 -12.289 -7.367 1 98.31 258 TYR B O 1
ATOM 5048 N N . GLU B 1 259 ? 30.266 -12.023 -9.32 1 97.75 259 GLU B N 1
ATOM 5049 C CA . GLU B 1 259 ? 31.156 -13.172 -9.164 1 97.75 259 GLU B CA 1
ATOM 5050 C C . GLU B 1 259 ? 32.031 -13.016 -7.938 1 97.75 259 GLU B C 1
ATOM 5052 O O . GLU B 1 259 ? 32.281 -13.984 -7.211 1 97.75 259 GLU B O 1
ATOM 5057 N N . GLU B 1 260 ? 32.531 -11.867 -7.793 1 97.31 260 GLU B N 1
ATOM 5058 C CA . GLU B 1 260 ? 33.375 -11.602 -6.652 1 97.31 260 GLU B CA 1
ATOM 5059 C C . GLU B 1 260 ? 32.625 -11.797 -5.332 1 97.31 260 GLU B C 1
ATOM 5061 O O . GLU B 1 260 ? 33.188 -12.367 -4.383 1 97.31 260 GLU B O 1
ATOM 5066 N N . VAL B 1 261 ? 31.422 -11.32 -5.242 1 97.38 261 VAL B N 1
ATOM 5067 C CA . VAL B 1 261 ? 30.625 -11.375 -4.016 1 97.38 261 VAL B CA 1
ATOM 5068 C C . VAL B 1 261 ? 30.203 -12.812 -3.734 1 97.38 261 VAL B C 1
ATOM 5070 O O . VAL B 1 261 ? 30.281 -13.281 -2.596 1 97.38 261 VAL B O 1
ATOM 5073 N N . VAL B 1 262 ? 29.719 -13.469 -4.707 1 96.94 262 VAL B N 1
ATOM 5074 C CA . VAL B 1 262 ? 29.203 -14.82 -4.543 1 96.94 262 VAL B CA 1
ATOM 5075 C C . VAL B 1 262 ? 30.359 -15.797 -4.305 1 96.94 262 VAL B C 1
ATOM 5077 O O . VAL B 1 262 ? 30.25 -16.688 -3.451 1 96.94 262 VAL B O 1
ATOM 5080 N N . GLY B 1 263 ? 31.453 -15.68 -5.074 1 95.31 263 GLY B N 1
ATOM 5081 C CA . GLY B 1 263 ? 32.656 -16.453 -4.832 1 95.31 263 GLY B CA 1
ATOM 5082 C C . GLY B 1 263 ? 32.562 -17.891 -5.309 1 95.31 263 GLY B C 1
ATOM 5083 O O . GLY B 1 263 ? 33.312 -18.75 -4.848 1 95.31 263 GLY B O 1
ATOM 5084 N N . GLU B 1 264 ? 31.547 -18.25 -6.031 1 93.31 264 GLU B N 1
ATOM 5085 C CA . GLU B 1 264 ? 31.359 -19.578 -6.609 1 93.31 264 GLU B CA 1
ATOM 5086 C C . GLU B 1 264 ? 31.141 -19.5 -8.117 1 93.31 264 GLU B C 1
ATOM 5088 O O . GLU B 1 264 ? 30.969 -18.406 -8.664 1 93.31 264 GLU B O 1
ATOM 5093 N N . GLU B 1 265 ? 31.281 -20.672 -8.758 1 93.38 265 GLU B N 1
ATOM 5094 C CA . GLU B 1 265 ? 30.984 -20.734 -10.188 1 93.38 265 GLU B CA 1
ATOM 5095 C C . GLU B 1 265 ? 29.547 -20.312 -10.469 1 93.38 265 GLU B C 1
ATOM 5097 O O . GLU B 1 265 ? 28.625 -20.75 -9.781 1 93.38 265 GLU B O 1
ATOM 5102 N N . ILE B 1 266 ? 29.453 -19.484 -11.469 1 94.62 266 ILE B N 1
ATOM 5103 C CA . ILE B 1 266 ? 28.141 -18.922 -11.766 1 94.62 266 ILE B CA 1
ATOM 5104 C C . ILE B 1 266 ? 27.375 -19.891 -12.688 1 94.62 266 ILE B C 1
ATOM 5106 O O . ILE B 1 266 ? 27.844 -20.203 -13.789 1 94.62 266 ILE B O 1
ATOM 5110 N N . GLY B 1 267 ? 26.344 -20.422 -12.25 1 91.56 267 GLY B N 1
ATOM 5111 C CA . GLY B 1 267 ? 25.344 -21.203 -12.961 1 91.56 267 GLY B CA 1
ATOM 5112 C C . GLY B 1 267 ? 23.922 -20.891 -12.523 1 91.56 267 GLY B C 1
ATOM 5113 O O . GLY B 1 267 ? 23.703 -19.984 -11.703 1 91.56 267 GLY B O 1
ATOM 5114 N N . MET B 1 268 ? 23.016 -21.516 -13.078 1 88.75 268 MET B N 1
ATOM 5115 C CA . MET B 1 268 ? 21.609 -21.266 -12.781 1 88.75 268 MET B CA 1
ATOM 5116 C C . MET B 1 268 ? 21.328 -21.438 -11.289 1 88.75 268 MET B C 1
ATOM 5118 O O . MET B 1 268 ? 20.656 -20.594 -10.688 1 88.75 268 MET B O 1
ATOM 5122 N N . GLU B 1 269 ? 21.859 -22.438 -10.727 1 89.38 269 GLU B N 1
ATOM 5123 C CA . GLU B 1 269 ? 21.656 -22.688 -9.305 1 89.38 269 GLU B CA 1
ATOM 5124 C C . GLU B 1 269 ? 22.188 -21.531 -8.461 1 89.38 269 GLU B C 1
ATOM 5126 O O . GLU B 1 269 ? 21.547 -21.125 -7.488 1 89.38 269 GLU B O 1
ATOM 5131 N N . THR B 1 270 ? 23.375 -21.141 -8.812 1 93.44 270 THR B N 1
ATOM 5132 C CA . THR B 1 270 ? 24 -20.047 -8.07 1 93.44 270 THR B CA 1
ATOM 5133 C C . THR B 1 270 ? 23.203 -18.75 -8.234 1 93.44 270 THR B C 1
ATOM 5135 O O . THR B 1 270 ? 23.016 -18 -7.277 1 93.44 270 THR B O 1
ATOM 5138 N N . LEU B 1 271 ? 22.734 -18.484 -9.453 1 94.75 271 LEU B N 1
ATOM 5139 C CA . LEU B 1 271 ? 21.938 -17.297 -9.727 1 94.75 271 LEU B CA 1
ATOM 5140 C C . LEU B 1 271 ? 20.656 -17.297 -8.891 1 94.75 271 LEU B C 1
ATOM 5142 O O . LEU B 1 271 ? 20.25 -16.266 -8.367 1 94.75 271 LEU B O 1
ATOM 5146 N N . LEU B 1 272 ? 20.047 -18.453 -8.703 1 92.88 272 LEU B N 1
ATOM 5147 C CA . LEU B 1 272 ? 18.828 -18.578 -7.93 1 92.88 272 LEU B CA 1
ATOM 5148 C C . LEU B 1 272 ? 19.109 -18.484 -6.438 1 92.88 272 LEU B C 1
ATOM 5150 O O . LEU B 1 272 ? 18.281 -17.969 -5.676 1 92.88 272 LEU B O 1
ATOM 5154 N N . LYS B 1 273 ? 20.203 -18.969 -6.07 1 94.31 273 LYS B N 1
ATOM 5155 C CA . LYS B 1 273 ? 20.578 -19 -4.656 1 94.31 273 LYS B CA 1
ATOM 5156 C C . LYS B 1 273 ? 20.938 -17.609 -4.148 1 94.31 273 LYS B C 1
ATOM 5158 O O . LYS B 1 273 ? 20.734 -17.312 -2.973 1 94.31 273 LYS B O 1
ATOM 5163 N N . TYR B 1 274 ? 21.5 -16.781 -5.004 1 96.81 274 TYR B N 1
ATOM 5164 C CA . TYR B 1 274 ? 22 -15.477 -4.598 1 96.81 274 TYR B CA 1
ATOM 5165 C C . TYR B 1 274 ? 21.359 -14.375 -5.426 1 96.81 274 TYR B C 1
ATOM 5167 O O . TYR B 1 274 ? 22.047 -13.648 -6.148 1 96.81 274 TYR B O 1
ATOM 5175 N N . PRO B 1 275 ? 20.094 -14.117 -5.242 1 97.5 275 PRO B N 1
ATOM 5176 C CA . PRO B 1 275 ? 19.438 -13.031 -5.984 1 97.5 275 PRO B CA 1
ATOM 5177 C C . PRO B 1 275 ? 19.844 -11.648 -5.48 1 97.5 275 PRO B C 1
ATOM 5179 O O . PRO B 1 275 ? 20.703 -11.539 -4.602 1 97.5 275 PRO B O 1
ATOM 5182 N N . LEU B 1 276 ? 19.312 -10.672 -6.152 1 98.19 276 LEU B N 1
ATOM 5183 C CA . LEU B 1 276 ? 19.5 -9.297 -5.688 1 98.19 276 LEU B CA 1
ATOM 5184 C C . LEU B 1 276 ? 18.312 -8.844 -4.859 1 98.19 276 LEU B C 1
ATOM 5186 O O . LEU B 1 276 ? 17.172 -9.289 -5.082 1 98.19 276 LEU B O 1
ATOM 5190 N N . GLY B 1 277 ? 18.531 -8.047 -3.865 1 97.88 277 GLY B N 1
ATOM 5191 C CA . GLY B 1 277 ? 17.484 -7.473 -3.035 1 97.88 277 GLY B CA 1
ATOM 5192 C C . GLY B 1 277 ? 17.562 -5.961 -2.943 1 97.88 277 GLY B C 1
ATOM 5193 O O . GLY B 1 277 ? 18.641 -5.395 -2.775 1 97.88 277 GLY B O 1
ATOM 5194 N N . VAL B 1 278 ? 16.453 -5.285 -3.158 1 96.69 278 VAL B N 1
ATOM 5195 C CA . VAL B 1 278 ? 16.312 -3.842 -2.975 1 96.69 278 VAL B CA 1
ATOM 5196 C C . VAL B 1 278 ? 15.625 -3.551 -1.646 1 96.69 278 VAL B C 1
ATOM 5198 O O . VAL B 1 278 ? 14.508 -4.023 -1.402 1 96.69 278 VAL B O 1
ATOM 5201 N N . GLU B 1 279 ? 16.25 -2.807 -0.824 1 94.5 279 GLU B N 1
ATOM 5202 C CA . GLU B 1 279 ? 15.625 -2.449 0.447 1 94.5 279 GLU B CA 1
ATOM 5203 C C . GLU B 1 279 ? 14.406 -1.563 0.231 1 94.5 279 GLU B C 1
ATOM 5205 O O . GLU B 1 279 ? 14.477 -0.557 -0.477 1 94.5 279 GLU B O 1
ATOM 5210 N N . ASP B 1 280 ? 13.305 -1.966 0.718 1 91.94 280 ASP B N 1
ATOM 5211 C CA . ASP B 1 280 ? 12.047 -1.227 0.717 1 91.94 280 ASP B CA 1
ATOM 5212 C C . ASP B 1 280 ? 11.742 -0.65 2.098 1 91.94 280 ASP B C 1
ATOM 5214 O O . ASP B 1 280 ? 11.156 -1.325 2.945 1 91.94 280 ASP B O 1
ATOM 5218 N N . PRO B 1 281 ? 12.078 0.65 2.289 1 90.12 281 PRO B N 1
ATOM 5219 C CA . PRO B 1 281 ? 11.875 1.234 3.617 1 90.12 281 PRO B CA 1
ATOM 5220 C C . PRO B 1 281 ? 10.406 1.435 3.959 1 90.12 281 PRO B C 1
ATOM 5222 O O . PRO B 1 281 ? 9.57 1.591 3.059 1 90.12 281 PRO B O 1
ATOM 5225 N N . GLY B 1 282 ? 10.031 1.465 5.219 1 88.94 282 GLY B N 1
ATOM 5226 C CA . GLY B 1 282 ? 8.695 1.648 5.754 1 88.94 282 GLY B CA 1
ATOM 5227 C C . GLY B 1 282 ? 8.531 1.1 7.156 1 88.94 282 GLY B C 1
ATOM 5228 O O . GLY B 1 282 ? 9.508 0.667 7.777 1 88.94 282 GLY B O 1
ATOM 5229 N N . PRO B 1 283 ? 7.359 1.161 7.656 1 91.75 283 PRO B N 1
ATOM 5230 C CA . PRO B 1 283 ? 7.137 0.664 9.016 1 91.75 283 PRO B CA 1
ATOM 5231 C C . PRO B 1 283 ? 7.43 -0.829 9.156 1 91.75 283 PRO B C 1
ATOM 5233 O O . PRO B 1 283 ? 7.781 -1.294 10.242 1 91.75 283 PRO B O 1
ATOM 5236 N N . ARG B 1 284 ? 7.305 -1.543 8.078 1 92.31 284 ARG B N 1
ATOM 5237 C CA . ARG B 1 284 ? 7.715 -2.941 8.008 1 92.31 284 ARG B CA 1
ATOM 5238 C C . ARG B 1 284 ? 8.742 -3.152 6.895 1 92.31 284 ARG B C 1
ATOM 5240 O O . ARG B 1 284 ? 8.367 -3.334 5.73 1 92.31 284 ARG B O 1
ATOM 5247 N N . PRO B 1 285 ? 9.961 -3.145 7.293 1 87.19 285 PRO B N 1
ATOM 5248 C CA . PRO B 1 285 ? 11 -3.242 6.27 1 87.19 285 PRO B CA 1
ATOM 5249 C C . PRO B 1 285 ? 10.938 -4.551 5.484 1 87.19 285 PRO B C 1
ATOM 5251 O O . PRO B 1 285 ? 10.508 -5.574 6.02 1 87.19 285 PRO B O 1
ATOM 5254 N N . TYR B 1 286 ? 11.352 -4.504 4.289 1 94.19 286 TYR B N 1
ATOM 5255 C CA . TYR B 1 286 ? 11.25 -5.602 3.332 1 94.19 286 TYR B CA 1
ATOM 5256 C C . TYR B 1 286 ? 12.305 -5.465 2.236 1 94.19 286 TYR B C 1
ATOM 5258 O O . TYR B 1 286 ? 12.781 -4.359 1.958 1 94.19 286 TYR B O 1
ATOM 5266 N N . HIS B 1 287 ? 12.867 -6.547 1.759 1 97.19 287 HIS B N 1
ATOM 5267 C CA . HIS B 1 287 ? 13.695 -6.543 0.56 1 97.19 287 HIS B CA 1
ATOM 5268 C C . HIS B 1 287 ? 12.938 -7.086 -0.643 1 97.19 287 HIS B C 1
ATOM 5270 O O . HIS B 1 287 ? 12.523 -8.25 -0.646 1 97.19 287 HIS B O 1
ATOM 5276 N N . LEU B 1 288 ? 12.742 -6.262 -1.6 1 97.12 288 LEU B N 1
ATOM 5277 C CA . LEU B 1 288 ? 12.18 -6.738 -2.861 1 97.12 288 LEU B CA 1
ATOM 5278 C C . LEU B 1 288 ? 13.211 -7.539 -3.645 1 97.12 288 LEU B C 1
ATOM 5280 O O . LEU B 1 288 ? 14.281 -7.023 -3.984 1 97.12 288 LEU B O 1
ATOM 5284 N N . ILE B 1 289 ? 12.914 -8.742 -3.924 1 97.62 289 ILE B N 1
ATOM 5285 C CA . ILE B 1 289 ? 13.867 -9.641 -4.555 1 97.62 289 ILE B CA 1
ATOM 5286 C C . ILE B 1 289 ? 13.789 -9.492 -6.074 1 97.62 289 ILE B C 1
ATOM 5288 O O . ILE B 1 289 ? 12.695 -9.414 -6.637 1 97.62 289 ILE B O 1
ATOM 5292 N N . ARG B 1 290 ? 14.938 -9.438 -6.688 1 96.38 290 ARG B N 1
ATOM 5293 C CA . ARG B 1 290 ? 15.086 -9.492 -8.141 1 96.38 290 ARG B CA 1
ATOM 5294 C C . ARG B 1 290 ? 16.109 -10.555 -8.539 1 96.38 290 ARG B C 1
ATOM 5296 O O . ARG B 1 290 ? 17.281 -10.453 -8.211 1 96.38 290 ARG B O 1
ATOM 5303 N N . THR B 1 291 ? 15.68 -11.414 -9.352 1 94.69 291 THR B N 1
ATOM 5304 C CA . THR B 1 291 ? 16.453 -12.617 -9.594 1 94.69 291 THR B CA 1
ATOM 5305 C C . THR B 1 291 ? 17.172 -12.547 -10.945 1 94.69 291 THR B C 1
ATOM 5307 O O . THR B 1 291 ? 16.531 -12.367 -11.977 1 94.69 291 THR B O 1
ATOM 5310 N N . PRO B 1 292 ? 18.484 -12.688 -10.906 1 94.94 292 PRO B N 1
ATOM 5311 C CA . PRO B 1 292 ? 19.156 -12.93 -12.188 1 94.94 292 PRO B CA 1
ATOM 5312 C C . PRO B 1 292 ? 18.828 -14.305 -12.766 1 94.94 292 PRO B C 1
ATOM 5314 O O . PRO B 1 292 ? 18.734 -15.281 -12.023 1 94.94 292 PRO B O 1
ATOM 5317 N N . PHE B 1 293 ? 18.703 -14.383 -14.078 1 89.81 293 PHE B N 1
ATOM 5318 C CA . PHE B 1 293 ? 18.359 -15.68 -14.672 1 89.81 293 PHE B CA 1
ATOM 5319 C C . PHE B 1 293 ? 19.328 -16.031 -15.789 1 89.81 293 PHE B C 1
ATOM 5321 O O . PHE B 1 293 ? 19.406 -17.188 -16.203 1 89.81 293 PHE B O 1
ATOM 5328 N N . GLU B 1 294 ? 20.094 -15.078 -16.25 1 92.44 294 GLU B N 1
ATOM 5329 C CA . GLU B 1 294 ? 21.109 -15.305 -17.266 1 92.44 294 GLU B CA 1
ATOM 5330 C C . GLU B 1 294 ? 22.281 -14.328 -17.109 1 92.44 294 GLU B C 1
ATOM 5332 O O . GLU B 1 294 ? 22.141 -13.297 -16.453 1 92.44 294 GLU B O 1
ATOM 5337 N N . VAL B 1 295 ? 23.406 -14.766 -17.641 1 96.88 295 VAL B N 1
ATOM 5338 C CA . VAL B 1 295 ? 24.562 -13.883 -17.656 1 96.88 295 VAL B CA 1
ATOM 5339 C C . VAL B 1 295 ? 25.062 -13.711 -19.094 1 96.88 295 VAL B C 1
ATOM 5341 O O . VAL B 1 295 ? 24.859 -14.594 -19.938 1 96.88 295 VAL B O 1
ATOM 5344 N N . ASP B 1 296 ? 25.547 -12.586 -19.406 1 97 296 ASP B N 1
ATOM 5345 C CA . ASP B 1 296 ? 26.297 -12.352 -20.641 1 97 296 ASP B CA 1
ATOM 5346 C C . ASP B 1 296 ? 27.797 -12.289 -20.375 1 97 296 ASP B C 1
ATOM 5348 O O . ASP B 1 296 ? 28.297 -11.273 -19.891 1 97 296 ASP B O 1
ATOM 5352 N N . GLU B 1 297 ? 28.5 -13.297 -20.766 1 96.62 297 GLU B N 1
ATOM 5353 C CA . GLU B 1 297 ? 29.922 -13.406 -20.484 1 96.62 297 GLU B CA 1
ATOM 5354 C C . GLU B 1 297 ? 30.734 -12.406 -21.297 1 96.62 297 GLU B C 1
ATOM 5356 O O . GLU B 1 297 ? 31.781 -11.945 -20.859 1 96.62 297 GLU B O 1
ATOM 5361 N N . GLU B 1 298 ? 30.297 -12.148 -22.391 1 97.5 298 GLU B N 1
ATOM 5362 C CA . GLU B 1 298 ? 31.016 -11.211 -23.266 1 97.5 298 GLU B CA 1
ATOM 5363 C C . GLU B 1 298 ? 30.844 -9.773 -22.766 1 97.5 298 GLU B C 1
ATOM 5365 O O . GLU B 1 298 ? 31.844 -9.062 -22.609 1 97.5 298 GLU B O 1
ATOM 5370 N N . GLU B 1 299 ? 29.609 -9.391 -22.531 1 97.81 299 GLU B N 1
ATOM 5371 C CA . GLU B 1 299 ? 29.328 -8.031 -22.094 1 97.81 299 GLU B CA 1
ATOM 5372 C C . GLU B 1 299 ? 29.531 -7.895 -20.578 1 97.81 299 GLU B C 1
ATOM 5374 O O . GLU B 1 299 ? 29.578 -6.781 -20.062 1 97.81 299 GLU B O 1
ATOM 5379 N N . ARG B 1 300 ? 29.578 -9.047 -19.891 1 98.25 300 ARG B N 1
ATOM 5380 C CA . ARG B 1 300 ? 29.781 -9.133 -18.438 1 98.25 300 ARG B CA 1
ATOM 5381 C C . ARG B 1 300 ? 28.609 -8.492 -17.688 1 98.25 300 ARG B C 1
ATOM 5383 O O . ARG B 1 300 ? 28.812 -7.691 -16.781 1 98.25 300 ARG B O 1
ATOM 5390 N N . THR B 1 301 ? 27.438 -8.766 -18.094 1 98.25 301 THR B N 1
ATOM 5391 C CA . THR B 1 301 ? 26.219 -8.234 -17.516 1 98.25 301 THR B CA 1
ATOM 5392 C C . THR B 1 301 ? 25.359 -9.359 -16.938 1 98.25 301 THR B C 1
ATOM 5394 O O . THR B 1 301 ? 25.609 -10.539 -17.203 1 98.25 301 THR B O 1
ATOM 5397 N N . LEU B 1 302 ? 24.469 -9.031 -16.047 1 97.38 302 LEU B N 1
ATOM 5398 C CA . LEU B 1 302 ? 23.422 -9.914 -15.523 1 97.38 302 LEU B CA 1
ATOM 5399 C C . LEU B 1 302 ? 22.078 -9.594 -16.141 1 97.38 302 LEU B C 1
ATOM 5401 O O . LEU B 1 302 ? 21.75 -8.422 -16.359 1 97.38 302 LEU B O 1
ATOM 5405 N N . LYS B 1 303 ? 21.344 -10.562 -16.406 1 94.12 303 LYS B N 1
ATOM 5406 C CA . LYS B 1 303 ? 19.969 -10.383 -16.875 1 94.12 303 LYS B CA 1
ATOM 5407 C C . LYS B 1 303 ? 18.969 -10.789 -15.797 1 94.12 303 LYS B C 1
ATOM 5409 O O . LYS B 1 303 ? 19.031 -11.906 -15.273 1 94.12 303 LYS B O 1
ATOM 5414 N N . LEU B 1 304 ? 18.078 -9.891 -15.461 1 92.69 304 LEU B N 1
ATOM 5415 C CA . LEU B 1 304 ? 17.078 -10.156 -14.438 1 92.69 304 LEU B CA 1
ATOM 5416 C C . LEU B 1 304 ? 15.766 -10.617 -15.062 1 92.69 304 LEU B C 1
ATOM 5418 O O . LEU B 1 304 ? 15.516 -10.375 -16.25 1 92.69 304 LEU B O 1
ATOM 5422 N N . VAL B 1 305 ? 14.914 -11.258 -14.242 1 87.06 305 VAL B N 1
ATOM 5423 C CA . VAL B 1 305 ? 13.609 -11.711 -14.703 1 87.06 305 VAL B CA 1
ATOM 5424 C C . VAL B 1 305 ? 12.625 -10.547 -14.703 1 87.06 305 VAL B C 1
ATOM 5426 O O . VAL B 1 305 ? 11.625 -10.57 -15.43 1 87.06 305 VAL B O 1
ATOM 5429 N N . ALA B 1 306 ? 12.883 -9.539 -13.875 1 87.12 306 ALA B N 1
ATOM 5430 C CA . ALA B 1 306 ? 12.039 -8.352 -13.789 1 87.12 306 ALA B CA 1
ATOM 5431 C C . ALA B 1 306 ? 12.891 -7.082 -13.727 1 87.12 306 ALA B C 1
ATOM 5433 O O . ALA B 1 306 ? 14.023 -7.113 -13.234 1 87.12 306 ALA B O 1
ATOM 5434 N N . GLN B 1 307 ? 12.289 -6.023 -14.086 1 86.25 307 GLN B N 1
ATOM 5435 C CA . GLN B 1 307 ? 13.008 -4.758 -14.195 1 86.25 307 GLN B CA 1
ATOM 5436 C C . GLN B 1 307 ? 13.344 -4.188 -12.82 1 86.25 307 GLN B C 1
ATOM 5438 O O . GLN B 1 307 ? 12.578 -4.359 -11.867 1 86.25 307 GLN B O 1
ATOM 5443 N N . LEU B 1 308 ? 14.469 -3.576 -12.836 1 89.94 308 LEU B N 1
ATOM 5444 C CA . LEU B 1 308 ? 14.953 -2.756 -11.734 1 89.94 308 LEU B CA 1
ATOM 5445 C C . LEU B 1 308 ? 15.367 -1.372 -12.227 1 89.94 308 LEU B C 1
ATOM 5447 O O . LEU B 1 308 ? 16.109 -1.251 -13.203 1 89.94 308 LEU B O 1
ATOM 5451 N N . PRO B 1 309 ? 14.828 -0.358 -11.594 1 91.12 309 PRO B N 1
ATOM 5452 C CA . PRO B 1 309 ? 15.273 0.967 -12.039 1 91.12 309 PRO B CA 1
ATOM 5453 C C . PRO B 1 309 ? 16.766 1.202 -11.797 1 91.12 309 PRO B C 1
ATOM 5455 O O . PRO B 1 309 ? 17.312 0.749 -10.789 1 91.12 309 PRO B O 1
ATOM 5458 N N . SER B 1 310 ? 17.344 1.926 -12.758 1 95.12 310 SER B N 1
ATOM 5459 C CA . SER B 1 310 ? 18.734 2.316 -12.562 1 95.12 310 SER B CA 1
ATOM 5460 C C . SER B 1 310 ? 18.891 3.287 -11.398 1 95.12 310 SER B C 1
ATOM 5462 O O . SER B 1 310 ? 18.031 4.148 -11.188 1 95.12 310 SER B O 1
ATOM 5464 N N . GLY B 1 311 ? 19.953 3.1 -10.656 1 95.88 311 GLY B N 1
ATOM 5465 C CA . GLY B 1 311 ? 20.281 4.047 -9.602 1 95.88 311 GLY B CA 1
ATOM 5466 C C . GLY B 1 311 ? 19.797 3.594 -8.234 1 95.88 311 GLY B C 1
ATOM 5467 O O . GLY B 1 311 ? 20.016 4.285 -7.234 1 95.88 311 GLY B O 1
ATOM 5468 N N . VAL B 1 312 ? 19.172 2.439 -8.141 1 96.31 312 VAL B N 1
ATOM 5469 C CA . VAL B 1 312 ? 18.797 1.928 -6.832 1 96.31 312 VAL B CA 1
ATOM 5470 C C . VAL B 1 312 ? 19.969 1.141 -6.227 1 96.31 312 VAL B C 1
ATOM 5472 O O . VAL B 1 312 ? 20.859 0.69 -6.949 1 96.31 312 VAL B O 1
ATOM 5475 N N . ALA B 1 313 ? 19.953 1.03 -4.961 1 97.5 313 ALA B N 1
ATOM 5476 C CA . ALA B 1 313 ? 20.938 0.196 -4.262 1 97.5 313 ALA B CA 1
ATOM 5477 C C . ALA B 1 313 ? 20.422 -1.233 -4.109 1 97.5 313 ALA B C 1
ATOM 5479 O O . ALA B 1 313 ? 19.266 -1.448 -3.752 1 97.5 313 ALA B O 1
ATOM 5480 N N . VAL B 1 314 ? 21.297 -2.188 -4.426 1 98.06 314 VAL B N 1
ATOM 5481 C CA . VAL B 1 314 ? 20.938 -3.588 -4.238 1 98.06 314 VAL B CA 1
ATOM 5482 C C . VAL B 1 314 ? 21.984 -4.281 -3.373 1 98.06 314 VAL B C 1
ATOM 5484 O O . VAL B 1 314 ? 23.109 -3.777 -3.215 1 98.06 314 VAL B O 1
ATOM 5487 N N . ARG B 1 315 ? 21.609 -5.336 -2.762 1 98.19 315 ARG B N 1
ATOM 5488 C CA . ARG B 1 315 ? 22.5 -6.297 -2.111 1 98.19 315 ARG B CA 1
ATOM 5489 C C . ARG B 1 315 ? 22.359 -7.68 -2.73 1 98.19 315 ARG B C 1
ATOM 5491 O O . ARG B 1 315 ? 21.281 -8.055 -3.197 1 98.19 315 ARG B O 1
ATOM 5498 N N . VAL B 1 316 ? 23.438 -8.344 -2.814 1 98.5 316 VAL B N 1
ATOM 5499 C CA . VAL B 1 316 ? 23.328 -9.781 -3.043 1 98.5 316 VAL B CA 1
ATOM 5500 C C . VAL B 1 316 ? 22.75 -10.461 -1.806 1 98.5 316 VAL B C 1
ATOM 5502 O O . VAL B 1 316 ? 23.172 -10.188 -0.681 1 98.5 316 VAL B O 1
ATOM 5505 N N . MET B 1 317 ? 21.719 -11.258 -2.055 1 98.06 317 MET B N 1
ATOM 5506 C CA . MET B 1 317 ? 21.031 -11.953 -0.97 1 98.06 317 MET B CA 1
ATOM 5507 C C . MET B 1 317 ? 21.484 -13.414 -0.889 1 98.06 317 MET B C 1
ATOM 5509 O O . MET B 1 317 ? 22.062 -13.938 -1.835 1 98.06 317 MET B O 1
ATOM 5513 N N . GLU B 1 318 ? 21.234 -14.039 0.193 1 96.25 318 GLU B N 1
ATOM 5514 C CA . GLU B 1 318 ? 21.453 -15.469 0.376 1 96.25 318 GLU B CA 1
ATOM 5515 C C . GLU B 1 318 ? 20.312 -16.125 1.134 1 96.25 318 GLU B C 1
ATOM 5517 O O . GLU B 1 318 ? 19.531 -15.43 1.806 1 96.25 318 GLU B O 1
ATOM 5522 N N . PRO B 1 319 ? 20.156 -17.422 0.976 1 93.75 319 PRO B N 1
ATOM 5523 C CA . PRO B 1 319 ? 19.078 -18.109 1.694 1 93.75 319 PRO B CA 1
ATOM 5524 C C . PRO B 1 319 ? 19.234 -18.016 3.211 1 93.75 319 PRO B C 1
ATOM 5526 O O . PRO B 1 319 ? 20.297 -18.328 3.754 1 93.75 319 PRO B O 1
ATOM 5529 N N . GLY B 1 320 ? 18.219 -17.516 3.852 1 92.88 320 GLY B N 1
ATOM 5530 C CA . GLY B 1 320 ? 18.062 -17.641 5.293 1 92.88 320 GLY B CA 1
ATOM 5531 C C . GLY B 1 320 ? 17.203 -18.812 5.707 1 92.88 320 GLY B C 1
ATOM 5532 O O . GLY B 1 320 ? 17.516 -19.953 5.398 1 92.88 320 GLY B O 1
ATOM 5533 N N . ASP B 1 321 ? 16.031 -18.469 6.301 1 87.69 321 ASP B N 1
ATOM 5534 C CA . ASP B 1 321 ? 15.039 -19.484 6.621 1 87.69 321 ASP B CA 1
ATOM 5535 C C . ASP B 1 321 ? 13.984 -19.578 5.52 1 87.69 321 ASP B C 1
ATOM 5537 O O . ASP B 1 321 ? 12.797 -19.391 5.773 1 87.69 321 ASP B O 1
ATOM 5541 N N . VAL B 1 322 ? 14.422 -20 4.395 1 85.31 322 VAL B N 1
ATOM 5542 C CA . VAL B 1 322 ? 13.57 -20 3.207 1 85.31 322 VAL B CA 1
ATOM 5543 C C . VAL B 1 322 ? 12.445 -21.016 3.373 1 85.31 322 VAL B C 1
ATOM 5545 O O . VAL B 1 322 ? 11.312 -20.781 2.941 1 85.31 322 VAL B O 1
ATOM 5548 N N . GLU B 1 323 ? 12.711 -22.109 3.988 1 81.81 323 GLU B N 1
ATOM 5549 C CA . GLU B 1 323 ? 11.703 -23.156 4.188 1 81.81 323 GLU B CA 1
ATOM 5550 C C . GLU B 1 323 ? 10.57 -22.656 5.078 1 81.81 323 GLU B C 1
ATOM 5552 O O . GLU B 1 323 ? 9.398 -22.922 4.809 1 81.81 323 GLU B O 1
ATOM 5557 N N . ASP B 1 324 ? 10.977 -21.891 6.09 1 89.31 324 ASP B N 1
ATOM 5558 C CA . ASP B 1 324 ? 10 -21.406 7.055 1 89.31 324 ASP B CA 1
ATOM 5559 C C . ASP B 1 324 ? 9.203 -20.234 6.477 1 89.31 324 ASP B C 1
ATOM 5561 O O . ASP B 1 324 ? 8.227 -19.781 7.082 1 89.31 324 ASP B O 1
ATOM 5565 N N . SER B 1 325 ? 9.633 -19.766 5.301 1 91.88 325 SER B N 1
ATOM 5566 C CA . SER B 1 325 ? 8.953 -18.625 4.707 1 91.88 325 SER B CA 1
ATOM 5567 C C . SER B 1 325 ? 7.508 -18.953 4.355 1 91.88 325 SER B C 1
ATOM 5569 O O . SER B 1 325 ? 6.629 -18.094 4.426 1 91.88 325 SER B O 1
ATOM 5571 N N . PHE B 1 326 ? 7.195 -20.234 3.975 1 90.62 326 PHE B N 1
ATOM 5572 C CA . PHE B 1 326 ? 5.824 -20.656 3.717 1 90.62 326 PHE B CA 1
ATOM 5573 C C . PHE B 1 326 ? 4.965 -20.516 4.969 1 90.62 326 PHE B C 1
ATOM 5575 O O . PHE B 1 326 ? 3.883 -19.922 4.922 1 90.62 326 PHE B O 1
ATOM 5582 N N . LYS B 1 327 ? 5.516 -21.062 6.012 1 92.56 327 LYS B N 1
ATOM 5583 C CA . LYS B 1 327 ? 4.801 -21.016 7.285 1 92.56 327 LYS B CA 1
ATOM 5584 C C . LYS B 1 327 ? 4.57 -19.578 7.734 1 92.56 327 LYS B C 1
ATOM 5586 O O . LYS B 1 327 ? 3.463 -19.219 8.141 1 92.56 327 LYS B O 1
ATOM 5591 N N . ARG B 1 328 ? 5.59 -18.766 7.641 1 94.81 328 ARG B N 1
ATOM 5592 C CA . ARG B 1 328 ? 5.473 -17.375 8.055 1 94.81 328 ARG B CA 1
ATOM 5593 C C . ARG B 1 328 ? 4.453 -16.625 7.199 1 94.81 328 ARG B C 1
ATOM 5595 O O . ARG B 1 328 ? 3.66 -15.836 7.711 1 94.81 328 ARG B O 1
ATOM 5602 N N . ALA B 1 329 ? 4.5 -16.875 5.887 1 95.25 329 ALA B N 1
ATOM 5603 C CA . ALA B 1 329 ? 3.551 -16.219 4.988 1 95.25 329 ALA B CA 1
ATOM 5604 C C . ALA B 1 329 ? 2.113 -16.578 5.348 1 95.25 329 ALA B C 1
ATOM 5606 O O . ALA B 1 329 ? 1.243 -15.711 5.422 1 95.25 329 ALA B O 1
ATOM 5607 N N . VAL B 1 330 ? 1.839 -17.844 5.617 1 95.12 330 VAL B N 1
ATOM 5608 C CA . VAL B 1 330 ? 0.49 -18.297 5.945 1 95.12 330 VAL B CA 1
ATOM 5609 C C . VAL B 1 330 ? 0.081 -17.734 7.309 1 95.12 330 VAL B C 1
ATOM 5611 O O . VAL B 1 330 ? -1.042 -17.25 7.477 1 95.12 330 VAL B O 1
ATOM 5614 N N . GLN B 1 331 ? 0.971 -17.812 8.281 1 95.69 331 GLN B N 1
ATOM 5615 C CA . GLN B 1 331 ? 0.681 -17.281 9.602 1 95.69 331 GLN B CA 1
ATOM 5616 C C . GLN B 1 331 ? 0.317 -15.797 9.531 1 95.69 331 GLN B C 1
ATOM 5618 O O . GLN B 1 331 ? -0.668 -15.367 10.125 1 95.69 331 GLN B O 1
ATOM 5623 N N . ARG B 1 332 ? 1.1 -15.078 8.828 1 95.62 332 ARG B N 1
ATOM 5624 C CA . ARG B 1 332 ? 0.856 -13.641 8.688 1 95.62 332 ARG B CA 1
ATOM 5625 C C . ARG B 1 332 ? -0.435 -13.375 7.922 1 95.62 332 ARG B C 1
ATOM 5627 O O . ARG B 1 332 ? -1.142 -12.406 8.203 1 95.62 332 ARG B O 1
ATOM 5634 N N . ALA B 1 333 ? -0.721 -14.172 6.922 1 96.38 333 ALA B N 1
ATOM 5635 C CA . ALA B 1 333 ? -1.979 -14.031 6.195 1 96.38 333 ALA B CA 1
ATOM 5636 C C . ALA B 1 333 ? -3.174 -14.281 7.109 1 96.38 333 ALA B C 1
ATOM 5638 O O . ALA B 1 333 ? -4.195 -13.602 7.012 1 96.38 333 ALA B O 1
ATOM 5639 N N . LEU B 1 334 ? -3.064 -15.297 7.969 1 94.75 334 LEU B N 1
ATOM 5640 C CA . LEU B 1 334 ? -4.113 -15.578 8.945 1 94.75 334 LEU B CA 1
ATOM 5641 C C . LEU B 1 334 ? -4.301 -14.398 9.898 1 94.75 334 LEU B C 1
ATOM 5643 O O . LEU B 1 334 ? -5.434 -14.016 10.195 1 94.75 334 LEU B O 1
ATOM 5647 N N . GLU B 1 335 ? -3.211 -13.844 10.32 1 92.19 335 GLU B N 1
ATOM 5648 C CA . GLU B 1 335 ? -3.283 -12.664 11.188 1 92.19 335 GLU B CA 1
ATOM 5649 C C . GLU B 1 335 ? -3.928 -11.492 10.461 1 92.19 335 GLU B C 1
ATOM 5651 O O . GLU B 1 335 ? -4.75 -10.773 11.039 1 92.19 335 GLU B O 1
ATOM 5656 N N . ASP B 1 336 ? -3.52 -11.312 9.25 1 92.88 336 ASP B N 1
ATOM 5657 C CA . ASP B 1 336 ? -4.086 -10.242 8.43 1 92.88 336 ASP B CA 1
ATOM 5658 C C . ASP B 1 336 ? -5.594 -10.422 8.258 1 92.88 336 ASP B C 1
ATOM 5660 O O . ASP B 1 336 ? -6.332 -9.438 8.141 1 92.88 336 ASP B O 1
ATOM 5664 N N . ALA B 1 337 ? -6.055 -11.648 8.258 1 91.88 337 ALA B N 1
ATOM 5665 C CA . ALA B 1 337 ? -7.473 -11.969 8.109 1 91.88 337 ALA B CA 1
ATOM 5666 C C . ALA B 1 337 ? -8.211 -11.82 9.43 1 91.88 337 ALA B C 1
ATOM 5668 O O . ALA B 1 337 ? -9.43 -12 9.492 1 91.88 337 ALA B O 1
ATOM 5669 N N . GLY B 1 338 ? -7.52 -11.516 10.469 1 87.88 338 GLY B N 1
ATOM 5670 C CA . GLY B 1 338 ? -8.125 -11.422 11.789 1 87.88 338 GLY B CA 1
ATOM 5671 C C . GLY B 1 338 ? -8.25 -12.758 12.484 1 87.88 338 GLY B C 1
ATOM 5672 O O . GLY B 1 338 ? -9.188 -12.977 13.258 1 87.88 338 GLY B O 1
ATOM 5673 N N . SER B 1 339 ? -7.445 -13.766 12.07 1 88.69 339 SER B N 1
ATOM 5674 C CA . SER B 1 339 ? -7.371 -15.094 12.68 1 88.69 339 SER B CA 1
ATOM 5675 C C . SER B 1 339 ? -8.742 -15.758 12.727 1 88.69 339 SER B C 1
ATOM 5677 O O . SER B 1 339 ? -9.227 -16.125 13.797 1 88.69 339 SER B O 1
ATOM 5679 N N . PRO B 1 340 ? -9.305 -16 11.625 1 90.56 340 PRO B N 1
ATOM 5680 C CA . PRO B 1 340 ? -10.625 -16.625 11.586 1 90.56 340 PRO B CA 1
ATOM 5681 C C . PRO B 1 340 ? -10.633 -18.031 12.211 1 90.56 340 PRO B C 1
ATOM 5683 O O . PRO B 1 340 ? -9.664 -18.781 12.055 1 90.56 340 PRO B O 1
ATOM 5686 N N . ASP B 1 341 ? -11.75 -18.375 12.82 1 89.81 341 ASP B N 1
ATOM 5687 C CA . ASP B 1 341 ? -11.938 -19.703 13.383 1 89.81 341 ASP B CA 1
ATOM 5688 C C . ASP B 1 341 ? -12.242 -20.734 12.281 1 89.81 341 ASP B C 1
ATOM 5690 O O . ASP B 1 341 ? -11.898 -21.906 12.406 1 89.81 341 ASP B O 1
ATOM 5694 N N . GLU B 1 342 ? -12.891 -20.281 11.258 1 93 342 GLU B N 1
ATOM 5695 C CA . GLU B 1 342 ? -13.281 -21.141 10.141 1 93 342 GLU B CA 1
ATOM 5696 C C . GLU B 1 342 ? -12.68 -20.656 8.828 1 93 342 GLU B C 1
ATOM 5698 O O . GLU B 1 342 ? -12.93 -19.516 8.414 1 93 342 GLU B O 1
ATOM 5703 N N . LEU B 1 343 ? -11.961 -21.5 8.25 1 94.75 343 LEU B N 1
ATOM 5704 C CA . LEU B 1 343 ? -11.312 -21.188 6.977 1 94.75 343 LEU B CA 1
ATOM 5705 C C . LEU B 1 343 ? -12.016 -21.906 5.824 1 94.75 343 LEU B C 1
ATOM 5707 O O . LEU B 1 343 ? -12.531 -23 5.992 1 94.75 343 LEU B O 1
ATOM 5711 N N . GLY B 1 344 ? -12.086 -21.234 4.719 1 95.44 344 GLY B N 1
ATOM 5712 C CA . GLY B 1 344 ? -12.586 -21.844 3.498 1 95.44 344 GLY B CA 1
ATOM 5713 C C . GLY B 1 344 ? -11.492 -22.453 2.643 1 95.44 344 GLY B C 1
ATOM 5714 O O . GLY B 1 344 ? -11.617 -23.594 2.182 1 95.44 344 GLY B O 1
ATOM 5715 N N . ALA B 1 345 ? -10.438 -21.688 2.432 1 97.12 345 ALA B N 1
ATOM 5716 C CA . ALA B 1 345 ? -9.32 -22.141 1.597 1 97.12 345 ALA B CA 1
ATOM 5717 C C . ALA B 1 345 ? -8.07 -21.312 1.849 1 97.12 345 ALA B C 1
ATOM 5719 O O . ALA B 1 345 ? -8.164 -20.172 2.32 1 97.12 345 ALA B O 1
ATOM 5720 N N . VAL B 1 346 ? -6.969 -21.891 1.608 1 97.19 346 VAL B N 1
ATOM 5721 C CA . VAL B 1 346 ? -5.684 -21.188 1.582 1 97.19 346 VAL B CA 1
ATOM 5722 C C . VAL B 1 346 ? -5.066 -21.297 0.19 1 97.19 346 VAL B C 1
ATOM 5724 O O . VAL B 1 346 ? -4.883 -22.391 -0.333 1 97.19 346 VAL B O 1
ATOM 5727 N N . LEU B 1 347 ? -4.793 -20.203 -0.423 1 97.88 347 LEU B N 1
ATOM 5728 C CA . LEU B 1 347 ? -4.145 -20.156 -1.729 1 97.88 347 LEU B CA 1
ATOM 5729 C C . LEU B 1 347 ? -2.672 -19.781 -1.592 1 97.88 347 LEU B C 1
ATOM 5731 O O . LEU B 1 347 ? -2.318 -18.922 -0.79 1 97.88 347 LEU B O 1
ATOM 5735 N N . VAL B 1 348 ? -1.842 -20.453 -2.352 1 96.25 348 VAL B N 1
ATOM 5736 C CA . VAL B 1 348 ? -0.398 -20.25 -2.295 1 96.25 348 VAL B CA 1
ATOM 5737 C C . VAL B 1 348 ? 0.151 -20.047 -3.707 1 96.25 348 VAL B C 1
ATOM 5739 O O . VAL B 1 348 ? 0.093 -20.969 -4.535 1 96.25 348 VAL B O 1
ATOM 5742 N N . PHE B 1 349 ? 0.678 -18.953 -4.027 1 96.88 349 PHE B N 1
ATOM 5743 C CA . PHE B 1 349 ? 1.389 -18.656 -5.266 1 96.88 349 PHE B CA 1
ATOM 5744 C C . PHE B 1 349 ? 2.885 -18.516 -5.012 1 96.88 349 PHE B C 1
ATOM 5746 O O . PHE B 1 349 ? 3.328 -17.562 -4.387 1 96.88 349 PHE B O 1
ATOM 5753 N N . ASN B 1 350 ? 3.59 -19.406 -5.5 1 95.25 350 ASN B N 1
ATOM 5754 C CA . ASN B 1 350 ? 5.008 -19.547 -5.18 1 95.25 350 ASN B CA 1
ATOM 5755 C C . ASN B 1 350 ? 5.879 -19.406 -6.426 1 95.25 350 ASN B C 1
ATOM 5757 O O . ASN B 1 350 ? 5.512 -19.891 -7.496 1 95.25 350 ASN B O 1
ATOM 5761 N N . CYS B 1 351 ? 6.949 -18.766 -6.227 1 94.88 351 CYS B N 1
ATOM 5762 C CA . CYS B 1 351 ? 7.875 -18.688 -7.352 1 94.88 351 CYS B CA 1
ATOM 5763 C C . CYS B 1 351 ? 8.5 -20.047 -7.648 1 94.88 351 CYS B C 1
ATOM 5765 O O . CYS B 1 351 ? 9.008 -20.703 -6.746 1 94.88 351 CYS B O 1
ATOM 5767 N N . MET B 1 352 ? 8.586 -20.344 -8.859 1 91 352 MET B N 1
ATOM 5768 C CA . MET B 1 352 ? 9.141 -21.609 -9.312 1 91 352 MET B CA 1
ATOM 5769 C C . MET B 1 352 ? 10.609 -21.75 -8.922 1 91 352 MET B C 1
ATOM 5771 O O . MET B 1 352 ? 11.078 -22.844 -8.609 1 91 352 MET B O 1
ATOM 5775 N N . ALA B 1 353 ? 11.305 -20.672 -8.961 1 90 353 ALA B N 1
ATOM 5776 C CA . ALA B 1 353 ? 12.734 -20.703 -8.672 1 90 353 ALA B CA 1
ATOM 5777 C C . ALA B 1 353 ? 13 -21.188 -7.25 1 90 353 ALA B C 1
ATOM 5779 O O . ALA B 1 353 ? 14.047 -21.766 -6.969 1 90 353 ALA B O 1
ATOM 5780 N N . ARG B 1 354 ? 12.047 -20.984 -6.406 1 89.88 354 ARG B N 1
ATOM 5781 C CA . ARG B 1 354 ? 12.203 -21.375 -5.012 1 89.88 354 ARG B CA 1
ATOM 5782 C C . ARG B 1 354 ? 12.148 -22.891 -4.859 1 89.88 354 ARG B C 1
ATOM 5784 O O . ARG B 1 354 ? 12.703 -23.438 -3.906 1 89.88 354 ARG B O 1
ATOM 5791 N N . HIS B 1 355 ? 11.43 -23.5 -5.75 1 79.56 355 HIS B N 1
ATOM 5792 C CA . HIS B 1 355 ? 11.312 -24.953 -5.707 1 79.56 355 HIS B CA 1
ATOM 5793 C C . HIS B 1 355 ? 12.672 -25.625 -5.848 1 79.56 355 HIS B C 1
ATOM 5795 O O . HIS B 1 355 ? 12.859 -26.766 -5.418 1 79.56 355 HIS B O 1
ATOM 5801 N N . LEU B 1 356 ? 13.57 -24.875 -6.383 1 76 356 LEU B N 1
ATOM 5802 C CA . LEU B 1 356 ? 14.906 -25.422 -6.586 1 76 356 LEU B CA 1
ATOM 5803 C C . LEU B 1 356 ? 15.75 -25.281 -5.328 1 76 356 LEU B C 1
ATOM 5805 O O . LEU B 1 356 ? 16.797 -25.922 -5.199 1 76 356 LEU B O 1
ATOM 5809 N N . ILE B 1 357 ? 15.25 -24.484 -4.41 1 77.31 357 ILE B N 1
ATOM 5810 C CA . ILE B 1 357 ? 16.078 -24.234 -3.24 1 77.31 357 ILE B CA 1
ATOM 5811 C C . ILE B 1 357 ? 15.336 -24.656 -1.978 1 77.31 357 ILE B C 1
ATOM 5813 O O . ILE B 1 357 ? 15.93 -24.766 -0.902 1 77.31 357 ILE B O 1
ATOM 5817 N N . VAL B 1 358 ? 14.016 -24.828 -2.09 1 79.06 358 VAL B N 1
ATOM 5818 C CA . VAL B 1 358 ? 13.188 -25.219 -0.956 1 79.06 358 VAL B CA 1
ATOM 5819 C C . VAL B 1 358 ? 12.492 -26.547 -1.257 1 79.06 358 VAL B C 1
ATOM 5821 O O . VAL B 1 358 ? 12.039 -26.781 -2.379 1 79.06 358 VAL B O 1
ATOM 5824 N N . ASP B 1 359 ? 12.461 -27.391 -0.274 1 79.44 359 ASP B N 1
ATOM 5825 C CA . ASP B 1 359 ? 11.625 -28.578 -0.395 1 79.44 359 ASP B CA 1
ATOM 5826 C C . ASP B 1 359 ? 10.148 -28.234 -0.199 1 79.44 359 ASP B C 1
ATOM 5828 O O . ASP B 1 359 ? 9.703 -28.016 0.929 1 79.44 359 ASP B O 1
ATOM 5832 N N . THR B 1 360 ? 9.453 -28.234 -1.259 1 74.12 360 THR B N 1
ATOM 5833 C CA . THR B 1 360 ? 8.07 -27.766 -1.247 1 74.12 360 THR B CA 1
ATOM 5834 C C . THR B 1 360 ? 7.184 -28.703 -0.442 1 74.12 360 THR B C 1
ATOM 5836 O O . THR B 1 360 ? 6.223 -28.281 0.197 1 74.12 360 THR B O 1
ATOM 5839 N N . ASP B 1 361 ? 7.453 -30 -0.464 1 78.06 361 ASP B N 1
ATOM 5840 C CA . ASP B 1 361 ? 6.676 -30.938 0.334 1 78.06 361 ASP B CA 1
ATOM 5841 C C . ASP B 1 361 ? 6.809 -30.641 1.825 1 78.06 361 ASP B C 1
ATOM 5843 O O . ASP B 1 361 ? 5.812 -30.641 2.553 1 78.06 361 ASP B O 1
ATOM 5847 N N . ASP B 1 362 ? 7.914 -30.375 2.172 1 79.44 362 ASP B N 1
ATOM 5848 C CA . ASP B 1 362 ? 8.133 -29.984 3.562 1 79.44 362 ASP B CA 1
ATOM 5849 C C . ASP B 1 362 ? 7.402 -28.688 3.893 1 79.44 362 ASP B C 1
ATOM 5851 O O . ASP B 1 362 ? 6.867 -28.531 4.992 1 79.44 362 ASP B O 1
ATOM 5855 N N . ALA B 1 363 ? 7.355 -27.875 2.848 1 78.5 363 ALA B N 1
ATOM 5856 C CA . ALA B 1 363 ? 6.699 -26.594 3.059 1 78.5 363 ALA B CA 1
ATOM 5857 C C . ALA B 1 363 ? 5.199 -26.766 3.281 1 78.5 363 ALA B C 1
ATOM 5859 O O . ALA B 1 363 ? 4.621 -26.141 4.176 1 78.5 363 ALA B O 1
ATOM 5860 N N . VAL B 1 364 ? 4.594 -27.656 2.576 1 80.81 364 VAL B N 1
ATOM 5861 C CA . VAL B 1 364 ? 3.162 -27.891 2.711 1 80.81 364 VAL B CA 1
ATOM 5862 C C . VAL B 1 364 ? 2.875 -28.562 4.055 1 80.81 364 VAL B C 1
ATOM 5864 O O . VAL B 1 364 ? 1.864 -28.266 4.699 1 80.81 364 VAL B O 1
ATOM 5867 N N . ASP B 1 365 ? 3.742 -29.422 4.473 1 84.88 365 ASP B N 1
ATOM 5868 C CA . ASP B 1 365 ? 3.6 -30.031 5.785 1 84.88 365 ASP B CA 1
ATOM 5869 C C . ASP B 1 365 ? 3.582 -28.984 6.891 1 84.88 365 ASP B C 1
ATOM 5871 O O . ASP B 1 365 ? 2.812 -29.094 7.848 1 84.88 365 ASP B O 1
ATOM 5875 N N . LEU B 1 366 ? 4.41 -28.062 6.676 1 83.69 366 LEU B N 1
ATOM 5876 C CA . LEU B 1 366 ? 4.477 -27 7.66 1 83.69 366 LEU B CA 1
ATOM 5877 C C . LEU B 1 366 ? 3.172 -26.203 7.691 1 83.69 366 LEU B C 1
ATOM 5879 O O . LEU B 1 366 ? 2.756 -25.719 8.75 1 83.69 366 LEU B O 1
ATOM 5883 N N . LEU B 1 367 ? 2.535 -26.109 6.586 1 87.94 367 LEU B N 1
ATOM 5884 C CA .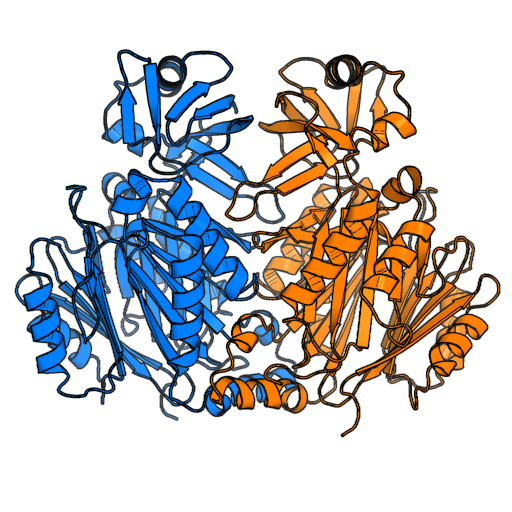 LEU B 1 367 ? 1.278 -25.375 6.512 1 87.94 367 LEU B CA 1
ATOM 5885 C C . LEU B 1 367 ? 0.176 -26.109 7.273 1 87.94 367 LEU B C 1
ATOM 5887 O O . LEU B 1 367 ? -0.724 -25.469 7.828 1 87.94 367 LEU B O 1
ATOM 5891 N N . ARG B 1 368 ? 0.279 -27.391 7.348 1 87.56 368 ARG B N 1
ATOM 5892 C CA . ARG B 1 368 ? -0.744 -28.219 7.992 1 87.56 368 ARG B CA 1
ATOM 5893 C C . ARG B 1 368 ? -0.705 -28.047 9.508 1 87.56 368 ARG B C 1
ATOM 5895 O O . ARG B 1 368 ? -1.678 -28.359 10.195 1 87.56 368 ARG B O 1
ATOM 5902 N N . ASP B 1 369 ? 0.354 -27.516 10.016 1 86.25 369 ASP B N 1
ATOM 5903 C CA . ASP B 1 369 ? 0.412 -27.141 11.43 1 86.25 369 ASP B CA 1
ATOM 5904 C C . ASP B 1 369 ? -0.466 -25.922 11.711 1 86.25 369 ASP B C 1
ATOM 5906 O O . ASP B 1 369 ? -0.864 -25.703 12.859 1 86.25 369 ASP B O 1
ATOM 5910 N N . LEU B 1 370 ? -0.75 -25.219 10.688 1 89.5 370 LEU B N 1
ATOM 5911 C CA . LEU B 1 370 ? -1.449 -23.953 10.859 1 89.5 370 LEU B CA 1
ATOM 5912 C C . LEU B 1 370 ? -2.895 -24.062 10.383 1 89.5 370 LEU B C 1
ATOM 5914 O O . LEU B 1 370 ? -3.764 -23.328 10.859 1 89.5 370 LEU B O 1
ATOM 5918 N N . VAL B 1 371 ? -3.078 -24.938 9.422 1 91.06 371 VAL B N 1
ATOM 5919 C CA . VAL B 1 371 ? -4.371 -25.047 8.758 1 91.06 371 VAL B CA 1
ATOM 5920 C C . VAL B 1 371 ? -4.93 -26.453 8.945 1 91.06 371 VAL B C 1
ATOM 5922 O O . VAL B 1 371 ? -4.23 -27.438 8.719 1 91.06 371 VAL B O 1
ATOM 5925 N N . SER B 1 372 ? -6.164 -26.5 9.391 1 89.75 372 SER B N 1
ATOM 5926 C CA . SER B 1 372 ? -6.797 -27.781 9.664 1 89.75 372 SER B CA 1
ATOM 5927 C C . SER B 1 372 ? -6.875 -28.641 8.406 1 89.75 372 SER B C 1
ATOM 5929 O O . SER B 1 372 ? -6.832 -28.125 7.289 1 89.75 372 SER B O 1
ATOM 5931 N N . GLU B 1 373 ? -7.043 -29.922 8.562 1 88.94 373 GLU B N 1
ATOM 5932 C CA . GLU B 1 373 ? -7.023 -30.891 7.473 1 88.94 373 GLU B CA 1
ATOM 5933 C C . GLU B 1 373 ? -8.234 -30.719 6.559 1 88.94 373 GLU B C 1
ATOM 5935 O O . GLU B 1 373 ? -8.188 -31.109 5.387 1 88.94 373 GLU B O 1
ATOM 5940 N N . ASP B 1 374 ? -9.242 -30.156 7.066 1 91.12 374 ASP B N 1
ATOM 5941 C CA . ASP B 1 374 ? -10.469 -30.016 6.285 1 91.12 374 ASP B CA 1
ATOM 5942 C C . ASP B 1 374 ? -10.461 -28.719 5.473 1 91.12 374 ASP B C 1
ATOM 5944 O O . ASP B 1 374 ? -11.453 -28.391 4.816 1 91.12 374 ASP B O 1
ATOM 5948 N N . VAL B 1 375 ? -9.391 -28 5.531 1 95 375 VAL B N 1
ATOM 5949 C CA . VAL B 1 375 ? -9.258 -26.781 4.754 1 95 375 VAL B CA 1
ATOM 5950 C C . VAL B 1 375 ? -8.391 -27.031 3.525 1 95 375 VAL B C 1
ATOM 5952 O O . VAL B 1 375 ? -7.238 -27.453 3.652 1 95 375 VAL B O 1
ATOM 5955 N N . PRO B 1 376 ? -8.914 -26.859 2.404 1 97.12 376 PRO B N 1
ATOM 5956 C CA . PRO B 1 376 ? -8.094 -27.094 1.213 1 97.12 376 PRO B CA 1
ATOM 5957 C C . PRO B 1 376 ? -6.988 -26.062 1.043 1 97.12 376 PRO B C 1
ATOM 5959 O O . PRO B 1 376 ? -7.215 -24.875 1.26 1 97.12 376 PRO B O 1
ATOM 5962 N N . ILE B 1 377 ? -5.828 -26.547 0.704 1 96.38 377 ILE B N 1
ATOM 5963 C CA . ILE B 1 377 ? -4.703 -25.75 0.236 1 96.38 377 ILE B CA 1
ATOM 5964 C C . ILE B 1 377 ? -4.559 -25.891 -1.277 1 96.38 377 ILE B C 1
ATOM 5966 O O . ILE B 1 377 ? -4.566 -27.016 -1.804 1 96.38 377 ILE B O 1
ATOM 5970 N N . PHE B 1 378 ? -4.531 -24.797 -1.947 1 97.5 378 PHE B N 1
ATOM 5971 C CA . PHE B 1 378 ? -4.375 -24.781 -3.396 1 97.5 378 PHE B CA 1
ATOM 5972 C C . PHE B 1 378 ? -3.354 -23.734 -3.822 1 97.5 378 PHE B C 1
ATOM 5974 O O . PHE B 1 378 ? -3.357 -22.609 -3.312 1 97.5 378 PHE B O 1
ATOM 5981 N N . GLY B 1 379 ? -2.551 -24.094 -4.758 1 96.5 379 GLY B N 1
ATOM 5982 C CA . GLY B 1 379 ? -1.611 -23.156 -5.348 1 96.5 379 GLY B CA 1
ATOM 5983 C C . GLY B 1 379 ? -0.748 -23.766 -6.43 1 96.5 379 GLY B C 1
ATOM 5984 O O . GLY B 1 379 ? -1.003 -24.891 -6.867 1 96.5 379 GLY B O 1
ATOM 5985 N N . PHE B 1 380 ? 0.181 -22.969 -6.918 1 95.81 380 PHE B N 1
ATOM 5986 C CA . PHE B 1 380 ? 1.074 -23.469 -7.961 1 95.81 380 PHE B CA 1
ATOM 5987 C C . PHE B 1 380 ? 2.318 -22.594 -8.062 1 95.81 380 PHE B C 1
ATOM 5989 O O . PHE B 1 380 ? 2.367 -21.5 -7.492 1 95.81 380 PHE B O 1
ATOM 5996 N N . ASN B 1 381 ? 3.309 -23.141 -8.695 1 94.88 381 ASN B N 1
ATOM 5997 C CA . ASN B 1 381 ? 4.539 -22.406 -8.977 1 94.88 381 ASN B CA 1
ATOM 5998 C C . ASN B 1 381 ? 4.375 -21.469 -10.18 1 94.88 381 ASN B C 1
ATOM 6000 O O . ASN B 1 381 ? 3.953 -21.906 -11.25 1 94.88 381 ASN B O 1
ATOM 6004 N N . CYS B 1 382 ? 4.742 -20.188 -9.922 1 94 382 CYS B N 1
ATOM 6005 C CA . CYS B 1 382 ? 4.621 -19.125 -10.898 1 94 382 CYS B CA 1
ATOM 6006 C C . CYS B 1 382 ? 5.992 -18.656 -11.367 1 94 382 CYS B C 1
ATOM 6008 O O . CYS B 1 382 ? 7.008 -18.969 -10.734 1 94 382 CYS B O 1
ATOM 6010 N N . TYR B 1 383 ? 5.988 -17.922 -12.492 1 92.25 383 TYR B N 1
ATOM 6011 C CA . TYR B 1 383 ? 7.215 -17.281 -12.938 1 92.25 383 TYR B CA 1
ATOM 6012 C C . TYR B 1 383 ? 7.418 -15.945 -12.219 1 92.25 383 TYR B C 1
ATOM 6014 O O . TYR B 1 383 ? 8.516 -15.391 -12.227 1 92.25 383 TYR B O 1
ATOM 6022 N N . GLY B 1 384 ? 6.484 -15.438 -11.555 1 93.56 384 GLY B N 1
ATOM 6023 C CA . GLY B 1 384 ? 6.43 -14.242 -10.742 1 93.56 384 GLY B CA 1
ATOM 6024 C C . GLY B 1 384 ? 5.152 -14.133 -9.922 1 93.56 384 GLY B C 1
ATOM 6025 O O . GLY B 1 384 ? 4.141 -14.75 -10.2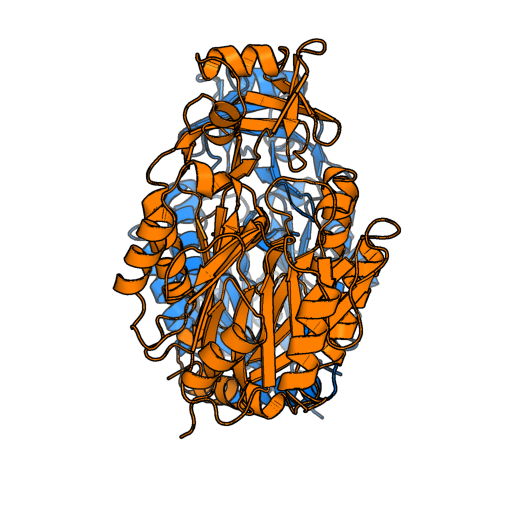58 1 93.56 384 GLY B O 1
ATOM 6026 N N . GLU B 1 385 ? 5.211 -13.398 -8.891 1 96.56 385 GLU B N 1
ATOM 6027 C CA . GLU B 1 385 ? 4.059 -13.312 -8 1 96.56 385 GLU B CA 1
ATOM 6028 C C . GLU B 1 385 ? 3.607 -11.859 -7.828 1 96.56 385 GLU B C 1
ATOM 6030 O O . GLU B 1 385 ? 4.41 -10.938 -7.961 1 96.56 385 GLU B O 1
ATOM 6035 N N . TYR B 1 386 ? 2.385 -11.688 -7.633 1 97.31 386 TYR B N 1
ATOM 6036 C CA . TYR B 1 386 ? 1.807 -10.383 -7.324 1 97.31 386 TYR B CA 1
ATOM 6037 C C . TYR B 1 386 ? 1.308 -10.336 -5.883 1 97.31 386 TYR B C 1
ATOM 6039 O O . TYR B 1 386 ? 0.708 -11.297 -5.398 1 97.31 386 TYR B O 1
ATOM 6047 N N . GLY B 1 387 ? 1.519 -9.281 -5.211 1 97.69 387 GLY B N 1
ATOM 6048 C CA . GLY B 1 387 ? 1.065 -9.07 -3.846 1 97.69 387 GLY B CA 1
ATOM 6049 C C . GLY B 1 387 ? 1.5 -7.734 -3.273 1 97.69 387 GLY B C 1
ATOM 6050 O O . GLY B 1 387 ? 2.25 -6.992 -3.914 1 97.69 387 GLY B O 1
ATOM 6051 N N . LEU B 1 388 ? 1.041 -7.473 -2.152 1 97.06 388 LEU B N 1
ATOM 6052 C CA . LEU B 1 388 ? 1.45 -6.273 -1.431 1 97.06 388 LEU B CA 1
ATOM 6053 C C . LEU B 1 388 ? 2.666 -6.555 -0.553 1 97.06 388 LEU B C 1
ATOM 6055 O O . LEU B 1 388 ? 2.756 -7.617 0.067 1 97.06 388 LEU B O 1
ATOM 6059 N N . THR B 1 389 ? 3.604 -5.617 -0.527 1 97 389 THR B N 1
ATOM 6060 C CA . THR B 1 389 ? 4.656 -5.707 0.479 1 97 389 THR B CA 1
ATOM 6061 C C . THR B 1 389 ? 4.074 -5.562 1.883 1 97 389 THR B C 1
ATOM 6063 O O . THR B 1 389 ? 2.912 -5.184 2.043 1 97 389 THR B O 1
ATOM 6066 N N . PRO B 1 390 ? 4.875 -5.824 2.91 1 95.81 390 PRO B N 1
ATOM 6067 C CA . PRO B 1 390 ? 4.352 -5.766 4.277 1 95.81 390 PRO B CA 1
ATOM 6068 C C . PRO B 1 390 ? 3.883 -4.363 4.668 1 95.81 390 PRO B C 1
ATOM 6070 O O . PRO B 1 390 ? 3.07 -4.215 5.586 1 95.81 390 PRO B O 1
ATOM 6073 N N . SER B 1 391 ? 4.371 -3.307 3.988 1 95.81 391 SER B N 1
ATOM 6074 C CA . SER B 1 391 ? 3.922 -1.949 4.277 1 95.81 391 SER B CA 1
ATOM 6075 C C . SER B 1 391 ? 2.832 -1.508 3.307 1 95.81 391 SER B C 1
ATOM 6077 O O . SER B 1 391 ? 2.432 -0.342 3.305 1 95.81 391 SER B O 1
ATOM 6079 N N . GLY B 1 392 ? 2.412 -2.447 2.354 1 95.62 392 GLY B N 1
ATOM 6080 C CA . GLY B 1 392 ? 1.185 -2.217 1.608 1 95.62 392 GLY B CA 1
ATOM 6081 C C . GLY B 1 392 ? 1.426 -1.855 0.155 1 95.62 392 GLY B C 1
ATOM 6082 O O . GLY B 1 392 ? 0.485 -1.54 -0.576 1 95.62 392 GLY B O 1
ATOM 6083 N N . LYS B 1 393 ? 2.648 -1.893 -0.363 1 96.06 393 LYS B N 1
ATOM 6084 C CA . LYS B 1 393 ? 2.943 -1.552 -1.752 1 96.06 393 LYS B CA 1
ATOM 6085 C C . LYS B 1 393 ? 2.588 -2.703 -2.688 1 96.06 393 LYS B C 1
ATOM 6087 O O . LYS B 1 393 ? 3.01 -3.842 -2.469 1 96.06 393 LYS B O 1
ATOM 6092 N N . PHE B 1 394 ? 1.815 -2.387 -3.748 1 96.94 394 PHE B N 1
ATOM 6093 C CA . PHE B 1 394 ? 1.55 -3.391 -4.77 1 96.94 394 PHE B CA 1
ATOM 6094 C C . PHE B 1 394 ? 2.744 -3.539 -5.707 1 96.94 394 PHE B C 1
ATOM 6096 O O . PHE B 1 394 ? 3.188 -2.562 -6.312 1 96.94 394 PHE B O 1
ATOM 6103 N N . VAL B 1 395 ? 3.254 -4.855 -5.812 1 95.94 395 VAL B N 1
ATOM 6104 C CA . VAL B 1 395 ? 4.422 -5.062 -6.66 1 95.94 395 VAL B CA 1
ATOM 6105 C C . VAL B 1 395 ? 4.375 -6.461 -7.27 1 95.94 395 VAL B C 1
ATOM 6107 O O . VAL B 1 395 ? 3.588 -7.309 -6.84 1 95.94 395 VAL B O 1
ATOM 6110 N N . GLN B 1 396 ? 5.16 -6.609 -8.328 1 94.94 396 GLN B N 1
ATOM 6111 C CA . GLN B 1 396 ? 5.562 -7.938 -8.789 1 94.94 396 GLN B CA 1
ATOM 6112 C C . GLN B 1 396 ? 6.754 -8.461 -8 1 94.94 396 GLN B C 1
ATOM 6114 O O . GLN B 1 396 ? 7.77 -7.77 -7.871 1 94.94 396 GLN B O 1
ATOM 6119 N N . HIS B 1 397 ? 6.652 -9.648 -7.434 1 96.44 397 HIS B N 1
ATOM 6120 C CA . HIS B 1 397 ? 7.707 -10.25 -6.621 1 96.44 397 HIS B CA 1
ATOM 6121 C C . HIS B 1 397 ? 8.477 -11.297 -7.414 1 96.44 397 HIS B C 1
ATOM 6123 O O . HIS B 1 397 ? 7.973 -11.828 -8.406 1 96.44 397 HIS B O 1
ATOM 6129 N N . ASN B 1 398 ? 9.688 -11.484 -6.996 1 95.25 398 ASN B N 1
ATOM 6130 C CA . ASN B 1 398 ? 10.492 -12.641 -7.383 1 95.25 398 ASN B CA 1
ATOM 6131 C C . ASN B 1 398 ? 10.859 -13.492 -6.172 1 95.25 398 ASN B C 1
ATOM 6133 O O . ASN B 1 398 ? 10.945 -12.984 -5.051 1 95.25 398 ASN B O 1
ATOM 6137 N N . GLN B 1 399 ? 10.953 -14.781 -6.445 1 95.62 399 GLN B N 1
ATOM 6138 C CA . GLN B 1 399 ? 11.383 -15.766 -5.449 1 95.62 399 GLN B CA 1
ATOM 6139 C C . GLN B 1 399 ? 10.688 -15.516 -4.109 1 95.62 399 GLN B C 1
ATOM 6141 O O . GLN B 1 399 ? 11.344 -15.461 -3.068 1 95.62 399 GLN B O 1
ATOM 6146 N N . THR B 1 400 ? 9.461 -15.391 -4.195 1 96.75 400 THR B N 1
ATOM 6147 C CA . THR B 1 400 ? 8.594 -15.078 -3.066 1 96.75 400 THR B CA 1
ATOM 6148 C C . THR B 1 400 ? 7.367 -15.992 -3.055 1 96.75 400 THR B C 1
ATOM 6150 O O . THR B 1 400 ? 6.922 -16.453 -4.105 1 96.75 400 THR B O 1
ATOM 6153 N N . VAL B 1 401 ? 6.914 -16.328 -1.896 1 96.12 401 VAL B N 1
ATOM 6154 C CA . VAL B 1 401 ? 5.621 -17 -1.75 1 96.12 401 VAL B CA 1
ATOM 6155 C C . VAL B 1 401 ? 4.562 -15.977 -1.339 1 96.12 401 VAL B C 1
ATOM 6157 O O . VAL B 1 401 ? 4.77 -15.195 -0.408 1 96.12 401 VAL B O 1
ATOM 6160 N N . VAL B 1 402 ? 3.506 -15.922 -2.057 1 97.75 402 VAL B N 1
ATOM 6161 C CA . VAL B 1 402 ? 2.332 -15.117 -1.743 1 97.75 402 VAL B CA 1
ATOM 6162 C C . VAL B 1 402 ? 1.195 -16.016 -1.27 1 97.75 402 VAL B C 1
ATOM 6164 O O . VAL B 1 402 ? 0.837 -16.984 -1.949 1 97.75 402 VAL B O 1
ATOM 6167 N N . THR B 1 403 ? 0.682 -15.711 -0.147 1 97.38 403 THR B N 1
ATOM 6168 C CA . THR B 1 403 ? -0.413 -16.5 0.41 1 97.38 403 THR B CA 1
ATOM 6169 C C . THR B 1 403 ? -1.675 -15.648 0.542 1 97.38 403 THR B C 1
ATOM 6171 O O . THR B 1 403 ? -1.604 -14.469 0.897 1 97.38 403 THR B O 1
ATOM 6174 N N . TYR B 1 404 ? -2.791 -16.188 0.245 1 97.75 404 TYR B N 1
ATOM 6175 C CA . TYR B 1 404 ? -4.113 -15.594 0.392 1 97.75 404 TYR B CA 1
ATOM 6176 C C . TYR B 1 404 ? -5.055 -16.531 1.135 1 97.75 404 TYR B C 1
ATOM 6178 O O . TYR B 1 404 ? -5.219 -17.703 0.745 1 97.75 404 TYR B O 1
ATOM 6186 N N . VAL B 1 405 ? -5.656 -16.031 2.168 1 96.25 405 VAL B N 1
ATOM 6187 C CA . VAL B 1 405 ? -6.547 -16.844 2.998 1 96.25 405 VAL B CA 1
ATOM 6188 C C . VAL B 1 405 ? -7.988 -16.391 2.803 1 96.25 405 VAL B C 1
ATOM 6190 O O . VAL B 1 405 ? -8.281 -15.188 2.859 1 96.25 405 VAL B O 1
ATOM 6193 N N . LEU B 1 406 ? -8.812 -17.312 2.535 1 95.69 406 LEU B N 1
ATOM 6194 C CA . LEU B 1 406 ? -10.25 -17.109 2.469 1 95.69 406 LEU B CA 1
ATOM 6195 C C . LEU B 1 406 ? -10.945 -17.75 3.666 1 95.69 406 LEU B C 1
ATOM 6197 O O . LEU B 1 406 ? -10.93 -18.969 3.814 1 95.69 406 LEU B O 1
ATOM 6201 N N . GLY B 1 407 ? -11.531 -16.922 4.418 1 92.38 407 GLY B N 1
ATOM 6202 C CA . GLY B 1 407 ? -12.281 -17.438 5.555 1 92.38 407 GLY B CA 1
ATOM 6203 C C . GLY B 1 407 ? -13.672 -17.906 5.188 1 92.38 407 GLY B C 1
ATOM 6204 O O . GLY B 1 407 ? -14.156 -17.641 4.09 1 92.38 407 GLY B O 1
ATOM 6205 N N . SER B 1 408 ? -14.203 -18.781 6.023 1 91.38 408 SER B N 1
ATOM 6206 C CA . SER B 1 408 ? -15.617 -19.141 5.984 1 91.38 408 SER B CA 1
ATOM 6207 C C . SER B 1 408 ? -16.359 -18.562 7.191 1 91.38 408 SER B C 1
ATOM 6209 O O . SER B 1 408 ? -17.078 -19.281 7.883 1 91.38 408 SER B O 1
ATOM 6211 N N . GLU B 1 409 ? -15.945 -17.391 7.438 1 87.31 409 GLU B N 1
ATOM 6212 C CA . GLU B 1 409 ? -16.453 -16.594 8.555 1 87.31 409 GLU B CA 1
ATOM 6213 C C . GLU B 1 409 ? -16.594 -15.117 8.172 1 87.31 409 GLU B C 1
ATOM 6215 O O . GLU B 1 409 ? -15.727 -14.562 7.492 1 87.31 409 GLU B O 1
ATOM 6220 N N . VAL B 1 410 ? -17.75 -14.594 8.562 1 82.69 410 VAL B N 1
ATOM 6221 C CA . VAL B 1 410 ? -17.984 -13.188 8.227 1 82.69 410 VAL B CA 1
ATOM 6222 C C . VAL B 1 410 ? -17.234 -12.289 9.203 1 82.69 410 VAL B C 1
ATOM 6224 O O . VAL B 1 410 ? -17.047 -12.648 10.367 1 82.69 410 VAL B O 1
ATOM 6227 N N . VAL B 1 411 ? -16.844 -11.203 8.711 1 78.12 411 VAL B N 1
ATOM 6228 C CA . VAL B 1 411 ? -16.156 -10.219 9.531 1 78.12 411 VAL B CA 1
ATOM 6229 C C . VAL B 1 411 ? -17.031 -9.828 10.727 1 78.12 411 VAL B C 1
ATOM 6231 O O . VAL B 1 411 ? -18.25 -9.695 10.586 1 78.12 411 VAL B O 1
ATOM 6234 N N . GLY B 1 412 ? -16.375 -9.602 11.914 1 66.31 412 GLY B N 1
ATOM 6235 C CA . GLY B 1 412 ? -17.078 -9.18 13.109 1 66.31 412 GLY B CA 1
ATOM 6236 C C . GLY B 1 412 ? -17.516 -10.336 13.992 1 66.31 412 GLY B C 1
ATOM 6237 O O . GLY B 1 412 ? -18.016 -10.133 15.102 1 66.31 412 GLY B O 1
ATOM 6238 N N . ARG B 1 413 ? -17.391 -11.609 13.508 1 65.25 413 ARG B N 1
ATOM 6239 C CA . ARG B 1 413 ? -17.719 -12.758 14.344 1 65.25 413 ARG B CA 1
ATOM 6240 C C . ARG B 1 413 ? -16.484 -13.258 15.086 1 65.25 413 ARG B C 1
ATOM 6242 O O . ARG B 1 413 ? -15.367 -13.203 14.555 1 65.25 413 ARG B O 1
#

Foldseek 3Di:
DDFQKAKFKAKDLPALLRRVVRGVVLPDPAFQEKEKEAAPVDDPVRNLVSVLVVRVDPRHWYKYWYFQWKQKLVFIDGNMMMMMTMDHDLLKWKFKFKFAPLLPQVLVRLLVRLVRRVVRTDGDNCVNCVVLVVQVVVVQPLSVLDDQKAKEKEFAQLSCQVPVVSVVSNVVNNCVRPPLRHWYKYFYGDHNPPSPFIWMDINVDIDTRMMMMMMMGHQFQKFKFKFQQKDFQDDKWFFADDFQKTQDTNNHGPLVVVCVSLVDDDDQLSQLFWWKWFWDDDPDIDTFTWTFRDADPVSSMTGTSHDDDGGGIIGTIGHHPRLCRLVVRVVVRCVSSVNDPAFNEKEKEFAPSVVSVYVRRSSSVSVCVVDPSSHMYIYGHHNWIWTAHPRRHTDIGHSMMMMMTTGSHGGND/DDFQKAKFKAKDLPALLRRVVRGVVLPDPAFQEKEKEAAVVDPPVRNLVSVLVVRVDPRHWYKYWYFQWKQKLQFIDGNMMMMMTMDHDLLKWKFKFKFAPLLPQLLVRLLVRLVRRVVRTDGDLCVNCVVLVVQVVVVQPLSVLDDQKAKEKEFAQLSCQVPVVSVVSNVVNNCVRPPLRHWYKYFYGDHNPPSPFIWMDINVDIGTRMMMMMMMGHQFQKFKFKFQQKDFQDDKWFFADDFQKTQDTNNHGPLVVVCVSLVDDDDQLSQLFWWKWFWDDDPDIDTFTWTFRDADPVSSMTGTSHDDDGGGIIGTIGHHPRLCRLVVRLVVRCVSSVNDPAFNEKEKEFAPSVVSVYVRRSSSVSVCVVDPSSHMYIYGHHNWIWTAHPRRHTDIGHSMMMMMTTGSHGGND

pLDDT: mean 90.63, std 10.1, range [51.03, 98.69]

Organism: Methanopyrus kandleri (strain AV19 / DSM 6324 / JCM 9639 / NBRC 100938) (NCBI:txid190192)

Secondary structure (DSSP, 8-state):
---SEEEEEEEESS-HHHHHHHHHTTT-S--SEEEEEE-TTS-HHHHHHHHHHHH--TTSEEEEEE-SSEEETTEEETT-EEEEEEEE-TTEEEEEEEEE-TTT-HHHHHHHHHHHHHHT--S-HHHHHHHHHHHHHTT-GGGGG--SEEEEEEE-SHHHHH-HHHHHHHHHHHHHHH-SSSEEEEEE---TT--S---EE-SS-EESSEEEEEEEEE-EEEEEEEE--EEE-S--EEEEEETTEEEEETTEEHHHHHHHHH-S--SHHHHHHS-EEEEE-SSS-EEEEE-EEEEETTTTEEEESS---TT-EEEEEEESSTTHHHHHHHHHHHHHTT--SSEEEEEEEEEGGGGGTS-HHHHHHHHHTTS-TTSPEEEEEESSEEEE-TTS-EEEESS-EEEEEEEEEETT-/---SEEEEEEEESS-HHHHHHHHHTTT-S--SEEEEEE-TTS-HHHHHHHHHHHH--TTSEEEEEE-SSEEETTEEETT-EEEEEEEE-TTEEEEEEEEE-TTT-HHHHHHHHHHHHHHT--S-HHHHHHHHHHHHTTT-GGGGG--SEEEEEEE-HHHHHH-HHHHHHHHHHHHHHH-SSSEEEEEE---TT--S---EE-SS-EESSEEEEEEEEE-EEEEEEEE--EEE-S--EEEEEETTEEEEETTEEHHHHHHHHH-S--SHHHHHHS-EEEEE-SSS-EEEEE-EEEEETTTTEEEESS---TT-EEEEEEESSTTHHHHHHHHHHHHHTT--SSEEEEEEEEEHHHHTTS-HHHHHHHHHTTS-TTSPEEEEEESSEEEE-TTS-EEEESS-EEEEEEEEEETT-

Radius of gyration: 26.42 Å; Cα contacts (8 Å, |Δi|>4): 2425; chains: 2; bounding box: 66×75×56 Å

Solvent-accessible surface area (backbone atoms only — not comparable to full-atom values): 38210 Å² total; per-residue (Å²): 129,81,62,41,30,43,40,14,46,14,64,25,69,83,40,55,58,56,4,48,51,43,9,44,69,61,72,57,92,54,68,46,33,36,45,32,40,26,21,64,86,49,58,66,67,58,46,45,49,44,52,54,62,69,62,75,50,89,78,38,46,46,42,35,33,20,14,40,25,32,34,35,74,88,24,62,40,67,64,21,31,32,28,39,32,27,30,64,31,66,32,39,37,62,15,51,28,75,22,61,52,32,73,80,39,18,33,61,30,31,31,51,18,49,46,46,4,45,44,49,31,79,53,61,33,28,62,7,36,47,53,40,16,54,24,43,40,70,29,36,52,61,45,43,32,50,51,51,32,37,34,38,42,36,34,38,38,68,49,26,66,76,28,47,68,40,45,41,36,21,48,31,19,40,38,73,54,32,44,59,27,35,56,48,34,36,27,20,25,17,35,66,85,61,84,79,66,38,39,41,28,39,85,87,46,79,40,57,47,28,35,37,30,39,32,37,39,30,23,43,25,41,21,49,27,56,29,47,28,61,39,77,69,50,72,58,34,41,32,40,42,61,66,37,31,33,48,23,38,66,86,36,47,22,35,60,52,49,41,63,71,70,67,56,80,86,44,69,66,48,30,62,50,43,23,35,26,30,76,41,85,49,51,40,70,44,62,51,40,41,38,40,73,48,70,38,81,85,79,24,22,32,28,33,66,52,66,52,72,58,43,41,25,32,19,44,24,31,76,55,57,40,57,54,16,52,38,50,10,46,53,45,5,37,53,47,25,61,55,63,93,36,64,16,36,38,38,39,30,26,20,40,69,39,58,78,78,30,65,55,48,60,29,42,55,49,40,52,77,76,39,61,89,86,36,30,30,40,36,31,20,15,72,24,25,28,31,44,46,88,34,24,28,46,39,81,41,33,58,27,36,32,23,40,35,38,28,30,36,52,41,56,113,131,82,60,41,31,42,41,15,47,15,64,24,70,82,40,55,57,55,4,49,52,43,11,44,69,60,72,56,92,53,67,46,34,36,44,32,39,26,20,62,85,48,57,66,66,58,46,46,49,44,51,54,61,69,62,76,50,90,79,38,45,46,41,36,32,21,13,40,26,32,35,37,75,89,23,61,39,66,64,22,30,32,28,39,33,26,31,64,31,67,32,40,37,62,15,52,26,74,23,60,52,29,74,80,39,18,33,60,29,30,31,51,19,49,46,45,4,45,42,47,33,81,52,60,34,26,63,7,36,46,53,43,17,54,24,46,37,70,28,36,52,59,45,41,31,49,51,52,32,37,36,40,42,35,35,38,37,70,50,27,67,76,29,47,68,40,44,40,36,20,48,31,19,39,37,74,55,32,43,58,26,35,54,49,35,36,28,21,25,17,35,65,84,63,82,78,65,39,40,40,29,40,86,86,46,79,41,57,45,28,36,38,29,38,30,37,38,28,22,42,25,40,22,50,26,56,31,46,30,60,39,80,69,50,72,56,34,41,32,38,42,61,68,38,30,34,48,22,37,67,86,36,47,22,35,61,51,50,41,62,72,70,67,55,80,86,44,68,66,47,30,62,51,43,21,34,26,31,75,40,85,48,50,39,70,46,62,52,40,40,37,40,72,48,72,38,81,88,80,25,22,33,29,35,67,52,65,53,72,58,42,41,25,31,20,43,24,32,76,57,55,40,58,54,17,50,37,50,9,47,51,44,6,36,54,47,24,63,56,64,93,36,62,17,34,37,38,39,30,28,20,42,68,37,58,77,76,30,65,55,49,60,30,42,57,49,39,52,78,77,40,62,90,85,36,30,31,38,35,32,20,14,74,25,26,29,32,44,46,87,34,22,30,47,41,80,40,34,57,28,37,33,24,40,35,38,28,29,36,51,43,56,114

Nearest PDB structures (foldseek):
  8ua6-assembly1_C  TM=6.202E-01  e=9.095E-11  Homo sapiens
  2dpy-assembly1_A  TM=4.879E-01  e=8.737E-02  Salmonella enterica subsp. enterica serovar Typhimurium
  5b0o-assembly1_A  TM=4.800E-01  e=1.927E-01  Salmonella enterica subsp. enterica serovar Typhimurium str. LT2
  5b0o-assembly3_C  TM=4.576E-01  e=1.927E-01  Salmonella enterica subsp. enterica serovar Typhimurium str. LT2
  8a4c-assembly1_A  TM=3.296E-01  e=6.563E+00  Homo sapiens

InterPro domains:
  IPR013702 FIST domain, N-terminal [PF08495] (32-251)
  IPR013702 FIST domain, N-terminal [SM00897] (30-253)
  IPR019494 FIST, C-domain [PF10442] (254-387)
  IPR019494 FIST, C-domain [SM01204] (254-389)

Sequence (826 aa):
MAAPLKAGVGVSKSSPEEALEGAADWGLDRIDAVLCAFSPRHDPHEVREAIVEYLEDDRCLILGLSSAGNITTDGFSDGSVAILAMELSKLVAMGMAIGTGLSEDPYRVARETVTEAAKSVEVDVSASLAPVATKLVTGNVDVTRHSLVDALLFTDDLCCLNHPEALMEALRGVLDCLGTVPRIVGGMTADEYEFERTYIFDDSGVYEDALAVLILYSSVKRGHAVDHGFVPSSEPMIVETEGVDVIRMDGEPALDVYEEVVGEEIGMETLLKYPLGVEDPGPRPYHLIRTPFEVDEEERTLKLVAQLPSGVAVRVMEPGDVEDSFKRAVQRALEDAGSPDELGAVLVFNCMARHLIVDTDDAVDLLRDLVSEDVPIFGFNCYGEYGLTPSGKFVQHNQTVVTYVLGSEVVGRMAAPLKAGVGVSKSSPEEALEGAADWGLDRIDAVLCAFSPRHDPHEVREAIVEYLEDDRCLILGLSSAGNITTDGFSDGSVAILAMELSKLVAMGMAIGTGLSEDPYRVARETVTEAAKSVEVDVSASLAPVATKLVTGNVDVTRHSLVDALLFTDDLCCLNHPEALMEALRGVLDCLGTVPRIVGGMTADEYEFERTYIFDDSGVYEDALAVLILYSSVKRGHAVDHGFVPSSEPMIVETEGVDVIRMDGEPALDVYEEVVGEEIGMETLLKYPLGVEDPGPRPYHLIRTPFEVDEEERTLKLVAQLPSGVAVRVMEPGDVEDSFKRAVQRALEDAGSPDELGAVLVFNCMARHLIVDTDDAVDLLRDLVSEDVPIFGFNCYGEYGLTPSGKFVQHNQTVVTYVLGSEVVGR